Protein 3R2U (pdb70)

Solvent-accessible surface area: 52175 Å² total; per-residue (Å²): 114,7,7,15,8,87,38,29,85,28,108,13,10,0,2,3,2,3,0,0,0,1,74,138,75,13,58,0,0,0,2,3,0,25,1,22,0,13,39,3,1,101,21,2,28,104,44,59,10,84,15,40,13,0,0,1,1,1,4,1,8,26,0,1,11,0,0,22,6,0,15,98,31,17,112,12,65,3,25,0,1,19,41,38,83,138,94,85,5,15,71,107,32,27,136,159,18,70,104,8,92,94,88,60,59,6,110,0,14,61,2,45,0,52,0,24,46,2,16,2,20,4,67,4,3,2,0,0,18,0,18,13,78,19,58,51,10,164,29,20,9,0,0,1,1,2,5,2,0,18,15,27,13,3,2,56,17,38,120,79,78,180,97,102,155,90,192,37,36,34,75,100,8,0,73,54,0,33,133,5,3,103,66,5,55,131,35,40,60,26,0,4,0,1,4,2,12,9,17,23,25,57,60,13,137,62,8,7,28,7,44,9,2,0,0,2,12,0,56,100,55,1,46,1,11,77,46,107,81,64,72,65,0,11,86,104,0,54,44,151,77,75,70,48,11,120,4,36,55,53,0,50,89,21,1,26,101,23,65,122,68,12,65,40,46,28,10,9,49,17,112,62,90,138,66,44,8,0,1,4,33,47,142,40,5,37,135,22,27,74,66,146,73,18,48,28,2,29,44,72,64,29,0,5,20,88,0,0,100,105,14,53,32,134,87,100,0,0,0,3,0,74,44,113,34,1,48,88,0,6,63,4,0,3,5,0,5,3,39,68,9,34,0,2,28,65,50,164,155,43,80,27,7,23,6,87,38,28,94,29,111,12,9,3,2,3,1,4,0,0,0,0,31,129,76,17,56,0,0,0,2,2,0,26,1,22,0,10,49,4,1,97,24,2,28,98,66,61,19,82,15,40,13,0,0,0,1,1,3,2,7,26,0,0,11,0,0,24,6,0,5,98,34,16,85,1,51,0,26,0,1,26,42,41,88,135,101,96,6,16,69,113,36,30,130,82,26,77,106,8,98,87,83,55,60,6,111,0,17,60,0,45,0,56,0,20,49,3,22,1,23,2,59,3,3,1,0,0,18,0,18,12,72,18,71,58,10,175,32,21,10,0,0,1,1,2,5,1,0,16,16,32,21,3,2,56,21,47,144,92,101,139,11,0,77,54,0,39,137,6,4,95,67,4,40,127,28,44,59,26,0,3,0,1,4,2,2,9,40,50,75,112,15,9,30,12,42,12,1,0,0,2,13,1,59,100,55,1,46,1,10,78,45,101,85,59,73,65,0,20,89,106,0,61,45,148,68,117,71,51,25,125,5,43,62,43,0,42,111,12,1,18,89,24,64,121,66,11,66,40,45,28,10,8,41,22,58,63,83,136,57,54,11,0,1,4,39,50,142,43,10,38,134,27,34,78,69,148,71,15,43,32,3,32,42,70,88,74,0,6,52,88,0,0,104,103,10,63,35,126,94,85,0,2,0,1,1,73,45,117,35,1,48,87,0,6,61,5,0,3,3,0,6,3,43,65,9,34,0,2,54,65,45,209,138,19,12,16,7,83,37,28,91,28,112,16,9,8,2,3,2,3,0,0,0,1,60,112,73,16,59,0,0,0,2,2,0,26,1,23,0,13,41,3,2,99,20,3,31,100,49,59,10,80,14,41,14,0,0,0,1,1,4,1,6,27,0,1,16,0,2,29,7,0,6,95,39,22,109,2,50,0,26,0,1,38,41,42,90,133,99,64,8,14,71,113,38,28,142,86,23,79,106,9,106,101,89,50,58,8,109,0,19,62,2,43,0,48,0,20,48,1,17,2,21,3,54,4,3,1,0,0,16,0,18,14,73,17,63,53,7,164,32,20,10,0,0,1,1,2,4,2,0,16,18,27,3,2,3,30,8,28,111,116,84,97,30,71,114,9,0,87,64,0,28,115,5,4,102,62,5,59,127,35,40,59,27,0,4,0,1,5,2,3,9,42,49,62,130,61,14,7,30,9,42,12,2,0,0,2,12,1,54,102,54,2,45,1,10,80,48,106,83,58,73,62,0,16,88,107,0,64,39,140,54,94,72,51,21,122,4,61,77,38,0,25,105,12,5,18,93,24,66,118,74,12,72,37,45,27,10,9,35,17,68,97,125,37,191,28,13,0,0,4,33,47,139,50,7,40,136,28,28,83,59,156,64,19,46,32,1,29,42,72,96,72,0,4,53,80,0,0,96,95,14,55,32,138,56,102,0,4,0,2,0,72,44,116,32,1,50,86,0,6,63,3,0,3,4,0,6,2,38,69,10,48,0,1,78,45,39,152,165,36,5,23,10,85,44,31,94,27,107,15,9,5,2,3,2,3,0,0,0,2,44,124,75,17,56,0,0,0,1,2,0,25,1,21,0,12,40,4,1,106,25,2,27,101,73,59,18,84,17,43,15,0,0,1,2,1,5,2,22,28,0,0,13,0,1,24,6,0,1,89,30,18,79,2,49,0,27,0,1,22,41,42,84,125,97,98,5,14,68,112,38,27,118,60,26,75,102,6,90,83,87,53,62,6,110,0,18,65,2,45,0,54,0,24,47,2,17,2,35,9,63,4,5,1,0,0,17,0,18,12,75,14,66,49,9,164,31,21,8,0,0,1,1,2,5,3,0,10,16,35,7,0,1,39,17,85,157,84,69,33,75,110,6,0,86,56,0,48,150,6,4,98,64,5,54,125,35,39,59,30,0,2,0,1,4,3,3,9,44,40,50,101,65,8,19,37,9,44,14,2,1,0,2,13,1,55,102,56,2,63,2,14,75,35,120,79,68,72,57,0,16,90,103,0,52,46,147,66,102,72,71,27,123,4,58,78,44,0,57,102,13,3,18,93,24,66,119,67,12,67,37,46,27,11,9,42,27,71,60,104,131,62,57,7,0,1,4,31,49,142,33,5,44,134,23,21,69,50,150,75,19,45,30,0,31,46,68,87,68,0,5,49,81,0,0,101,101,13,52,31,141,93,84,0,0,0,0,0,72,37,116,34,0,47,86,0,6,61,4,0,4,4,0,5,2,37,66,10,38,0,2,48,50,42,150

Sequence (1359 aa):
NAMFFKQFYDKHLSQASYLIGCQKTGEAMIIDPIRDLSSSYIRRVADEEEGLTITHAAETHIIHADFASGIRRDVAIKLNANIYVSGESDDTLGYKNMPNHTHFVQHNDDIYVGNIKLKVLHTPGHTPESISFLLTDEGAGAQVPMGLFSGDFIFVGDIGRPDLLEKAVKVVEGSSEIGAKQMFKSIEESIKDDLPDYIQIWPGHGAGSPCGKKSLGAIPTSTLGYEKQTNWAFSENNEATFIDDKLISDQPAPPHHFAQMKKINQFGMNLYQPYTVYPATNTNNRRLTFDLRSKEEAYHGGHIEGTINIPYDKKNFINQIGWYLNYDQEINLIGDYHLVSKATHTLQLIGYDDIAGYQLPQQSNAMFFKQFYDKHLSQASYLIGCQQKKTGEAMIIDPIRDLSSYIRRVADEEEGLTITHAAETHIHADFASGIRRDVAIKLNNANIYVSGESDDTTLGYKNMPNNHHTTHFVQHNNDDIYVGNIKLKVLHTPGHTPESISFLLTDEGAGAQVPMGLFSGDFIFVGDIGRPDLSEIGAKQQMFKSIEESIKDLPDYIQIWPGHGAGSSLGAIPTSTLGYEKQTNWAFSENNEATFIDKLISDQPAPPHHFAQMKKIINQFGMNLYQPYTVYPATNTNNRLTFDLRSKEAYHGGHIEGTINIPYDKNFINQIGWYLNNYDDQEINLIGDYHLVSKATHTLQLIGYDDIIAGYQLPQNAMFFKQFYDKHLSQASYLIGCQKTGEAMIIDPIRDLSSSYIRVADEEGLTITHAAETHIHADDFASGIIRRDVAIKLNANIYVSGESDDTLGYKNMPNHTHFVQHNDDIYVGNIKLKVLHTPGHTPESISFLLTDEGAGAQQVPMGLFSGDFIFVGDIGRPDLLGSSEIGAKQMFKSIEESIKDLPDYIQIWPGHGAGSKSLGAIPTSTLGYEKQTNWAFSENNEATFIDKLISDQPAPPHHFAQMKKINQFGMNLYQPYTVYPATNTNNRRLTFDLRSKEAYHGGHIIEEGTINIPYDKNFINQIGWYLNYDQEINLIIGDYHLVSKATHTLQLIGYDDIAGYQLPQNAMFFKQFYDKHLSQASYLIGCQQKTGEAMIIDPIRDLSSYIRRVADEEGLTITHAAETHIHADFASGIRRDVAIKLNANIYVSGESSDDTLGYKNMPNHTHFVQHNDDIYVGNIKLKVLHTPGHTPESISFLLTDEGAGAQVPMGLFSGDFIFVGDIGRPDLGSSEIGAKQMFKSIESIKDDLPDYIQIWPGHGAGSKSLGAIPTSTLGYEKQTNWAFSENNEATFIDDKKLISDQPAPPHHFAQMKKINQFGMNLYQPYTVYPATTNNTTNNRRLLTFDLRSKEAYHGGHIEGTINIPYDKNFINQIGWYLNYDQQEINLIGDYHLVSKATHTLQLIGYDDIAGYQLPQ

Organism: Staphylococcus aureus (strain COL) (NCBI:txid93062)

Foldseek 3Di:
DQKDKDWDADLQLLWIKMKMAGLVPQFIEIEQDFQDCVVVVVVSVVSSHQHQEYEYFALALRWAGNQQVCCPVRVHAYEYAPQDPPPLAAPPHDPNHHHDDAQDWDDRPPKIWGWHQQFQLHRRGIKIWIDSCSVPGPATAAIAREQQDAVQEHHFHDADDPVPDDVCRSPVSLLSSLVSLVVVLVHDQNHKYQYGGAPQAPQCPRGHPPRIGTNVVCCVRHPSNVDNDSVVSSCVRPPPGDDAFQLSVVSSVCSRHPDDRDDQDDAAADPDPPFAEEEQDDPVVVVVDFDPNHHYQHPDSCNSNPCSNPDDLVTAYEYEDDRVSVSVSCVVVVRRPRNRHHHYDYGD/DDQDWDKDWDADLQLLFIKMKIAGSVVLFIEIEQAFQDCVVVVVVSVVSSHQHAEYEYQAQALRWATNQQVCCVVRVHAYEYAPQDDPPQAAPPHDDRYHHDDAQDWDDRPPKIWGWHQQFQLERRGIKTWIAPVVVVGPATAAIAREQQDAAQEHHAHPVHLVSLLSSLVSLVVVLPHDQNHKYQYGGAPPNVGHPPRIGTNVVCCVRRVSNPDDDSVVSSCVRPPPDDDAQQLRVVSSVCRRYNDDRDDQDDAAAAPDPPFAEEEQDDPVVVVVDFDPNYHYQHPDSCNSVPCSNPDDLVGEYEYEDDRVSVSVVCVVVVRRVRNHHRHYYYTD/DAKDKDWDADLQLLWIKMKMAGLVVLFIEIEQAFQDCVVVVVVSVVSSHQHQEYEYQAQALRWATNQQVCCPVRVHAYEYAPQDDPPLAAPPHDPSYDHDYAQDWDDRPPKIWGWHQQFQLERRGIKTFIDRCRVPGPATAAIAREQLDAAQEHHFNNPVVVSLVSQLSSLVSLVVVLPHDQNHKYAYGGAPPNPDHHPPRIGTNVVCCVRHPSNPDNDSVVSSCVRPPPDDDAAQLSVVSSVCSRHNDDRDDQDDAAAAPDADQEEEEQDDVVVVVVAFDPNYHYQHPDSNNSSVCSNPDDLVDEYEYEDDRVSVSVVCVVVVRRVRNHHRHYDYGD/DAWDKDWDADLQLLFIKMKIADPPPLFIEIEQAFQDCVVVVVVSVVVSHQHQEYEYQALALRWATNQQVCCPVRVHAYEYAPQDDDPLAAPPRDPNYDHDDQQDWDDRPQKIWGWHQQFQQHRRGIKTWIDRCVVPGPATAAIAREQLDAAQEHHAHDPVSRLVSLLSSLVSLVVVLPHDQNHKYQYGGAAPNVGGHPPRIDTNVVCCVRHVSNVDPDSVVSSCVRPPPDDDDQQLSVVSSVCSRHNDDRDDQDDAAAAPDADLEEEEQDDPVVVVVAFDPNYHYQHPDSNNSVPCSNPDDLVDEYEYEDDRVSVSVSCVVVVRRVRNHHRHYYYTD

Structure (mmCIF, N/CA/C/O backbone):
data_3R2U
#
_entry.id   3R2U
#
_cell.length_a   92.484
_cell.length_b   92.484
_cell.length_c   385.395
_cell.angle_alpha   90.00
_cell.angle_beta   90.00
_cell.angle_gamma   90.00
#
_symmetry.space_group_name_H-M   'P 43 21 2'
#
loop_
_entity.id
_entity.type
_entity.pdbx_description
1 polymer 'Metallo-beta-lactamase family protein'
2 non-polymer 'FE (III) ION'
3 non-polymer 'MAGNESIUM ION'
4 non-polymer 'CHLORIDE ION'
5 water water
#
loop_
_atom_site.group_PDB
_atom_site.id
_atom_site.type_symbol
_atom_site.label_atom_id
_atom_site.label_alt_id
_atom_site.label_comp_id
_atom_site.label_asym_id
_atom_site.label_entity_id
_atom_site.label_seq_id
_atom_site.pdbx_PDB_ins_code
_atom_site.Cartn_x
_atom_site.Cartn_y
_atom_site.Cartn_z
_atom_site.occupancy
_atom_site.B_iso_or_equiv
_atom_site.auth_seq_id
_atom_site.auth_comp_id
_atom_site.auth_asym_id
_atom_site.auth_atom_id
_atom_site.pdbx_PDB_model_num
ATOM 1 N N . ASN A 1 23 ? -23.894 17.997 33.984 1.00 50.47 -1 ASN A N 1
ATOM 2 C CA . ASN A 1 23 ? -24.338 16.594 34.266 1.00 52.60 -1 ASN A CA 1
ATOM 3 C C . ASN A 1 23 ? -25.850 16.475 34.127 1.00 51.19 -1 ASN A C 1
ATOM 4 O O . ASN A 1 23 ? -26.346 15.730 33.274 1.00 52.46 -1 ASN A O 1
ATOM 9 N N . ALA A 1 24 ? -26.578 17.178 35.000 1.00 48.94 0 ALA A N 1
ATOM 10 C CA . ALA A 1 24 ? -28.041 17.267 34.902 1.00 47.01 0 ALA A CA 1
ATOM 11 C C . ALA A 1 24 ? -28.401 18.571 34.200 1.00 43.23 0 ALA A C 1
ATOM 12 O O . ALA A 1 24 ? -29.573 18.761 33.839 1.00 43.41 0 ALA A O 1
ATOM 14 N N . MET A 1 25 ? -27.402 19.457 33.991 1.00 38.50 1 MET A N 1
ATOM 15 C CA . MET A 1 25 ? -27.681 20.769 33.430 1.00 33.77 1 MET A CA 1
ATOM 16 C C . MET A 1 25 ? -26.660 21.362 32.441 1.00 30.07 1 MET A C 1
ATOM 17 O O . MET A 1 25 ? -25.457 21.407 32.693 1.00 28.05 1 MET A O 1
ATOM 22 N N . PHE A 1 26 ? -27.170 21.872 31.332 1.00 25.70 2 PHE A N 1
ATOM 23 C CA . PHE A 1 26 ? -26.324 22.545 30.383 1.00 23.85 2 PHE A CA 1
ATOM 24 C C . PHE A 1 26 ? -26.480 24.048 30.606 1.00 22.54 2 PHE A C 1
ATOM 25 O O . PHE A 1 26 ? -27.576 24.544 30.908 1.00 22.59 2 PHE A O 1
ATOM 33 N N . PHE A 1 27 ? -25.386 24.771 30.465 1.00 21.45 3 PHE A N 1
ATOM 34 C CA . PHE A 1 27 ? -25.392 26.218 30.622 1.00 19.88 3 PHE A CA 1
ATOM 35 C C . PHE A 1 27 ? -24.381 26.808 29.660 1.00 19.74 3 PHE A C 1
ATOM 36 O O . PHE A 1 27 ? -23.240 26.384 29.641 1.00 17.98 3 PHE A O 1
ATOM 44 N N . LYS A 1 28 ? -24.798 27.792 28.868 1.00 19.49 4 LYS A N 1
ATOM 45 C CA . LYS A 1 28 ? -23.861 28.472 27.978 1.00 20.23 4 LYS A CA 1
ATOM 46 C C . LYS A 1 28 ? -24.247 29.927 27.796 1.00 18.95 4 LYS A C 1
ATOM 47 O O . LYS A 1 28 ? -25.400 30.244 27.567 1.00 17.79 4 LYS A O 1
ATOM 53 N N . GLN A 1 29 ? -23.250 30.788 27.893 1.00 18.23 5 GLN A N 1
ATOM 54 C CA . GLN A 1 29 ? -23.409 32.204 27.678 1.00 19.16 5 GLN A CA 1
ATOM 55 C C . GLN A 1 29 ? -23.076 32.553 26.222 1.00 19.03 5 GLN A C 1
ATOM 56 O O . GLN A 1 29 ? -22.170 31.962 25.626 1.00 19.31 5 GLN A O 1
ATOM 62 N N . PHE A 1 30 ? -23.822 33.498 25.662 1.00 18.65 6 PHE A N 1
ATOM 63 C CA . PHE A 1 30 ? -23.602 33.995 24.287 1.00 19.24 6 PHE A CA 1
ATOM 64 C C . PHE A 1 30 ? -23.399 35.485 24.420 1.00 19.41 6 PHE A C 1
ATOM 65 O O . PHE A 1 30 ? -24.252 36.175 24.976 1.00 20.00 6 PHE A O 1
ATOM 73 N N . TYR A 1 31 ? -22.287 35.995 23.908 1.00 20.77 7 TYR A N 1
ATOM 74 C CA . TYR A 1 31 ? -21.991 37.405 24.038 1.00 21.57 7 TYR A CA 1
ATOM 75 C C . TYR A 1 31 ? -21.870 38.039 22.685 1.00 21.17 7 TYR A C 1
ATOM 76 O O . TYR A 1 31 ? -21.122 37.552 21.847 1.00 21.63 7 TYR A O 1
ATOM 85 N N . ASP A 1 32 ? -22.614 39.106 22.450 1.00 21.40 8 ASP A N 1
ATOM 86 C CA . ASP A 1 32 ? -22.447 39.838 21.194 1.00 22.83 8 ASP A CA 1
ATOM 87 C C . ASP A 1 32 ? -21.523 41.009 21.483 1.00 23.09 8 ASP A C 1
ATOM 88 O O . ASP A 1 32 ? -21.841 41.884 22.283 1.00 24.30 8 ASP A O 1
ATOM 93 N N . LYS A 1 33 ? -20.373 41.028 20.843 1.00 26.34 9 LYS A N 1
ATOM 94 C CA . LYS A 1 33 ? -19.400 42.096 21.091 1.00 28.07 9 LYS A CA 1
ATOM 95 C C . LYS A 1 33 ? -19.899 43.503 20.692 1.00 26.97 9 LYS A C 1
ATOM 96 O O . LYS A 1 33 ? -19.555 44.503 21.342 1.00 27.61 9 LYS A O 1
ATOM 102 N N . HIS A 1 34 ? -20.712 43.603 19.642 1.00 25.75 10 HIS A N 1
ATOM 103 C CA . HIS A 1 34 ? -21.197 44.928 19.197 1.00 23.48 10 HIS A CA 1
ATOM 104 C C . HIS A 1 34 ? -22.248 45.489 20.131 1.00 22.26 10 HIS A C 1
ATOM 105 O O . HIS A 1 34 ? -22.277 46.699 20.423 1.00 22.18 10 HIS A O 1
ATOM 112 N N . LEU A 1 35 ? -23.095 44.596 20.621 1.00 21.78 11 LEU A N 1
ATOM 113 C CA . LEU A 1 35 ? -24.154 44.962 21.542 1.00 21.15 11 LEU A CA 1
ATOM 114 C C . LEU A 1 35 ? -23.681 45.026 22.996 1.00 20.53 11 LEU A C 1
ATOM 115 O O . LEU A 1 35 ? -24.357 45.625 23.816 1.00 21.30 11 LEU A O 1
ATOM 120 N N . SER A 1 36 ? -22.539 44.396 23.306 1.00 21.67 12 SER A N 1
ATOM 121 C CA . SER A 1 36 ? -22.039 44.253 24.693 1.00 21.32 12 SER A CA 1
ATOM 122 C C . SER A 1 36 ? -23.117 43.557 25.517 1.00 21.15 12 SER A C 1
ATOM 123 O O . SER A 1 36 ? -23.330 43.863 26.704 1.00 21.30 12 SER A O 1
ATOM 126 N N . GLN A 1 37 ? -23.764 42.582 24.887 1.00 20.70 13 GLN A N 1
ATOM 127 C CA . GLN A 1 37 ? -24.931 41.920 25.449 1.00 18.82 13 GLN A CA 1
ATOM 128 C C . GLN A 1 37 ? -24.733 40.441 25.661 1.00 18.00 13 GLN A C 1
ATOM 129 O O . GLN A 1 37 ? -24.201 39.746 24.794 1.00 16.40 13 GLN A O 1
ATOM 135 N N . ALA A 1 38 ? -25.201 39.967 26.820 1.00 17.03 14 ALA A N 1
ATOM 136 C CA . ALA A 1 38 ? -25.117 38.573 27.188 1.00 17.14 14 ALA A CA 1
ATOM 137 C C . ALA A 1 38 ? -26.489 37.919 27.253 1.00 15.49 14 ALA A C 1
ATOM 138 O O . ALA A 1 38 ? -27.383 38.421 27.920 1.00 17.55 14 ALA A O 1
ATOM 140 N N . SER A 1 39 ? -26.622 36.806 26.538 1.00 16.53 15 SER A N 1
ATOM 141 C CA . SER A 1 39 ? -27.799 35.961 26.552 1.00 15.40 15 SER A CA 1
ATOM 142 C C . SER A 1 39 ? -27.300 34.573 26.961 1.00 16.21 15 SER A C 1
ATOM 143 O O . SER A 1 39 ? -26.094 34.311 26.911 1.00 17.76 15 SER A O 1
ATOM 146 N N . TYR A 1 40 ? -28.219 33.684 27.330 1.00 16.10 16 TYR A N 1
ATOM 147 C CA . TYR A 1 40 ? -27.862 32.383 27.873 1.00 17.53 16 TYR A CA 1
ATOM 148 C C . TYR A 1 40 ? -28.788 31.290 27.389 1.00 19.00 16 TYR A C 1
ATOM 149 O O . TYR A 1 40 ? -29.974 31.527 27.114 1.00 19.70 16 TYR A O 1
ATOM 158 N N . LEU A 1 41 ? -28.227 30.095 27.270 1.00 18.23 17 LEU A N 1
ATOM 159 C CA . LEU A 1 41 ? -29.002 28.896 26.988 1.00 18.21 17 LEU A CA 1
ATOM 160 C C . LEU A 1 41 ? -28.751 27.966 28.162 1.00 18.85 17 LEU A C 1
ATOM 161 O O . LEU A 1 41 ? -27.600 27.738 28.538 1.00 19.24 17 LEU A O 1
ATOM 166 N N . ILE A 1 42 ? -29.833 27.509 28.791 1.00 19.06 18 ILE A N 1
ATOM 167 C CA . ILE A 1 42 ? -29.780 26.501 29.843 1.00 19.89 18 ILE A CA 1
ATOM 168 C C . ILE A 1 42 ? -30.605 25.319 29.352 1.00 19.70 18 ILE A C 1
ATOM 169 O O . ILE A 1 42 ? -31.590 25.482 28.622 1.00 18.57 18 ILE A O 1
ATOM 174 N N . GLY A 1 43 ? -30.180 24.126 29.718 1.00 19.87 19 GLY A N 1
ATOM 175 C CA . GLY A 1 43 ? -30.850 22.945 29.270 1.00 21.17 19 GLY A CA 1
ATOM 176 C C . GLY A 1 43 ? -30.867 21.841 30.285 1.00 21.59 19 GLY A C 1
ATOM 177 O O . GLY A 1 43 ? -29.892 21.635 31.019 1.00 20.90 19 GLY A O 1
ATOM 178 N N . CYS A 1 44 ? -31.980 21.114 30.302 1.00 23.58 20 CYS A N 1
ATOM 179 C CA . CYS A 1 44 ? -32.174 19.992 31.213 1.00 24.75 20 CYS A CA 1
ATOM 180 C C . CYS A 1 44 ? -31.743 18.734 30.494 1.00 28.18 20 CYS A C 1
ATOM 181 O O . CYS A 1 44 ? -32.375 18.317 29.509 1.00 25.90 20 CYS A O 1
ATOM 184 N N . GLN A 1 45 ? -30.677 18.115 30.969 1.00 32.34 21 GLN A N 1
ATOM 185 C CA . GLN A 1 45 ? -30.201 16.894 30.312 1.00 38.08 21 GLN A CA 1
ATOM 186 C C . GLN A 1 45 ? -31.175 15.722 30.484 1.00 39.16 21 GLN A C 1
ATOM 187 O O . GLN A 1 45 ? -31.284 14.872 29.592 1.00 41.80 21 GLN A O 1
ATOM 193 N N . LYS A 1 46 ? -31.929 15.707 31.579 1.00 39.15 22 LYS A N 1
ATOM 194 C CA . LYS A 1 46 ? -32.905 14.637 31.792 1.00 39.92 22 LYS A CA 1
ATOM 195 C C . LYS A 1 46 ? -34.069 14.652 30.786 1.00 38.22 22 LYS A C 1
ATOM 196 O O . LYS A 1 46 ? -34.414 13.607 30.244 1.00 40.51 22 LYS A O 1
ATOM 202 N N . THR A 1 47 ? -34.658 15.816 30.515 1.00 34.11 23 THR A N 1
ATOM 203 C CA . THR A 1 47 ? -35.790 15.892 29.589 1.00 31.72 23 THR A CA 1
ATOM 204 C C . THR A 1 47 ? -35.438 16.441 28.207 1.00 30.48 23 THR A C 1
ATOM 205 O O . THR A 1 47 ? -36.169 16.225 27.262 1.00 29.92 23 THR A O 1
ATOM 209 N N . GLY A 1 48 ? -34.343 17.187 28.094 1.00 28.69 24 GLY A N 1
ATOM 210 C CA . GLY A 1 48 ? -33.974 17.800 26.819 1.00 27.53 24 GLY A CA 1
ATOM 211 C C . GLY A 1 48 ? -34.533 19.214 26.641 1.00 26.36 24 GLY A C 1
ATOM 212 O O . GLY A 1 48 ? -34.192 19.905 25.672 1.00 25.69 24 GLY A O 1
ATOM 213 N N . GLU A 1 49 ? -35.373 19.662 27.572 1.00 24.31 25 GLU A N 1
ATOM 214 C CA . GLU A 1 49 ? -35.946 20.997 27.480 1.00 25.03 25 GLU A CA 1
ATOM 215 C C . GLU A 1 49 ? -34.849 22.033 27.628 1.00 22.99 25 GLU A C 1
ATOM 216 O O . GLU A 1 49 ? -33.875 21.810 28.323 1.00 23.82 25 GLU A O 1
ATOM 222 N N . ALA A 1 50 ? -34.998 23.155 26.948 1.00 21.00 26 ALA A N 1
ATOM 223 C CA . ALA A 1 50 ? -33.985 24.208 27.006 1.00 20.59 26 ALA A CA 1
ATOM 224 C C . ALA A 1 50 ? -34.630 25.576 26.880 1.00 19.24 26 ALA A C 1
ATOM 225 O O . ALA A 1 50 ? -35.662 25.729 26.214 1.00 19.77 26 ALA A O 1
ATOM 227 N N . MET A 1 51 ? -34.012 26.559 27.529 1.00 18.68 27 MET A N 1
ATOM 228 C CA . MET A 1 51 ? -34.497 27.923 27.539 1.00 17.21 27 MET A CA 1
ATOM 229 C C . MET A 1 51 ? -33.442 28.935 27.131 1.00 16.92 27 MET A C 1
ATOM 230 O O . MET A 1 51 ? -32.284 28.825 27.544 1.00 15.38 27 MET A O 1
ATOM 235 N N . ILE A 1 52 ? -33.848 29.926 26.327 1.00 16.96 28 ILE A N 1
ATOM 236 C CA . ILE A 1 52 ? -32.967 31.050 25.991 1.00 16.56 28 ILE A CA 1
ATOM 237 C C . ILE A 1 52 ? -33.364 32.231 26.874 1.00 17.20 28 ILE A C 1
ATOM 238 O O . ILE A 1 52 ? -34.541 32.596 26.928 1.00 16.49 28 ILE A O 1
ATOM 243 N N . ILE A 1 53 ? -32.387 32.841 27.541 1.00 18.35 29 ILE A N 1
ATOM 244 C CA . ILE A 1 53 ? -32.623 34.047 28.340 1.00 17.96 29 ILE A CA 1
ATOM 245 C C . ILE A 1 53 ? -32.054 35.263 27.588 1.00 17.91 29 ILE A C 1
ATOM 246 O O . ILE A 1 53 ? -30.890 35.254 27.156 1.00 17.29 29 ILE A O 1
ATOM 251 N N . ASP A 1 54 ? -32.889 36.293 27.444 1.00 16.99 30 ASP A N 1
ATOM 252 C CA . ASP A 1 54 ? -32.586 37.509 26.704 1.00 17.72 30 ASP A CA 1
ATOM 253 C C . ASP A 1 54 ? -32.126 37.252 25.255 1.00 17.20 30 ASP A C 1
ATOM 254 O O . ASP A 1 54 ? -31.090 37.725 24.828 1.00 17.54 30 ASP A O 1
ATOM 259 N N . PRO A 1 55 ? -32.936 36.533 24.478 1.00 17.35 31 PRO A N 1
ATOM 260 C CA . PRO A 1 55 ? -32.527 36.249 23.119 1.00 16.97 31 PRO A CA 1
ATOM 261 C C . PRO A 1 55 ? -32.452 37.447 22.201 1.00 17.28 31 PRO A C 1
ATOM 262 O O . PRO A 1 55 ? -33.247 38.367 22.317 1.00 14.76 31 PRO A O 1
ATOM 266 N N . ILE A 1 56 ? -31.477 37.404 21.291 1.00 16.77 32 ILE A N 1
ATOM 267 C CA . ILE A 1 56 ? -31.343 38.383 20.239 1.00 16.14 32 ILE A CA 1
ATOM 268 C C . ILE A 1 56 ? -32.289 37.901 19.122 1.00 16.69 32 ILE A C 1
ATOM 269 O O . ILE A 1 56 ? -32.907 36.840 19.259 1.00 16.06 32 ILE A O 1
ATOM 274 N N . ARG A 1 57 ? -32.398 38.665 18.034 1.00 16.73 33 ARG A N 1
ATOM 275 C CA . ARG A 1 57 ? -33.328 38.329 16.941 1.00 17.37 33 ARG A CA 1
ATOM 276 C C . ARG A 1 57 ? -32.914 37.139 16.082 1.00 17.98 33 ARG A C 1
ATOM 277 O O . ARG A 1 57 ? -33.769 36.413 15.560 1.00 16.97 33 ARG A O 1
ATOM 285 N N . ASP A 1 58 ? -31.607 36.996 15.876 1.00 17.15 34 ASP A N 1
ATOM 286 C CA . ASP A 1 58 ? -31.069 35.881 15.110 1.00 17.99 34 ASP A CA 1
ATOM 287 C C . ASP A 1 58 ? -30.918 34.730 16.089 1.00 17.46 34 ASP A C 1
ATOM 288 O O . ASP A 1 58 ? -30.108 34.797 17.019 1.00 17.79 34 ASP A O 1
ATOM 293 N N . LEU A 1 59 ? -31.704 33.677 15.898 1.00 17.37 35 LEU A N 1
ATOM 294 C CA . LEU A 1 59 ? -31.726 32.565 16.854 1.00 17.08 35 LEU A CA 1
ATOM 295 C C . LEU A 1 59 ? -30.767 31.425 16.510 1.00 16.50 35 LEU A C 1
ATOM 296 O O . LEU A 1 59 ? -30.673 30.465 17.260 1.00 17.27 35 LEU A O 1
ATOM 301 N N . SER A 1 60 ? -30.060 31.543 15.396 1.00 16.59 36 SER A N 1
ATOM 302 C CA . SER A 1 60 ? -29.216 30.457 14.887 1.00 17.83 36 SER A CA 1
ATOM 303 C C . SER A 1 60 ? -28.164 29.895 15.843 1.00 19.34 36 SER A C 1
ATOM 304 O O . SER A 1 60 ? -27.972 28.681 15.888 1.00 18.86 36 SER A O 1
ATOM 307 N N A SER A 1 61 ? -27.493 30.766 16.597 0.50 18.22 37 SER A N 1
ATOM 308 N N B SER A 1 61 ? -27.507 30.762 16.609 0.50 18.75 37 SER A N 1
ATOM 309 C CA A SER A 1 61 ? -26.462 30.319 17.523 0.50 17.98 37 SER A CA 1
ATOM 310 C CA B SER A 1 61 ? -26.458 30.309 17.499 0.50 19.11 37 SER A CA 1
ATOM 311 C C A SER A 1 61 ? -27.039 29.452 18.620 0.50 18.09 37 SER A C 1
ATOM 312 C C B SER A 1 61 ? -27.032 29.456 18.622 0.50 18.65 37 SER A C 1
ATOM 313 O O A SER A 1 61 ? -26.484 28.400 18.933 0.50 16.77 37 SER A O 1
ATOM 314 O O B SER A 1 61 ? -26.467 28.416 18.954 0.50 17.40 37 SER A O 1
ATOM 319 N N . TYR A 1 62 ? -28.163 29.873 19.189 1.00 17.53 38 TYR A N 1
ATOM 320 C CA . TYR A 1 62 ? -28.792 29.100 20.243 1.00 17.96 38 TYR A CA 1
ATOM 321 C C . TYR A 1 62 ? -29.221 27.736 19.683 1.00 18.66 38 TYR A C 1
ATOM 322 O O . TYR A 1 62 ? -28.993 26.691 20.303 1.00 20.06 38 TYR A O 1
ATOM 331 N N . ILE A 1 63 ? -29.834 27.766 18.501 1.00 18.80 39 ILE A N 1
ATOM 332 C CA . ILE A 1 63 ? -30.306 26.561 17.823 1.00 19.40 39 ILE A CA 1
ATOM 333 C C . ILE A 1 63 ? -29.169 25.560 17.550 1.00 20.50 39 ILE A C 1
ATOM 334 O O . ILE A 1 63 ? -29.318 24.374 17.845 1.00 19.86 39 ILE A O 1
ATOM 339 N N A ARG A 1 64 ? -28.050 26.053 17.016 0.60 20.63 40 ARG A N 1
ATOM 340 N N B ARG A 1 64 ? -28.048 26.034 17.001 0.40 20.36 40 ARG A N 1
ATOM 341 C CA A ARG A 1 64 ? -26.892 25.210 16.708 0.60 22.45 40 ARG A CA 1
ATOM 342 C CA B ARG A 1 64 ? -26.920 25.146 16.696 0.40 21.70 40 ARG A CA 1
ATOM 343 C C A ARG A 1 64 ? -26.350 24.529 17.965 0.60 21.67 40 ARG A C 1
ATOM 344 C C B ARG A 1 64 ? -26.346 24.512 17.971 0.40 21.18 40 ARG A C 1
ATOM 345 O O A ARG A 1 64 ? -26.121 23.324 17.967 0.60 22.25 40 ARG A O 1
ATOM 346 O O B ARG A 1 64 ? -26.083 23.314 17.988 0.40 21.77 40 ARG A O 1
ATOM 361 N N . VAL A 1 65 ? -26.170 25.303 19.027 1.00 19.33 41 VAL A N 1
ATOM 362 C CA . VAL A 1 65 ? -25.686 24.771 20.300 1.00 19.82 41 VAL A CA 1
ATOM 363 C C . VAL A 1 65 ? -26.695 23.758 20.874 1.00 19.49 41 VAL A C 1
ATOM 364 O O . VAL A 1 65 ? -26.310 22.685 21.300 1.00 19.93 41 VAL A O 1
ATOM 368 N N . ALA A 1 66 ? -27.979 24.085 20.870 1.00 19.99 42 ALA A N 1
ATOM 369 C CA . ALA A 1 66 ? -29.003 23.122 21.342 1.00 20.04 42 ALA A CA 1
ATOM 370 C C . ALA A 1 66 ? -28.905 21.804 20.553 1.00 20.74 42 ALA A C 1
ATOM 371 O O . ALA A 1 66 ? -28.920 20.715 21.127 1.00 21.45 42 ALA A O 1
ATOM 373 N N . ASP A 1 67 ? -28.814 21.902 19.237 1.00 20.86 43 ASP A N 1
ATOM 374 C CA . ASP A 1 67 ? -28.679 20.706 18.406 1.00 23.29 43 ASP A CA 1
ATOM 375 C C . ASP A 1 67 ? -27.479 19.858 18.811 1.00 23.12 43 ASP A C 1
ATOM 376 O O . ASP A 1 67 ? -27.612 18.674 18.932 1.00 22.94 43 ASP A O 1
ATOM 381 N N A GLU A 1 68 ? -26.330 20.493 19.012 0.70 22.83 44 GLU A N 1
ATOM 382 N N B GLU A 1 68 ? -26.309 20.464 19.004 0.30 23.04 44 GLU A N 1
ATOM 383 C CA A GLU A 1 68 ? -25.100 19.787 19.397 0.70 25.10 44 GLU A CA 1
ATOM 384 C CA B GLU A 1 68 ? -25.121 19.673 19.365 0.30 24.46 44 GLU A CA 1
ATOM 385 C C A GLU A 1 68 ? -25.249 19.055 20.725 0.70 25.03 44 GLU A C 1
ATOM 386 C C B GLU A 1 68 ? -25.229 19.036 20.748 0.30 24.76 44 GLU A C 1
ATOM 387 O O A GLU A 1 68 ? -24.690 17.996 20.910 0.70 26.88 44 GLU A O 1
ATOM 388 O O B GLU A 1 68 ? -24.597 18.020 21.006 0.30 26.00 44 GLU A O 1
ATOM 399 N N . GLU A 1 69 ? -26.019 19.632 21.635 1.00 24.50 45 GLU A N 1
ATOM 400 C CA . GLU A 1 69 ? -26.209 19.078 22.971 1.00 25.31 45 GLU A CA 1
ATOM 401 C C . GLU A 1 69 ? -27.410 18.160 23.118 1.00 25.63 45 GLU A C 1
ATOM 402 O O . GLU A 1 69 ? -27.622 17.658 24.191 1.00 26.65 45 GLU A O 1
ATOM 408 N N . GLY A 1 70 ? -28.189 17.950 22.057 1.00 25.28 46 GLY A N 1
ATOM 409 C CA . GLY A 1 70 ? -29.376 17.103 22.130 1.00 26.29 46 GLY A CA 1
ATOM 410 C C . GLY A 1 70 ? -30.557 17.765 22.844 1.00 26.14 46 GLY A C 1
ATOM 411 O O . GLY A 1 70 ? -31.461 17.094 23.345 1.00 26.97 46 GLY A O 1
ATOM 412 N N . LEU A 1 71 ? -30.561 19.084 22.883 1.00 24.40 47 LEU A N 1
ATOM 413 C CA . LEU A 1 71 ? -31.613 19.823 23.559 1.00 22.88 47 LEU A CA 1
ATOM 414 C C . LEU A 1 71 ? -32.598 20.385 22.550 1.00 23.34 47 LEU A C 1
ATOM 415 O O . LEU A 1 71 ? -32.270 20.566 21.375 1.00 23.29 47 LEU A O 1
ATOM 420 N N . THR A 1 72 ? -33.792 20.695 23.026 1.00 23.41 48 THR A N 1
ATOM 421 C CA . THR A 1 72 ? -34.822 21.295 22.212 1.00 23.41 48 THR A CA 1
ATOM 422 C C . THR A 1 72 ? -35.220 22.608 22.873 1.00 22.70 48 THR A C 1
ATOM 423 O O . THR A 1 72 ? -35.580 22.632 24.043 1.00 22.35 48 THR A O 1
ATOM 427 N N . ILE A 1 73 ? -35.156 23.702 22.120 1.00 22.35 49 ILE A N 1
ATOM 428 C CA . ILE A 1 73 ? -35.521 25.006 22.659 1.00 20.51 49 ILE A CA 1
ATOM 429 C C . ILE A 1 73 ? -37.037 25.049 22.753 1.00 21.52 49 ILE A C 1
ATOM 430 O O . ILE A 1 73 ? -37.725 25.114 21.737 1.00 21.85 49 ILE A O 1
ATOM 435 N N . THR A 1 74 ? -37.525 24.957 23.985 1.00 21.39 50 THR A N 1
ATOM 436 C CA . THR A 1 74 ? -38.938 24.917 24.313 1.00 22.16 50 THR A CA 1
ATOM 437 C C . THR A 1 74 ? -39.368 26.152 25.098 1.00 20.86 50 THR A C 1
ATOM 438 O O . THR A 1 74 ? -40.542 26.374 25.302 1.00 19.32 50 THR A O 1
ATOM 442 N N . HIS A 1 75 ? -38.405 26.965 25.531 1.00 20.73 51 HIS A N 1
ATOM 443 C CA . HIS A 1 75 ? -38.688 28.118 26.373 1.00 20.61 51 HIS A CA 1
ATOM 444 C C . HIS A 1 75 ? -37.766 29.293 26.068 1.00 20.28 51 HIS A C 1
ATOM 445 O O . HIS A 1 75 ? -36.651 29.108 25.566 1.00 19.50 51 HIS A O 1
ATOM 452 N N . ALA A 1 76 ? -38.246 30.491 26.398 1.00 18.39 52 ALA A N 1
ATOM 453 C CA . ALA A 1 76 ? -37.426 31.706 26.382 1.00 19.66 52 ALA A CA 1
ATOM 454 C C . ALA A 1 76 ? -38.000 32.686 27.401 1.00 18.34 52 ALA A C 1
ATOM 455 O O . ALA A 1 76 ? -39.203 32.746 27.620 1.00 21.10 52 ALA A O 1
ATOM 457 N N . ALA A 1 77 ? -37.128 33.467 28.006 1.00 18.06 53 ALA A N 1
ATOM 458 C CA . ALA A 1 77 ? -37.526 34.433 28.985 1.00 18.55 53 ALA A CA 1
ATOM 459 C C . ALA A 1 77 ? -36.685 35.668 28.757 1.00 19.14 53 ALA A C 1
ATOM 460 O O . ALA A 1 77 ? -35.576 35.607 28.217 1.00 19.29 53 ALA A O 1
ATOM 462 N N . GLU A 1 78 ? -37.227 36.784 29.192 1.00 18.31 54 GLU A N 1
ATOM 463 C CA . GLU A 1 78 ? -36.622 38.041 29.025 1.00 19.50 54 GLU A CA 1
ATOM 464 C C . GLU A 1 78 ? -36.646 38.793 30.359 1.00 18.77 54 GLU A C 1
ATOM 465 O O . GLU A 1 78 ? -37.666 38.837 31.024 1.00 19.83 54 GLU A O 1
ATOM 471 N N . THR A 1 79 ? -35.538 39.425 30.717 1.00 18.06 55 THR A N 1
ATOM 472 C CA . THR A 1 79 ? -35.443 40.122 31.994 1.00 18.96 55 THR A CA 1
ATOM 473 C C . THR A 1 79 ? -36.206 41.450 32.096 1.00 20.49 55 THR A C 1
ATOM 474 O O . THR A 1 79 ? -36.644 41.833 33.187 1.00 21.05 55 THR A O 1
ATOM 478 N N . HIS A 1 80 ? -36.343 42.158 30.981 1.00 20.78 56 HIS A N 1
ATOM 479 C CA . HIS A 1 80 ? -37.015 43.456 30.954 1.00 20.39 56 HIS A CA 1
ATOM 480 C C . HIS A 1 80 ? -37.130 43.971 29.535 1.00 20.03 56 HIS A C 1
ATOM 481 O O . HIS A 1 80 ? -36.625 43.335 28.597 1.00 19.95 56 HIS A O 1
ATOM 488 N N A ILE A 1 81 ? -37.792 45.115 29.373 0.70 19.51 57 ILE A N 1
ATOM 489 N N B ILE A 1 81 ? -37.798 45.115 29.377 0.30 20.24 57 ILE A N 1
ATOM 490 C CA A ILE A 1 81 ? -37.955 45.743 28.067 0.70 19.79 57 ILE A CA 1
ATOM 491 C CA B ILE A 1 81 ? -37.928 45.778 28.083 0.30 20.39 57 ILE A CA 1
ATOM 492 C C A ILE A 1 81 ? -36.623 46.431 27.734 0.70 19.18 57 ILE A C 1
ATOM 493 C C B ILE A 1 81 ? -36.589 46.419 27.764 0.30 19.81 57 ILE A C 1
ATOM 494 O O A ILE A 1 81 ? -36.264 47.437 28.330 0.70 19.04 57 ILE A O 1
ATOM 495 O O B ILE A 1 81 ? -36.195 47.398 28.394 0.30 19.94 57 ILE A O 1
ATOM 504 N N . HIS A 1 82 ? -35.879 45.855 26.795 1.00 19.51 58 HIS A N 1
ATOM 505 C CA . HIS A 1 82 ? -34.544 46.342 26.467 1.00 18.70 58 HIS A CA 1
ATOM 506 C C . HIS A 1 82 ? -34.499 47.631 25.701 1.00 20.36 58 HIS A C 1
ATOM 507 O O . HIS A 1 82 ? -35.366 47.911 24.881 1.00 20.23 58 HIS A O 1
ATOM 514 N N . ALA A 1 83 ? -33.471 48.422 26.001 1.00 20.28 59 ALA A N 1
ATOM 515 C CA . ALA A 1 83 ? -33.253 49.711 25.361 1.00 22.37 59 ALA A CA 1
ATOM 516 C C . ALA A 1 83 ? -32.049 49.689 24.440 1.00 21.09 59 ALA A C 1
ATOM 517 O O . ALA A 1 83 ? -31.814 50.651 23.719 1.00 22.72 59 ALA A O 1
ATOM 519 N N . ASP A 1 84 ? -31.313 48.592 24.420 1.00 19.68 60 ASP A N 1
ATOM 520 C CA . ASP A 1 84 ? -30.043 48.574 23.701 1.00 21.38 60 ASP A CA 1
ATOM 521 C C . ASP A 1 84 ? -29.826 47.451 22.689 1.00 21.36 60 ASP A C 1
ATOM 522 O O . ASP A 1 84 ? -28.733 47.315 22.146 1.00 20.01 60 ASP A O 1
ATOM 527 N N . PHE A 1 85 ? -30.875 46.678 22.416 1.00 20.64 61 PHE A N 1
ATOM 528 C CA . PHE A 1 85 ? -30.846 45.706 21.314 1.00 20.61 61 PHE A CA 1
ATOM 529 C C . PHE A 1 85 ? -32.280 45.278 21.095 1.00 19.21 61 PHE A C 1
ATOM 530 O O . PHE A 1 85 ? -33.129 45.532 21.937 1.00 19.13 61 PHE A O 1
ATOM 538 N N . ALA A 1 86 ? -32.531 44.639 19.959 1.00 18.64 62 ALA A N 1
ATOM 539 C CA . ALA A 1 86 ? -33.860 44.218 19.591 1.00 19.01 62 ALA A CA 1
ATOM 540 C C . ALA A 1 86 ? -34.096 42.815 20.097 1.00 19.33 62 ALA A C 1
ATOM 541 O O . ALA A 1 86 ? -33.339 41.905 19.790 1.00 18.61 62 ALA A O 1
ATOM 543 N N . SER A 1 87 ? -35.143 42.648 20.903 1.00 19.29 63 SER A N 1
ATOM 544 C CA . SER A 1 87 ? -35.472 41.345 21.465 1.00 18.40 63 SER A CA 1
ATOM 545 C C . SER A 1 87 ? -35.917 40.321 20.434 1.00 19.19 63 SER A C 1
ATOM 546 O O . SER A 1 87 ? -36.730 40.618 19.559 1.00 17.12 63 SER A O 1
ATOM 549 N N . GLY A 1 88 ? -35.419 39.098 20.576 1.00 17.31 64 GLY A N 1
ATOM 550 C CA . GLY A 1 88 ? -35.879 37.998 19.732 1.00 18.15 64 GLY A CA 1
ATOM 551 C C . GLY A 1 88 ? -36.993 37.177 20.399 1.00 18.62 64 GLY A C 1
ATOM 552 O O . GLY A 1 88 ? -37.403 36.153 19.873 1.00 19.86 64 GLY A O 1
ATOM 553 N N . ILE A 1 89 ? -37.551 37.655 21.516 1.00 19.27 65 ILE A N 1
ATOM 554 C CA . ILE A 1 89 ? -38.516 36.839 22.272 1.00 18.67 65 ILE A CA 1
ATOM 555 C C . ILE A 1 89 ? -39.791 36.506 21.491 1.00 18.62 65 ILE A C 1
ATOM 556 O O . ILE A 1 89 ? -40.290 35.382 21.587 1.00 18.38 65 ILE A O 1
ATOM 561 N N A ARG A 1 90 ? -40.325 37.466 20.742 0.70 17.02 66 ARG A N 1
ATOM 562 N N B ARG A 1 90 ? -40.313 37.465 20.731 0.30 18.34 66 ARG A N 1
ATOM 563 C CA A ARG A 1 90 ? -41.503 37.208 19.937 0.70 17.91 66 ARG A CA 1
ATOM 564 C CA B ARG A 1 90 ? -41.501 37.225 19.922 0.30 19.23 66 ARG A CA 1
ATOM 565 C C A ARG A 1 90 ? -41.157 36.229 18.804 0.70 19.25 66 ARG A C 1
ATOM 566 C C B ARG A 1 90 ? -41.166 36.245 18.794 0.30 19.79 66 ARG A C 1
ATOM 567 O O A ARG A 1 90 ? -41.967 35.380 18.443 0.70 19.81 66 ARG A O 1
ATOM 568 O O B ARG A 1 90 ? -41.991 35.412 18.424 0.30 20.27 66 ARG A O 1
ATOM 583 N N . ASP A 1 91 ? -39.952 36.348 18.252 1.00 19.63 67 ASP A N 1
ATOM 584 C CA . ASP A 1 91 ? -39.494 35.435 17.190 1.00 20.35 67 ASP A CA 1
ATOM 585 C C . ASP A 1 91 ? -39.437 34.008 17.739 1.00 20.24 67 ASP A C 1
ATOM 586 O O . ASP A 1 91 ? -39.775 33.045 17.031 1.00 20.66 67 ASP A O 1
ATOM 591 N N . VAL A 1 92 ? -39.005 33.869 18.995 1.00 18.91 68 VAL A N 1
ATOM 592 C CA . VAL A 1 92 ? -38.936 32.543 19.618 1.00 19.21 68 VAL A CA 1
ATOM 593 C C . VAL A 1 92 ? -40.331 31.898 19.705 1.00 19.81 68 VAL A C 1
ATOM 594 O O . VAL A 1 92 ? -40.514 30.750 19.325 1.00 20.35 68 VAL A O 1
ATOM 598 N N . ALA A 1 93 ? -41.303 32.658 20.193 1.00 18.92 69 ALA A N 1
ATOM 599 C CA . ALA A 1 93 ? -42.668 32.192 20.343 1.00 19.92 69 ALA A CA 1
ATOM 600 C C . ALA A 1 93 ? -43.275 31.823 18.986 1.00 20.80 69 ALA A C 1
ATOM 601 O O . ALA A 1 93 ? -43.921 30.784 18.839 1.00 20.99 69 ALA A O 1
ATOM 603 N N . ILE A 1 94 ? -43.056 32.678 17.992 1.00 20.09 70 ILE A N 1
ATOM 604 C CA . ILE A 1 94 ? -43.630 32.463 16.663 1.00 22.58 70 ILE A CA 1
ATOM 605 C C . ILE A 1 94 ? -42.894 31.405 15.807 1.00 23.11 70 ILE A C 1
ATOM 606 O O . ILE A 1 94 ? -43.528 30.526 15.232 1.00 23.01 70 ILE A O 1
ATOM 611 N N . LYS A 1 95 ? -41.569 31.457 15.753 1.00 21.99 71 LYS A N 1
ATOM 612 C CA . LYS A 1 95 ? -40.840 30.529 14.873 1.00 21.04 71 LYS A CA 1
ATOM 613 C C . LYS A 1 95 ? -40.649 29.172 15.486 1.00 21.49 71 LYS A C 1
ATOM 614 O O . LYS A 1 95 ? -40.669 28.175 14.770 1.00 20.72 71 LYS A O 1
ATOM 620 N N . LEU A 1 96 ? -40.444 29.128 16.808 1.00 21.03 72 LEU A N 1
ATOM 621 C CA . LEU A 1 96 ? -40.163 27.874 17.485 1.00 20.79 72 LEU A CA 1
ATOM 622 C C . LEU A 1 96 ? -41.355 27.313 18.285 1.00 23.10 72 LEU A C 1
ATOM 623 O O . LEU A 1 96 ? -41.243 26.236 18.875 1.00 23.03 72 LEU A O 1
ATOM 628 N N . ASN A 1 97 ? -42.478 28.037 18.312 1.00 21.98 73 ASN A N 1
ATOM 629 C CA . ASN A 1 97 ? -43.651 27.620 19.074 1.00 24.52 73 ASN A CA 1
ATOM 630 C C . ASN A 1 97 ? -43.255 27.322 20.531 1.00 24.29 73 ASN A C 1
ATOM 631 O O . ASN A 1 97 ? -43.757 26.399 21.148 1.00 24.66 73 ASN A O 1
ATOM 636 N N . ALA A 1 98 ? -42.339 28.113 21.066 1.00 22.02 74 ALA A N 1
ATOM 637 C CA . ALA A 1 98 ? -41.880 27.929 22.434 1.00 22.49 74 ALA A CA 1
ATOM 638 C C . ALA A 1 98 ? -42.733 28.738 23.407 1.00 23.40 74 ALA A C 1
ATOM 639 O O . ALA A 1 98 ? -43.425 29.698 23.017 1.00 23.20 74 ALA A O 1
ATOM 641 N N . ASN A 1 99 ? -42.720 28.322 24.668 1.00 22.32 75 ASN A N 1
ATOM 642 C CA . ASN A 1 99 ? -43.363 29.096 25.718 1.00 22.21 75 ASN A CA 1
ATOM 643 C C . ASN A 1 99 ? -42.444 30.266 26.026 1.00 21.07 75 ASN A C 1
ATOM 644 O O . ASN A 1 99 ? -41.240 30.071 26.155 1.00 20.96 75 ASN A O 1
ATOM 649 N N . ILE A 1 100 ? -42.987 31.478 26.095 1.00 20.27 76 ILE A N 1
ATOM 650 C CA . ILE A 1 100 ? -42.178 32.635 26.440 1.00 19.87 76 ILE A CA 1
ATOM 651 C C . ILE A 1 100 ? -42.676 33.282 27.717 1.00 20.59 76 ILE A C 1
ATOM 652 O O . ILE A 1 100 ? -43.864 33.268 28.014 1.00 21.03 76 ILE A O 1
ATOM 657 N N . TYR A 1 101 ? -41.726 33.816 28.478 1.00 21.19 77 TYR A N 1
ATOM 658 C CA . TYR A 1 101 ? -41.970 34.390 29.790 1.00 21.21 77 TYR A CA 1
ATOM 659 C C . TYR A 1 101 ? -41.392 35.783 29.824 1.00 21.06 77 TYR A C 1
ATOM 660 O O . TYR A 1 101 ? -40.197 35.975 29.575 1.00 19.75 77 TYR A O 1
ATOM 669 N N . VAL A 1 102 ? -42.257 36.762 30.070 1.00 20.04 78 VAL A N 1
ATOM 670 C CA . VAL A 1 102 ? -41.836 38.136 30.169 1.00 19.49 78 VAL A CA 1
ATOM 671 C C . VAL A 1 102 ? -42.502 38.726 31.414 1.00 20.40 78 VAL A C 1
ATOM 672 O O . VAL A 1 102 ? -43.476 38.185 31.934 1.00 18.77 78 VAL A O 1
ATOM 676 N N . SER A 1 103 ? -41.967 39.832 31.895 1.00 19.89 79 SER A N 1
ATOM 677 C CA . SER A 1 103 ? -42.501 40.450 33.078 1.00 20.88 79 SER A CA 1
ATOM 678 C C . SER A 1 103 ? -43.926 41.006 32.964 1.00 21.98 79 SER A C 1
ATOM 679 O O . SER A 1 103 ? -44.261 41.752 32.031 1.00 20.57 79 SER A O 1
ATOM 682 N N . GLY A 1 104 ? -44.749 40.633 33.947 1.00 22.39 80 GLY A N 1
ATOM 683 C CA . GLY A 1 104 ? -46.083 41.190 34.119 1.00 24.52 80 GLY A CA 1
ATOM 684 C C . GLY A 1 104 ? -46.057 42.147 35.303 1.00 25.58 80 GLY A C 1
ATOM 685 O O . GLY A 1 104 ? -47.094 42.506 35.825 1.00 25.81 80 GLY A O 1
ATOM 686 N N . GLU A 1 105 ? -44.862 42.549 35.743 1.00 26.17 81 GLU A N 1
ATOM 687 C CA . GLU A 1 105 ? -44.712 43.457 36.878 1.00 29.00 81 GLU A CA 1
ATOM 688 C C . GLU A 1 105 ? -44.652 44.899 36.396 1.00 31.85 81 GLU A C 1
ATOM 689 O O . GLU A 1 105 ? -43.807 45.677 36.817 1.00 34.33 81 GLU A O 1
ATOM 695 N N . SER A 1 106 ? -45.559 45.250 35.511 1.00 35.47 82 SER A N 1
ATOM 696 C CA . SER A 1 106 ? -45.582 46.573 34.919 1.00 38.45 82 SER A CA 1
ATOM 697 C C . SER A 1 106 ? -46.926 47.205 35.202 1.00 40.39 82 SER A C 1
ATOM 698 O O . SER A 1 106 ? -47.870 46.512 35.581 1.00 40.33 82 SER A O 1
ATOM 701 N N . ASP A 1 107 ? -47.027 48.519 35.038 1.00 42.75 83 ASP A N 1
ATOM 702 C CA . ASP A 1 107 ? -48.318 49.165 35.226 1.00 45.65 83 ASP A CA 1
ATOM 703 C C . ASP A 1 107 ? -49.119 48.962 33.936 1.00 46.26 83 ASP A C 1
ATOM 704 O O . ASP A 1 107 ? -48.620 48.399 32.956 1.00 45.08 83 ASP A O 1
ATOM 709 N N . ASP A 1 108 ? -50.349 49.440 33.929 1.00 48.60 84 ASP A N 1
ATOM 710 C CA . ASP A 1 108 ? -51.257 49.225 32.799 1.00 49.62 84 ASP A CA 1
ATOM 711 C C . ASP A 1 108 ? -50.832 49.885 31.473 1.00 48.45 84 ASP A C 1
ATOM 712 O O . ASP A 1 108 ? -51.431 49.615 30.433 1.00 49.90 84 ASP A O 1
ATOM 717 N N . THR A 1 109 ? -49.778 50.702 31.499 1.00 46.02 85 THR A N 1
ATOM 718 C CA . THR A 1 109 ? -49.364 51.462 30.320 1.00 43.38 85 THR A CA 1
ATOM 719 C C . THR A 1 109 ? -47.947 51.238 29.781 1.00 40.80 85 THR A C 1
ATOM 720 O O . THR A 1 109 ? -47.728 51.363 28.574 1.00 39.48 85 THR A O 1
ATOM 724 N N . LEU A 1 110 ? -46.989 50.923 30.654 1.00 38.02 86 LEU A N 1
ATOM 725 C CA . LEU A 1 110 ? -45.591 50.747 30.227 1.00 36.83 86 LEU A CA 1
ATOM 726 C C . LEU A 1 110 ? -45.165 49.289 30.013 1.00 33.66 86 LEU A C 1
ATOM 727 O O . LEU A 1 110 ? -43.996 49.011 29.843 1.00 32.93 86 LEU A O 1
ATOM 732 N N . GLY A 1 111 ? -46.120 48.370 29.996 1.00 32.78 87 GLY A N 1
ATOM 733 C CA . GLY A 1 111 ? -45.820 46.951 29.829 1.00 31.27 87 GLY A CA 1
ATOM 734 C C . GLY A 1 111 ? -45.745 46.511 28.381 1.00 29.44 87 GLY A C 1
ATOM 735 O O . GLY A 1 111 ? -45.922 47.312 27.449 1.00 28.06 87 GLY A O 1
ATOM 736 N N . TYR A 1 112 ? -45.465 45.230 28.202 1.00 27.67 88 TYR A N 1
ATOM 737 C CA . TYR A 1 112 ? -45.370 44.641 26.871 1.00 26.56 88 TYR A CA 1
ATOM 738 C C . TYR A 1 112 ? -46.717 44.684 26.142 1.00 26.67 88 TYR A C 1
ATOM 739 O O . TYR A 1 112 ? -47.759 44.440 26.744 1.00 28.74 88 TYR A O 1
ATOM 748 N N . LYS A 1 113 ? -46.681 44.978 24.849 1.00 25.44 89 LYS A N 1
ATOM 749 C CA . LYS A 1 113 ? -47.887 45.012 24.024 1.00 25.72 89 LYS A CA 1
ATOM 750 C C . LYS A 1 113 ? -47.702 44.088 22.823 1.00 25.15 89 LYS A C 1
ATOM 751 O O . LYS A 1 113 ? -46.588 43.635 22.547 1.00 24.17 89 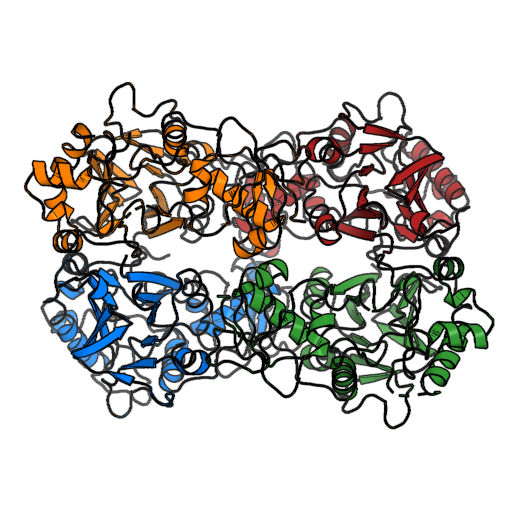LYS A O 1
ATOM 757 N N . ASN A 1 114 ? -48.804 43.791 22.137 1.00 25.92 90 ASN A N 1
ATOM 758 C CA . ASN A 1 114 ? -48.778 43.001 20.912 1.00 26.92 90 ASN A CA 1
ATOM 759 C C . ASN A 1 114 ? -48.028 41.692 21.087 1.00 26.58 90 ASN A C 1
ATOM 760 O O . ASN A 1 114 ? -47.204 41.340 20.248 1.00 28.08 90 ASN A O 1
ATOM 765 N N . MET A 1 115 ? -48.266 40.996 22.192 1.00 27.29 91 MET A N 1
ATOM 766 C CA . MET A 1 115 ? -47.543 39.764 22.472 1.00 27.34 91 MET A CA 1
ATOM 767 C C . MET A 1 115 ? -48.235 38.574 21.853 1.00 29.10 91 MET A C 1
ATOM 768 O O . MET A 1 115 ? -49.434 38.567 21.716 1.00 27.88 91 MET A O 1
ATOM 773 N N . PRO A 1 116 ? -47.463 37.547 21.481 1.00 30.10 92 PRO A N 1
ATOM 774 C CA . PRO A 1 116 ? -48.086 36.376 20.888 1.00 33.16 92 PRO A CA 1
ATOM 775 C C . PRO A 1 116 ? -48.998 35.671 21.875 1.00 35.12 92 PRO A C 1
ATOM 776 O O . PRO A 1 116 ? -48.858 35.827 23.096 1.00 33.48 92 PRO A O 1
ATOM 780 N N . ASN A 1 117 ? -49.960 34.937 21.340 1.00 38.06 93 ASN A N 1
ATOM 781 C CA . ASN A 1 117 ? -50.897 34.212 22.174 1.00 40.45 93 ASN A CA 1
ATOM 782 C C . ASN A 1 117 ? -50.158 33.262 23.081 1.00 40.02 93 ASN A C 1
ATOM 783 O O . ASN A 1 117 ? -49.117 32.684 22.704 1.00 40.24 93 ASN A O 1
ATOM 788 N N . HIS A 1 118 ? -50.667 33.154 24.300 1.00 39.28 94 HIS A N 1
ATOM 789 C CA . HIS A 1 118 ? -50.112 32.248 25.295 1.00 39.32 94 HIS A CA 1
ATOM 790 C C . HIS A 1 118 ? -48.823 32.732 25.983 1.00 36.20 94 HIS A C 1
ATOM 791 O O . HIS A 1 118 ? -48.258 32.008 26.800 1.00 36.32 94 HIS A O 1
ATOM 798 N N . THR A 1 119 ? -48.368 33.947 25.671 1.00 32.84 95 THR A N 1
ATOM 799 C CA . THR A 1 119 ? -47.229 34.546 26.374 1.00 29.10 95 THR A CA 1
ATOM 800 C C . THR A 1 119 ? -47.504 34.441 27.875 1.00 28.54 95 THR A C 1
ATOM 801 O O . THR A 1 119 ? -48.643 34.581 28.300 1.00 28.39 95 THR A O 1
ATOM 805 N N . HIS A 1 120 ? -46.485 34.158 28.675 1.00 26.91 96 HIS A N 1
ATOM 806 C CA . HIS A 1 120 ? -46.672 34.08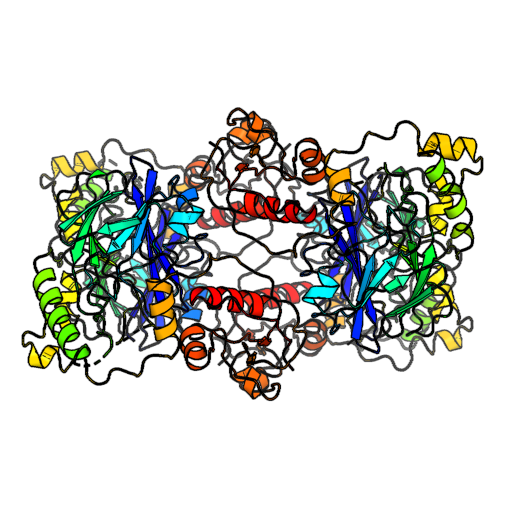1 30.123 1.00 27.36 96 HIS A CA 1
ATOM 807 C C . HIS A 1 120 ? -46.147 35.355 30.747 1.00 26.16 96 HIS A C 1
ATOM 808 O O . HIS A 1 120 ? -44.975 35.667 30.613 1.00 25.04 96 HIS A O 1
ATOM 815 N N . PHE A 1 121 ? -47.023 36.101 31.396 1.00 25.60 97 PHE A N 1
ATOM 816 C CA . PHE A 1 121 ? -46.633 37.316 32.094 1.00 25.85 97 PHE A CA 1
ATOM 817 C C . PHE A 1 121 ? -46.363 36.891 33.517 1.00 26.68 97 PHE A C 1
ATOM 818 O O . PHE A 1 121 ? -47.285 36.585 34.261 1.00 28.49 97 PHE A O 1
ATOM 826 N N . VAL A 1 122 ? -45.095 36.844 33.887 1.00 24.65 98 VAL A N 1
ATOM 827 C CA . VAL A 1 122 ? -44.720 36.347 35.197 1.00 25.34 98 VAL A CA 1
ATOM 828 C C . VAL A 1 122 ? -44.576 37.430 36.243 1.00 27.36 98 VAL A C 1
ATOM 829 O O . VAL A 1 122 ? -44.303 38.591 35.934 1.00 28.62 98 VAL A O 1
ATOM 833 N N . GLN A 1 123 ? -44.761 37.042 37.499 1.00 28.71 99 GLN A N 1
ATOM 834 C CA . GLN A 1 123 ? -44.635 37.972 38.603 1.00 28.70 99 GLN A CA 1
ATOM 835 C C . GLN A 1 123 ? -43.707 37.448 39.669 1.00 27.71 99 GLN A C 1
ATOM 836 O O . GLN A 1 123 ? -43.325 36.288 39.657 1.00 27.14 99 GLN A O 1
ATOM 842 N N . HIS A 1 124 ? -43.357 38.321 40.601 1.00 27.06 100 HIS A N 1
ATOM 843 C CA . HIS A 1 124 ? -42.506 37.969 41.710 1.00 25.51 100 HIS A CA 1
ATOM 844 C C . HIS A 1 124 ? -42.928 36.628 42.340 1.00 26.16 100 HIS A C 1
ATOM 845 O O . HIS A 1 124 ? -44.109 36.390 42.603 1.00 25.22 100 HIS A O 1
ATOM 852 N N . ASN A 1 125 ? -41.954 35.757 42.570 1.00 25.37 101 ASN A N 1
ATOM 853 C CA . ASN A 1 125 ? -42.186 34.435 43.179 1.00 27.72 101 ASN A CA 1
ATOM 854 C C . ASN A 1 125 ? -42.730 33.333 42.283 1.00 27.39 101 ASN A C 1
ATOM 855 O O . ASN A 1 125 ? -42.819 32.195 42.732 1.00 29.39 101 ASN A O 1
ATOM 860 N N . ASP A 1 126 ? -43.111 33.641 41.050 1.00 27.35 102 ASP A N 1
ATOM 861 C CA . ASP A 1 126 ? -43.546 32.589 40.131 1.00 27.58 102 ASP A CA 1
ATOM 862 C C . ASP A 1 126 ? -42.339 31.684 39.887 1.00 27.46 102 ASP A C 1
ATOM 863 O O . ASP A 1 126 ? -41.186 32.137 39.941 1.00 24.94 102 ASP A O 1
ATOM 868 N N . ASP A 1 127 ? -42.606 30.403 39.655 1.00 28.21 103 ASP A N 1
ATOM 869 C CA . ASP A 1 127 ? -41.555 29.453 39.332 1.00 27.78 103 ASP A CA 1
ATOM 870 C C . ASP A 1 127 ? -41.760 29.010 37.907 1.00 26.79 103 ASP A C 1
ATOM 871 O O . ASP A 1 127 ? -42.871 28.775 37.496 1.00 28.90 103 ASP A O 1
ATOM 876 N N . ILE A 1 128 ? -40.677 28.905 37.158 1.00 26.50 104 ILE A N 1
ATOM 877 C CA . ILE A 1 128 ? -40.705 28.424 35.789 1.00 25.35 104 ILE A CA 1
ATOM 878 C C . ILE A 1 128 ? -39.807 27.190 35.795 1.00 24.85 104 ILE A C 1
ATOM 879 O O . ILE A 1 128 ? -38.703 27.255 36.283 1.00 23.60 104 ILE A O 1
ATOM 884 N N . TYR A 1 129 ? -40.297 26.074 35.277 1.00 24.63 105 TYR A N 1
ATOM 885 C CA . TYR A 1 129 ? -39.508 24.872 35.167 1.00 25.48 105 TYR A CA 1
ATOM 886 C C . TYR A 1 129 ? -39.131 24.638 33.699 1.00 25.79 105 TYR A C 1
ATOM 887 O O . TYR A 1 129 ? -39.968 24.750 32.791 1.00 25.27 105 TYR A O 1
ATOM 896 N N . VAL A 1 130 ? -37.840 24.391 33.491 1.00 25.62 106 VAL A N 1
ATOM 897 C CA . VAL A 1 130 ? -37.271 24.037 32.205 1.00 24.22 106 VAL A CA 1
ATOM 898 C C . VAL A 1 130 ? -36.826 22.591 32.468 1.00 24.76 106 VAL A C 1
ATOM 899 O O . VAL A 1 130 ? -35.731 22.331 32.993 1.00 22.43 106 VAL A O 1
ATOM 903 N N . GLY A 1 131 ? -37.690 21.640 32.132 1.00 25.22 107 GLY A N 1
ATOM 904 C CA . GLY A 1 131 ? -37.417 20.253 32.476 1.00 25.98 107 GLY A CA 1
ATOM 905 C C . GLY A 1 131 ? -37.375 20.256 34.001 1.00 25.24 107 GLY A C 1
ATOM 906 O O . GLY A 1 131 ? -38.282 20.790 34.643 1.00 24.88 107 GLY A O 1
ATOM 907 N N . ASN A 1 132 ? -36.295 19.757 34.584 1.00 26.06 108 ASN A N 1
ATOM 908 C CA . ASN A 1 132 ? -36.176 19.728 36.057 1.00 27.69 108 ASN A CA 1
ATOM 909 C C . ASN A 1 132 ? -35.474 20.964 36.646 1.00 26.26 108 ASN A C 1
ATOM 910 O O . ASN A 1 132 ? -35.346 21.074 37.867 1.00 27.16 108 ASN A O 1
ATOM 915 N N . ILE A 1 133 ? -35.026 21.878 35.788 1.00 24.14 109 ILE A N 1
ATOM 916 C CA . ILE A 1 133 ? -34.370 23.118 36.250 1.00 22.61 109 ILE A CA 1
ATOM 917 C C . ILE A 1 133 ? -35.458 24.029 36.733 1.00 23.19 109 ILE A C 1
ATOM 918 O O . ILE A 1 133 ? -36.492 24.169 36.077 1.00 23.60 109 ILE A O 1
ATOM 923 N N . LYS A 1 134 ? -35.242 24.639 37.887 1.00 23.82 110 LYS A N 1
ATOM 924 C CA . LYS A 1 134 ? -36.213 25.538 38.470 1.00 24.40 110 LYS A CA 1
ATOM 925 C C . LYS A 1 134 ? -35.682 26.960 38.417 1.00 22.92 110 LYS A C 1
ATOM 926 O O . LYS A 1 134 ? -34.544 27.207 38.791 1.00 22.07 110 LYS A O 1
ATOM 932 N N . LEU A 1 135 ? -36.502 27.878 37.926 1.00 21.79 111 LEU A N 1
ATOM 933 C CA . LEU A 1 135 ? -36.181 29.274 37.936 1.00 23.29 111 LEU A CA 1
ATOM 934 C C . LEU A 1 135 ? -37.221 30.002 38.768 1.00 25.37 111 LEU A C 1
ATOM 935 O O . LEU A 1 135 ? -38.433 29.860 38.515 1.00 27.13 111 LEU A O 1
ATOM 940 N N . LYS A 1 136 ? -36.770 30.789 39.742 1.00 25.09 112 LYS A N 1
ATOM 941 C CA . LYS A 1 136 ? -37.686 31.599 40.525 1.00 25.37 112 LYS A CA 1
ATOM 942 C C . LYS A 1 136 ? -37.572 33.017 40.019 1.00 24.97 112 LYS A C 1
ATOM 943 O O . LYS A 1 136 ? -36.461 33.551 39.861 1.00 23.28 112 LYS A O 1
ATOM 949 N N . VAL A 1 137 ? -38.727 33.601 39.707 1.00 24.21 113 VAL A N 1
ATOM 950 C CA . VAL A 1 137 ? -38.799 34.970 39.225 1.00 22.42 113 VAL A CA 1
ATOM 951 C C . VAL A 1 137 ? -38.722 35.896 40.426 1.00 21.83 113 VAL A C 1
ATOM 952 O O . VAL A 1 137 ? -39.463 35.727 41.408 1.00 21.78 113 VAL A O 1
ATOM 956 N N . LEU A 1 138 ? -37.784 36.827 40.383 1.00 19.99 114 LEU A N 1
ATOM 957 C CA . LEU A 1 138 ? -37.669 37.836 41.415 1.00 21.74 114 LEU A CA 1
ATOM 958 C C . LEU A 1 138 ? -37.906 39.194 40.753 1.00 21.23 114 LEU A C 1
ATOM 959 O O . LEU A 1 138 ? -37.270 39.502 39.750 1.00 22.99 114 LEU A O 1
ATOM 964 N N . HIS A 1 139 ? -38.864 39.978 41.253 1.00 22.50 115 HIS A N 1
ATOM 965 C CA . HIS A 1 139 ? -39.102 41.328 40.722 1.00 21.71 115 HIS A CA 1
ATOM 966 C C . HIS A 1 139 ? -37.977 42.176 41.284 1.00 21.74 115 HIS A C 1
ATOM 967 O O . HIS A 1 139 ? -37.834 42.272 42.472 1.00 21.52 115 HIS A O 1
ATOM 974 N N . THR A 1 140 ? -37.153 42.753 40.415 1.00 20.99 116 THR A N 1
ATOM 975 C CA . THR A 1 140 ? -35.997 43.556 40.841 1.00 20.45 116 THR A CA 1
ATOM 976 C C . THR A 1 140 ? -36.021 44.880 40.102 1.00 21.27 116 THR A C 1
ATOM 977 O O . THR A 1 140 ? -35.201 45.124 39.230 1.00 20.92 116 THR A O 1
ATOM 981 N N . PRO A 1 141 ? -37.006 45.735 40.421 1.00 24.13 117 PRO A N 1
ATOM 982 C CA . PRO A 1 141 ? -37.160 47.007 39.724 1.00 23.57 117 PRO A CA 1
ATOM 983 C C . PRO A 1 141 ? -36.020 47.964 40.021 1.00 24.48 117 PRO A C 1
ATOM 984 O O . PRO A 1 141 ? -35.326 47.816 41.039 1.00 23.94 117 PRO A O 1
ATOM 988 N N . GLY A 1 142 ? -35.812 48.927 39.135 1.00 23.75 118 GLY A N 1
ATOM 989 C CA . GLY A 1 142 ? -34.756 49.936 39.330 1.00 24.96 118 GLY A CA 1
ATOM 990 C C . GLY A 1 142 ? -34.261 50.442 37.988 1.00 24.53 118 GLY A C 1
ATOM 991 O O . GLY A 1 142 ? -34.413 51.616 37.655 1.00 24.55 118 GLY A O 1
ATOM 992 N N . HIS A 1 143 ? -33.653 49.545 37.227 1.00 23.60 119 HIS A N 1
ATOM 993 C CA . HIS A 1 143 ? -33.218 49.857 35.885 1.00 23.35 119 HIS A CA 1
ATOM 994 C C . HIS A 1 143 ? -34.485 50.193 35.094 1.00 23.42 119 HIS A C 1
ATOM 995 O O . HIS A 1 143 ? -34.525 51.182 34.363 1.00 24.06 119 HIS A O 1
ATOM 1002 N N . THR A 1 144 ? -35.515 49.365 35.275 1.00 21.78 120 THR A N 1
ATOM 1003 C CA . THR A 1 144 ? -36.841 49.600 34.725 1.00 22.40 120 THR A CA 1
ATOM 1004 C C . THR A 1 144 ? -37.837 49.148 35.780 1.00 22.69 120 THR A C 1
ATOM 1005 O O . THR A 1 144 ? -37.494 48.309 36.635 1.00 20.43 120 THR A O 1
ATOM 1009 N N . PRO A 1 145 ? -39.065 49.697 35.739 1.00 21.88 121 PRO A N 1
ATOM 1010 C CA . PRO A 1 145 ? -40.046 49.294 36.745 1.00 23.49 121 PRO A CA 1
ATOM 1011 C C . PRO A 1 145 ? -40.461 47.814 36.661 1.00 23.81 121 PRO A C 1
ATOM 1012 O O . PRO A 1 145 ? -40.885 47.232 37.679 1.00 23.25 121 PRO A O 1
ATOM 1016 N N . GLU A 1 146 ? -40.330 47.214 35.474 1.00 22.88 122 GLU A N 1
ATOM 1017 C CA . GLU A 1 146 ? -40.752 45.823 35.275 1.00 23.50 122 GLU A CA 1
ATOM 1018 C C . GLU A 1 146 ? -39.632 44.787 35.381 1.00 21.83 122 GLU A C 1
ATOM 1019 O O . GLU A 1 146 ? -39.918 43.603 35.325 1.00 22.69 122 GLU A O 1
ATOM 1025 N N . SER A 1 147 ? -38.385 45.229 35.526 1.00 20.26 123 SER A N 1
ATOM 1026 C CA . SER A 1 147 ? -37.232 44.325 35.565 1.00 19.32 123 SER A CA 1
ATOM 1027 C C . SER A 1 147 ? -37.387 43.172 36.508 1.00 20.05 123 SER A C 1
ATOM 1028 O O . SER A 1 147 ? -37.727 43.353 37.664 1.00 21.49 123 SER A O 1
ATOM 1031 N N . ILE A 1 148 ? -37.114 41.983 35.989 1.00 19.57 124 ILE A N 1
ATOM 1032 C CA . ILE A 1 148 ? -37.142 40.772 36.760 1.00 19.80 124 ILE A CA 1
ATOM 1033 C C . ILE A 1 148 ? -35.822 40.037 36.592 1.00 19.15 124 ILE A C 1
ATOM 1034 O O . ILE A 1 148 ? -35.131 40.209 35.597 1.00 18.94 124 ILE A O 1
ATOM 1039 N N . SER A 1 149 ? -35.460 39.276 37.612 1.00 19.89 125 SER A N 1
ATOM 1040 C CA . SER A 1 149 ? -34.276 38.447 37.604 1.00 19.74 125 SER A CA 1
ATOM 1041 C C . SER A 1 149 ? -34.689 36.996 37.830 1.00 20.09 125 SER A C 1
ATOM 1042 O O . SER A 1 149 ? -35.720 36.744 38.471 1.00 21.16 125 SER A O 1
ATOM 1045 N N . PHE A 1 150 ? -33.899 36.043 37.317 1.00 17.77 126 PHE A N 1
ATOM 1046 C CA . PHE A 1 150 ? -34.242 34.633 37.455 1.00 18.65 126 PHE A CA 1
ATOM 1047 C C . PHE A 1 150 ? -33.236 33.848 38.325 1.00 19.00 126 PHE A C 1
ATOM 1048 O O . PHE A 1 150 ? -32.039 33.773 38.006 1.00 19.61 126 PHE A O 1
ATOM 1056 N N . LEU A 1 151 ? -33.725 33.283 39.423 1.00 19.22 127 LEU A N 1
ATOM 1057 C CA . LEU A 1 151 ? -32.886 32.523 40.359 1.00 19.02 127 LEU A CA 1
ATOM 1058 C C . LEU A 1 151 ? -32.974 31.049 40.016 1.00 19.63 127 LEU A C 1
ATOM 1059 O O . LEU A 1 151 ? -34.036 30.414 40.152 1.00 20.08 127 LEU A O 1
ATOM 1064 N N . LEU A 1 152 ? -31.846 30.500 39.583 1.00 19.63 128 LEU A N 1
ATOM 1065 C CA . LEU A 1 152 ? -31.773 29.116 39.144 1.00 19.34 128 LEU A CA 1
ATOM 1066 C C . LEU A 1 152 ? -31.316 28.146 40.232 1.00 20.85 128 LEU A C 1
ATOM 1067 O O . LEU A 1 152 ? -30.339 28.403 40.947 1.00 19.04 128 LEU A O 1
ATOM 1072 N N . THR A 1 153 ? -32.054 27.038 40.343 1.00 20.75 129 THR A N 1
ATOM 1073 C CA . THR A 1 153 ? -31.703 25.929 41.215 1.00 21.89 129 THR A CA 1
ATOM 1074 C C . THR A 1 153 ? -31.705 24.664 40.336 1.00 23.30 129 THR A C 1
ATOM 1075 O O . THR A 1 153 ? -32.700 24.379 39.635 1.00 22.41 129 THR A O 1
ATOM 1079 N N . ASP A 1 154 ? -30.594 23.925 40.374 1.00 23.04 130 ASP A N 1
ATOM 1080 C CA . ASP A 1 154 ? -30.385 22.701 39.573 1.00 23.88 130 ASP A CA 1
ATOM 1081 C C . ASP A 1 154 ? -31.015 21.488 40.265 1.00 25.43 130 ASP A C 1
ATOM 1082 O O . ASP A 1 154 ? -30.324 20.561 40.728 1.00 25.00 130 ASP A O 1
ATOM 1087 N N . GLU A 1 155 ? -32.337 21.500 40.350 1.00 26.32 131 GLU A N 1
ATOM 1088 C CA . GLU A 1 155 ? -33.047 20.436 41.036 1.00 29.00 131 GLU A CA 1
ATOM 1089 C C . GLU A 1 155 ? -32.879 19.052 40.407 1.00 29.78 131 GLU A C 1
ATOM 1090 O O . GLU A 1 155 ? -32.941 18.061 41.111 1.00 30.09 131 GLU A O 1
ATOM 1096 N N . GLY A 1 156 ? -32.664 18.980 39.094 1.00 28.93 132 GLY A N 1
ATOM 1097 C CA . GLY A 1 156 ? -32.464 17.680 38.437 1.00 29.10 132 GLY A CA 1
ATOM 1098 C C . GLY A 1 156 ? -31.221 16.972 38.971 1.00 29.26 132 GLY A C 1
ATOM 1099 O O . GLY A 1 156 ? -31.110 15.763 38.886 1.00 29.33 132 GLY A O 1
ATOM 1100 N N . ALA A 1 157 ? -30.276 17.742 39.507 1.00 27.78 133 ALA A N 1
ATOM 1101 C CA . ALA A 1 157 ? -29.061 17.179 40.087 1.00 28.35 133 ALA A CA 1
ATOM 1102 C C . ALA A 1 157 ? -29.248 16.991 41.588 1.00 28.85 133 ALA A C 1
ATOM 1103 O O . ALA A 1 157 ? -28.309 16.643 42.285 1.00 29.39 133 ALA A O 1
ATOM 1105 N N . GLY A 1 158 ? -30.454 17.255 42.087 1.00 29.66 134 GLY A N 1
ATOM 1106 C CA . GLY A 1 158 ? -30.747 17.143 43.517 1.00 31.35 134 GLY A CA 1
ATOM 1107 C C . GLY A 1 158 ? -30.259 18.324 44.358 1.00 30.52 134 GLY A C 1
ATOM 1108 O O . GLY A 1 158 ? -30.215 18.234 45.572 1.00 29.65 134 GLY A O 1
ATOM 1109 N N . ALA A 1 159 ? -29.896 19.433 43.728 1.00 29.15 135 ALA A N 1
ATOM 1110 C CA . ALA A 1 159 ? -29.406 20.608 44.481 1.00 29.07 135 ALA A CA 1
ATOM 1111 C C . ALA A 1 159 ? -30.523 21.213 45.346 1.00 29.69 135 ALA A C 1
ATOM 1112 O O . ALA A 1 159 ? -31.650 21.317 44.908 1.00 29.68 135 ALA A O 1
ATOM 1114 N N . GLN A 1 160 ? -30.185 21.611 46.566 1.00 31.99 136 GLN A N 1
ATOM 1115 C CA . GLN A 1 160 ? -31.139 22.201 47.520 1.00 33.75 136 GLN A CA 1
ATOM 1116 C C . GLN A 1 160 ? -30.906 23.693 47.711 1.00 31.50 136 GLN A C 1
ATOM 1117 O O . GLN A 1 160 ? -31.559 24.323 48.543 1.00 33.46 136 GLN A O 1
ATOM 1123 N N . VAL A 1 161 ? -29.937 24.234 46.994 1.00 27.98 137 VAL A N 1
ATOM 1124 C CA . VAL A 1 161 ? -29.549 25.628 47.121 1.00 25.49 137 VAL A CA 1
ATOM 1125 C C . VAL A 1 161 ? -29.433 26.200 45.723 1.00 23.86 137 VAL A C 1
ATOM 1126 O O . VAL A 1 161 ? -29.159 25.456 44.782 1.00 23.84 137 VAL A O 1
ATOM 1130 N N . PRO A 1 162 ? -29.653 27.517 45.575 1.00 23.60 138 PRO A N 1
ATOM 1131 C CA . PRO A 1 162 ? -29.562 28.139 44.266 1.00 22.47 138 PRO A CA 1
ATOM 1132 C C . PRO A 1 162 ? -28.130 28.207 43.773 1.00 21.62 138 PRO A C 1
ATOM 1133 O O . PRO A 1 162 ? -27.183 28.214 44.570 1.00 23.28 138 PRO A O 1
ATOM 1137 N N . MET A 1 163 ? -27.976 28.247 42.459 1.00 21.37 139 MET A N 1
ATOM 1138 C CA . MET A 1 163 ? -26.680 28.290 41.828 1.00 19.81 139 MET A CA 1
ATOM 1139 C C . MET A 1 163 ? -26.328 29.683 41.339 1.00 20.21 139 MET A C 1
ATOM 1140 O O . MET A 1 163 ? -25.191 30.100 41.434 1.00 19.67 139 MET A O 1
ATOM 1145 N N . GLY A 1 164 ? -27.298 30.402 40.781 1.00 19.53 140 GLY A N 1
ATOM 1146 C CA . GLY A 1 164 ? -27.005 31.700 40.218 1.00 19.24 140 GLY A CA 1
ATOM 1147 C C . GLY A 1 164 ? -28.242 32.505 39.890 1.00 19.11 140 GLY A C 1
ATOM 1148 O O . GLY A 1 164 ? -29.356 31.990 39.921 1.00 19.12 140 GLY A O 1
ATOM 1149 N N . LEU A 1 165 ? -28.024 33.775 39.575 1.00 18.74 141 LEU A N 1
ATOM 1150 C CA . LEU A 1 165 ? -29.085 34.689 39.262 1.00 19.82 141 LEU A CA 1
ATOM 1151 C C . LEU A 1 165 ? -28.857 35.325 37.901 1.00 19.73 141 LEU A C 1
ATOM 1152 O O . LEU A 1 165 ? -27.801 35.925 37.667 1.00 20.10 141 LEU A O 1
ATOM 1157 N N . PHE A 1 166 ? -29.833 35.187 37.008 1.00 18.51 142 PHE A N 1
ATOM 1158 C CA . PHE A 1 166 ? -29.793 35.901 35.722 1.00 19.02 142 PHE A CA 1
ATOM 1159 C C . PHE A 1 166 ? -30.321 37.273 36.080 1.00 19.52 142 PHE A C 1
ATOM 1160 O O . PHE A 1 166 ? -31.519 37.438 36.341 1.00 19.47 142 PHE A O 1
ATOM 1168 N N . SER A 1 167 ? -29.417 38.245 36.121 1.00 19.99 143 SER A N 1
ATOM 1169 C CA . SER A 1 167 ? -29.722 39.562 36.633 1.00 20.15 143 SER A CA 1
ATOM 1170 C C . SER A 1 167 ? -30.027 40.675 35.625 1.00 20.68 143 SER A C 1
ATOM 1171 O O . SER A 1 167 ? -30.268 41.807 36.023 1.00 20.65 143 SER A O 1
ATOM 1174 N N . GLY A 1 168 ? -30.027 40.385 34.336 1.00 19.05 144 GLY A N 1
ATOM 1175 C CA . GLY A 1 168 ? -30.350 41.424 33.366 1.00 18.27 144 GLY A CA 1
ATOM 1176 C C . GLY A 1 168 ? -29.488 42.663 33.558 1.00 18.47 144 GLY A C 1
ATOM 1177 O O . GLY A 1 168 ? -28.269 42.568 33.653 1.00 15.66 144 GLY A O 1
ATOM 1178 N N . ASP A 1 169 ? -30.130 43.834 33.597 1.00 18.74 145 ASP A N 1
ATOM 1179 C CA . ASP A 1 169 ? -29.436 45.082 33.813 1.00 19.19 145 ASP A CA 1
ATOM 1180 C C . ASP A 1 169 ? -29.614 45.588 35.247 1.00 21.12 145 ASP A C 1
ATOM 1181 O O . ASP A 1 169 ? -29.401 46.777 35.532 1.00 23.26 145 ASP A O 1
ATOM 1186 N N . PHE A 1 170 ? -29.990 44.681 36.152 1.00 21.07 146 PHE A N 1
ATOM 1187 C CA . PHE A 1 170 ? -30.148 44.994 37.571 1.00 21.15 146 PHE A CA 1
ATOM 1188 C C . PHE A 1 170 ? -28.757 45.033 38.221 1.00 22.35 146 PHE A C 1
ATOM 1189 O O . PHE A 1 170 ? -28.322 46.081 38.699 1.00 22.72 146 PHE A O 1
ATOM 1197 N N . ILE A 1 171 ? -28.049 43.901 38.198 1.00 21.51 147 ILE A N 1
ATOM 1198 C CA . ILE A 1 171 ? -26.678 43.820 38.718 1.00 20.99 147 ILE A CA 1
ATOM 1199 C C . ILE A 1 171 ? -25.689 43.437 37.622 1.00 21.12 147 ILE A C 1
ATOM 1200 O O . ILE A 1 171 ? -25.875 42.411 36.938 1.00 20.36 147 ILE A O 1
ATOM 1205 N N . PHE A 1 172 ? -24.638 44.248 37.460 1.00 21.40 148 PHE A N 1
ATOM 1206 C CA . PHE A 1 172 ? -23.565 43.942 36.508 1.00 21.70 148 PHE A CA 1
ATOM 1207 C C . PHE A 1 172 ? -22.359 43.506 37.291 1.00 22.79 148 PHE A C 1
ATOM 1208 O O . PHE A 1 172 ? -22.369 43.540 38.532 1.00 23.71 148 PHE A O 1
ATOM 1216 N N . VAL A 1 173 ? -21.323 43.068 36.584 1.00 21.49 149 VAL A N 1
ATOM 1217 C CA . VAL A 1 173 ? -20.078 42.769 37.245 1.00 22.51 149 VAL A CA 1
ATOM 1218 C C . VAL A 1 173 ? -19.457 44.118 37.524 1.00 23.07 149 VAL A C 1
ATOM 1219 O O . VAL A 1 173 ? -19.126 44.849 36.604 1.00 26.30 149 VAL A O 1
ATOM 1223 N N . GLY A 1 174 ? -19.361 44.477 38.788 1.00 23.98 150 GLY A N 1
ATOM 1224 C CA . GLY A 1 174 ? -18.742 45.738 39.178 1.00 25.46 150 GLY A CA 1
ATOM 1225 C C . GLY A 1 174 ? -19.653 46.964 39.239 1.00 25.21 150 GLY A C 1
ATOM 1226 O O . GLY A 1 174 ? -19.205 48.025 39.632 1.00 26.09 150 GLY A O 1
ATOM 1227 N N . ASP A 1 175 ? -20.914 46.842 38.828 1.00 24.29 151 ASP A N 1
ATOM 1228 C CA . ASP A 1 175 ? -21.811 47.992 38.884 1.00 25.51 151 ASP A CA 1
ATOM 1229 C C . ASP A 1 175 ? -23.251 47.508 38.820 1.00 24.85 151 ASP A C 1
ATOM 1230 O O . ASP A 1 175 ? -23.517 46.293 38.888 1.00 22.38 151 ASP A O 1
ATOM 1235 N N . ILE A 1 176 ? -24.182 48.459 38.719 1.00 25.19 152 ILE A N 1
ATOM 1236 C CA . ILE A 1 176 ? -25.601 48.156 38.637 1.00 24.74 152 ILE A CA 1
ATOM 1237 C C . ILE A 1 176 ? -26.229 49.070 37.587 1.00 25.22 152 ILE A C 1
ATOM 1238 O O . ILE A 1 176 ? -25.648 50.086 37.200 1.00 25.11 152 ILE A O 1
ATOM 1243 N N . GLY A 1 177 ? -27.412 48.695 37.124 1.00 26.86 153 GLY A N 1
ATOM 1244 C CA . GLY A 1 177 ? -28.112 49.463 36.125 1.00 28.23 153 GLY A CA 1
ATOM 1245 C C . GLY A 1 177 ? -28.546 50.813 36.653 1.00 28.87 153 GLY A C 1
ATOM 1246 O O . GLY A 1 177 ? -28.596 51.015 37.854 1.00 30.11 153 GLY A O 1
ATOM 1247 N N . ARG A 1 178 ? -28.790 51.745 35.739 1.00 30.03 154 ARG A N 1
ATOM 1248 C CA . ARG A 1 178 ? -29.283 53.062 36.067 1.00 31.66 154 ARG A CA 1
ATOM 1249 C C . ARG A 1 178 ? -30.687 53.101 35.512 1.00 32.25 154 ARG A C 1
ATOM 1250 O O . ARG A 1 178 ? -30.974 52.425 34.518 1.00 29.41 154 ARG A O 1
ATOM 1258 N N . PRO A 1 179 ? -31.577 53.908 36.121 1.00 34.61 155 PRO A N 1
ATOM 1259 C CA . PRO A 1 179 ? -32.934 53.966 35.585 1.00 36.20 155 PRO A CA 1
ATOM 1260 C C . PRO A 1 179 ? -32.975 54.488 34.153 1.00 38.66 155 PRO A C 1
ATOM 1261 O O . PRO A 1 179 ? -32.389 55.529 33.873 1.00 38.32 155 PRO A O 1
ATOM 1265 N N . ASP A 1 180 ? -33.614 53.738 33.250 1.00 41.88 156 ASP A N 1
ATOM 1266 C CA . ASP A 1 180 ? -33.800 54.187 31.856 1.00 45.38 156 ASP A CA 1
ATOM 1267 C C . ASP A 1 180 ? -34.555 55.504 31.869 1.00 48.36 156 ASP A C 1
ATOM 1268 O O . ASP A 1 180 ? -35.526 55.651 32.604 1.00 48.91 156 ASP A O 1
ATOM 1273 N N . LEU A 1 181 ? -34.112 56.456 31.053 1.00 51.69 157 LEU A N 1
ATOM 1274 C CA . LEU A 1 181 ? -34.770 57.747 30.983 1.00 54.31 157 LEU A CA 1
ATOM 1275 C C . LEU A 1 181 ? -36.095 57.645 30.235 1.00 55.71 157 LEU A C 1
ATOM 1276 O O . LEU A 1 181 ? -36.352 56.676 29.531 1.00 54.42 157 LEU A O 1
ATOM 1281 N N . LEU A 1 182 ? -36.935 58.659 30.408 1.00 58.87 158 LEU A N 1
ATOM 1282 C CA . LEU A 1 182 ? -38.247 58.697 29.770 1.00 60.10 158 LEU A CA 1
ATOM 1283 C C . LEU A 1 182 ? -38.257 59.745 28.679 1.00 61.55 158 LEU A C 1
ATOM 1284 O O . LEU A 1 182 ? -37.424 60.660 28.673 1.00 62.52 158 LEU A O 1
ATOM 1289 N N . GLU A 1 183 ? -39.196 59.607 27.751 1.00 61.58 159 GLU A N 1
ATOM 1290 C CA . GLU A 1 183 ? -39.328 60.587 26.698 1.00 63.15 159 GLU A CA 1
ATOM 1291 C C . GLU A 1 183 ? -39.868 61.895 27.271 1.00 64.32 159 GLU A C 1
ATOM 1292 O O . GLU A 1 183 ? -40.759 61.897 28.134 1.00 62.78 159 GLU A O 1
ATOM 1298 N N . LYS A 1 184 ? -39.306 62.993 26.761 1.00 65.53 160 LYS A N 1
ATOM 1299 C CA . LYS A 1 184 ? -39.648 64.364 27.142 1.00 67.19 160 LYS A CA 1
ATOM 1300 C C . LYS A 1 184 ? -41.165 64.619 27.218 1.00 67.34 160 LYS A C 1
ATOM 1301 O O . LYS A 1 184 ? -41.642 65.288 28.143 1.00 67.64 160 LYS A O 1
ATOM 1307 N N . ALA A 1 185 ? -41.912 64.084 26.249 1.00 66.33 161 ALA A N 1
ATOM 1308 C CA . ALA A 1 185 ? -43.374 64.276 26.184 1.00 66.95 161 ALA A CA 1
ATOM 1309 C C . ALA A 1 185 ? -44.139 63.685 27.388 1.00 65.37 161 ALA A C 1
ATOM 1310 O O . ALA A 1 185 ? -45.064 64.320 27.892 1.00 65.86 161 ALA A O 1
ATOM 1312 N N . VAL A 1 186 ? -43.749 62.485 27.831 1.00 62.70 162 VAL A N 1
ATOM 1313 C CA . VAL A 1 186 ? -44.368 61.808 28.991 1.00 61.66 162 VAL A CA 1
ATOM 1314 C C . VAL A 1 186 ? -43.451 61.823 30.228 1.00 61.63 162 VAL A C 1
ATOM 1315 O O . VAL A 1 186 ? -43.364 60.835 30.963 1.00 59.57 162 VAL A O 1
ATOM 1319 N N . LYS A 1 187 ? -42.779 62.946 30.469 1.00 63.35 163 LYS A N 1
ATOM 1320 C CA . LYS A 1 187 ? -41.848 63.038 31.596 1.00 63.53 163 LYS A CA 1
ATOM 1321 C C . LYS A 1 187 ? -42.572 63.222 32.932 1.00 64.47 163 LYS A C 1
ATOM 1322 O O . LYS A 1 187 ? -43.639 63.839 32.993 1.00 64.63 163 LYS A O 1
ATOM 1328 N N A VAL A 1 188 ? -41.991 62.668 33.992 0.50 63.92 164 VAL A N 1
ATOM 1329 N N B VAL A 1 188 ? -41.969 62.667 33.985 0.50 63.95 164 VAL A N 1
ATOM 1330 C CA A VAL A 1 188 ? -42.525 62.808 35.349 0.50 64.82 164 VAL A CA 1
ATOM 1331 C CA B VAL A 1 188 ? -42.484 62.753 35.352 0.50 64.87 164 VAL A CA 1
ATOM 1332 C C A VAL A 1 188 ? -41.381 63.279 36.248 0.50 65.23 164 VAL A C 1
ATOM 1333 C C B VAL A 1 188 ? -41.349 63.295 36.225 0.50 65.29 164 VAL A C 1
ATOM 1334 O O A VAL A 1 188 ? -40.356 62.604 36.371 0.50 63.31 164 VAL A O 1
ATOM 1335 O O B VAL A 1 188 ? -40.285 62.677 36.310 0.50 63.41 164 VAL A O 1
ATOM 1342 N N . GLU A 1 189 ? -41.576 64.445 36.864 1.00 67.01 165 GLU A N 1
ATOM 1343 C CA . GLU A 1 189 ? -40.541 65.120 37.689 1.00 68.42 165 GLU A CA 1
ATOM 1344 C C . GLU A 1 189 ? -39.584 64.270 38.548 1.00 67.26 165 GLU A C 1
ATOM 1345 O O . GLU A 1 189 ? -38.368 64.440 38.436 1.00 68.41 165 GLU A O 1
ATOM 1351 N N . GLY A 1 190 ? -40.094 63.361 39.378 1.00 65.84 166 GLY A N 1
ATOM 1352 C CA . GLY A 1 190 ? -39.211 62.537 40.221 1.00 64.10 166 GLY A CA 1
ATOM 1353 C C . GLY A 1 190 ? -38.910 61.152 39.664 1.00 61.64 166 GLY A C 1
ATOM 1354 O O . GLY A 1 190 ? -38.667 60.227 40.434 1.00 59.99 166 GLY A O 1
ATOM 1355 N N . SER A 1 191 ? -38.884 61.014 38.333 1.00 60.16 167 SER A N 1
ATOM 1356 C CA . SER A 1 191 ? -38.696 59.696 37.685 1.00 57.38 167 SER A CA 1
ATOM 1357 C C . SER A 1 191 ? -37.355 59.024 37.967 1.00 55.31 167 SER A C 1
ATOM 1358 O O . SER A 1 191 ? -37.330 57.888 38.443 1.00 53.83 167 SER A O 1
ATOM 1361 N N . SER A 1 192 ? -36.248 59.702 37.670 1.00 53.93 168 SER A N 1
ATOM 1362 C CA . SER A 1 192 ? -34.935 59.108 37.926 1.00 53.21 168 SER A CA 1
ATOM 1363 C C . SER A 1 192 ? -34.790 58.711 39.403 1.00 51.96 168 SER A C 1
ATOM 1364 O O . SER A 1 192 ? -34.217 57.657 39.702 1.00 48.53 168 SER A O 1
ATOM 1367 N N . GLU A 1 193 ? -35.348 59.539 40.304 1.00 51.82 169 GLU A N 1
ATOM 1368 C CA . GLU A 1 193 ? -35.277 59.287 41.749 1.00 50.68 169 GLU A CA 1
ATOM 1369 C C . GLU A 1 193 ? -36.186 58.148 42.252 1.00 47.93 169 GLU A C 1
ATOM 1370 O O . GLU A 1 193 ? -35.749 57.339 43.084 1.00 45.91 169 GLU A O 1
ATOM 1376 N N . ILE A 1 194 ? -37.421 58.041 41.768 1.00 45.67 170 ILE A N 1
ATOM 1377 C CA . ILE A 1 194 ? -38.262 56.937 42.259 1.00 44.40 170 ILE A CA 1
ATOM 1378 C C . ILE A 1 194 ? -37.705 55.587 41.714 1.00 41.11 170 ILE A C 1
ATOM 1379 O O . ILE A 1 194 ? -37.822 54.550 42.366 1.00 38.73 170 ILE A O 1
ATOM 1384 N N . GLY A 1 195 ? -37.072 55.622 40.539 1.00 38.50 171 GLY A N 1
ATOM 1385 C CA . GLY A 1 195 ? -36.431 54.433 39.968 1.00 35.47 171 GLY A CA 1
ATOM 1386 C C . GLY A 1 195 ? -35.230 54.063 40.825 1.00 33.70 171 GLY A C 1
ATOM 1387 O O . GLY A 1 195 ? -34.985 52.889 41.110 1.00 29.98 171 GLY A O 1
ATOM 1388 N N . ALA A 1 196 ? -34.495 55.086 41.254 1.00 33.21 172 ALA A N 1
ATOM 1389 C CA . ALA A 1 196 ? -33.342 54.903 42.125 1.00 32.05 172 ALA A CA 1
ATOM 1390 C C . ALA A 1 196 ? -33.772 54.264 43.463 1.00 31.27 172 ALA A C 1
ATOM 1391 O O . ALA A 1 196 ? -33.115 53.346 43.963 1.00 29.83 172 ALA A O 1
ATOM 1393 N N . LYS A 1 197 ? -34.874 54.733 44.032 1.00 32.16 173 LYS A N 1
ATOM 1394 C CA . LYS A 1 197 ? -35.379 54.157 45.284 1.00 33.48 173 LYS A CA 1
ATOM 1395 C C . LYS A 1 197 ? -35.738 52.694 45.126 1.00 31.88 173 LYS A C 1
ATOM 1396 O O . LYS A 1 197 ? -35.433 51.896 46.001 1.00 31.50 173 LYS A O 1
ATOM 1402 N N . GLN A 1 198 ? -36.385 52.344 44.012 1.00 30.68 174 GLN A N 1
ATOM 1403 C CA . GLN A 1 198 ? -36.708 50.948 43.718 1.00 30.32 174 GLN A CA 1
ATOM 1404 C C . GLN A 1 198 ? -35.419 50.107 43.649 1.00 27.94 174 GLN A C 1
ATOM 1405 O O . GLN A 1 198 ? -35.351 49.000 44.198 1.00 25.58 174 GLN A O 1
ATOM 1411 N N . MET A 1 199 ? -34.399 50.658 42.995 1.00 27.01 175 MET A N 1
ATOM 1412 C CA . MET A 1 199 ? -33.112 49.993 42.863 1.00 26.38 175 MET A CA 1
ATOM 1413 C C . MET A 1 199 ? -32.472 49.739 44.219 1.00 26.05 175 MET A C 1
ATOM 1414 O O . MET A 1 199 ? -31.952 48.655 44.463 1.00 25.30 175 MET A O 1
ATOM 1419 N N . PHE A 1 200 ? -32.495 50.738 45.092 1.00 27.31 176 PHE A N 1
ATOM 1420 C CA . PHE A 1 200 ? -31.935 50.595 46.435 1.00 28.29 176 PHE A CA 1
ATOM 1421 C C . PHE A 1 200 ? -32.644 49.462 47.183 1.00 28.40 176 PHE A C 1
ATOM 1422 O O . PHE A 1 200 ? -32.003 48.643 47.811 1.00 28.44 176 PHE A O 1
ATOM 1430 N N . LYS A 1 201 ? -33.969 49.411 47.090 1.00 30.17 177 LYS A N 1
ATOM 1431 C CA . LYS A 1 201 ? -34.734 48.344 47.730 1.00 30.40 177 LYS A CA 1
ATOM 1432 C C . LYS A 1 201 ? -34.467 47.001 47.069 1.00 28.28 177 LYS A C 1
ATOM 1433 O O . LYS A 1 201 ? -34.445 45.986 47.746 1.00 27.11 177 LYS A O 1
ATOM 1439 N N . SER A 1 202 ? -34.290 46.975 45.747 1.00 27.41 178 SER A N 1
ATOM 1440 C CA . SER A 1 202 ? -34.008 45.703 45.071 1.00 25.75 178 SER A CA 1
ATOM 1441 C C . SER A 1 202 ? -32.658 45.167 45.507 1.00 25.22 178 SER A C 1
ATOM 1442 O O . SER A 1 202 ? -32.502 43.965 45.724 1.00 25.61 178 SER A O 1
ATOM 1445 N N . ILE A 1 203 ? -31.675 46.056 45.649 1.00 25.36 179 ILE A N 1
ATOM 1446 C CA . ILE A 1 203 ? -30.356 45.643 46.097 1.00 24.57 179 ILE A CA 1
ATOM 1447 C C . ILE A 1 203 ? -30.453 45.077 47.523 1.00 26.22 179 ILE A C 1
ATOM 1448 O O . ILE A 1 203 ? -29.879 44.021 47.822 1.00 26.61 179 ILE A O 1
ATOM 1453 N N A GLU A 1 204 ? -31.200 45.782 48.369 0.50 27.81 180 GLU A N 1
ATOM 1454 N N B GLU A 1 204 ? -31.173 45.762 48.403 0.50 28.16 180 GLU A N 1
ATOM 1455 C CA A GLU A 1 204 ? -31.435 45.395 49.758 0.50 29.96 180 GLU A CA 1
ATOM 1456 C CA B GLU A 1 204 ? -31.307 45.284 49.778 0.50 30.45 180 GLU A CA 1
ATOM 1457 C C A GLU A 1 204 ? -31.971 43.966 49.839 0.50 30.20 180 GLU A C 1
ATOM 1458 C C B GLU A 1 204 ? -31.929 43.896 49.812 0.50 30.48 180 GLU A C 1
ATOM 1459 O O A GLU A 1 204 ? -31.455 43.149 50.587 0.50 31.16 180 GLU A O 1
ATOM 1460 O O B GLU A 1 204 ? -31.431 43.023 50.508 0.50 31.35 180 GLU A O 1
ATOM 1471 N N . SER A 1 205 ? -32.999 43.675 49.050 1.00 30.92 181 SER A N 1
ATOM 1472 C CA . SER A 1 205 ? -33.626 42.348 49.035 1.00 32.39 181 SER A CA 1
ATOM 1473 C C . SER A 1 205 ? -32.664 41.248 48.518 1.00 30.24 181 SER A C 1
ATOM 1474 O O . SER A 1 205 ? -32.588 40.169 49.085 1.00 33.01 181 SER A O 1
ATOM 1477 N N . ILE A 1 206 ? -31.852 41.549 47.520 1.00 28.91 182 ILE A N 1
ATOM 1478 C CA . ILE A 1 206 ? -30.972 40.525 46.951 1.00 27.24 182 ILE A CA 1
ATOM 1479 C C . ILE A 1 206 ? -29.835 40.079 47.903 1.00 27.65 182 ILE A C 1
ATOM 1480 O O . ILE A 1 206 ? -29.297 38.979 47.769 1.00 24.80 182 ILE A O 1
ATOM 1485 N N . LYS A 1 207 ? -29.523 40.912 48.893 1.00 28.36 183 LYS A N 1
ATOM 1486 C CA . LYS A 1 207 ? -28.448 40.631 49.829 1.00 28.40 183 LYS A CA 1
ATOM 1487 C C . LYS A 1 207 ? -28.631 39.366 50.677 1.00 28.96 183 LYS A C 1
ATOM 1488 O O . LYS A 1 207 ? -27.640 38.777 51.127 1.00 28.64 183 LYS A O 1
ATOM 1494 N N A ASP A 1 208 ? -29.882 38.956 50.849 0.60 28.77 184 ASP A N 1
ATOM 1495 N N B ASP A 1 208 ? -29.873 38.945 50.908 0.40 29.42 184 ASP A N 1
ATOM 1496 C CA A ASP A 1 208 ? -30.224 37.788 51.645 0.60 30.42 184 ASP A CA 1
ATOM 1497 C CA B ASP A 1 208 ? -30.101 37.759 51.734 0.40 30.98 184 ASP A CA 1
ATOM 1498 C C A ASP A 1 208 ? -29.952 36.466 50.944 0.60 28.64 184 ASP A C 1
ATOM 1499 C C B ASP A 1 208 ? -29.846 36.454 50.974 0.40 29.15 184 ASP A C 1
ATOM 1500 O O A ASP A 1 208 ? -30.025 35.418 51.561 0.60 29.90 184 ASP A O 1
ATOM 1501 O O B ASP A 1 208 ? -29.812 35.395 51.588 0.40 30.15 184 ASP A O 1
ATOM 1510 N N . LEU A 1 209 ? -29.663 36.514 49.655 1.00 27.59 185 LEU A N 1
ATOM 1511 C CA . LEU A 1 209 ? -29.343 35.300 48.901 1.00 26.73 185 LEU A CA 1
ATOM 1512 C C . LEU A 1 209 ? -27.948 34.787 49.329 1.00 25.75 185 LEU A C 1
ATOM 1513 O O . LEU A 1 209 ? -27.147 35.557 49.846 1.00 25.62 185 LEU A O 1
ATOM 1518 N N . PRO A 1 210 ? -27.656 33.499 49.101 1.00 25.62 186 PRO A N 1
ATOM 1519 C CA . PRO A 1 210 ? -26.340 32.958 49.494 1.00 25.50 186 PRO A CA 1
ATOM 1520 C C . PRO A 1 210 ? -25.200 33.635 48.728 1.00 24.37 186 PRO A C 1
ATOM 1521 O O . PRO A 1 210 ? -25.290 33.847 47.521 1.00 23.14 186 PRO A O 1
ATOM 1525 N N . ASP A 1 211 ? -24.138 33.973 49.435 1.00 23.70 187 ASP A N 1
ATOM 1526 C CA . ASP A 1 211 ? -23.026 34.700 48.826 1.00 23.71 187 ASP A CA 1
ATOM 1527 C C . ASP A 1 211 ? -22.251 33.920 47.748 1.00 22.83 187 ASP A C 1
ATOM 1528 O O . ASP A 1 211 ? -21.509 34.511 46.975 1.00 22.76 187 ASP A O 1
ATOM 1533 N N . TYR A 1 212 ? -22.455 32.615 47.681 1.00 22.63 188 TYR A N 1
ATOM 1534 C CA . TYR A 1 212 ? -21.771 31.775 46.695 1.00 21.69 188 TYR A CA 1
ATOM 1535 C C . TYR A 1 212 ? -22.540 31.625 45.355 1.00 20.54 188 TYR A C 1
ATOM 1536 O O . TYR A 1 212 ? -22.089 30.892 44.430 1.00 18.63 188 TYR A O 1
ATOM 1545 N N . ILE A 1 213 ? -23.697 32.274 45.234 1.00 19.97 189 ILE A N 1
ATOM 1546 C CA . ILE A 1 213 ? -24.419 32.193 43.967 1.00 19.66 189 ILE A CA 1
ATOM 1547 C C . ILE A 1 213 ? -23.662 33.000 42.907 1.00 20.18 189 ILE A C 1
ATOM 1548 O O . ILE A 1 213 ? -23.011 34.007 43.216 1.00 18.32 189 ILE A O 1
ATOM 1553 N N . GLN A 1 214 ? -23.716 32.535 41.669 1.00 19.33 190 GLN A N 1
ATOM 1554 C CA . GLN A 1 214 ? -23.135 33.299 40.569 1.00 18.92 190 GLN A CA 1
ATOM 1555 C C . GLN A 1 214 ? -24.102 34.408 40.143 1.00 20.01 190 GLN A C 1
ATOM 1556 O O . GLN A 1 214 ? -25.297 34.326 40.409 1.00 20.01 190 GLN A O 1
ATOM 1562 N N . ILE A 1 215 ? -23.560 35.448 39.504 1.00 20.53 191 ILE A N 1
ATOM 1563 C CA . ILE A 1 215 ? -24.340 36.547 38.959 1.00 21.22 191 ILE A CA 1
ATOM 1564 C C . ILE A 1 215 ? -24.123 36.485 37.448 1.00 20.19 191 ILE A C 1
ATOM 1565 O O . ILE A 1 215 ? -22.996 36.577 36.969 1.00 21.51 191 ILE A O 1
ATOM 1570 N N . TRP A 1 216 ? -25.202 36.300 36.708 1.00 18.99 192 TRP A N 1
ATOM 1571 C CA . TRP A 1 216 ? -25.151 36.202 35.269 1.00 18.43 192 TRP A CA 1
ATOM 1572 C C . TRP A 1 216 ? -25.855 37.413 34.659 1.00 18.55 192 TRP A C 1
ATOM 1573 O O . TRP A 1 216 ? -27.049 37.384 34.439 1.00 18.59 192 TRP A O 1
ATOM 1584 N N . PRO A 1 217 ? -25.097 38.481 34.374 1.00 19.43 193 PRO A N 1
ATOM 1585 C CA . PRO A 1 217 ? -25.676 39.733 33.912 1.00 20.53 193 PRO A CA 1
ATOM 1586 C C . PRO A 1 217 ? -26.060 39.743 32.429 1.00 19.86 193 PRO A C 1
ATOM 1587 O O . PRO A 1 217 ? -25.627 38.885 31.657 1.00 20.06 193 PRO A O 1
ATOM 1591 N N . GLY A 1 218 ? -26.853 40.737 32.057 1.00 19.35 194 GLY A N 1
ATOM 1592 C CA . GLY A 1 218 ? -27.327 40.886 30.695 1.00 19.20 194 GLY A CA 1
ATOM 1593 C C . GLY A 1 218 ? -26.431 41.735 29.832 1.00 20.28 194 GLY A C 1
ATOM 1594 O O . GLY A 1 218 ? -26.556 41.726 28.619 1.00 19.28 194 GLY A O 1
ATOM 1595 N N . HIS A 1 219 ? -25.539 42.499 30.453 1.00 20.48 195 HIS A N 1
ATOM 1596 C CA . HIS A 1 219 ? -24.609 43.335 29.702 1.00 22.47 195 HIS A CA 1
ATOM 1597 C C . HIS A 1 219 ? -23.282 43.336 30.401 1.00 24.62 195 HIS A C 1
ATOM 1598 O O . HIS A 1 219 ? -23.213 43.197 31.624 1.00 24.52 195 HIS A O 1
ATOM 1605 N N . GLY A 1 220 ? -22.224 43.460 29.601 1.00 27.78 196 GLY A N 1
ATOM 1606 C CA . GLY A 1 220 ? -20.862 43.490 30.101 1.00 30.21 196 GLY A CA 1
ATOM 1607 C C . GLY A 1 220 ? -20.075 44.602 29.419 1.00 34.00 196 GLY A C 1
ATOM 1608 O O . GLY A 1 220 ? -20.669 45.514 28.836 1.00 33.88 196 GLY A O 1
ATOM 1609 N N . ALA A 1 221 ? -18.740 44.511 29.472 1.00 35.97 197 ALA A N 1
ATOM 1610 C CA . ALA A 1 221 ? -17.860 45.544 28.900 1.00 38.70 197 ALA A CA 1
ATOM 1611 C C . ALA A 1 221 ? -18.089 45.797 27.398 1.00 41.08 197 ALA A C 1
ATOM 1612 O O . ALA A 1 221 ? -18.535 44.907 26.656 1.00 40.53 197 ALA A O 1
ATOM 1614 N N . GLY A 1 222 ? -17.783 47.018 26.967 1.00 44.48 198 GLY A N 1
ATOM 1615 C CA . GLY A 1 222 ? -17.886 47.402 25.563 1.00 48.05 198 GLY A CA 1
ATOM 1616 C C . GLY A 1 222 ? -18.726 48.634 25.275 1.00 51.16 198 GLY A C 1
ATOM 1617 O O . GLY A 1 222 ? -18.569 49.253 24.221 1.00 53.57 198 GLY A O 1
ATOM 1618 N N . SER A 1 223 ? -19.619 48.994 26.191 1.00 53.17 199 SER A N 1
ATOM 1619 C CA . SER A 1 223 ? -20.481 50.155 25.990 1.00 56.24 199 SER A CA 1
ATOM 1620 C C . SER A 1 223 ? -20.110 51.332 26.900 1.00 58.67 199 SER A C 1
ATOM 1621 O O . SER A 1 223 ? -20.005 51.157 28.123 1.00 56.67 199 SER A O 1
ATOM 1624 N N . PRO A 1 224 ? -19.898 52.531 26.301 1.00 62.32 200 PRO A N 1
ATOM 1625 C CA . PRO A 1 224 ? -19.647 53.772 27.050 1.00 64.50 200 PRO A CA 1
ATOM 1626 C C . PRO A 1 224 ? -20.724 54.025 28.123 1.00 65.12 200 PRO A C 1
ATOM 1627 O O . PRO A 1 224 ? -20.460 54.717 29.122 1.00 65.94 200 PRO A O 1
ATOM 1631 N N . CYS A 1 225 ? -21.924 53.466 27.905 1.00 64.98 201 CYS A N 1
ATOM 1632 C CA . CYS A 1 225 ? -23.034 53.575 28.864 1.00 65.28 201 CYS A CA 1
ATOM 1633 C C . CYS A 1 225 ? -22.894 52.601 30.049 1.00 64.02 201 CYS A C 1
ATOM 1634 O O . CYS A 1 225 ? -23.816 52.451 30.855 1.00 63.77 201 CYS A O 1
ATOM 1637 N N . GLY A 1 226 ? -21.740 51.942 30.141 1.00 63.37 202 GLY A N 1
ATOM 1638 C CA . GLY A 1 226 ? -21.434 51.022 31.232 1.00 61.15 202 GLY A CA 1
ATOM 1639 C C . GLY A 1 226 ? -19.926 50.845 31.253 1.00 60.84 202 GLY A C 1
ATOM 1640 O O . GLY A 1 226 ? -19.416 49.741 30.993 1.00 59.64 202 GLY A O 1
ATOM 1641 N N A LYS A 1 227 ? -19.202 51.929 31.535 0.60 61.25 203 LYS A N 1
ATOM 1642 N N B LYS A 1 227 ? -19.216 51.932 31.574 0.40 61.11 203 LYS A N 1
ATOM 1643 C CA A LYS A 1 227 ? -17.734 51.882 31.559 0.60 61.32 203 LYS A CA 1
ATOM 1644 C CA B LYS A 1 227 ? -17.754 51.924 31.602 0.40 61.19 203 LYS A CA 1
ATOM 1645 C C A LYS A 1 227 ? -17.215 50.941 32.651 0.60 59.58 203 LYS A C 1
ATOM 1646 C C B LYS A 1 227 ? -17.238 50.931 32.637 0.40 59.54 203 LYS A C 1
ATOM 1647 O O A LYS A 1 227 ? -16.158 50.330 32.498 0.60 59.49 203 LYS A O 1
ATOM 1648 O O B LYS A 1 227 ? -16.211 50.283 32.437 0.40 59.52 203 LYS A O 1
ATOM 1659 N N . SER A 1 228 ? -17.963 50.824 33.744 1.00 57.97 204 SER A N 1
ATOM 1660 C CA . SER A 1 228 ? -17.569 49.967 34.860 1.00 56.81 204 SER A CA 1
ATOM 1661 C C . SER A 1 228 ? -17.897 48.481 34.708 1.00 54.28 204 SER A C 1
ATOM 1662 O O . SER A 1 228 ? -17.512 47.694 35.579 1.00 54.10 204 SER A O 1
ATOM 1665 N N . LEU A 1 229 ? -18.594 48.087 33.634 1.00 52.11 205 LEU A N 1
ATOM 1666 C CA . LEU A 1 229 ? -19.019 46.676 33.483 1.00 48.95 205 LEU A CA 1
ATOM 1667 C C . LEU A 1 229 ? -17.855 45.724 33.205 1.00 47.10 205 LEU A C 1
ATOM 1668 O O . LEU A 1 229 ? -16.962 45.999 32.373 1.00 45.72 205 LEU A O 1
ATOM 1673 N N . GLY A 1 230 ? -17.885 44.595 33.904 1.00 44.48 206 GLY A N 1
ATOM 1674 C CA . GLY A 1 230 ? -16.817 43.608 33.793 1.00 43.70 206 GLY A CA 1
ATOM 1675 C C . GLY A 1 230 ? -16.758 42.935 32.439 1.00 43.46 206 GLY A C 1
ATOM 1676 O O . GLY A 1 230 ? -17.784 42.789 31.757 1.00 41.67 206 GLY A O 1
ATOM 1677 N N . ALA A 1 231 ? -15.537 42.579 32.027 1.00 43.15 207 ALA A N 1
ATOM 1678 C CA . ALA A 1 231 ? -15.323 41.810 30.815 1.00 42.45 207 ALA A CA 1
ATOM 1679 C C . ALA A 1 231 ? -15.608 40.349 31.203 1.00 41.22 207 ALA A C 1
ATOM 1680 O O . ALA A 1 231 ? -16.183 39.576 30.411 1.00 41.17 207 ALA A O 1
ATOM 1682 N N . ILE A 1 232 ? -15.220 39.976 32.427 1.00 39.34 208 ILE A N 1
ATOM 1683 C CA . ILE A 1 232 ? -15.470 38.622 32.911 1.00 38.15 208 ILE A CA 1
ATOM 1684 C C . ILE A 1 232 ? -16.958 38.440 32.775 1.00 35.71 208 ILE A C 1
ATOM 1685 O O . ILE A 1 232 ? -17.720 39.309 33.183 1.00 35.52 208 ILE A O 1
ATOM 1690 N N . PRO A 1 233 ? -17.382 37.320 32.196 1.00 34.68 209 PRO A N 1
ATOM 1691 C CA . PRO A 1 233 ? -18.811 37.190 31.920 1.00 34.11 209 PRO A CA 1
ATOM 1692 C C . PRO A 1 233 ? -19.685 36.954 33.146 1.00 32.84 209 PRO A C 1
ATOM 1693 O O . PRO A 1 233 ? -20.916 37.062 33.032 1.00 31.70 209 PRO A O 1
ATOM 1697 N N . THR A 1 234 ? -19.081 36.643 34.298 1.00 28.41 210 THR A N 1
ATOM 1698 C CA . THR A 1 234 ? -19.874 36.355 35.471 1.00 27.01 210 THR A CA 1
ATOM 1699 C C . THR A 1 234 ? -19.175 36.717 36.772 1.00 24.47 210 THR A C 1
ATOM 1700 O O . THR A 1 234 ? -17.955 36.779 36.853 1.00 23.83 210 THR A O 1
ATOM 1704 N N . SER A 1 235 ? -19.958 36.937 37.805 1.00 21.86 211 SER A N 1
ATOM 1705 C CA . SER A 1 235 ? -19.381 37.193 39.104 1.00 21.79 211 SER A CA 1
ATOM 1706 C C . SER A 1 235 ? -20.123 36.371 40.127 1.00 20.30 211 SER A C 1
ATOM 1707 O O . SER A 1 235 ? -20.768 35.388 39.770 1.00 19.96 211 SER A O 1
ATOM 1710 N N . THR A 1 236 ? -19.985 36.729 41.403 1.00 20.89 212 THR A N 1
ATOM 1711 C CA . THR A 1 236 ? -20.694 36.064 42.484 1.00 19.68 212 THR A CA 1
ATOM 1712 C C . THR A 1 236 ? -21.208 37.148 43.391 1.00 19.52 212 THR A C 1
ATOM 1713 O O . THR A 1 236 ? -20.647 38.235 43.446 1.00 21.16 212 THR A O 1
ATOM 1717 N N . LEU A 1 237 ? -22.246 36.837 44.146 1.00 19.83 213 LEU A N 1
ATOM 1718 C CA . LEU A 1 237 ? -22.842 37.809 45.040 1.00 20.19 213 LEU A CA 1
ATOM 1719 C C . LEU A 1 237 ? -21.864 38.279 46.105 1.00 20.81 213 LEU A C 1
ATOM 1720 O O . LEU A 1 237 ? -21.757 39.476 46.376 1.00 21.28 213 LEU A O 1
ATOM 1725 N N . GLY A 1 238 ? -21.130 37.335 46.693 1.00 21.96 214 GLY A N 1
ATOM 1726 C CA . GLY A 1 238 ? -20.169 37.665 47.727 1.00 21.82 214 GLY A CA 1
ATOM 1727 C C . GLY A 1 238 ? -19.058 38.544 47.191 1.00 20.64 214 GLY A C 1
ATOM 1728 O O . GLY A 1 238 ? -18.556 39.400 47.905 1.00 20.79 214 GLY A O 1
ATOM 1729 N N . TYR A 1 239 ? -18.667 38.330 45.930 1.00 20.03 215 TYR A N 1
ATOM 1730 C CA . TYR A 1 239 ? -17.596 39.134 45.343 1.00 20.20 215 TYR A CA 1
ATOM 1731 C C . TYR A 1 239 ? -18.119 40.540 45.073 1.00 20.82 215 TYR A C 1
ATOM 1732 O O . TYR A 1 239 ? -17.413 41.515 45.306 1.00 21.19 215 TYR A O 1
ATOM 1741 N N . GLU A 1 240 ? -19.355 40.640 44.592 1.00 20.52 216 GLU A N 1
ATOM 1742 C CA . GLU A 1 240 ? -19.943 41.940 44.352 1.00 21.28 216 GLU A CA 1
ATOM 1743 C C . GLU A 1 240 ? -20.136 42.700 45.668 1.00 22.55 216 GLU A C 1
ATOM 1744 O O . GLU A 1 240 ? -19.947 43.903 45.716 1.00 22.36 216 GLU A O 1
ATOM 1750 N N . LYS A 1 241 ? -20.473 41.998 46.751 1.00 23.39 217 LYS A N 1
ATOM 1751 C CA . LYS A 1 241 ? -20.609 42.669 48.039 1.00 23.55 217 LYS A CA 1
ATOM 1752 C C . LYS A 1 241 ? -19.285 43.306 48.470 1.00 23.66 217 LYS A C 1
ATOM 1753 O O . LYS A 1 241 ? -19.280 44.359 49.098 1.00 23.77 217 LYS A O 1
ATOM 1759 N N . GLN A 1 242 ? -18.163 42.687 48.112 1.00 23.66 218 GLN A N 1
ATOM 1760 C CA . GLN A 1 242 ? -16.852 43.227 48.450 1.00 23.90 218 GLN A CA 1
ATOM 1761 C C . GLN A 1 242 ? -16.384 44.358 47.542 1.00 24.99 218 GLN A C 1
ATOM 1762 O O . GLN A 1 242 ? -15.675 45.245 47.989 1.00 25.82 218 GLN A O 1
ATOM 1768 N N . THR A 1 243 ? -16.747 44.317 46.265 1.00 24.76 219 THR A N 1
ATOM 1769 C CA . THR A 1 243 ? -16.163 45.244 45.290 1.00 25.14 219 THR A CA 1
ATOM 1770 C C . THR A 1 243 ? -17.116 46.188 44.535 1.00 25.57 219 THR A C 1
ATOM 1771 O O . THR A 1 243 ? -16.668 47.172 43.966 1.00 28.03 219 THR A O 1
ATOM 1775 N N . ASN A 1 244 ? -18.400 45.867 44.503 1.00 24.41 220 ASN A N 1
ATOM 1776 C CA . ASN A 1 244 ? -19.421 46.672 43.808 1.00 24.61 220 ASN A CA 1
ATOM 1777 C C . ASN A 1 244 ? -19.972 47.733 44.761 1.00 25.91 220 ASN A C 1
ATOM 1778 O O . ASN A 1 244 ? -20.598 47.388 45.769 1.00 26.98 220 ASN A O 1
ATOM 1783 N N . TRP A 1 245 ? -19.754 49.015 44.437 1.00 26.64 221 TRP A N 1
ATOM 1784 C CA . TRP A 1 245 ? -20.166 50.148 45.313 1.00 27.96 221 TRP A CA 1
ATOM 1785 C C . TRP A 1 245 ? -21.618 50.084 45.787 1.00 26.49 221 TRP A C 1
ATOM 1786 O O . TRP A 1 245 ? -21.928 50.469 46.900 1.00 25.73 221 TRP A O 1
ATOM 1797 N N . ALA A 1 246 ? -22.495 49.623 44.912 1.00 26.03 222 ALA A N 1
ATOM 1798 C CA . ALA A 1 246 ? -23.924 49.568 45.184 1.00 25.54 222 ALA A CA 1
ATOM 1799 C C . ALA A 1 246 ? -24.255 48.742 46.415 1.00 26.53 222 ALA A C 1
ATOM 1800 O O . ALA A 1 246 ? -25.234 48.998 47.075 1.00 26.00 222 ALA A O 1
ATOM 1802 N N . PHE A 1 247 ? -23.440 47.734 46.706 1.00 28.10 223 PHE A N 1
ATOM 1803 C CA . PHE A 1 247 ? -23.663 46.867 47.862 1.00 28.47 223 PHE A CA 1
ATOM 1804 C C . PHE A 1 247 ? -23.138 47.388 49.194 1.00 30.55 223 PHE A C 1
ATOM 1805 O O . PHE A 1 247 ? -23.498 46.845 50.236 1.00 30.87 223 PHE A O 1
ATOM 1813 N N . SER A 1 248 ? -22.311 48.435 49.166 1.00 31.48 224 SER A N 1
ATOM 1814 C CA . SER A 1 248 ? -21.737 49.008 50.386 1.00 34.10 224 SER A CA 1
ATOM 1815 C C . SER A 1 248 ? -22.350 50.338 50.776 1.00 35.01 224 SER A C 1
ATOM 1816 O O . SER A 1 248 ? -22.142 50.793 51.894 1.00 35.17 224 SER A O 1
ATOM 1819 N N . GLU A 1 249 ? -23.065 50.980 49.854 1.00 34.94 225 GLU A N 1
ATOM 1820 C CA . GLU A 1 249 ? -23.684 52.261 50.158 1.00 36.40 225 GLU A CA 1
ATOM 1821 C C . GLU A 1 249 ? -25.031 51.995 50.804 1.00 37.25 225 GLU A C 1
ATOM 1822 O O . GLU A 1 249 ? -25.985 51.601 50.127 1.00 37.23 225 GLU A O 1
ATOM 1828 N N . ASN A 1 250 ? -25.114 52.202 52.111 1.00 38.08 226 ASN A N 1
ATOM 1829 C CA . ASN A 1 250 ? -26.363 51.943 52.820 1.00 39.61 226 ASN A CA 1
ATOM 1830 C C . ASN A 1 250 ? -27.178 53.201 53.156 1.00 40.60 226 ASN A C 1
ATOM 1831 O O . ASN A 1 250 ? -28.237 53.113 53.776 1.00 42.39 226 ASN A O 1
ATOM 1836 N N . ASN A 1 251 ? -26.691 54.366 52.730 1.00 40.25 227 ASN A N 1
ATOM 1837 C CA . ASN A 1 251 ? -27.424 55.616 52.904 1.00 40.93 227 ASN A CA 1
ATOM 1838 C C . ASN A 1 251 ? -28.224 55.826 51.607 1.00 40.55 227 ASN A C 1
ATOM 1839 O O . ASN A 1 251 ? -27.648 56.038 50.547 1.00 38.94 227 ASN A O 1
ATOM 1844 N N . GLU A 1 252 ? -29.547 55.764 51.707 1.00 41.05 228 GLU A N 1
ATOM 1845 C CA . GLU A 1 252 ? -30.417 55.871 50.539 1.00 41.19 228 GLU A CA 1
ATOM 1846 C C . GLU A 1 252 ? -30.196 57.125 49.701 1.00 40.45 228 GLU A C 1
ATOM 1847 O O . GLU A 1 252 ? -30.142 57.049 48.476 1.00 37.99 228 GLU A O 1
ATOM 1853 N N . ALA A 1 253 ? -30.066 58.269 50.361 1.00 40.86 229 ALA A N 1
ATOM 1854 C CA . ALA A 1 253 ? -29.882 59.547 49.671 1.00 41.96 229 ALA A CA 1
ATOM 1855 C C . ALA A 1 253 ? -28.587 59.580 48.863 1.00 41.56 229 ALA A C 1
ATOM 1856 O O . ALA A 1 253 ? -28.571 60.057 47.723 1.00 41.24 229 ALA A O 1
ATOM 1858 N N . THR A 1 254 ? -27.504 59.088 49.470 1.00 40.33 230 THR A N 1
ATOM 1859 C CA . THR A 1 254 ? -26.189 59.059 48.829 1.00 39.24 230 THR A CA 1
ATOM 1860 C C . THR A 1 254 ? -26.213 58.088 47.646 1.00 37.23 230 THR A C 1
ATOM 1861 O O . THR A 1 254 ? -25.606 58.344 46.610 1.00 37.46 230 THR A O 1
ATOM 1865 N N . PHE A 1 255 ? -26.915 56.974 47.833 1.00 35.61 231 PHE A N 1
ATOM 1866 C CA . PHE A 1 255 ? -27.068 55.948 46.815 1.00 33.91 231 PHE A CA 1
ATOM 1867 C C . PHE A 1 255 ? -27.769 56.531 45.601 1.00 34.99 231 PHE A C 1
ATOM 1868 O O . PHE A 1 255 ? -27.275 56.417 44.477 1.00 33.30 231 PHE A O 1
ATOM 1876 N N . ILE A 1 256 ? -28.920 57.160 45.845 1.00 35.23 232 ILE A N 1
ATOM 1877 C CA . ILE A 1 256 ? -29.703 57.772 44.791 1.00 37.22 232 ILE A CA 1
ATOM 1878 C C . ILE A 1 256 ? -28.864 58.777 44.022 1.00 39.08 232 ILE A C 1
ATOM 1879 O O . ILE A 1 256 ? -28.805 58.724 42.791 1.00 37.17 232 ILE A O 1
ATOM 1884 N N A ASP A 1 257 ? -28.217 59.690 44.748 0.70 40.99 233 ASP A N 1
ATOM 1885 N N B ASP A 1 257 ? -28.224 59.687 44.757 0.30 40.72 233 ASP A N 1
ATOM 1886 C CA A ASP A 1 257 ? -27.384 60.715 44.125 0.70 43.32 233 ASP A CA 1
ATOM 1887 C CA B ASP A 1 257 ? -27.381 60.722 44.166 0.30 42.53 233 ASP A CA 1
ATOM 1888 C C A ASP A 1 257 ? -26.298 60.118 43.242 0.70 42.66 233 ASP A C 1
ATOM 1889 C C B ASP A 1 257 ? -26.285 60.145 43.271 0.30 42.28 233 ASP A C 1
ATOM 1890 O O A ASP A 1 257 ? -26.125 60.551 42.106 0.70 42.86 233 ASP A O 1
ATOM 1891 O O B ASP A 1 257 ? -26.107 60.605 42.146 0.30 42.47 233 ASP A O 1
ATOM 1900 N N . LYS A 1 258 ? -25.555 59.147 43.763 1.00 41.95 234 LYS A N 1
ATOM 1901 C CA . LYS A 1 258 ? -24.487 58.540 42.975 1.00 43.17 234 LYS A CA 1
ATOM 1902 C C . LYS A 1 258 ? -25.067 57.811 41.767 1.00 42.97 234 LYS A C 1
ATOM 1903 O O . LYS A 1 258 ? -24.537 57.910 40.661 1.00 44.00 234 LYS A O 1
ATOM 1909 N N . LEU A 1 259 ? -26.184 57.121 41.972 1.00 42.52 235 LEU A N 1
ATOM 1910 C CA . LEU A 1 259 ? -26.808 56.380 40.898 1.00 41.77 235 LEU A CA 1
ATOM 1911 C C . LEU A 1 259 ? -27.201 57.291 39.736 1.00 43.94 235 LEU A C 1
ATOM 1912 O O . LEU A 1 259 ? -26.819 57.044 38.591 1.00 44.11 235 LEU A O 1
ATOM 1917 N N . ILE A 1 260 ? -27.915 58.370 40.036 1.00 45.49 236 ILE A N 1
ATOM 1918 C CA . ILE A 1 260 ? -28.463 59.207 38.981 1.00 47.25 236 ILE A CA 1
ATOM 1919 C C . ILE A 1 260 ? -27.751 60.517 38.661 1.00 49.70 236 ILE A C 1
ATOM 1920 O O . ILE A 1 260 ? -28.267 61.305 37.873 1.00 50.96 236 ILE A O 1
ATOM 1925 N N . SER A 1 261 ? -26.581 60.767 39.237 1.00 50.96 237 SER A N 1
ATOM 1926 C CA . SER A 1 261 ? -25.882 62.013 38.943 1.00 53.92 237 SER A CA 1
ATOM 1927 C C . SER A 1 261 ? -24.784 61.852 37.905 1.00 54.54 237 SER A C 1
ATOM 1928 O O . SER A 1 261 ? -24.096 60.827 37.843 1.00 53.25 237 SER A O 1
ATOM 1931 N N . ASP A 1 262 ? -24.649 62.891 37.087 1.00 57.33 238 ASP A N 1
ATOM 1932 C CA . ASP A 1 262 ? -23.633 62.968 36.044 1.00 59.14 238 ASP A CA 1
ATOM 1933 C C . ASP A 1 262 ? -23.493 61.678 35.236 1.00 57.28 238 ASP A C 1
ATOM 1934 O O . ASP A 1 262 ? -22.405 61.095 35.136 1.00 57.14 238 ASP A O 1
ATOM 1939 N N . GLN A 1 263 ? -24.613 61.225 34.683 1.00 58.53 239 GLN A N 1
ATOM 1940 C CA . GLN A 1 263 ? -24.620 60.045 33.833 1.00 56.91 239 GLN A CA 1
ATOM 1941 C C . GLN A 1 263 ? -24.701 60.573 32.411 1.00 54.97 239 GLN A C 1
ATOM 1942 O O . GLN A 1 263 ? -25.421 61.534 32.149 1.00 53.74 239 GLN A O 1
ATOM 1948 N N . PRO A 1 264 ? -23.959 59.955 31.485 1.00 54.12 240 PRO A N 1
ATOM 1949 C CA . PRO A 1 264 ? -23.979 60.432 30.098 1.00 52.52 240 PRO A CA 1
ATOM 1950 C C . PRO A 1 264 ? -25.331 60.242 29.415 1.00 49.21 240 PRO A C 1
ATOM 1951 O O . PRO A 1 264 ? -26.104 59.374 29.801 1.00 47.58 240 PRO A O 1
ATOM 1955 N N . ALA A 1 265 ? -25.608 61.070 28.414 1.00 48.00 241 ALA A N 1
ATOM 1956 C CA . ALA A 1 265 ? -26.832 60.943 27.648 1.00 46.12 241 ALA A CA 1
ATOM 1957 C C . ALA A 1 265 ? -26.713 59.668 26.838 1.00 43.37 241 ALA A C 1
ATOM 1958 O O . ALA A 1 265 ? -25.648 59.385 26.281 1.00 43.65 241 ALA A O 1
ATOM 1960 N N . PRO A 1 266 ? -27.786 58.879 26.788 1.00 40.85 242 PRO A N 1
ATOM 1961 C CA . PRO A 1 266 ? -27.740 57.668 26.006 1.00 39.06 242 PRO A CA 1
ATOM 1962 C C . PRO A 1 266 ? -27.796 57.983 24.523 1.00 37.27 242 PRO A C 1
ATOM 1963 O O . PRO A 1 266 ? -28.331 59.010 24.137 1.00 37.32 242 PRO A O 1
ATOM 1967 N N . PRO A 1 267 ? -27.229 57.108 23.687 1.00 37.03 243 PRO A N 1
ATOM 1968 C CA . PRO A 1 267 ? -27.329 57.338 22.246 1.00 35.25 243 PRO A CA 1
ATOM 1969 C C . PRO A 1 267 ? -28.791 57.320 21.802 1.00 34.18 243 PRO A C 1
ATOM 1970 O O . PRO A 1 267 ? -29.666 56.712 22.472 1.00 31.90 243 PRO A O 1
ATOM 1974 N N . HIS A 1 268 ? -29.052 57.961 20.673 1.00 32.52 244 HIS A N 1
ATOM 1975 C CA . HIS A 1 268 ? -30.418 58.107 20.189 1.00 32.13 244 HIS A CA 1
ATOM 1976 C C . HIS A 1 268 ? -31.173 56.819 19.919 1.00 28.97 244 HIS A C 1
ATOM 1977 O O . HIS A 1 268 ? -32.370 56.789 20.104 1.00 31.02 244 HIS A O 1
ATOM 1984 N N . HIS A 1 269 ? -30.514 55.747 19.514 1.00 25.93 245 HIS A N 1
ATOM 1985 C CA . HIS A 1 269 ? -31.282 54.532 19.218 1.00 25.45 245 HIS A CA 1
ATOM 1986 C C . HIS A 1 269 ? -31.943 53.894 20.454 1.00 26.06 245 HIS A C 1
ATOM 1987 O O . HIS A 1 269 ? -32.897 53.126 20.305 1.00 26.30 245 HIS A O 1
ATOM 1994 N N . PHE A 1 270 ? -31.455 54.198 21.655 1.00 25.30 246 PHE A N 1
ATOM 1995 C CA . PHE A 1 270 ? -32.056 53.609 22.870 1.00 26.77 246 PHE A CA 1
ATOM 1996 C C . PHE A 1 270 ? -33.572 53.838 22.939 1.00 26.72 246 PHE A C 1
ATOM 1997 O O . PHE A 1 270 ? -34.329 52.891 23.169 1.00 25.30 246 PHE A O 1
ATOM 2005 N N . ALA A 1 271 ? -34.013 55.073 22.700 1.00 27.48 247 ALA A N 1
ATOM 2006 C CA . ALA A 1 271 ? -35.434 55.388 22.767 1.00 28.21 247 ALA A CA 1
ATOM 2007 C C . ALA A 1 271 ? -36.229 54.552 21.774 1.00 27.78 247 ALA A C 1
ATOM 2008 O O . ALA A 1 271 ? -37.334 54.093 22.068 1.00 28.34 247 ALA A O 1
ATOM 2010 N N . GLN A 1 272 ? -35.658 54.321 20.607 1.00 27.74 248 GLN A N 1
ATOM 2011 C CA . GLN A 1 272 ? -36.354 53.563 19.565 1.00 26.88 248 GLN A CA 1
ATOM 2012 C C . GLN A 1 272 ? -36.417 52.099 19.916 1.00 24.54 248 GLN A C 1
ATOM 2013 O O . GLN A 1 272 ? -37.399 51.442 19.614 1.00 23.05 248 GLN A O 1
ATOM 2019 N N . MET A 1 273 ? -35.354 51.577 20.541 1.00 24.25 249 MET A N 1
ATOM 2020 C CA . MET A 1 273 ? -35.294 50.151 20.894 1.00 24.08 249 MET A CA 1
ATOM 2021 C C . MET A 1 273 ? -36.353 49.788 21.896 1.00 22.72 249 MET A C 1
ATOM 2022 O O . MET A 1 273 ? -36.933 48.709 21.836 1.00 23.09 249 MET A O 1
ATOM 2027 N N . LYS A 1 274 ? -36.577 50.684 22.837 1.00 21.78 250 LYS A N 1
ATOM 2028 C CA . LYS A 1 274 ? -37.554 50.474 23.886 1.00 23.71 250 LYS A CA 1
ATOM 2029 C C . LYS A 1 274 ? -38.962 50.302 23.285 1.00 23.22 250 LYS A C 1
ATOM 2030 O O . LYS A 1 274 ? -39.766 49.491 23.751 1.00 21.12 250 LYS A O 1
ATOM 2036 N N . LYS A 1 275 ? -39.257 51.108 22.271 1.00 22.70 251 LYS A N 1
ATOM 2037 C CA . LYS A 1 275 ? -40.558 51.050 21.579 1.00 23.91 251 LYS A CA 1
ATOM 2038 C C . LYS A 1 275 ? -40.667 49.777 20.758 1.00 22.92 251 LYS A C 1
ATOM 2039 O O . LYS A 1 275 ? -41.682 49.112 20.782 1.00 23.05 251 LYS A O 1
ATOM 2045 N N . ILE A 1 276 ? -39.617 49.443 20.007 1.00 21.56 252 ILE A N 1
ATOM 2046 C CA . ILE A 1 276 ? -39.598 48.189 19.234 1.00 21.62 252 ILE A CA 1
ATOM 2047 C C . ILE A 1 276 ? -39.808 46.979 20.137 1.00 21.27 252 ILE A C 1
ATOM 2048 O O . ILE A 1 276 ? -40.512 46.028 19.785 1.00 20.61 252 ILE A O 1
ATOM 2053 N N . ASN A 1 277 ? -39.175 47.005 21.306 1.00 19.53 253 ASN A N 1
ATOM 2054 C CA . ASN A 1 277 ? -39.315 45.926 22.259 1.00 18.38 253 ASN A CA 1
ATOM 2055 C C . ASN A 1 277 ? -40.646 45.889 22.977 1.00 19.91 253 ASN A C 1
ATOM 2056 O O . ASN A 1 277 ? -41.157 44.813 23.295 1.00 18.94 253 ASN A O 1
ATOM 2061 N N . GLN A 1 278 ? -41.218 47.059 23.235 1.00 19.84 254 GLN A N 1
ATOM 2062 C CA . GLN A 1 278 ? -42.493 47.105 23.884 1.00 21.17 254 GLN A CA 1
ATOM 2063 C C . GLN A 1 278 ? -43.619 46.696 22.914 1.00 20.10 254 GLN A C 1
ATOM 2064 O O . GLN A 1 278 ? -44.540 46.023 23.329 1.00 18.89 254 GLN A O 1
ATOM 2070 N N . PHE A 1 279 ? -43.526 47.121 21.644 1.00 19.16 255 PHE A N 1
ATOM 2071 C CA . PHE A 1 279 ? -44.582 46.875 20.633 1.00 20.09 255 PHE A CA 1
ATOM 2072 C C . PHE A 1 279 ? -44.337 45.768 19.597 1.00 21.07 255 PHE A C 1
ATOM 2073 O O . PHE A 1 279 ? -45.286 45.324 18.922 1.00 22.21 255 PHE A O 1
ATOM 2081 N N . GLY A 1 280 ? -43.090 45.320 19.510 1.00 19.68 256 GLY A N 1
ATOM 2082 C CA . GLY A 1 280 ? -42.672 44.294 18.567 1.00 19.97 256 GLY A CA 1
ATOM 2083 C C . GLY A 1 280 ? -42.358 44.858 17.205 1.00 19.36 256 GLY A C 1
ATOM 2084 O O . GLY A 1 280 ? -42.734 45.979 16.885 1.00 19.62 256 GLY A O 1
ATOM 2085 N N . MET A 1 281 ? -41.622 44.089 16.415 1.00 19.06 257 MET A N 1
ATOM 2086 C CA . MET A 1 281 ? -41.349 44.456 15.036 1.00 19.14 257 MET A CA 1
ATOM 2087 C C . MET A 1 281 ? -41.454 43.191 14.190 1.00 19.85 257 MET A C 1
ATOM 2088 O O . MET A 1 281 ? -41.697 42.114 14.719 1.00 18.00 257 MET A O 1
ATOM 2093 N N . ASN A 1 282 ? -41.232 43.322 12.888 1.00 20.12 258 ASN A N 1
ATOM 2094 C CA . ASN A 1 282 ? -41.306 42.188 11.976 1.00 21.28 258 ASN A CA 1
ATOM 2095 C C . ASN A 1 282 ? -40.341 41.066 12.376 1.00 20.63 258 ASN A C 1
ATOM 2096 O O . ASN A 1 282 ? -39.300 41.317 12.997 1.00 17.67 258 ASN A O 1
ATOM 2101 N N . LEU A 1 283 ? -40.693 39.838 12.013 1.00 18.82 259 LEU A N 1
ATOM 2102 C CA . LEU A 1 283 ? -39.823 38.723 12.275 1.00 18.96 259 LEU A CA 1
ATOM 2103 C C . LEU A 1 283 ? -38.473 38.982 11.634 1.00 18.23 259 LEU A C 1
ATOM 2104 O O . LEU A 1 283 ? -38.367 39.593 10.581 1.00 17.67 259 LEU A O 1
ATOM 2109 N N . TYR A 1 284 ? -37.429 38.513 12.285 1.00 17.85 260 TYR A N 1
ATOM 2110 C CA . TYR A 1 284 ? -36.113 38.594 11.706 1.00 16.93 260 TYR A CA 1
ATOM 2111 C C . TYR A 1 284 ? -35.979 37.686 10.471 1.00 16.91 260 TYR A C 1
ATOM 2112 O O . TYR A 1 284 ? -36.362 36.506 10.504 1.00 17.26 260 TYR A O 1
ATOM 2121 N N . GLN A 1 285 ? -35.401 38.254 9.417 1.00 15.93 261 GLN A N 1
ATOM 2122 C CA . GLN A 1 285 ? -35.003 37.525 8.220 1.00 17.32 261 GLN A CA 1
ATOM 2123 C C . GLN A 1 285 ? -33.793 38.224 7.604 1.00 17.43 261 GLN A C 1
ATOM 2124 O O . GLN A 1 285 ? -33.766 39.463 7.508 1.00 17.74 261 GLN A O 1
ATOM 2130 N N . PRO A 1 286 ? -32.792 37.437 7.171 1.00 17.23 262 PRO A N 1
ATOM 2131 C CA . PRO A 1 286 ? -31.711 38.039 6.446 1.00 17.70 262 PRO A CA 1
ATOM 2132 C C . PRO A 1 286 ? -32.284 38.579 5.135 1.00 17.99 262 PRO A C 1
ATOM 2133 O O . PRO A 1 286 ? -33.378 38.157 4.705 1.00 16.62 262 PRO A O 1
ATOM 2137 N N . TYR A 1 287 ? -31.559 39.497 4.507 1.00 16.95 263 TYR A N 1
ATOM 2138 C CA . TYR A 1 287 ? -31.984 40.062 3.249 1.00 17.43 263 TYR A CA 1
ATOM 2139 C C . TYR A 1 287 ? -30.817 40.481 2.391 1.00 17.73 263 TYR A C 1
ATOM 2140 O O . TYR A 1 287 ? -29.713 40.672 2.881 1.00 18.33 263 TYR A O 1
ATOM 2149 N N . THR A 1 288 ? -31.068 40.635 1.102 1.00 18.62 264 THR A N 1
ATOM 2150 C CA . THR A 1 288 ? -29.993 41.001 0.194 1.00 19.10 264 THR A CA 1
ATOM 2151 C C . THR A 1 288 ? -29.715 42.497 0.196 1.00 17.81 264 THR A C 1
ATOM 2152 O O . THR A 1 288 ? -30.632 43.324 0.289 1.00 17.01 264 THR A O 1
ATOM 2156 N N . VAL A 1 289 ? -28.428 42.823 0.135 1.00 18.75 265 VAL A N 1
ATOM 2157 C CA . VAL A 1 289 ? -27.960 44.189 -0.003 1.00 18.03 265 VAL A CA 1
ATOM 2158 C C . VAL A 1 289 ? -27.047 44.201 -1.224 1.00 18.34 265 VAL A C 1
ATOM 2159 O O . VAL A 1 289 ? -25.921 43.669 -1.207 1.00 18.34 265 VAL A O 1
ATOM 2163 N N . TYR A 1 290 ? -27.574 44.767 -2.296 1.00 16.55 266 TYR A N 1
ATOM 2164 C CA . TYR A 1 290 ? -26.905 44.796 -3.559 1.00 17.22 266 TYR A CA 1
ATOM 2165 C C . TYR A 1 290 ? -26.495 46.240 -3.930 1.00 16.98 266 TYR A C 1
ATOM 2166 O O . TYR A 1 290 ? -26.888 47.211 -3.264 1.00 17.56 266 TYR A O 1
ATOM 2175 N N . PRO A 1 291 ? -25.697 46.392 -4.982 1.00 17.46 267 PRO A N 1
ATOM 2176 C CA . PRO A 1 291 ? -25.258 47.759 -5.323 1.00 18.12 267 PRO A CA 1
ATOM 2177 C C . PRO A 1 291 ? -26.427 48.685 -5.524 1.00 18.81 267 PRO A C 1
ATOM 2178 O O . PRO A 1 291 ? -27.440 48.274 -6.081 1.00 19.23 267 PRO A O 1
ATOM 2182 N N . ALA A 1 292 ? -26.288 49.918 -5.069 1.00 20.03 268 ALA A N 1
ATOM 2183 C CA . ALA A 1 292 ? -27.345 50.902 -5.234 1.00 23.78 268 ALA A CA 1
ATOM 2184 C C . ALA A 1 292 ? -26.821 52.075 -6.033 1.00 24.45 268 ALA A C 1
ATOM 2185 O O . ALA A 1 292 ? -25.691 52.469 -5.870 1.00 25.45 268 ALA A O 1
ATOM 2187 N N . THR A 1 293 ? -27.637 52.596 -6.932 1.00 27.30 269 THR A N 1
ATOM 2188 C CA . THR A 1 293 ? -27.278 53.783 -7.688 1.00 29.51 269 THR A CA 1
ATOM 2189 C C . THR A 1 293 ? -27.841 55.039 -7.012 1.00 29.47 269 THR A C 1
ATOM 2190 O O . THR A 1 293 ? -27.354 56.137 -7.276 1.00 30.69 269 THR A O 1
ATOM 2194 N N . ASN A 1 294 ? -28.876 54.892 -6.173 1.00 27.65 270 ASN A N 1
ATOM 2195 C CA . ASN A 1 294 ? -29.413 56.032 -5.434 1.00 26.75 270 ASN A CA 1
ATOM 2196 C C . ASN A 1 294 ? -28.415 56.487 -4.373 1.00 26.25 270 ASN A C 1
ATOM 2197 O O . ASN A 1 294 ? -28.217 55.802 -3.382 1.00 29.08 270 ASN A O 1
ATOM 2202 N N . THR A 1 295 ? -27.782 57.633 -4.581 1.00 26.06 271 THR A N 1
ATOM 2203 C CA . THR A 1 295 ? -26.850 58.180 -3.603 1.00 25.34 271 THR A CA 1
ATOM 2204 C C . THR A 1 295 ? -27.467 59.310 -2.739 1.00 25.63 271 THR A C 1
ATOM 2205 O O . THR A 1 295 ? -26.746 59.990 -2.019 1.00 26.51 271 THR A O 1
ATOM 2209 N N A ASN A 1 296 ? -28.791 59.473 -2.869 0.50 24.48 272 ASN A N 1
ATOM 2210 N N B ASN A 1 296 ? -28.776 59.536 -2.794 0.50 23.80 272 ASN A N 1
ATOM 2211 C CA A ASN A 1 296 ? -29.587 60.448 -2.127 0.50 23.97 272 ASN A CA 1
ATOM 2212 C CA B ASN A 1 296 ? -29.380 60.600 -1.969 0.50 22.93 272 ASN A CA 1
ATOM 2213 C C A ASN A 1 296 ? -30.217 59.793 -0.900 0.50 23.08 272 ASN A C 1
ATOM 2214 C C B ASN A 1 296 ? -29.561 60.218 -0.488 0.50 21.71 272 ASN A C 1
ATOM 2215 O O A ASN A 1 296 ? -31.442 59.796 -0.700 0.50 21.81 272 ASN A O 1
ATOM 2216 O O B ASN A 1 296 ? -29.581 61.075 0.394 0.50 21.17 272 ASN A O 1
ATOM 2225 N N A ARG A 1 297 ? -29.353 59.213 -0.086 0.50 21.63 273 ARG A N 1
ATOM 2226 N N B ARG A 1 297 ? -29.669 58.926 -0.221 0.50 20.95 273 ARG A N 1
ATOM 2227 C CA A ARG A 1 297 ? -29.779 58.573 1.130 0.50 21.08 273 ARG A CA 1
ATOM 2228 C CA B ARG A 1 297 ? -29.904 58.432 1.134 0.50 20.33 273 ARG A CA 1
ATOM 2229 C C A ARG A 1 297 ? -28.735 58.799 2.181 0.50 20.54 273 ARG A C 1
ATOM 2230 C C B ARG A 1 297 ? -28.785 58.731 2.146 0.50 20.20 273 ARG A C 1
ATOM 2231 O O A ARG A 1 297 ? -27.564 59.034 1.884 0.50 19.30 273 ARG A O 1
ATOM 2232 O O B ARG A 1 297 ? -27.628 58.954 1.783 0.50 18.97 273 ARG A O 1
ATOM 2247 N N . LEU A 1 298 ? -29.160 58.689 3.422 1.00 20.24 274 LEU A N 1
ATOM 2248 C CA . LEU A 1 298 ? -28.241 58.787 4.522 1.00 20.62 274 LEU A CA 1
ATOM 2249 C C . LEU A 1 298 ? -27.285 57.629 4.244 1.00 19.85 274 LEU A C 1
ATOM 2250 O O . LEU A 1 298 ? -27.738 56.509 3.977 1.00 18.73 274 LEU A O 1
ATOM 2255 N N . THR A 1 299 ? -25.978 57.899 4.257 1.00 20.16 275 THR A N 1
ATOM 2256 C CA . THR A 1 299 ? -24.976 56.893 3.917 1.00 20.12 275 THR A CA 1
ATOM 2257 C C . THR A 1 299 ? -23.842 56.771 4.943 1.00 20.19 275 THR A C 1
ATOM 2258 O O . THR A 1 299 ? -23.243 57.769 5.316 1.00 21.52 275 THR A O 1
ATOM 2262 N N . PHE A 1 300 ? -23.522 55.544 5.354 1.00 19.69 276 PHE A N 1
ATOM 2263 C CA . PHE A 1 300 ? -22.452 55.301 6.332 1.00 18.61 276 PHE A CA 1
ATOM 2264 C C . PHE A 1 300 ? -21.285 54.537 5.702 1.00 19.63 276 PHE A C 1
ATOM 2265 O O . PHE A 1 300 ? -21.474 53.520 5.030 1.00 19.35 276 PHE A O 1
ATOM 2273 N N . ASP A 1 301 ? -20.081 55.049 5.923 1.00 19.41 277 ASP A N 1
ATOM 2274 C CA . ASP A 1 301 ? -18.864 54.474 5.362 1.00 20.87 277 ASP A CA 1
ATOM 2275 C C . ASP A 1 301 ? -18.287 53.604 6.460 1.00 19.52 277 ASP A C 1
ATOM 2276 O O . ASP A 1 301 ? -17.945 54.086 7.538 1.00 18.77 277 ASP A O 1
ATOM 2281 N N . LEU A 1 302 ? -18.214 52.316 6.163 1.00 19.70 278 LEU A N 1
ATOM 2282 C CA . LEU A 1 302 ? -17.795 51.286 7.119 1.00 19.53 278 LEU A CA 1
ATOM 2283 C C . LEU A 1 302 ? -16.315 51.082 7.264 1.00 20.59 278 LEU A C 1
ATOM 2284 O O . LEU A 1 302 ? -15.896 50.252 8.077 1.00 21.44 278 LEU A O 1
ATOM 2289 N N . ARG A 1 303 ? -15.507 51.816 6.491 1.00 21.03 279 ARG A N 1
ATOM 2290 C CA . ARG A 1 303 ? -14.061 51.628 6.546 1.00 21.46 279 ARG A CA 1
ATOM 2291 C C . ARG A 1 303 ? -13.448 52.230 7.813 1.00 21.75 279 ARG A C 1
ATOM 2292 O O . ARG A 1 303 ? -14.117 52.914 8.581 1.00 19.91 279 ARG A O 1
ATOM 2300 N N . SER A 1 304 ? -12.171 51.932 8.031 1.00 23.18 280 SER A N 1
ATOM 2301 C CA . SER A 1 304 ? -11.433 52.468 9.171 1.00 24.79 280 SER A CA 1
ATOM 2302 C C . SER A 1 304 ? -11.377 53.992 9.089 1.00 24.92 280 SER A C 1
ATOM 2303 O O . SER A 1 304 ? -11.486 54.586 7.991 1.00 24.62 280 SER A O 1
ATOM 2306 N N . LYS A 1 305 ? -11.200 54.633 10.237 1.00 25.56 281 LYS A N 1
ATOM 2307 C CA . LYS A 1 305 ? -11.068 56.086 10.246 1.00 26.34 281 LYS A CA 1
ATOM 2308 C C . LYS A 1 305 ? -9.867 56.524 9.401 1.00 25.78 281 LYS A C 1
ATOM 2309 O O . LYS A 1 305 ? -9.922 57.575 8.775 1.00 26.41 281 LYS A O 1
ATOM 2315 N N A GLU A 1 306 ? -8.800 55.718 9.375 0.30 25.51 282 GLU A N 1
ATOM 2316 N N B GLU A 1 306 ? -8.783 55.747 9.368 0.70 27.08 282 GLU A N 1
ATOM 2317 C CA A GLU A 1 306 ? -7.624 56.041 8.566 0.30 25.29 282 GLU A CA 1
ATOM 2318 C CA B GLU A 1 306 ? -7.652 56.158 8.534 0.70 28.22 282 GLU A CA 1
ATOM 2319 C C A GLU A 1 306 ? -7.961 56.016 7.072 0.30 24.97 282 GLU A C 1
ATOM 2320 C C B GLU A 1 306 ? -7.953 56.021 7.037 0.70 26.42 282 GLU A C 1
ATOM 2321 O O A GLU A 1 306 ? -7.556 56.904 6.326 0.30 25.61 282 GLU A O 1
ATOM 2322 O O B GLU A 1 306 ? -7.509 56.847 6.248 0.70 27.33 282 GLU A O 1
ATOM 2333 N N . ALA A 1 307 ? -8.702 55.000 6.641 1.00 24.29 283 ALA A N 1
ATOM 2334 C CA . ALA A 1 307 ? -9.095 54.867 5.231 1.00 24.60 283 ALA A CA 1
ATOM 2335 C C . ALA A 1 307 ? -9.996 56.039 4.848 1.00 24.28 283 ALA A C 1
ATOM 2336 O O . ALA A 1 307 ? -9.841 56.644 3.794 1.00 24.09 283 ALA A O 1
ATOM 2338 N N . TYR A 1 308 ? -10.941 56.345 5.723 1.00 24.31 284 TYR A N 1
ATOM 2339 C CA . TYR A 1 308 ? -11.878 57.426 5.488 1.00 25.67 284 TYR A CA 1
ATOM 2340 C C . TYR A 1 308 ? -11.111 58.711 5.293 1.00 27.10 284 TYR A C 1
ATOM 2341 O O . TYR A 1 308 ? -11.361 59.435 4.346 1.00 27.32 284 TYR A O 1
ATOM 2350 N N . HIS A 1 309 ? -10.151 58.974 6.172 1.00 30.73 285 HIS A N 1
ATOM 2351 C CA . HIS A 1 309 ? -9.323 60.191 6.082 1.00 32.49 285 HIS A CA 1
ATOM 2352 C C . HIS A 1 309 ? -8.498 60.196 4.787 1.00 33.76 285 HIS A C 1
ATOM 2353 O O . HIS A 1 309 ? -8.304 61.236 4.164 1.00 32.69 285 HIS A O 1
ATOM 2360 N N . GLY A 1 310 ? -8.008 59.024 4.390 1.00 33.79 286 GLY A N 1
ATOM 2361 C CA . GLY A 1 310 ? -7.250 58.903 3.152 1.00 35.00 286 GLY A CA 1
ATOM 2362 C C . GLY A 1 310 ? -8.066 59.245 1.909 1.00 34.07 286 GLY A C 1
ATOM 2363 O O . GLY A 1 310 ? -7.506 59.637 0.902 1.00 34.30 286 GLY A O 1
ATOM 2364 N N . GLY A 1 311 ? -9.385 59.095 1.976 1.00 33.16 287 GLY A N 1
ATOM 2365 C CA . GLY A 1 311 ? -10.252 59.405 0.832 1.00 33.28 287 GLY A CA 1
ATOM 2366 C C . GLY A 1 311 ? -11.695 58.969 1.062 1.00 32.31 287 GLY A C 1
ATOM 2367 O O . GLY A 1 311 ? -11.941 57.822 1.387 1.00 30.98 287 GLY A O 1
ATOM 2368 N N . HIS A 1 312 ? -12.647 59.888 0.909 1.00 32.94 288 HIS A N 1
ATOM 2369 C CA . HIS A 1 312 ? -14.055 59.563 1.102 1.00 33.62 288 HIS A CA 1
ATOM 2370 C C . HIS A 1 312 ? -14.935 60.549 0.359 1.00 35.01 288 HIS A C 1
ATOM 2371 O O . HIS A 1 312 ? -14.458 61.575 -0.108 1.00 36.36 288 HIS A O 1
ATOM 2378 N N . ILE A 1 313 ? -16.227 60.245 0.289 1.00 36.20 289 ILE A N 1
ATOM 2379 C CA . ILE A 1 313 ? -17.203 61.116 -0.371 1.00 37.58 289 ILE A CA 1
ATOM 2380 C C . ILE A 1 313 ? -17.854 62.037 0.636 1.00 37.34 289 ILE A C 1
ATOM 2381 O O . ILE A 1 313 ? -18.272 61.595 1.709 1.00 34.44 289 ILE A O 1
ATOM 2386 N N . GLU A 1 314 ? -17.961 63.319 0.287 1.00 39.60 290 GLU A N 1
ATOM 2387 C CA . GLU A 1 314 ? -18.588 64.287 1.189 1.00 40.44 290 GLU A CA 1
ATOM 2388 C C . GLU A 1 314 ? -20.037 63.912 1.413 1.00 37.63 290 GLU A C 1
ATOM 2389 O O . GLU A 1 314 ? -20.682 63.316 0.551 1.00 37.07 290 GLU A O 1
ATOM 2395 N N . GLY A 1 315 ? -20.543 64.231 2.592 1.00 36.74 291 GLY A N 1
ATOM 2396 C CA . GLY A 1 315 ? -21.920 63.883 2.942 1.00 35.30 291 GLY A CA 1
ATOM 2397 C C . GLY A 1 315 ? -22.043 62.519 3.616 1.00 32.84 291 GLY A C 1
ATOM 2398 O O . GLY A 1 315 ? -23.034 62.247 4.299 1.00 34.77 291 GLY A O 1
ATOM 2399 N N . THR A 1 316 ? -21.055 61.650 3.448 1.00 29.58 292 THR A N 1
ATOM 2400 C CA . THR A 1 316 ? -21.110 60.347 4.093 1.00 27.89 292 THR A CA 1
ATOM 2401 C C . THR A 1 316 ? -20.623 60.483 5.527 1.00 27.28 292 THR A C 1
ATOM 2402 O O . THR A 1 316 ? -19.894 61.406 5.848 1.00 28.58 292 THR A O 1
ATOM 2406 N N . ILE A 1 317 ? -21.079 59.594 6.403 1.00 25.04 293 ILE A N 1
ATOM 2407 C CA . ILE A 1 317 ? -20.649 59.600 7.785 1.00 24.38 293 ILE A CA 1
ATOM 2408 C C . ILE A 1 317 ? -19.814 58.332 8.012 1.00 22.68 293 ILE A C 1
ATOM 2409 O O . ILE A 1 317 ? -20.240 57.218 7.691 1.00 19.61 293 ILE A O 1
ATOM 2414 N N . ASN A 1 318 ? -18.621 58.503 8.547 1.00 21.45 294 ASN A N 1
ATOM 2415 C CA . ASN A 1 318 ? -17.756 57.356 8.806 1.00 22.43 294 ASN A CA 1
ATOM 2416 C C . ASN A 1 318 ? -18.171 56.643 10.070 1.00 22.37 294 ASN A C 1
ATOM 2417 O O . ASN A 1 318 ? -18.160 57.232 11.138 1.00 22.79 294 ASN A O 1
ATOM 2422 N N . ILE A 1 319 ? -18.597 55.396 9.964 1.00 22.03 295 ILE A N 1
ATOM 2423 C CA . ILE A 1 319 ? -18.845 54.620 11.174 1.00 20.88 295 ILE A CA 1
ATOM 2424 C C . ILE A 1 319 ? -18.074 53.329 10.969 1.00 20.65 295 ILE A C 1
ATOM 2425 O O . ILE A 1 319 ? -18.601 52.374 10.406 1.00 21.24 295 ILE A O 1
ATOM 2430 N N . PRO A 1 320 ? -16.811 53.295 11.414 1.00 22.05 296 PRO A N 1
ATOM 2431 C CA . PRO A 1 320 ? -16.013 52.078 11.234 1.00 22.73 296 PRO A CA 1
ATOM 2432 C C . PRO A 1 320 ? -16.704 50.827 11.796 1.00 22.88 296 PRO A C 1
ATOM 2433 O O . PRO A 1 320 ? -17.267 50.882 12.878 1.00 21.77 296 PRO A O 1
ATOM 2437 N N . TYR A 1 321 ? -16.689 49.732 11.033 1.00 23.03 297 TYR A N 1
ATOM 2438 C CA . TYR A 1 321 ? -17.283 48.483 11.486 1.00 24.33 297 TYR A CA 1
ATOM 2439 C C . TYR A 1 321 ? -16.297 47.726 12.392 1.00 25.86 297 TYR A C 1
ATOM 2440 O O . TYR A 1 321 ? -15.694 46.750 11.985 1.00 27.56 297 TYR A O 1
ATOM 2449 N N . ASP A 1 322 ? -16.136 48.221 13.608 1.00 27.39 298 ASP A N 1
ATOM 2450 C CA . ASP A 1 322 ? -15.274 47.617 14.619 1.00 29.32 298 ASP A CA 1
ATOM 2451 C C . ASP A 1 322 ? -16.162 47.357 15.839 1.00 29.37 298 ASP A C 1
ATOM 2452 O O . ASP A 1 322 ? -17.391 47.504 15.736 1.00 27.67 298 ASP A O 1
ATOM 2457 N N A LYS A 1 323 ? -15.550 47.014 16.976 0.50 29.89 299 LYS A N 1
ATOM 2458 N N B LYS A 1 323 ? -15.574 46.979 16.975 0.50 29.54 299 LYS A N 1
ATOM 2459 C CA A LYS A 1 323 ? -16.304 46.700 18.192 0.50 30.44 299 LYS A CA 1
ATOM 2460 C CA B LYS A 1 323 ? -16.378 46.654 18.162 0.50 29.74 299 LYS A CA 1
ATOM 2461 C C A LYS A 1 323 ? -17.264 47.817 18.585 0.50 28.79 299 LYS A C 1
ATOM 2462 C C B LYS A 1 323 ? -17.224 47.834 18.669 0.50 28.54 299 LYS A C 1
ATOM 2463 O O A LYS A 1 323 ? -18.303 47.549 19.192 0.50 27.83 299 LYS A O 1
ATOM 2464 O O B LYS A 1 323 ? -18.146 47.630 19.456 0.50 28.08 299 LYS A O 1
ATOM 2475 N N . ASN A 1 324 ? -16.922 49.051 18.203 1.00 27.71 300 ASN A N 1
ATOM 2476 C CA . ASN A 1 324 ? -17.705 50.263 18.552 1.00 26.95 300 ASN A CA 1
ATOM 2477 C C . ASN A 1 324 ? -18.736 50.696 17.519 1.00 24.78 300 ASN A C 1
ATOM 2478 O O . ASN A 1 324 ? -19.354 51.766 17.645 1.00 24.57 300 ASN A O 1
ATOM 2483 N N . PHE A 1 325 ? -18.960 49.850 16.518 1.00 23.37 301 PHE A N 1
ATOM 2484 C CA . PHE A 1 325 ? -19.916 50.140 15.454 1.00 20.99 301 PHE A CA 1
ATOM 2485 C C . PHE A 1 325 ? -21.302 50.573 15.942 1.00 20.97 301 PHE A C 1
ATOM 2486 O O . PHE A 1 325 ? -21.834 51.621 15.518 1.00 19.61 301 PHE A O 1
ATOM 2494 N N . ILE A 1 326 ? -21.897 49.780 16.827 1.00 20.93 302 ILE A N 1
ATOM 2495 C CA . ILE A 1 326 ? -23.237 50.105 17.320 1.00 20.71 302 ILE A CA 1
ATOM 2496 C C . ILE A 1 326 ? -23.198 51.302 18.238 1.00 22.78 302 ILE A C 1
ATOM 2497 O O . ILE A 1 326 ? -24.043 52.171 18.127 1.00 23.85 302 ILE A O 1
ATOM 2502 N N . ASN A 1 327 ? -22.224 51.339 19.144 1.00 24.66 303 ASN A N 1
ATOM 2503 C CA . ASN A 1 327 ? -22.048 52.471 20.058 1.00 26.44 303 ASN A CA 1
ATOM 2504 C C . ASN A 1 327 ? -22.013 53.812 19.301 1.00 27.24 303 ASN A C 1
ATOM 2505 O O . ASN A 1 327 ? -22.541 54.818 19.768 1.00 28.66 303 ASN A O 1
ATOM 2510 N N . GLN A 1 328 ? -21.376 53.819 18.131 1.00 26.82 304 GLN A N 1
ATOM 2511 C CA . GLN A 1 328 ? -21.265 55.038 17.338 1.00 27.36 304 GLN A CA 1
ATOM 2512 C C . GLN A 1 328 ? -22.445 55.288 16.421 1.00 24.33 304 GLN A C 1
ATOM 2513 O O . GLN A 1 328 ? -22.904 56.417 16.315 1.00 23.76 304 GLN A O 1
ATOM 2519 N N . ILE A 1 329 ? -22.954 54.242 15.776 1.00 23.49 305 ILE A N 1
ATOM 2520 C CA . ILE A 1 329 ? -24.014 54.428 14.793 1.00 21.97 305 ILE A CA 1
ATOM 2521 C C . ILE A 1 329 ? -25.341 54.815 15.439 1.00 23.64 305 ILE A C 1
ATOM 2522 O O . ILE A 1 329 ? -26.179 55.437 14.793 1.00 22.42 305 ILE A O 1
ATOM 2527 N N . GLY A 1 330 ? -25.504 54.469 16.715 1.00 24.60 306 GLY A N 1
ATOM 2528 C CA . GLY A 1 330 ? -26.715 54.786 17.449 1.00 25.44 306 GLY A CA 1
ATOM 2529 C C . GLY A 1 330 ? -27.021 56.264 17.476 1.00 25.47 306 GLY A C 1
ATOM 2530 O O . GLY A 1 330 ? -28.187 56.666 17.538 1.00 25.88 306 GLY A O 1
ATOM 2531 N N . TRP A 1 331 ? -25.973 57.074 17.391 1.00 25.33 307 TRP A N 1
ATOM 2532 C CA . TRP A 1 331 ? -26.125 58.509 17.368 1.00 25.33 307 TRP A CA 1
ATOM 2533 C C . TRP A 1 331 ? -26.600 59.054 16.032 1.00 25.50 307 TRP A C 1
ATOM 2534 O O . TRP A 1 331 ? -27.079 60.182 15.988 1.00 24.65 307 TRP A O 1
ATOM 2545 N N . TYR A 1 332 ? -26.477 58.270 14.950 1.00 24.17 308 TYR A N 1
ATOM 2546 C CA . TYR A 1 332 ? -26.845 58.733 13.606 1.00 23.56 308 TYR A CA 1
ATOM 2547 C C . TYR A 1 332 ? -27.919 57.930 12.893 1.00 23.56 308 TYR A C 1
ATOM 2548 O O . TYR A 1 332 ? -28.511 58.438 11.954 1.00 23.48 308 TYR A O 1
ATOM 2557 N N . LEU A 1 333 ? -28.176 56.697 13.329 1.00 21.91 309 LEU A N 1
ATOM 2558 C CA . LEU A 1 333 ? -29.130 55.841 12.633 1.00 23.82 309 LEU A CA 1
ATOM 2559 C C . LEU A 1 333 ? -30.511 56.443 12.697 1.00 22.93 309 LEU A C 1
ATOM 2560 O O . LEU A 1 333 ? -30.976 56.792 13.765 1.00 25.03 309 LEU A O 1
ATOM 2565 N N . ASN A 1 334 ? -31.141 56.613 11.546 1.00 21.79 310 ASN A N 1
ATOM 2566 C CA . ASN A 1 334 ? -32.514 57.096 11.501 1.00 21.45 310 ASN A CA 1
ATOM 2567 C C . ASN A 1 334 ? -33.408 55.898 11.081 1.00 21.58 310 ASN A C 1
ATOM 2568 O O . ASN A 1 334 ? -33.377 55.456 9.915 1.00 18.54 310 ASN A O 1
ATOM 2573 N N . TYR A 1 335 ? -34.182 55.362 12.039 1.00 20.16 311 TYR A N 1
ATOM 2574 C CA . TYR A 1 335 ? -35.029 54.196 11.779 1.00 19.87 311 TYR A CA 1
ATOM 2575 C C . TYR A 1 335 ? -36.136 54.425 10.766 1.00 20.51 311 TYR A C 1
ATOM 2576 O O . TYR A 1 335 ? -36.694 53.471 10.241 1.00 22.11 311 TYR A O 1
ATOM 2585 N N . ASP A 1 336 ? -36.444 55.678 10.490 1.00 21.50 312 ASP A N 1
ATOM 2586 C CA . ASP A 1 336 ? -37.509 56.034 9.564 1.00 21.82 312 ASP A CA 1
ATOM 2587 C C . ASP A 1 336 ? -37.021 56.175 8.127 1.00 22.94 312 ASP A C 1
ATOM 2588 O O . ASP A 1 336 ? -37.812 56.528 7.237 1.00 24.12 312 ASP A O 1
ATOM 2593 N N . GLN A 1 337 ? -35.727 55.958 7.886 1.00 20.78 313 GLN A N 1
ATOM 2594 C CA . GLN A 1 337 ? -35.206 56.090 6.525 1.00 20.89 313 GLN A CA 1
ATOM 2595 C C . GLN A 1 337 ? -34.434 54.864 6.082 1.00 19.78 313 GLN A C 1
ATOM 2596 O O . GLN A 1 337 ? -33.863 54.143 6.894 1.00 19.74 313 GLN A O 1
ATOM 2602 N N . GLU A 1 338 ? -34.423 54.653 4.784 1.00 18.94 314 GLU A N 1
ATOM 2603 C CA . GLU A 1 338 ? -33.594 53.631 4.172 1.00 20.71 314 GLU A CA 1
ATOM 2604 C C . GLU A 1 338 ? -32.191 54.234 4.077 1.00 19.74 314 GLU A C 1
ATOM 2605 O O . GLU A 1 338 ? -32.027 55.419 3.787 1.00 19.88 314 GLU A O 1
ATOM 2611 N N . ILE A 1 339 ? -31.184 53.403 4.291 1.00 18.84 315 ILE A N 1
ATOM 2612 C CA . ILE A 1 339 ? -29.803 53.852 4.360 1.00 18.53 315 ILE A CA 1
ATOM 2613 C C . ILE A 1 339 ? -28.884 53.078 3.431 1.00 17.99 315 ILE A C 1
ATOM 2614 O O . ILE A 1 339 ? -29.125 51.906 3.170 1.00 17.51 315 ILE A O 1
ATOM 2619 N N . ASN A 1 340 ? -27.869 53.750 2.882 1.00 16.54 316 ASN A N 1
ATOM 2620 C CA . ASN A 1 340 ? -26.827 53.082 2.097 1.00 16.43 316 ASN A CA 1
ATOM 2621 C C . ASN A 1 340 ? -25.567 52.903 2.943 1.00 16.46 316 ASN A C 1
ATOM 2622 O O . ASN A 1 340 ? -25.294 53.693 3.852 1.00 16.53 316 ASN A O 1
ATOM 2627 N N . LEU A 1 341 ? -24.802 51.870 2.621 1.00 16.24 317 LEU A N 1
ATOM 2628 C CA . LEU A 1 341 ? -23.544 51.613 3.253 1.00 17.23 317 LEU A CA 1
ATOM 2629 C C . LEU A 1 341 ? -22.445 51.635 2.202 1.00 17.94 317 LEU A C 1
ATOM 2630 O O . LEU A 1 341 ? -22.681 51.293 1.042 1.00 18.84 317 LEU A O 1
ATOM 2635 N N . ILE A 1 342 ? -21.256 52.077 2.608 1.00 18.67 318 ILE A N 1
ATOM 2636 C CA . ILE A 1 342 ? -20.095 52.098 1.737 1.00 18.34 318 ILE A CA 1
ATOM 2637 C C . ILE A 1 342 ? -19.097 51.060 2.235 1.00 18.36 318 ILE A C 1
ATOM 2638 O O . ILE A 1 342 ? -18.686 51.049 3.408 1.00 19.41 318 ILE A O 1
ATOM 2643 N N . GLY A 1 343 ? -18.727 50.156 1.347 1.00 19.21 319 GLY A N 1
ATOM 2644 C CA . GLY A 1 343 ? -17.754 49.111 1.668 1.00 20.41 319 GLY A CA 1
ATOM 2645 C C . GLY A 1 343 ? -17.838 48.001 0.649 1.00 21.38 319 GLY A C 1
ATOM 2646 O O . GLY A 1 343 ? -18.637 48.072 -0.287 1.00 19.46 319 GLY A O 1
ATOM 2647 N N . ASP A 1 344 ? -17.010 46.974 0.816 1.00 23.55 320 ASP A N 1
ATOM 2648 C CA . ASP A 1 344 ? -17.075 45.822 -0.080 1.00 24.43 320 ASP A CA 1
ATOM 2649 C C . ASP A 1 344 ? -18.271 44.944 0.321 1.00 24.37 320 ASP A C 1
ATOM 2650 O O . ASP A 1 344 ? -18.745 44.994 1.459 1.00 23.37 320 ASP A O 1
ATOM 2655 N N . TYR A 1 345 ? -18.735 44.129 -0.628 1.00 25.05 321 TYR A N 1
ATOM 2656 C CA . TYR A 1 345 ? -19.914 43.279 -0.461 1.00 24.17 321 TYR A CA 1
ATOM 2657 C C . TYR A 1 345 ? -19.999 42.552 0.877 1.00 25.01 321 TYR A C 1
ATOM 2658 O O . TYR A 1 345 ? -21.043 42.563 1.525 1.00 22.60 321 TYR A O 1
ATOM 2667 N N . HIS A 1 346 ? -18.898 41.929 1.275 1.00 25.47 322 HIS A N 1
ATOM 2668 C CA . HIS A 1 346 ? -18.855 41.137 2.496 1.00 26.35 322 HIS A CA 1
ATOM 2669 C C . HIS A 1 346 ? -18.937 41.987 3.755 1.00 23.97 322 HIS A C 1
ATOM 2670 O O . HIS A 1 346 ? -19.668 41.666 4.685 1.00 23.51 322 HIS A O 1
ATOM 2677 N N . LEU A 1 347 ? -18.169 43.061 3.802 1.00 21.87 323 LEU A N 1
ATOM 2678 C CA . LEU A 1 347 ? -18.210 43.946 4.954 1.00 21.49 323 LEU A CA 1
ATOM 2679 C C . LEU A 1 347 ? -19.622 44.566 5.107 1.00 19.95 323 L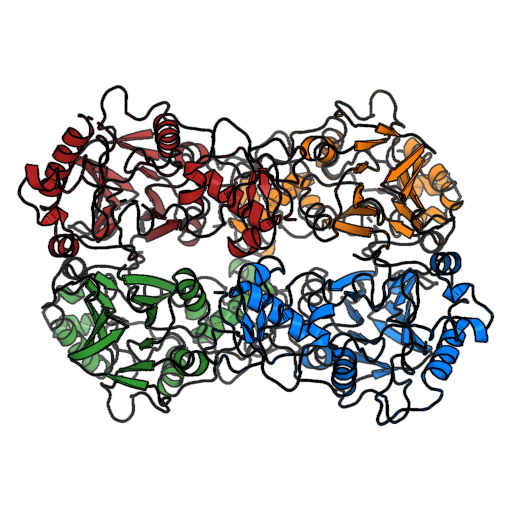EU A C 1
ATOM 2680 O O . LEU A 1 347 ? -20.120 44.724 6.206 1.00 19.03 323 LEU A O 1
ATOM 2685 N N . VAL A 1 348 ? -20.241 44.924 3.985 1.00 19.64 324 VAL A N 1
ATOM 2686 C CA . VAL A 1 348 ? -21.590 45.467 3.996 1.00 19.56 324 VAL A CA 1
ATOM 2687 C C . VAL A 1 348 ? -22.582 44.410 4.577 1.00 20.09 324 VAL A C 1
ATOM 2688 O O . VAL A 1 348 ? -23.467 44.744 5.355 1.00 17.35 324 VAL A O 1
ATOM 2692 N N . SER A 1 349 ? -22.392 43.141 4.240 1.00 19.62 325 SER A N 1
ATOM 2693 C CA . SER A 1 349 ? -23.307 42.118 4.723 1.00 21.22 325 SER A CA 1
ATOM 2694 C C . SER A 1 349 ? -23.164 41.919 6.243 1.00 20.27 325 SER A C 1
ATOM 2695 O O . SER A 1 349 ? -24.153 41.698 6.922 1.00 19.54 325 SER A O 1
ATOM 2698 N N . LYS A 1 350 ? -21.940 41.995 6.770 1.00 20.73 326 LYS A N 1
ATOM 2699 C CA . LYS A 1 350 ? -21.734 41.876 8.209 1.00 20.75 326 LYS A CA 1
ATOM 2700 C C . LYS A 1 350 ? -22.372 43.042 8.944 1.00 20.48 326 LYS A C 1
ATOM 2701 O O . LYS A 1 350 ? -23.041 42.854 9.968 1.00 18.47 326 LYS A O 1
ATOM 2707 N N . ALA A 1 351 ? -22.147 44.254 8.442 1.00 20.08 327 ALA A N 1
ATOM 2708 C CA . ALA A 1 351 ? -22.728 45.441 9.083 1.00 20.13 327 ALA A CA 1
ATOM 2709 C C . ALA A 1 351 ? -24.241 45.386 9.044 1.00 18.16 327 ALA A C 1
ATOM 2710 O O . ALA A 1 351 ? -24.893 45.790 9.996 1.00 18.56 327 ALA A O 1
ATOM 2712 N N . THR A 1 352 ? -24.788 44.922 7.920 1.00 17.68 328 THR A N 1
ATOM 2713 C CA . THR A 1 352 ? -26.238 44.807 7.739 1.00 16.58 328 THR A CA 1
ATOM 2714 C C . THR A 1 352 ? -26.837 43.898 8.807 1.00 16.59 328 THR A C 1
ATOM 2715 O O . THR A 1 352 ? -27.835 44.231 9.439 1.00 16.71 328 THR A O 1
ATOM 2719 N N . HIS A 1 353 ? -26.207 42.754 9.018 1.00 17.76 329 HIS A N 1
ATOM 2720 C CA . HIS A 1 353 ? -26.651 41.806 10.048 1.00 17.47 329 HIS A CA 1
ATOM 2721 C C . HIS A 1 353 ? -26.587 42.441 11.455 1.00 16.43 329 HIS A C 1
ATOM 2722 O O . HIS A 1 353 ? -27.532 42.336 12.232 1.00 15.08 329 HIS A O 1
ATOM 2729 N N . THR A 1 354 ? -25.482 43.116 11.775 1.00 16.53 330 THR A N 1
ATOM 2730 C CA . THR A 1 354 ? -25.351 43.779 13.074 1.00 16.80 330 THR A CA 1
ATOM 2731 C C . THR A 1 354 ? -26.472 44.805 13.279 1.00 16.02 330 THR A C 1
ATOM 2732 O O . THR A 1 354 ? -27.057 44.874 14.349 1.00 18.00 330 THR A O 1
ATOM 2736 N N . LEU A 1 355 ? -26.814 45.563 12.240 1.00 15.47 331 LEU A N 1
ATOM 2737 C CA . LEU A 1 355 ? -27.905 46.532 12.346 1.00 15.28 331 LEU A CA 1
ATOM 2738 C C . LEU A 1 355 ? -29.250 45.865 12.619 1.00 14.50 331 LEU A C 1
ATOM 2739 O O . LEU A 1 355 ? -30.097 46.433 13.325 1.00 12.58 331 LEU A O 1
ATOM 2744 N N . GLN A 1 356 ? -29.457 44.669 12.068 1.00 14.66 332 GLN A N 1
ATOM 2745 C CA . GLN A 1 356 ? -30.689 43.949 12.351 1.00 15.83 332 GLN A CA 1
ATOM 2746 C C . GLN A 1 356 ? -30.737 43.578 13.845 1.00 16.19 332 GLN A C 1
ATOM 2747 O O . GLN A 1 356 ? -31.815 43.409 14.417 1.00 17.69 332 GLN A O 1
ATOM 2753 N N . LEU A 1 357 ? -29.578 43.456 14.476 1.00 15.39 333 LEU A N 1
ATOM 2754 C CA . LEU A 1 357 ? -29.554 43.146 15.889 1.00 15.80 333 LEU A CA 1
ATOM 2755 C C . LEU A 1 357 ? -30.036 44.334 16.743 1.00 15.75 333 LEU A C 1
ATOM 2756 O O . LEU A 1 357 ? -30.374 44.159 17.910 1.00 16.40 333 LEU A O 1
ATOM 2761 N N . ILE A 1 358 ? -30.069 45.531 16.168 1.00 16.47 334 ILE A N 1
ATOM 2762 C CA . ILE A 1 358 ? -30.689 46.677 16.855 1.00 17.14 334 ILE A CA 1
ATOM 2763 C C . ILE A 1 358 ? -32.001 47.052 16.162 1.00 17.61 334 ILE A C 1
ATOM 2764 O O . ILE A 1 358 ? -32.478 48.182 16.240 1.00 17.55 334 ILE A O 1
ATOM 2769 N N . GLY A 1 359 ? -32.606 46.076 15.494 1.00 18.84 335 GLY A N 1
ATOM 2770 C CA . GLY A 1 359 ? -33.925 46.257 14.896 1.00 17.16 335 GLY A CA 1
ATOM 2771 C C . GLY A 1 359 ? -34.063 47.123 13.669 1.00 17.13 335 GLY A C 1
ATOM 2772 O O . GLY A 1 359 ? -35.148 47.710 13.430 1.00 17.95 335 GLY A O 1
ATOM 2773 N N . TYR A 1 360 ? -32.998 47.218 12.880 1.00 16.71 336 TYR A N 1
ATOM 2774 C CA . TYR A 1 360 ? -33.012 48.016 11.646 1.00 15.61 336 TYR A CA 1
ATOM 2775 C C . TYR A 1 360 ? -32.843 47.067 10.462 1.00 15.70 336 TYR A C 1
ATOM 2776 O O . TYR A 1 360 ? -31.793 46.430 10.321 1.00 15.30 336 TYR A O 1
ATOM 2785 N N . ASP A 1 361 ? -33.872 46.978 9.612 1.00 15.53 337 ASP A N 1
ATOM 2786 C CA . ASP A 1 361 ? -33.882 46.034 8.480 1.00 15.79 337 ASP A CA 1
ATOM 2787 C C . ASP A 1 361 ? -33.939 46.749 7.132 1.00 16.88 337 ASP A C 1
ATOM 2788 O O . ASP A 1 361 ? -34.236 46.124 6.121 1.00 16.81 337 ASP A O 1
ATOM 2793 N N . ASP A 1 362 ? -33.645 48.041 7.106 1.00 16.65 338 ASP A N 1
ATOM 2794 C CA . ASP A 1 362 ? -33.885 48.844 5.903 1.00 18.04 338 ASP A CA 1
ATOM 2795 C C . ASP A 1 362 ? -32.664 49.350 5.110 1.00 17.10 338 ASP A C 1
ATOM 2796 O O . ASP A 1 362 ? -32.760 50.368 4.422 1.00 16.98 338 ASP A O 1
ATOM 2801 N N . ILE A 1 363 ? -31.551 48.630 5.166 1.00 15.99 339 ILE A N 1
ATOM 2802 C CA . ILE A 1 363 ? -30.390 48.984 4.338 1.00 16.82 339 ILE A CA 1
ATOM 2803 C C . ILE A 1 363 ? -30.869 48.790 2.908 1.00 17.46 339 ILE A C 1
ATOM 2804 O O . ILE A 1 363 ? -31.396 47.730 2.553 1.00 17.62 339 ILE A O 1
ATOM 2809 N N . ALA A 1 364 ? -30.725 49.829 2.108 1.00 16.62 340 ALA A N 1
ATOM 2810 C CA . ALA A 1 364 ? -31.211 49.816 0.733 1.00 17.82 340 ALA A CA 1
ATOM 2811 C C . ALA A 1 364 ? -30.194 49.341 -0.293 1.00 18.60 340 ALA A C 1
ATOM 2812 O O . ALA A 1 364 ? -30.564 48.893 -1.367 1.00 20.42 340 ALA A O 1
ATOM 2814 N N . GLY A 1 365 ? -28.921 49.416 0.034 1.00 18.63 341 GLY A N 1
ATOM 2815 C CA . GLY A 1 365 ? -27.897 48.993 -0.911 1.00 18.33 341 GLY A CA 1
ATOM 2816 C C . GLY A 1 365 ? -26.552 49.523 -0.506 1.00 17.92 341 GLY A C 1
ATOM 2817 O O . GLY A 1 365 ? -26.420 50.090 0.559 1.00 17.96 341 GLY A O 1
ATOM 2818 N N . TYR A 1 366 ? -25.539 49.294 -1.335 1.00 18.31 342 TYR A N 1
ATOM 2819 C CA . TYR A 1 366 ? -24.205 49.732 -1.007 1.00 18.06 342 TYR A CA 1
ATOM 2820 C C . TYR A 1 366 ? -23.484 50.299 -2.224 1.00 19.74 342 TYR A C 1
ATOM 2821 O O . TYR A 1 366 ? -23.919 50.121 -3.360 1.00 18.55 342 TYR A O 1
ATOM 2830 N N . GLN A 1 367 ? -22.425 51.053 -1.950 1.00 21.30 343 GLN A N 1
ATOM 2831 C CA . GLN A 1 367 ? -21.526 51.547 -2.978 1.00 23.34 343 GLN A CA 1
ATOM 2832 C C . GLN A 1 367 ? -20.115 51.182 -2.535 1.00 23.00 343 GLN A C 1
ATOM 2833 O O . GLN A 1 367 ? -19.804 51.177 -1.342 1.00 22.08 343 GLN A O 1
ATOM 2839 N N . LEU A 1 368 ? -19.267 50.833 -3.480 1.00 23.06 344 LEU A N 1
ATOM 2840 C CA . LEU A 1 368 ? -17.878 50.534 -3.146 1.00 24.61 344 LEU A CA 1
ATOM 2841 C C . LEU A 1 368 ? -17.186 51.857 -2.809 1.00 24.86 344 LEU A C 1
ATOM 2842 O O . LEU A 1 368 ? -17.607 52.908 -3.282 1.00 24.44 344 LEU A O 1
ATOM 2847 N N . PRO A 1 369 ? -16.162 51.807 -1.958 1.00 26.71 345 PRO A N 1
ATOM 2848 C CA . PRO A 1 369 ? -15.404 53.001 -1.639 1.00 30.69 345 PRO A CA 1
ATOM 2849 C C . PRO A 1 369 ? -14.658 53.493 -2.879 1.00 34.89 345 PRO A C 1
ATOM 2850 O O . PRO A 1 369 ? -14.254 52.683 -3.695 1.00 34.88 345 PRO A O 1
ATOM 2854 N N . GLN A 1 370 ? -14.501 54.801 -3.013 1.00 39.69 346 GLN A N 1
ATOM 2855 C CA . GLN A 1 370 ? -13.817 55.391 -4.166 1.00 45.34 346 GLN A CA 1
ATOM 2856 C C . GLN A 1 370 ? -12.426 55.889 -3.805 1.00 47.14 346 GLN A C 1
ATOM 2857 O O . GLN A 1 370 ? -11.437 55.191 -4.059 1.00 50.65 346 GLN A O 1
ATOM 2863 N N . GLN B 1 21 ? -10.521 49.292 25.196 1.00 68.18 -3 GLN B N 1
ATOM 2864 C CA . GLN B 1 21 ? -11.108 50.625 25.528 1.00 69.16 -3 GLN B CA 1
ATOM 2865 C C . GLN B 1 21 ? -11.685 50.677 26.947 1.00 68.68 -3 GLN B C 1
ATOM 2866 O O . GLN B 1 21 ? -11.593 51.719 27.607 1.00 70.33 -3 GLN B O 1
ATOM 2872 N N . SER B 1 22 ? -12.299 49.580 27.406 1.00 66.47 -2 SER B N 1
ATOM 2873 C CA . SER B 1 22 ? -12.830 49.525 28.774 1.00 65.00 -2 SER B CA 1
ATOM 2874 C C . SER B 1 22 ? -11.663 49.127 29.681 1.00 62.46 -2 SER B C 1
ATOM 2875 O O . SER B 1 22 ? -10.830 48.302 29.283 1.00 62.33 -2 SER B O 1
ATOM 2878 N N . ASN B 1 23 ? -11.617 49.685 30.894 1.00 60.11 -1 ASN B N 1
ATOM 2879 C CA . ASN B 1 23 ? -10.502 49.445 31.828 1.00 57.52 -1 ASN B CA 1
ATOM 2880 C C . ASN B 1 23 ? -10.727 48.274 32.844 1.00 53.64 -1 ASN B C 1
ATOM 2881 O O . ASN B 1 23 ? -9.961 48.111 33.804 1.00 53.77 -1 ASN B O 1
ATOM 2886 N N . ALA B 1 24 ? -11.765 47.463 32.629 1.00 48.31 0 ALA B N 1
ATOM 2887 C CA . ALA B 1 24 ? -12.013 46.307 33.489 1.00 44.25 0 ALA B CA 1
ATOM 2888 C C . ALA B 1 24 ? -11.059 45.162 33.062 1.00 40.25 0 ALA B C 1
ATOM 2889 O O . ALA B 1 24 ? -10.702 45.042 31.879 1.00 37.18 0 ALA B O 1
ATOM 2891 N N . MET B 1 25 ? -10.623 44.360 34.032 1.00 34.42 1 MET B N 1
ATOM 2892 C CA . MET B 1 25 ? -9.733 43.230 33.773 1.00 29.88 1 MET B CA 1
ATOM 2893 C C . MET B 1 25 ? -10.348 42.345 32.728 1.00 27.03 1 MET B C 1
ATOM 2894 O O . MET B 1 25 ? -11.547 42.077 32.783 1.00 26.24 1 MET B O 1
ATOM 2899 N N . PHE B 1 26 ? -9.547 41.887 31.771 1.00 24.95 2 PHE B N 1
ATOM 2900 C CA . PHE B 1 26 ? -10.062 40.983 30.757 1.00 22.80 2 PHE B CA 1
ATOM 2901 C C . PHE B 1 26 ? -9.960 39.519 31.200 1.00 21.56 2 PHE B C 1
ATOM 2902 O O . PHE B 1 26 ? -8.948 39.091 31.754 1.00 20.34 2 PHE B O 1
ATOM 2910 N N . PHE B 1 27 ? -11.008 38.762 30.924 1.00 20.72 3 PHE B N 1
ATOM 2911 C CA . PHE B 1 27 ? -11.062 37.339 31.243 1.00 20.89 3 PHE B CA 1
ATOM 2912 C C . PHE B 1 27 ? -11.926 36.665 30.189 1.00 21.00 3 PHE B C 1
ATOM 2913 O O . PHE B 1 27 ? -13.017 37.128 29.904 1.00 20.70 3 PHE B O 1
ATOM 2921 N N . LYS B 1 28 ? -11.440 35.569 29.639 1.00 20.09 4 LYS B N 1
ATOM 2922 C CA . LYS B 1 28 ? -12.188 34.781 28.695 1.00 19.57 4 LYS B CA 1
ATOM 2923 C C . LYS B 1 28 ? -11.762 33.320 28.751 1.00 20.23 4 LYS B C 1
ATOM 2924 O O . LYS B 1 28 ? -10.575 33.010 28.767 1.00 18.97 4 LYS B O 1
ATOM 2930 N N . GLN B 1 29 ? -12.752 32.436 28.766 1.00 19.40 5 GLN B N 1
ATOM 2931 C CA . GLN B 1 29 ? -12.524 31.013 28.768 1.00 19.66 5 GLN B CA 1
ATOM 2932 C C . GLN B 1 29 ? -12.616 30.508 27.334 1.00 19.28 5 GLN B C 1
ATOM 2933 O O . GLN B 1 29 ? -13.452 30.982 26.567 1.00 18.20 5 GLN B O 1
ATOM 2939 N N . PHE B 1 30 ? -11.741 29.569 26.991 1.00 16.97 6 PHE B N 1
ATOM 2940 C CA . PHE B 1 30 ? -11.718 28.915 25.684 1.00 18.52 6 PHE B CA 1
ATOM 2941 C C . PHE B 1 30 ? -11.966 27.438 25.945 1.00 20.79 6 PHE B C 1
ATOM 2942 O O . PHE B 1 30 ? -11.259 26.826 26.742 1.00 21.50 6 PHE B O 1
ATOM 2950 N N . TYR B 1 31 ? -12.976 26.862 25.303 1.00 21.85 7 TYR B N 1
ATOM 2951 C CA . TYR B 1 31 ? -13.303 25.465 25.548 1.00 22.76 7 TYR B CA 1
ATOM 2952 C C . TYR B 1 31 ? -13.169 24.663 24.277 1.00 23.94 7 TYR B C 1
ATOM 2953 O O . TYR B 1 31 ? -13.667 25.083 23.237 1.00 25.05 7 TYR B O 1
ATOM 2962 N N . ASP B 1 32 ? -12.447 23.547 24.338 1.00 22.79 8 ASP B N 1
ATOM 2963 C CA . ASP B 1 32 ? -12.367 22.654 23.184 1.00 23.77 8 ASP B CA 1
ATOM 2964 C C . ASP B 1 32 ? -13.288 21.464 23.452 1.00 24.56 8 ASP B C 1
ATOM 2965 O O . ASP B 1 32 ? -13.062 20.687 24.400 1.00 23.76 8 ASP B O 1
ATOM 2970 N N . LYS B 1 33 ? -14.315 21.320 22.627 1.00 24.72 9 LYS B N 1
ATOM 2971 C CA . LYS B 1 33 ? -15.311 20.262 22.829 1.00 27.34 9 LYS B CA 1
ATOM 2972 C C . LYS B 1 33 ? -14.768 18.822 22.709 1.00 26.78 9 LYS B C 1
ATOM 2973 O O . LYS B 1 33 ? -15.270 17.913 23.370 1.00 26.13 9 LYS B O 1
ATOM 2979 N N . HIS B 1 34 ? -13.772 18.596 21.860 1.00 24.88 10 HIS B N 1
ATOM 2980 C CA . HIS B 1 34 ? -13.228 17.248 21.720 1.00 24.12 10 HIS B CA 1
ATOM 2981 C C . HIS B 1 34 ? -12.383 16.855 22.894 1.00 24.04 10 HIS B C 1
ATOM 2982 O O . HIS B 1 34 ? -12.452 15.714 23.362 1.00 25.31 10 HIS B O 1
ATOM 2989 N N . LEU B 1 35 ? -11.595 17.799 23.382 1.00 23.35 11 LEU B N 1
ATOM 2990 C CA . LEU B 1 35 ? -10.736 17.561 24.522 1.00 23.09 11 LEU B CA 1
ATOM 2991 C C . LEU B 1 35 ? -11.451 17.767 25.850 1.00 22.83 11 LEU B C 1
ATOM 2992 O O . LEU B 1 35 ? -10.901 17.410 26.895 1.00 22.99 11 LEU B O 1
ATOM 2997 N N . SER B 1 36 ? -12.640 18.387 25.818 1.00 22.05 12 SER B N 1
ATOM 2998 C CA . SER B 1 36 ? -13.366 18.802 27.040 1.00 20.47 12 SER B CA 1
ATOM 2999 C C . SER B 1 36 ? -12.435 19.585 27.939 1.00 19.18 12 SER B C 1
ATOM 3000 O O . SER B 1 36 ? -12.416 19.386 29.157 1.00 18.38 12 SER B O 1
ATOM 3003 N N . GLN B 1 37 ? -11.677 20.495 27.343 1.00 18.01 13 GLN B N 1
ATOM 3004 C CA . GLN B 1 37 ? -10.627 21.208 28.044 1.00 17.97 13 GLN B CA 1
ATOM 3005 C C . GLN B 1 37 ? -10.870 22.696 28.013 1.00 18.34 13 GLN B C 1
ATOM 3006 O O . GLN B 1 37 ? -11.274 23.229 26.979 1.00 17.92 13 GLN B O 1
ATOM 3012 N N . ALA B 1 38 ? -10.624 23.340 29.159 1.00 16.45 14 ALA B N 1
ATOM 3013 C CA . ALA B 1 38 ? -10.769 24.768 29.315 1.00 16.51 14 ALA B CA 1
ATOM 3014 C C . ALA B 1 38 ? -9.430 25.456 29.557 1.00 16.63 14 ALA B C 1
ATOM 3015 O O . ALA B 1 38 ? -8.658 25.077 30.453 1.00 18.80 14 ALA B O 1
ATOM 3017 N N . SER B 1 39 ? -9.139 26.429 28.707 1.00 16.30 15 SER B N 1
ATOM 3018 C CA . SER B 1 39 ? -7.985 27.301 28.859 1.00 16.36 15 SER B CA 1
ATOM 3019 C C . SER B 1 39 ? -8.562 28.713 29.035 1.00 17.36 15 SER B C 1
ATOM 3020 O O . SER B 1 39 ? -9.753 28.950 28.780 1.00 16.78 15 SER B O 1
ATOM 3023 N N . TYR B 1 40 ? -7.725 29.653 29.458 1.00 16.96 16 TYR B N 1
ATOM 3024 C CA . TYR B 1 40 ? -8.192 30.988 29.749 1.00 17.49 16 TYR B CA 1
ATOM 3025 C C . TYR B 1 40 ? -7.182 32.025 29.309 1.00 17.35 16 TYR B C 1
ATOM 3026 O O . TYR B 1 40 ? -5.976 31.772 29.277 1.00 17.15 16 TYR B O 1
ATOM 3035 N N . LEU B 1 41 ? -7.698 33.187 28.974 1.00 16.36 17 LEU B N 1
ATOM 3036 C CA . LEU B 1 41 ? -6.894 34.354 28.679 1.00 17.97 17 LEU B CA 1
ATOM 3037 C C . LEU B 1 41 ? -7.292 35.433 29.688 1.00 18.19 17 LEU B C 1
ATOM 3038 O O . LEU B 1 41 ? -8.477 35.760 29.842 1.00 17.44 17 LEU B O 1
ATOM 3043 N N . ILE B 1 42 ? -6.316 35.956 30.402 1.00 18.75 18 ILE B N 1
ATOM 3044 C CA . ILE B 1 42 ? -6.570 37.096 31.295 1.00 19.11 18 ILE B CA 1
ATOM 3045 C C . ILE B 1 42 ? -5.683 38.229 30.807 1.00 19.77 18 ILE B C 1
ATOM 3046 O O . ILE B 1 42 ? -4.570 38.005 30.297 1.00 18.50 18 ILE B O 1
ATOM 3051 N N . GLY B 1 43 ? -6.174 39.444 30.955 1.00 19.97 19 GLY B N 1
ATOM 3052 C CA . GLY B 1 43 ? -5.460 40.577 30.449 1.00 21.09 19 GLY B CA 1
ATOM 3053 C C . GLY B 1 43 ? -5.581 41.782 31.317 1.00 21.81 19 GLY B C 1
ATOM 3054 O O . GLY B 1 43 ? -6.655 42.066 31.837 1.00 22.49 19 GLY B O 1
ATOM 3055 N N . CYS B 1 44 ? -4.465 42.486 31.465 1.00 23.84 20 CYS B N 1
ATOM 3056 C CA . CYS B 1 44 ? -4.420 43.694 32.249 1.00 26.03 20 CYS B CA 1
ATOM 3057 C C . CYS B 1 44 ? -4.727 44.918 31.411 1.00 29.24 20 CYS B C 1
ATOM 3058 O O . CYS B 1 44 ? -3.996 45.282 30.483 1.00 29.36 20 CYS B O 1
ATOM 3061 N N A GLN B 1 45 ? -5.712 45.563 32.016 0.70 32.09 21 GLN B N 1
ATOM 3062 N N B GLN B 1 45 ? -5.852 45.582 31.616 0.30 29.80 21 GLN B N 1
ATOM 3063 C CA A GLN B 1 45 ? -6.368 46.808 31.733 0.70 35.38 21 GLN B CA 1
ATOM 3064 C CA B GLN B 1 45 ? -6.140 46.740 30.744 0.30 31.31 21 GLN B CA 1
ATOM 3065 C C A GLN B 1 45 ? -5.390 47.971 31.531 0.70 36.96 21 GLN B C 1
ATOM 3066 C C B GLN B 1 45 ? -5.117 47.877 30.904 0.30 32.96 21 GLN B C 1
ATOM 3067 O O A GLN B 1 45 ? -5.423 48.682 30.518 0.70 38.89 21 GLN B O 1
ATOM 3068 O O B GLN B 1 45 ? -4.715 48.500 29.914 0.30 33.24 21 GLN B O 1
ATOM 3079 N N A LYS B 1 46 ? -4.517 48.132 32.526 0.70 37.13 22 LYS B N 1
ATOM 3080 N N B LYS B 1 46 ? -4.691 48.125 32.142 0.30 33.56 22 LYS B N 1
ATOM 3081 C CA A LYS B 1 46 ? -3.554 49.227 32.595 0.70 37.64 22 LYS B CA 1
ATOM 3082 C CA B LYS B 1 46 ? -3.694 49.161 32.429 0.30 34.82 22 LYS B CA 1
ATOM 3083 C C A LYS B 1 46 ? -2.384 49.085 31.639 0.70 35.63 22 LYS B C 1
ATOM 3084 C C B LYS B 1 46 ? -2.454 49.044 31.545 0.30 34.19 22 LYS B C 1
ATOM 3085 O O A LYS B 1 46 ? -2.044 50.020 30.934 0.70 37.79 22 LYS B O 1
ATOM 3086 O O B LYS B 1 46 ? -2.135 49.965 30.799 0.30 35.67 22 LYS B O 1
ATOM 3097 N N . THR B 1 47 ? -1.761 47.909 31.629 1.00 33.64 23 THR B N 1
ATOM 3098 C CA . THR B 1 47 ? -0.541 47.675 30.844 1.00 31.86 23 THR B CA 1
ATOM 3099 C C . THR B 1 47 ? -0.682 46.954 29.504 1.00 29.62 23 THR B C 1
ATOM 3100 O O . THR B 1 47 ? 0.255 46.922 28.730 1.00 29.64 23 THR B O 1
ATOM 3104 N N . GLY B 1 48 ? -1.822 46.336 29.244 1.00 28.67 24 GLY B N 1
ATOM 3105 C CA . GLY B 1 48 ? -2.005 45.566 28.009 1.00 26.47 24 GLY B CA 1
ATOM 3106 C C . GLY B 1 48 ? -1.440 44.144 28.067 1.00 26.05 24 GLY B C 1
ATOM 3107 O O . GLY B 1 48 ? -1.606 43.358 27.107 1.00 26.29 24 GLY B O 1
ATOM 3108 N N . GLU B 1 49 ? -0.798 43.786 29.179 1.00 23.42 25 GLU B N 1
ATOM 3109 C CA . GLU B 1 49 ? -0.202 42.445 29.304 1.00 23.90 25 GLU B CA 1
ATOM 3110 C C . GLU B 1 49 ? -1.285 41.393 29.473 1.00 22.02 25 GLU B C 1
ATOM 3111 O O . GLU B 1 49 ? -2.320 41.649 30.097 1.00 23.62 25 GLU B O 1
ATOM 3117 N N . ALA B 1 50 ? -1.037 40.215 28.936 1.00 19.98 26 ALA B N 1
ATOM 3118 C CA . ALA B 1 50 ? -1.991 39.132 29.012 1.00 19.88 26 ALA B CA 1
ATOM 3119 C C . ALA B 1 50 ? -1.332 37.768 29.128 1.00 19.37 26 ALA B C 1
ATOM 3120 O O . ALA B 1 50 ? -0.219 37.536 28.611 1.00 20.87 26 ALA B O 1
ATOM 3122 N N . MET B 1 51 ? -2.069 36.848 29.744 1.00 20.07 27 MET B N 1
ATOM 3123 C CA . MET B 1 51 ? -1.604 35.498 29.998 1.00 18.90 27 MET B CA 1
ATOM 3124 C C . MET B 1 51 ? -2.598 34.438 29.590 1.00 19.03 27 MET B C 1
ATOM 3125 O O . MET B 1 51 ? -3.792 34.544 29.872 1.00 17.81 27 MET B O 1
ATOM 3130 N N . ILE B 1 52 ? -2.084 33.390 28.947 1.00 19.36 28 ILE B N 1
ATOM 3131 C CA . ILE B 1 52 ? -2.883 32.254 28.629 1.00 18.47 28 ILE B CA 1
ATOM 3132 C C . ILE B 1 52 ? -2.623 31.233 29.732 1.00 18.58 28 ILE B C 1
ATOM 3133 O O . ILE B 1 52 ? -1.449 30.939 30.053 1.00 19.33 28 ILE B O 1
ATOM 3138 N N . ILE B 1 53 ? -3.696 30.685 30.298 1.00 17.74 29 ILE B N 1
ATOM 3139 C CA . ILE B 1 53 ? -3.596 29.591 31.278 1.00 17.34 29 ILE B CA 1
ATOM 3140 C C . ILE B 1 53 ? -4.001 28.282 30.600 1.00 18.07 29 ILE B C 1
ATOM 3141 O O . ILE B 1 53 ? -5.061 28.204 29.968 1.00 16.07 29 ILE B O 1
ATOM 3146 N N . ASP B 1 54 ? -3.142 27.268 30.729 1.00 18.49 30 ASP B N 1
ATOM 3147 C CA . ASP B 1 54 ? -3.327 25.943 30.117 1.00 18.83 30 ASP B CA 1
ATOM 3148 C C . ASP B 1 54 ? -3.526 25.990 28.593 1.00 18.32 30 ASP B C 1
ATOM 3149 O O . ASP B 1 54 ? -4.478 25.418 28.057 1.00 17.37 30 ASP B O 1
ATOM 3154 N N . PRO B 1 55 ? -2.594 26.617 27.882 1.00 17.45 31 PRO B N 1
ATOM 3155 C CA . PRO B 1 55 ? -2.773 26.724 26.445 1.00 18.60 31 PRO B CA 1
ATOM 3156 C C . PRO B 1 55 ? -2.719 25.426 25.667 1.00 18.24 31 PRO B C 1
ATOM 3157 O O . PRO B 1 55 ? -1.974 24.503 26.022 1.00 18.31 31 PRO B O 1
ATOM 3161 N N . ILE B 1 56 ? -3.502 25.374 24.605 1.00 16.70 32 ILE B N 1
ATOM 3162 C CA . ILE B 1 56 ? -3.436 24.283 23.655 1.00 18.30 32 ILE B CA 1
ATOM 3163 C C . ILE B 1 56 ? -2.292 24.638 22.661 1.00 18.39 32 ILE B C 1
ATOM 3164 O O . ILE B 1 56 ? -1.715 25.706 22.742 1.00 19.25 32 ILE B O 1
ATOM 3169 N N . ARG B 1 57 ? -1.973 23.741 21.745 1.00 19.78 33 ARG B N 1
ATOM 3170 C CA . ARG B 1 57 ? -0.872 2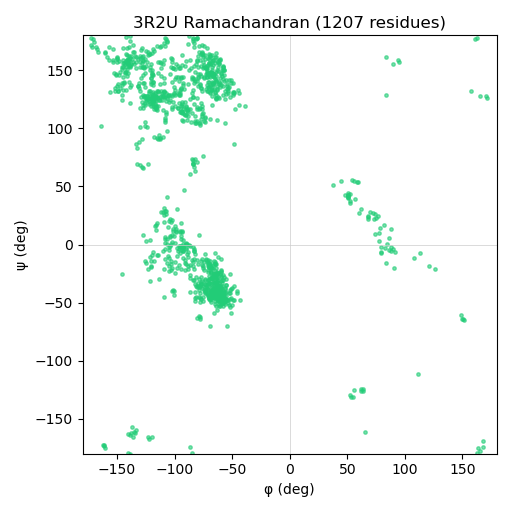3.940 20.797 1.00 20.18 33 ARG B CA 1
ATOM 3171 C C . ARG B 1 57 ? -1.121 25.022 19.731 1.00 21.03 33 ARG B C 1
ATOM 3172 O O . ARG B 1 57 ? -0.183 25.678 19.276 1.00 21.43 33 ARG B O 1
ATOM 3180 N N . ASP B 1 58 ? -2.377 25.168 19.322 1.00 20.69 34 ASP B N 1
ATOM 3181 C CA . ASP B 1 58 ? -2.800 26.165 18.329 1.00 21.02 34 ASP B CA 1
ATOM 3182 C C . ASP B 1 58 ? -3.126 27.424 19.110 1.00 19.97 34 ASP B C 1
ATOM 3183 O O . ASP B 1 58 ? -4.080 27.439 19.878 1.00 18.50 34 ASP B O 1
ATOM 3188 N N . LEU B 1 59 ? -2.342 28.476 18.912 1.00 18.56 35 LEU B N 1
ATOM 3189 C CA . LEU B 1 59 ? -2.506 29.694 19.706 1.00 18.79 35 LEU B CA 1
ATOM 3190 C C . LEU B 1 59 ? -3.427 30.727 19.077 1.00 19.24 35 LEU B C 1
ATOM 3191 O O . LEU B 1 59 ? -3.724 31.719 19.698 1.00 19.37 35 LEU B O 1
ATOM 3196 N N . SER B 1 60 ? -3.885 30.465 17.858 1.00 19.61 36 SER B N 1
ATOM 3197 C CA . SER B 1 60 ? -4.668 31.428 17.087 1.00 20.32 36 SER B CA 1
ATOM 3198 C C . SER B 1 60 ? -5.902 32.057 17.783 1.00 19.84 36 SER B C 1
ATOM 3199 O O . SER B 1 60 ? -6.123 33.250 17.632 1.00 19.76 36 SER B O 1
ATOM 3202 N N . SER B 1 61 ? -6.693 31.293 18.529 1.00 19.30 37 SER B N 1
ATOM 3203 C CA . SER B 1 61 ? -7.877 31.889 19.177 1.00 21.21 37 SER B CA 1
ATOM 3204 C C . SER B 1 61 ? -7.488 32.890 20.241 1.00 19.52 37 SER B C 1
ATOM 3205 O O . SER B 1 61 ? -8.066 33.956 20.328 1.00 16.75 37 SER B O 1
ATOM 3208 N N . TYR B 1 62 ? -6.504 32.535 21.054 1.00 19.26 38 TYR B N 1
ATOM 3209 C CA . TYR B 1 62 ? -6.041 33.445 22.092 1.00 18.44 38 TYR B CA 1
ATOM 3210 C C . TYR B 1 62 ? -5.512 34.725 21.443 1.00 18.78 38 TYR B C 1
ATOM 3211 O O . TYR B 1 62 ? -5.775 35.834 21.892 1.00 18.97 38 TYR B O 1
ATOM 3220 N N . ILE B 1 63 ? -4.762 34.548 20.371 1.00 17.65 39 ILE B N 1
ATOM 3221 C CA . ILE B 1 63 ? -4.168 35.663 19.680 1.00 18.09 39 ILE B CA 1
ATOM 3222 C C . ILE B 1 63 ? -5.216 36.621 19.106 1.00 19.26 39 ILE B C 1
ATOM 3223 O O . ILE B 1 63 ? -5.083 37.852 19.271 1.00 17.54 39 ILE B O 1
ATOM 3228 N N A ARG B 1 64 ? -6.242 36.078 18.445 0.50 19.21 40 ARG B N 1
ATOM 3229 N N B ARG B 1 64 ? -6.237 36.067 18.444 0.50 19.50 40 ARG B N 1
ATOM 3230 C CA A ARG B 1 64 ? -7.275 36.910 17.821 0.50 20.13 40 ARG B CA 1
ATOM 3231 C CA B ARG B 1 64 ? -7.296 36.871 17.830 0.50 20.64 40 ARG B CA 1
ATOM 3232 C C A ARG B 1 64 ? -8.058 37.681 18.880 0.50 19.98 40 ARG B C 1
ATOM 3233 C C B ARG B 1 64 ? -8.038 37.676 18.885 0.50 20.27 40 ARG B C 1
ATOM 3234 O O A ARG B 1 64 ? -8.378 38.856 18.691 0.50 20.11 40 ARG B O 1
ATOM 3235 O O B ARG B 1 64 ? -8.313 38.862 18.700 0.50 20.38 40 ARG B O 1
ATOM 3250 N N . VAL B 1 65 ? -8.372 37.018 19.989 1.00 20.35 41 VAL B N 1
ATOM 3251 C CA . VAL B 1 65 ? -9.080 37.673 21.096 1.00 20.68 41 VAL B CA 1
ATOM 3252 C C . VAL B 1 65 ? -8.181 38.777 21.675 1.00 21.08 41 VAL B C 1
ATOM 3253 O O . VAL B 1 65 ? -8.633 39.905 21.826 1.00 21.00 41 VAL B O 1
ATOM 3257 N N . ALA B 1 66 ? -6.899 38.487 21.914 1.00 20.74 42 ALA B N 1
ATOM 3258 C CA . ALA B 1 66 ? -5.994 39.511 22.474 1.00 21.21 42 ALA B CA 1
ATOM 3259 C C . ALA B 1 66 ? -5.932 40.724 21.531 1.00 22.21 42 ALA B C 1
ATOM 3260 O O . ALA B 1 66 ? -6.033 41.878 21.978 1.00 23.18 42 ALA B O 1
ATOM 3262 N N . ASP B 1 67 ? -5.805 40.462 20.229 1.00 22.12 43 ASP B N 1
ATOM 3263 C CA . ASP B 1 67 ? -5.817 41.529 19.216 1.00 23.44 43 ASP B CA 1
ATOM 3264 C C . ASP B 1 67 ? -7.071 42.402 19.339 1.00 23.59 43 ASP B C 1
ATOM 3265 O O . ASP B 1 67 ? -6.979 43.625 19.365 1.00 23.37 43 ASP B O 1
ATOM 3270 N N A GLU B 1 68 ? -8.233 41.766 19.409 0.50 23.78 44 GLU B N 1
ATOM 3271 N N B GLU B 1 68 ? -8.232 41.766 19.417 0.50 23.70 44 GLU B N 1
ATOM 3272 C CA A GLU B 1 68 ? -9.512 42.488 19.498 0.50 25.14 44 GLU B CA 1
ATOM 3273 C CA B GLU B 1 68 ? -9.501 42.498 19.505 0.50 25.00 44 GLU B CA 1
ATOM 3274 C C A GLU B 1 68 ? -9.645 43.337 20.775 0.50 24.64 44 GLU B C 1
ATOM 3275 C C B GLU B 1 68 ? -9.601 43.370 20.762 0.50 24.59 44 GLU B C 1
ATOM 3276 O O A GLU B 1 68 ? -10.353 44.340 20.779 0.50 25.61 44 GLU B O 1
ATOM 3277 O O B GLU B 1 68 ? -10.233 44.421 20.739 0.50 25.52 44 GLU B O 1
ATOM 3288 N N . GLU B 1 69 ? -8.954 42.945 21.843 1.00 24.00 45 GLU B N 1
ATOM 3289 C CA . GLU B 1 69 ? -8.973 43.694 23.111 1.00 25.08 45 GLU B CA 1
ATOM 3290 C C . GLU B 1 69 ? -7.823 44.672 23.285 1.00 26.25 45 GLU B C 1
ATOM 3291 O O . GLU B 1 69 ? -7.742 45.343 24.303 1.00 29.08 45 GLU B O 1
ATOM 3297 N N . GLY B 1 70 ? -6.922 44.743 22.317 1.00 26.68 46 GLY B N 1
ATOM 3298 C CA . GLY B 1 70 ? -5.750 45.612 22.425 1.00 27.07 46 GLY B CA 1
ATOM 3299 C C . GLY B 1 70 ? -4.715 45.063 23.402 1.00 27.01 46 GLY B C 1
ATOM 3300 O O . GLY B 1 70 ? -3.875 45.805 23.918 1.00 28.27 46 GLY B O 1
ATOM 3301 N N . LEU B 1 71 ? -4.759 43.758 23.650 1.00 25.82 47 LEU B N 1
ATOM 3302 C CA . LEU B 1 71 ? -3.838 43.111 24.587 1.00 24.78 47 LEU B CA 1
ATOM 3303 C C . LEU B 1 71 ? -2.676 42.432 23.859 1.00 25.49 47 LEU B C 1
ATOM 3304 O O . LEU B 1 71 ? -2.811 42.030 22.707 1.00 25.11 47 LEU B O 1
ATOM 3309 N N . THR B 1 72 ? -1.558 42.266 24.564 1.00 25.40 48 THR B N 1
ATOM 3310 C CA . THR B 1 72 ? -0.395 41.570 24.034 1.00 25.23 48 THR B CA 1
ATOM 3311 C C . THR B 1 72 ? -0.125 40.354 24.910 1.00 24.27 48 THR B C 1
ATOM 3312 O O . THR B 1 72 ? 0.057 40.474 26.133 1.00 22.57 48 THR B O 1
ATOM 3316 N N . ILE B 1 73 ? -0.088 39.182 24.296 1.00 23.05 49 ILE B N 1
ATOM 3317 C CA . ILE B 1 73 ? 0.200 37.955 25.046 1.00 22.39 49 ILE B CA 1
ATOM 3318 C C . ILE B 1 73 ? 1.674 37.926 25.408 1.00 23.00 49 ILE B C 1
ATOM 3319 O O . ILE B 1 73 ? 2.536 37.777 24.538 1.00 25.09 49 ILE B O 1
ATOM 3324 N N . THR B 1 74 ? 1.943 38.092 26.700 1.00 23.33 50 THR B N 1
ATOM 3325 C CA . THR B 1 74 ? 3.298 38.171 27.235 1.00 24.04 50 THR B CA 1
ATOM 3326 C C . THR B 1 74 ? 3.640 37.078 28.248 1.00 23.70 50 THR B C 1
ATOM 3327 O O . THR B 1 74 ? 4.802 36.932 28.649 1.00 23.71 50 THR B O 1
ATOM 3331 N N . HIS B 1 75 ? 2.626 36.321 28.643 1.00 22.59 51 HIS B N 1
ATOM 3332 C CA . HIS B 1 75 ? 2.746 35.306 29.655 1.00 22.46 51 HIS B CA 1
ATOM 3333 C C . HIS B 1 75 ? 1.918 34.072 29.336 1.00 21.45 51 HIS B C 1
ATOM 3334 O O . HIS B 1 75 ? 0.891 34.155 28.678 1.00 20.30 51 HIS B O 1
ATOM 3341 N N . ALA B 1 76 ? 2.358 32.936 29.846 1.00 20.46 52 ALA B N 1
ATOM 3342 C CA . ALA B 1 76 ? 1.553 31.728 29.821 1.00 19.88 52 ALA B CA 1
ATOM 3343 C C . ALA B 1 76 ? 1.883 30.907 31.052 1.00 19.76 52 ALA B C 1
ATOM 3344 O O . ALA B 1 76 ? 3.027 30.914 31.533 1.00 22.45 52 ALA B O 1
ATOM 3346 N N . ALA B 1 77 ? 0.874 30.215 31.573 1.00 20.12 53 ALA B N 1
ATOM 3347 C CA . ALA B 1 77 ? 1.044 29.351 32.724 1.00 20.71 53 ALA B CA 1
ATOM 3348 C C . ALA B 1 77 ? 0.238 28.077 32.528 1.00 21.48 53 ALA B C 1
ATOM 3349 O O . ALA B 1 77 ? -0.714 28.026 31.749 1.00 21.14 53 ALA B O 1
ATOM 3351 N N . GLU B 1 78 ? 0.646 27.059 33.265 1.00 21.18 54 GLU B N 1
ATOM 3352 C CA . GLU B 1 78 ? 0.104 25.750 33.165 1.00 22.59 54 GLU B CA 1
ATOM 3353 C C . GLU B 1 78 ? -0.086 25.154 34.551 1.00 21.50 54 GLU B C 1
ATOM 3354 O O . GLU B 1 78 ? 0.790 25.270 35.409 1.00 22.56 54 GLU B O 1
ATOM 3360 N N . THR B 1 79 ? -1.222 24.502 34.763 1.00 20.21 55 THR B N 1
ATOM 3361 C CA . THR B 1 79 ? -1.541 23.964 36.062 1.00 21.29 55 THR B CA 1
ATOM 3362 C C . THR B 1 79 ? -0.795 22.682 36.403 1.00 22.49 55 THR B C 1
ATOM 3363 O O . THR B 1 79 ? -0.529 22.432 37.565 1.00 24.11 55 THR B O 1
ATOM 3367 N N . HIS B 1 80 ? -0.486 21.865 35.401 1.00 22.26 56 HIS B N 1
ATOM 3368 C CA . HIS B 1 80 ? 0.195 20.611 35.645 1.00 22.15 56 HIS B CA 1
ATOM 3369 C C . HIS B 1 80 ? 0.574 19.965 34.337 1.00 22.17 56 HIS B C 1
ATOM 3370 O O . HIS B 1 80 ? 0.259 20.499 33.267 1.00 20.68 56 HIS B O 1
ATOM 3377 N N . ILE B 1 81 ? 1.257 18.826 34.432 1.00 22.06 57 ILE B N 1
ATOM 3378 C CA . ILE B 1 81 ? 1.660 18.045 33.268 1.00 22.34 57 ILE B CA 1
ATOM 3379 C C . ILE B 1 81 ? 0.451 17.235 32.827 1.00 21.54 57 ILE B C 1
ATOM 3380 O O . ILE B 1 81 ? 0.043 16.272 33.485 1.00 21.14 57 ILE B O 1
ATOM 3385 N N . HIS B 1 82 ? -0.139 17.669 31.722 1.00 21.86 58 HIS B N 1
ATOM 3386 C CA . HIS B 1 82 ? -1.385 17.095 31.223 1.00 21.95 58 HIS B CA 1
ATOM 3387 C C . HIS B 1 82 ? -1.229 15.712 30.645 1.00 22.91 58 HIS B C 1
ATOM 3388 O O . HIS B 1 82 ? -0.226 15.388 30.007 1.00 24.52 58 HIS B O 1
ATOM 3395 N N . ALA B 1 83 ? -2.250 14.907 30.879 1.00 22.93 59 ALA B N 1
ATOM 3396 C CA . ALA B 1 83 ? -2.310 13.547 30.384 1.00 23.67 59 ALA B CA 1
ATOM 3397 C C . ALA B 1 83 ? -3.258 13.405 29.218 1.00 23.83 59 ALA B C 1
ATOM 3398 O O . ALA B 1 83 ? -3.251 12.375 28.567 1.00 25.83 59 ALA B O 1
ATOM 3400 N N . ASP B 1 84 ? -4.078 14.429 28.951 1.00 23.67 60 ASP B N 1
ATOM 3401 C CA . ASP B 1 84 ? -5.155 14.313 27.963 1.00 24.02 60 ASP B CA 1
ATOM 3402 C C . ASP B 1 84 ? -5.142 15.293 26.789 1.00 24.03 60 ASP B C 1
ATOM 3403 O O . ASP B 1 84 ? -6.067 15.289 25.970 1.00 25.38 60 ASP B O 1
ATOM 3408 N N . PHE B 1 85 ? -4.126 16.138 26.696 1.00 22.76 61 PHE B N 1
ATOM 3409 C CA . PHE B 1 85 ? -3.968 16.992 25.518 1.00 21.58 61 PHE B CA 1
ATOM 3410 C C . PHE B 1 85 ? -2.528 17.441 25.514 1.00 21.96 61 PHE B C 1
ATOM 3411 O O . PHE B 1 85 ? -1.844 17.285 26.522 1.00 22.27 61 PHE B O 1
ATOM 3419 N N . ALA B 1 86 ? -2.067 17.969 24.380 1.00 21.66 62 ALA B N 1
ATOM 3420 C CA . ALA B 1 86 ? -0.685 18.423 24.244 1.00 21.93 62 ALA B CA 1
ATOM 3421 C C . ALA B 1 86 ? -0.616 19.906 24.559 1.00 21.21 62 ALA B C 1
ATOM 3422 O O . ALA B 1 86 ? -1.293 20.718 23.938 1.00 21.36 62 ALA B O 1
ATOM 3424 N N . SER B 1 87 ? 0.178 20.257 25.555 1.00 19.80 63 SER B N 1
ATOM 3425 C CA . SER B 1 87 ? 0.318 21.653 25.960 1.00 19.92 63 SER B CA 1
ATOM 3426 C C . SER B 1 87 ? 0.981 22.509 24.886 1.00 19.76 63 SER B C 1
ATOM 3427 O O . SER B 1 87 ? 1.881 22.053 24.184 1.00 20.48 63 SER B O 1
ATOM 3430 N N . GLY B 1 88 ? 0.536 23.754 24.780 1.00 18.76 64 GLY B N 1
ATOM 3431 C CA . GLY B 1 88 ? 1.155 24.706 23.874 1.00 19.04 64 GLY B CA 1
ATOM 3432 C C . GLY B 1 88 ? 2.088 25.663 24.606 1.00 18.21 64 GLY B C 1
ATOM 3433 O O . GLY B 1 88 ? 2.542 26.635 24.019 1.00 18.86 64 GLY B O 1
ATOM 3434 N N . ILE B 1 89 ? 2.443 25.367 25.860 1.00 19.23 65 ILE B N 1
ATOM 3435 C CA . ILE B 1 89 ? 3.222 26.345 26.645 1.00 19.62 65 ILE B CA 1
ATOM 3436 C C . ILE B 1 89 ? 4.623 26.629 26.105 1.00 21.02 65 ILE B C 1
ATOM 3437 O O . ILE B 1 89 ? 5.066 27.781 26.133 1.00 21.49 65 ILE B O 1
ATOM 3442 N N A ARG B 1 90 ? 5.304 25.598 25.606 0.50 21.18 66 ARG B N 1
ATOM 3443 N N B ARG B 1 90 ? 5.304 25.606 25.597 0.50 21.47 66 ARG B N 1
ATOM 3444 C CA A ARG B 1 90 ? 6.620 25.776 25.016 0.50 21.84 66 ARG B CA 1
ATOM 3445 C CA B ARG B 1 90 ? 6.618 25.799 25.013 0.50 22.37 66 ARG B CA 1
ATOM 3446 C C A ARG B 1 90 ? 6.481 26.580 23.713 0.50 21.99 66 ARG B C 1
ATOM 3447 C C B ARG B 1 90 ? 6.470 26.605 23.720 0.50 22.28 66 ARG B C 1
ATOM 3448 O O A ARG B 1 90 ? 7.339 27.387 23.386 0.50 22.86 66 ARG B O 1
ATOM 3449 O O B ARG B 1 90 ? 7.309 27.436 23.404 0.50 23.15 66 ARG B O 1
ATOM 3464 N N . ASP B 1 91 ? 5.387 26.361 22.988 1.00 22.59 67 ASP B N 1
ATOM 3465 C CA . ASP B 1 91 ? 5.096 27.104 21.765 1.00 22.41 67 ASP B CA 1
ATOM 3466 C C . ASP B 1 91 ? 4.889 28.583 22.097 1.00 22.03 67 ASP B C 1
ATOM 3467 O O . ASP B 1 91 ? 5.301 29.457 21.333 1.00 22.60 67 ASP B O 1
ATOM 3472 N N . VAL B 1 92 ? 4.234 28.864 23.225 1.00 21.01 68 VAL B N 1
ATOM 3473 C CA . VAL B 1 92 ? 4.024 30.251 23.643 1.00 19.74 68 VAL B CA 1
ATOM 3474 C C . VAL B 1 92 ? 5.371 30.922 23.902 1.00 21.20 68 VAL B C 1
ATOM 3475 O O . VAL B 1 92 ? 5.612 32.041 23.448 1.00 21.86 68 VAL B O 1
ATOM 3479 N N . ALA B 1 93 ? 6.262 30.240 24.613 1.00 20.84 69 ALA B N 1
ATOM 3480 C CA . ALA B 1 93 ? 7.562 30.822 24.926 1.00 23.30 69 ALA B CA 1
ATOM 3481 C C . ALA B 1 93 ? 8.397 31.052 23.656 1.00 23.22 69 ALA B C 1
ATOM 3482 O O . ALA B 1 93 ? 9.006 32.090 23.490 1.00 24.48 69 ALA B O 1
ATOM 3484 N N . ILE B 1 94 ? 8.395 30.083 22.757 1.00 23.70 70 ILE B N 1
ATOM 3485 C CA . ILE B 1 94 ? 9.227 30.154 21.558 1.00 24.28 70 ILE B CA 1
ATOM 3486 C C . ILE B 1 94 ? 8.649 31.072 20.486 1.00 24.45 70 ILE B C 1
ATOM 3487 O O . ILE B 1 94 ? 9.340 31.943 19.971 1.00 24.58 70 ILE B O 1
ATOM 3492 N N . LYS B 1 95 ? 7.382 30.900 20.155 1.00 22.46 71 LYS B N 1
ATOM 3493 C CA . LYS B 1 95 ? 6.819 31.699 19.082 1.00 21.25 71 LYS B CA 1
ATOM 3494 C C . LYS B 1 95 ? 6.490 33.124 19.496 1.00 21.91 71 LYS B C 1
ATOM 3495 O O . LYS B 1 95 ? 6.554 34.039 18.670 1.00 20.60 71 LYS B O 1
ATOM 3501 N N . LEU B 1 96 ? 6.104 33.324 20.754 1.00 21.41 72 LEU B N 1
ATOM 3502 C CA . LEU B 1 96 ? 5.721 34.667 21.195 1.00 22.65 72 LEU B CA 1
ATOM 3503 C C . LEU B 1 96 ? 6.732 35.355 22.128 1.00 22.97 72 LEU B C 1
ATOM 3504 O O . LEU B 1 96 ? 6.485 36.486 22.554 1.00 23.33 72 LEU B O 1
ATOM 3509 N N A ASN B 1 97 ? 7.838 34.680 22.449 0.60 23.42 73 ASN B N 1
ATOM 3510 N N B ASN B 1 97 ? 7.844 34.682 22.423 0.40 23.77 73 ASN B N 1
ATOM 3511 C CA A ASN B 1 97 ? 8.885 35.237 23.322 0.60 24.37 73 ASN B CA 1
ATOM 3512 C CA B ASN B 1 97 ? 8.864 35.212 23.331 0.40 24.77 73 ASN B CA 1
ATOM 3513 C C A ASN B 1 97 ? 8.271 35.663 24.657 0.60 24.17 73 ASN B C 1
ATOM 3514 C C B ASN B 1 97 ? 8.237 35.681 24.631 0.40 24.32 73 ASN B C 1
ATOM 3515 O O A ASN B 1 97 ? 8.616 36.700 25.218 0.60 26.15 73 ASN B O 1
ATOM 3516 O O B ASN B 1 97 ? 8.534 36.763 25.132 0.40 25.67 73 ASN B O 1
ATOM 3525 N N . ALA B 1 98 ? 7.351 34.846 25.155 1.00 22.94 74 ALA B N 1
ATOM 3526 C CA . ALA B 1 98 ? 6.641 35.126 26.381 1.00 22.93 74 ALA B CA 1
ATOM 3527 C C . ALA B 1 98 ? 7.336 34.486 27.562 1.00 23.84 74 ALA B C 1
ATOM 3528 O O . ALA B 1 98 ? 8.122 33.547 27.412 1.00 24.43 74 ALA B O 1
ATOM 3530 N N . ASN B 1 99 ? 7.051 35.009 28.739 1.00 23.69 75 ASN B N 1
ATOM 3531 C CA . ASN B 1 99 ? 7.539 34.397 29.966 1.00 24.23 75 ASN B CA 1
ATOM 3532 C C . ASN B 1 99 ? 6.541 33.312 30.293 1.00 23.00 75 ASN B C 1
ATOM 3533 O O . ASN B 1 99 ? 5.333 33.555 30.200 1.00 21.14 75 ASN B O 1
ATOM 3538 N N . ILE B 1 100 ? 7.014 32.113 30.621 1.00 21.02 76 ILE B N 1
ATOM 3539 C CA . ILE B 1 100 ? 6.104 31.025 30.964 1.00 20.79 76 ILE B CA 1
ATOM 3540 C C . ILE B 1 100 ? 6.363 30.546 32.383 1.00 21.47 76 ILE B C 1
ATOM 3541 O O . ILE B 1 100 ? 7.477 30.650 32.877 1.00 23.27 76 ILE B O 1
ATOM 3546 N N . TYR B 1 101 ? 5.305 30.048 33.027 1.00 22.61 77 TYR B N 1
ATOM 3547 C CA . TYR B 1 101 ? 5.333 29.622 34.420 1.00 22.78 77 TYR B CA 1
ATOM 3548 C C . TYR B 1 101 ? 4.783 28.219 34.555 1.00 22.72 77 TYR B C 1
ATOM 3549 O O . TYR B 1 101 ? 3.649 27.943 34.179 1.00 23.13 77 TYR B O 1
ATOM 3558 N N . VAL B 1 102 ? 5.595 27.332 35.106 1.00 23.09 78 VAL B N 1
ATOM 3559 C CA . VAL B 1 102 ? 5.192 25.960 35.310 1.00 22.77 78 VAL B CA 1
ATOM 3560 C C . VAL B 1 102 ? 5.607 25.559 36.707 1.00 22.96 78 VAL B C 1
ATOM 3561 O O . VAL B 1 102 ? 6.462 26.192 37.343 1.00 21.74 78 VAL B O 1
ATOM 3565 N N . SER B 1 103 ? 4.999 24.494 37.176 1.00 22.21 79 SER B N 1
ATOM 3566 C CA . SER B 1 103 ? 5.250 24.025 38.507 1.00 23.13 79 SER B CA 1
ATOM 3567 C C . SER B 1 103 ? 6.661 23.469 38.675 1.00 24.05 79 SER B C 1
ATOM 3568 O O . SER B 1 103 ? 7.144 22.707 37.848 1.00 24.29 79 SER B O 1
ATOM 3571 N N . GLY B 1 104 ? 7.305 23.898 39.753 1.00 25.39 80 GLY B N 1
ATOM 3572 C CA . GLY B 1 104 ? 8.605 23.407 40.154 1.00 28.07 80 GLY B CA 1
ATOM 3573 C C . GLY B 1 104 ? 8.426 22.465 41.334 1.00 28.70 80 GLY B C 1
ATOM 3574 O O . GLY B 1 104 ? 9.397 22.001 41.886 1.00 31.69 80 GLY B O 1
ATOM 3575 N N . GLU B 1 105 ? 7.177 22.154 41.681 1.00 28.46 81 GLU B N 1
ATOM 3576 C CA . GLU B 1 105 ? 6.842 21.275 42.822 1.00 30.13 81 GLU B CA 1
ATOM 3577 C C . GLU B 1 105 ? 6.846 19.798 42.425 1.00 31.39 81 GLU B C 1
ATOM 3578 O O . GLU B 1 105 ? 5.829 19.103 42.520 1.00 30.39 81 GLU B O 1
ATOM 3584 N N . SER B 1 106 ? 7.998 19.324 41.985 1.00 33.75 82 SER B N 1
ATOM 3585 C CA . SER B 1 106 ? 8.130 17.953 41.532 1.00 35.19 82 SER B CA 1
ATOM 3586 C C . SER B 1 106 ? 9.458 17.389 41.968 1.00 36.51 82 SER B C 1
ATOM 3587 O O . SER B 1 106 ? 10.322 18.121 42.434 1.00 35.89 82 SER B O 1
ATOM 3590 N N . ASP B 1 107 ? 9.616 16.079 41.825 1.00 38.26 83 ASP B N 1
ATOM 3591 C CA . ASP B 1 107 ? 10.881 15.433 42.129 1.00 40.57 83 ASP B CA 1
ATOM 3592 C C . ASP B 1 107 ? 11.754 15.552 40.871 1.00 42.44 83 ASP B C 1
ATOM 3593 O O . ASP B 1 107 ? 11.315 16.108 39.851 1.00 41.42 83 ASP B O 1
ATOM 3598 N N . ASP B 1 108 ? 12.969 15.009 40.939 1.00 44.81 84 ASP B N 1
ATOM 3599 C CA . ASP B 1 108 ? 13.942 15.102 39.834 1.00 46.78 84 ASP B CA 1
ATOM 3600 C C . ASP B 1 108 ? 13.672 14.226 38.613 1.00 45.85 84 ASP B C 1
ATOM 3601 O O . ASP B 1 108 ? 14.319 14.400 37.594 1.00 47.58 84 ASP B O 1
ATOM 3606 N N A THR B 1 109 ? 12.731 13.294 38.723 0.60 45.34 85 THR B N 1
ATOM 3607 N N B THR B 1 109 ? 12.732 13.294 38.712 0.40 45.16 85 THR B N 1
ATOM 3608 C CA A THR B 1 109 ? 12.419 12.377 37.626 0.60 44.81 85 THR B CA 1
ATOM 3609 C CA B THR B 1 109 ? 12.430 12.398 37.595 0.40 44.42 85 THR B CA 1
ATOM 3610 C C A THR B 1 109 ? 11.176 12.787 36.829 0.60 42.94 85 THR B C 1
ATOM 3611 C C B THR B 1 109 ? 11.169 12.786 36.819 0.40 42.66 85 THR B C 1
ATOM 3612 O O A THR B 1 109 ? 11.195 12.763 35.601 0.60 42.58 85 THR B O 1
ATOM 3613 O O B THR B 1 109 ? 11.165 12.740 35.591 0.40 42.30 85 THR B O 1
ATOM 3620 N N . LEU B 1 110 ? 10.108 13.168 37.532 1.00 40.91 86 LEU B N 1
ATOM 3621 C CA . LEU B 1 110 ? 8.835 13.503 36.892 1.00 38.82 86 LEU B CA 1
ATOM 3622 C C . LEU B 1 110 ? 8.559 14.988 36.623 1.00 36.00 86 LEU B C 1
ATOM 3623 O O . LEU B 1 110 ? 7.461 15.328 36.184 1.00 35.04 86 LEU B O 1
ATOM 3628 N N . GLY B 1 111 ? 9.530 15.862 36.872 1.00 33.94 87 GLY B N 1
ATOM 3629 C CA . GLY B 1 111 ? 9.348 17.289 36.623 1.00 32.54 87 GLY B CA 1
ATOM 3630 C C . GLY B 1 111 ? 9.607 17.660 35.165 1.00 31.37 87 GLY B C 1
ATOM 3631 O O . GLY B 1 111 ? 10.100 16.859 34.405 1.00 30.51 87 GLY B O 1
ATOM 3632 N N . TYR B 1 112 ? 9.267 18.887 34.790 1.00 30.95 88 TYR B N 1
ATOM 3633 C CA . TYR B 1 112 ? 9.458 19.386 33.422 1.00 29.86 88 TYR B CA 1
ATOM 3634 C C . TYR B 1 112 ? 10.913 19.290 32.969 1.00 31.33 88 TYR B C 1
ATOM 3635 O O . TYR B 1 112 ? 11.814 19.546 33.744 1.00 32.11 88 TYR B O 1
ATOM 3644 N N . LYS B 1 113 ? 11.122 18.920 31.712 1.00 32.01 89 LYS B N 1
ATOM 3645 C CA . LYS B 1 113 ? 12.457 18.824 31.135 1.00 34.30 89 LYS B CA 1
ATOM 3646 C C . LYS B 1 113 ? 12.533 19.627 29.833 1.00 34.17 89 LYS B C 1
ATOM 3647 O O . LYS B 1 113 ? 11.506 19.961 29.239 1.00 34.90 89 LYS B O 1
ATOM 3653 N N . ASN B 1 114 ? 13.756 19.927 29.402 1.00 35.71 90 ASN B N 1
ATOM 3654 C CA . ASN B 1 114 ? 14.018 20.634 28.147 1.00 36.41 90 ASN B CA 1
ATOM 3655 C C . ASN B 1 114 ? 13.201 21.917 28.021 1.00 34.84 90 ASN B C 1
ATOM 3656 O O . ASN B 1 114 ? 12.678 22.210 26.947 1.00 35.76 90 ASN B O 1
ATOM 3661 N N . MET B 1 115 ? 13.055 22.671 29.104 1.00 33.48 91 MET B N 1
ATOM 3662 C CA . MET B 1 115 ? 12.230 23.881 29.030 1.00 32.22 91 MET B CA 1
ATOM 3663 C C . MET B 1 115 ? 12.988 24.996 28.356 1.00 32.50 91 MET B C 1
ATOM 3664 O O . MET B 1 115 ? 14.196 25.091 28.506 1.00 32.94 91 MET B O 1
ATOM 3669 N N . PRO B 1 116 ? 12.278 25.855 27.609 1.00 33.65 92 PRO B N 1
ATOM 3670 C CA . PRO B 1 116 ? 12.941 26.958 26.913 1.00 35.59 92 PRO B CA 1
ATOM 3671 C C . PRO B 1 116 ? 13.395 28.041 27.863 1.00 37.09 92 PRO B C 1
ATOM 3672 O O . PRO B 1 116 ? 13.034 28.026 29.046 1.00 37.08 92 PRO B O 1
ATOM 3676 N N A ASN B 1 117 ? 13.998 29.085 27.296 0.50 39.02 93 ASN B N 1
ATOM 3677 N N B ASN B 1 117 ? 14.385 28.802 27.388 0.50 38.48 93 ASN B N 1
ATOM 3678 C CA A ASN B 1 117 ? 14.344 30.279 28.071 0.50 40.12 93 ASN B CA 1
ATOM 3679 C CA B ASN B 1 117 ? 15.112 29.840 28.156 0.50 38.83 93 ASN B CA 1
ATOM 3680 C C A ASN B 1 117 ? 13.061 31.060 28.354 0.50 38.26 93 ASN B C 1
ATOM 3681 C C B ASN B 1 117 ? 14.336 30.567 29.248 0.50 37.12 93 ASN B C 1
ATOM 3682 O O A ASN B 1 117 ? 12.078 30.968 27.608 0.50 37.45 93 ASN B O 1
ATOM 3683 O O B ASN B 1 117 ? 14.711 30.534 30.422 0.50 37.12 93 ASN B O 1
ATOM 3692 N N A HIS B 1 118 ? 13.074 31.822 29.439 0.50 37.58 94 HIS B N 1
ATOM 3693 N N B HIS B 1 118 ? 13.259 31.233 28.848 0.50 35.23 94 HIS B N 1
ATOM 3694 C CA A HIS B 1 118 ? 11.903 32.572 29.855 0.50 36.12 94 HIS B CA 1
ATOM 3695 C CA B HIS B 1 118 ? 12.469 32.027 29.780 0.50 33.93 94 HIS B CA 1
ATOM 3696 C C A HIS B 1 118 ? 10.976 31.680 30.695 0.50 34.05 94 HIS B C 1
ATOM 3697 C C B HIS B 1 118 ? 11.366 31.239 30.510 0.50 32.32 94 HIS B C 1
ATOM 3698 O O A HIS B 1 118 ? 9.834 32.069 30.975 0.50 30.39 94 HIS B O 1
ATOM 3699 O O B HIS B 1 118 ? 10.178 31.617 30.463 0.50 30.61 94 HIS B O 1
ATOM 3712 N N A THR B 1 119 ? 11.471 30.493 31.089 0.50 32.56 95 THR B N 1
ATOM 3713 N N B THR B 1 119 ? 11.765 30.167 31.206 0.50 30.62 95 THR B N 1
ATOM 3714 C CA A THR B 1 119 ? 10.687 29.556 31.913 0.50 30.16 95 THR B CA 1
ATOM 3715 C CA B THR B 1 119 ? 10.820 29.364 31.980 0.50 28.14 95 THR B CA 1
ATOM 3716 C C A THR B 1 119 ? 10.960 29.757 33.398 0.50 29.38 95 THR B C 1
ATOM 3717 C C B THR B 1 119 ? 10.986 29.660 33.463 0.50 28.21 95 THR B C 1
ATOM 3718 O O A THR B 1 119 ? 12.101 29.705 33.855 0.50 29.49 95 THR B O 1
ATOM 3719 O O B THR B 1 119 ? 12.097 29.601 33.991 0.50 28.12 95 THR B O 1
ATOM 3726 N N . HIS B 1 120 ? 9.882 29.961 34.141 1.00 27.19 96 HIS B N 1
ATOM 3727 C CA . HIS B 1 120 ? 9.933 30.203 35.560 1.00 28.27 96 HIS B CA 1
ATOM 3728 C C . HIS B 1 120 ? 9.288 29.006 36.237 1.00 27.37 96 HIS B C 1
ATOM 3729 O O . HIS B 1 120 ? 8.152 28.653 35.917 1.00 24.87 96 HIS B O 1
ATOM 3736 N N . PHE B 1 121 ? 10.034 28.361 37.130 1.00 26.65 97 PHE B N 1
ATOM 3737 C CA . PHE B 1 121 ? 9.510 27.242 37.904 1.00 27.61 97 PHE B CA 1
ATOM 3738 C C . PHE B 1 121 ? 8.940 27.826 39.202 1.00 27.37 97 PHE B C 1
ATOM 3739 O O . PHE B 1 121 ? 9.671 28.342 40.021 1.00 31.13 97 PHE B O 1
ATOM 3747 N N . VAL B 1 122 ? 7.627 27.758 39.363 1.00 26.75 98 VAL B N 1
ATOM 3748 C CA . VAL B 1 122 ? 6.964 28.343 40.518 1.00 26.26 98 VAL B CA 1
ATOM 3749 C C . VAL B 1 122 ? 6.687 27.325 41.600 1.00 27.33 98 VAL B C 1
ATOM 3750 O O . VAL B 1 122 ? 6.557 26.125 41.342 1.00 27.39 98 VAL B O 1
ATOM 3754 N N . GLN B 1 123 ? 6.616 27.831 42.822 1.00 27.81 99 GLN B N 1
ATOM 3755 C CA . GLN B 1 123 ? 6.375 27.026 43.984 1.00 28.62 99 GLN B CA 1
ATOM 3756 C C . GLN B 1 123 ? 5.258 27.629 44.782 1.00 26.67 99 GLN B C 1
ATOM 3757 O O . GLN B 1 123 ? 4.876 28.765 44.567 1.00 26.45 99 GLN B O 1
ATOM 3763 N N . HIS B 1 124 ? 4.767 26.848 45.730 1.00 25.77 100 HIS B N 1
ATOM 3764 C CA . HIS B 1 124 ? 3.714 27.254 46.609 1.00 25.55 100 HIS B CA 1
ATOM 3765 C C . HIS B 1 124 ? 3.943 28.649 47.191 1.00 25.66 100 HIS B C 1
ATOM 3766 O O . HIS B 1 124 ? 5.034 28.957 47.659 1.00 26.13 100 HIS B O 1
ATOM 3773 N N A ASN B 1 125 ? 2.885 29.459 47.161 0.60 25.05 101 ASN B N 1
ATOM 3774 N N B ASN B 1 125 ? 2.892 29.466 47.163 0.40 25.24 101 ASN B N 1
ATOM 3775 C CA A ASN B 1 125 ? 2.875 30.836 47.669 0.60 26.65 101 ASN B CA 1
ATOM 3776 C CA B ASN B 1 125 ? 2.890 30.837 47.689 0.40 26.55 101 ASN B CA 1
ATOM 3777 C C A ASN B 1 125 ? 3.659 31.877 46.866 0.60 26.90 101 ASN B C 1
ATOM 3778 C C B ASN B 1 125 ? 3.583 31.892 46.826 0.40 26.88 101 ASN B C 1
ATOM 3779 O O A ASN B 1 125 ? 3.763 33.015 47.297 0.60 27.72 101 ASN B O 1
ATOM 3780 O O B ASN B 1 125 ? 3.544 33.068 47.175 0.40 27.53 101 ASN B O 1
ATOM 3789 N N . ASP B 1 126 ? 4.203 31.498 45.712 1.00 27.31 102 ASP B N 1
ATOM 3790 C CA . ASP B 1 126 ? 4.855 32.480 44.829 1.00 27.98 102 ASP B CA 1
ATOM 3791 C C . ASP B 1 126 ? 3.744 33.323 44.197 1.00 28.23 102 ASP B C 1
ATOM 3792 O O . ASP B 1 126 ? 2.634 32.831 43.945 1.00 26.63 102 ASP B O 1
ATOM 3797 N N . ASP B 1 127 ? 4.066 34.573 43.907 1.00 28.97 103 ASP B N 1
ATOM 3798 C CA . ASP B 1 127 ? 3.144 35.482 43.256 1.00 29.47 103 ASP B CA 1
ATOM 3799 C C . ASP B 1 127 ? 3.596 35.747 41.829 1.00 29.08 103 ASP B C 1
ATOM 3800 O O . ASP B 1 127 ? 4.777 35.908 41.567 1.00 29.44 103 ASP B O 1
ATOM 3805 N N . ILE B 1 128 ? 2.647 35.780 40.899 1.00 28.18 104 ILE B N 1
ATOM 3806 C CA . ILE B 1 128 ? 2.940 36.087 39.513 1.00 26.90 104 ILE B CA 1
ATOM 3807 C C . ILE B 1 128 ? 2.089 37.292 39.149 1.00 26.42 104 ILE B C 1
ATOM 3808 O O . ILE B 1 128 ? 0.884 37.322 39.448 1.00 25.18 104 ILE B O 1
ATOM 3813 N N . TYR B 1 129 ? 2.708 38.297 38.528 1.00 25.65 105 TYR B N 1
ATOM 3814 C CA . TYR B 1 129 ? 1.982 39.480 38.098 1.00 25.11 105 TYR B CA 1
ATOM 3815 C C . TYR B 1 129 ? 1.854 39.540 36.571 1.00 24.66 105 TYR B C 1
ATOM 3816 O O . TYR B 1 129 ? 2.835 39.355 35.841 1.00 25.89 105 TYR B O 1
ATOM 3825 N N . VAL B 1 130 ? 0.640 39.796 36.110 1.00 22.72 106 VAL B N 1
ATOM 3826 C CA . VAL B 1 130 ? 0.328 39.959 34.697 1.00 21.83 106 VAL B CA 1
ATOM 3827 C C . VAL B 1 130 ? -0.168 41.387 34.688 1.00 23.09 106 VAL B C 1
ATOM 3828 O O . VAL B 1 130 ? -1.344 41.653 34.953 1.00 23.01 106 VAL B O 1
ATOM 3832 N N . GLY B 1 131 ? 0.750 42.321 34.433 1.00 23.88 107 GLY B N 1
ATOM 3833 C CA . GLY B 1 131 ? 0.436 43.737 34.578 1.00 24.68 107 GLY B CA 1
ATOM 3834 C C . GLY B 1 131 ? 0.140 43.916 36.066 1.00 24.87 107 GLY B C 1
ATOM 3835 O O . GLY B 1 131 ? 0.947 43.533 36.904 1.00 25.40 107 GLY B O 1
ATOM 3836 N N . ASN B 1 132 ? -1.034 44.438 36.398 1.00 25.07 108 ASN B N 1
ATOM 3837 C CA . ASN B 1 132 ? -1.425 44.635 37.798 1.00 25.99 108 ASN B CA 1
ATOM 3838 C C . ASN B 1 132 ? -2.218 43.453 38.372 1.00 25.17 108 ASN B C 1
ATOM 3839 O O . ASN B 1 132 ? -2.528 43.431 39.570 1.00 25.36 108 ASN B O 1
ATOM 3844 N N . ILE B 1 133 ? -2.552 42.483 37.524 1.00 23.96 109 ILE B N 1
ATOM 3845 C CA . ILE B 1 133 ? -3.246 41.288 37.980 1.00 23.17 109 ILE B CA 1
ATOM 3846 C C . ILE B 1 133 ? -2.265 40.440 38.794 1.00 23.37 109 ILE B C 1
ATOM 3847 O O . ILE B 1 133 ? -1.124 40.215 38.380 1.00 23.56 109 ILE B O 1
ATOM 3852 N N . LYS B 1 134 ? -2.701 39.997 39.962 1.00 22.10 110 LYS B N 1
ATOM 3853 C CA . LYS B 1 134 ? -1.877 39.148 40.804 1.00 23.25 110 LYS B CA 1
ATOM 3854 C C . LYS B 1 134 ? -2.425 37.739 40.826 1.00 21.80 110 LYS B C 1
ATOM 3855 O O . LYS B 1 134 ? -3.618 37.550 41.045 1.00 20.48 110 LYS B O 1
ATOM 3861 N N . LEU B 1 135 ? -1.547 36.761 40.613 1.00 22.47 111 LEU B N 1
ATOM 3862 C CA . LEU B 1 135 ? -1.880 35.358 40.734 1.00 23.14 111 LEU B CA 1
ATOM 3863 C C . LEU B 1 135 ? -1.027 34.764 41.861 1.00 25.06 111 LEU B C 1
ATOM 3864 O O . LEU B 1 135 ? 0.178 34.922 41.852 1.00 26.51 111 LEU B O 1
ATOM 3869 N N . LYS B 1 136 ? -1.643 34.115 42.846 1.00 25.38 112 LYS B N 1
ATOM 3870 C CA . LYS B 1 136 ? -0.876 33.444 43.890 1.00 24.93 112 LYS B CA 1
ATOM 3871 C C . LYS B 1 136 ? -0.872 31.987 43.494 1.00 23.43 112 LYS B C 1
ATOM 3872 O O . LYS B 1 136 ? -1.906 31.439 43.092 1.00 22.11 112 LYS B O 1
ATOM 3878 N N . VAL B 1 137 ? 0.307 31.374 43.548 1.00 23.22 113 VAL B N 1
ATOM 3879 C CA . VAL B 1 137 ? 0.456 29.967 43.195 1.00 22.60 113 VAL B CA 1
ATOM 3880 C C . VAL B 1 137 ? 0.171 29.134 44.424 1.00 22.08 113 VAL B C 1
ATOM 3881 O O . VAL B 1 137 ? 0.755 29.368 45.475 1.00 23.42 113 VAL B O 1
ATOM 3885 N N . LEU B 1 138 ? -0.768 28.198 44.306 1.00 21.06 114 LEU B N 1
ATOM 3886 C CA . LEU B 1 138 ? -1.077 27.283 45.394 1.00 21.47 114 LEU B CA 1
ATOM 3887 C C . LEU B 1 138 ? -0.741 25.883 44.949 1.00 21.38 114 LEU B C 1
ATOM 3888 O O . LEU B 1 138 ? -1.211 25.438 43.913 1.00 22.50 114 LEU B O 1
ATOM 3893 N N . HIS B 1 139 ? 0.115 25.194 45.705 1.00 22.70 115 HIS B N 1
ATOM 3894 C CA . HIS B 1 139 ? 0.474 23.828 45.360 1.00 22.65 115 HIS B CA 1
ATOM 3895 C C . HIS B 1 139 ? -0.719 23.002 45.811 1.00 22.84 115 HIS B C 1
ATOM 3896 O O . HIS B 1 139 ? -1.103 23.062 46.967 1.00 23.74 115 HIS B O 1
ATOM 3903 N N . THR B 1 140 ? -1.335 22.282 44.884 1.00 23.01 116 THR B N 1
ATOM 3904 C CA . THR B 1 140 ? -2.529 21.501 45.174 1.00 21.67 116 THR B CA 1
ATOM 3905 C C . THR B 1 140 ? -2.367 20.102 44.588 1.00 22.38 116 THR B C 1
ATOM 3906 O O . THR B 1 140 ? -3.064 19.736 43.637 1.00 21.22 116 THR B O 1
ATOM 3910 N N . PRO B 1 141 ? -1.455 19.298 45.165 1.00 21.31 117 PRO B N 1
ATOM 3911 C CA . PRO B 1 141 ? -1.240 17.967 44.620 1.00 22.86 117 PRO B CA 1
ATOM 3912 C C . PRO B 1 141 ? -2.414 17.012 44.846 1.00 23.34 117 PRO B C 1
ATOM 3913 O O . PRO B 1 141 ? -3.244 17.227 45.721 1.00 23.45 117 PRO B O 1
ATOM 3917 N N . GLY B 1 142 ? -2.428 15.930 44.084 1.00 24.95 118 GLY B N 1
ATOM 3918 C CA . GLY B 1 142 ? -3.459 14.902 44.206 1.00 25.52 118 GLY B CA 1
ATOM 3919 C C . GLY B 1 142 ? -3.657 14.293 42.849 1.00 24.52 118 GLY B C 1
ATOM 3920 O O . GLY B 1 142 ? -3.400 13.101 42.640 1.00 24.57 118 GLY B O 1
ATOM 3921 N N . HIS B 1 143 ? -4.116 15.122 41.922 1.00 23.51 119 HIS B N 1
ATOM 3922 C CA . HIS B 1 143 ? -4.282 14.689 40.543 1.00 23.71 119 HIS B CA 1
ATOM 3923 C C . HIS B 1 143 ? -2.909 14.293 39.991 1.00 24.44 119 HIS B C 1
ATOM 3924 O O . HIS B 1 143 ? -2.760 13.245 39.360 1.00 25.95 119 HIS B O 1
ATOM 3931 N N . THR B 1 144 ? -1.923 15.159 40.206 1.00 23.23 120 THR B N 1
ATOM 3932 C CA . THR B 1 144 ? -0.534 14.868 39.889 1.00 23.79 120 THR B CA 1
ATOM 3933 C C . THR B 1 144 ? 0.256 15.469 41.059 1.00 23.99 120 THR B C 1
ATOM 3934 O O . THR B 1 144 ? -0.261 16.347 41.763 1.00 23.96 120 THR B O 1
ATOM 3938 N N . PRO B 1 145 ? 1.500 15.013 41.271 1.00 23.88 121 PRO B N 1
ATOM 3939 C CA . PRO B 1 145 ? 2.249 15.547 42.395 1.00 24.52 121 PRO B CA 1
ATOM 3940 C C . PRO B 1 145 ? 2.653 17.007 42.247 1.00 24.62 121 PRO B C 1
ATOM 3941 O O . PRO B 1 145 ? 2.843 17.678 43.259 1.00 24.78 121 PRO B O 1
ATOM 3945 N N . GLU B 1 146 ? 2.748 17.511 41.011 1.00 23.64 122 GLU B N 1
ATOM 3946 C CA . GLU B 1 146 ? 3.185 18.878 40.798 1.00 24.83 122 GLU B CA 1
ATOM 3947 C C . GLU B 1 146 ? 2.063 19.876 40.598 1.00 24.15 122 GLU B C 1
ATOM 3948 O O . GLU B 1 146 ? 2.341 21.073 40.467 1.00 24.10 122 GLU B O 1
ATOM 3954 N N . SER B 1 147 ? 0.817 19.400 40.573 1.00 22.80 123 SER B N 1
ATOM 3955 C CA . SER B 1 147 ? -0.331 20.252 40.305 1.00 22.15 123 SER B CA 1
ATOM 3956 C C . SER B 1 147 ? -0.374 21.513 41.125 1.00 21.65 123 SER B C 1
ATOM 3957 O O . SER B 1 147 ? -0.267 21.486 42.359 1.00 22.91 123 SER B O 1
ATOM 3960 N N . ILE B 1 148 ? -0.543 22.622 40.424 1.00 20.51 124 ILE B N 1
ATOM 3961 C CA . ILE B 1 148 ? -0.699 23.910 41.054 1.00 20.46 124 ILE B CA 1
ATOM 3962 C C . ILE B 1 148 ? -1.975 24.533 40.580 1.00 20.62 124 ILE B C 1
ATOM 3963 O O . ILE B 1 148 ? -2.512 24.179 39.511 1.00 21.30 124 ILE B O 1
ATOM 3968 N N . SER B 1 149 ? -2.470 25.452 41.388 1.00 21.07 125 SER B N 1
ATOM 3969 C CA . SER B 1 149 ? -3.687 26.205 41.089 1.00 19.86 125 SER B CA 1
ATOM 3970 C C . SER B 1 149 ? -3.307 27.659 41.256 1.00 20.14 125 SER B C 1
ATOM 3971 O O . SER B 1 149 ? -2.402 27.964 42.040 1.00 21.19 125 SER B O 1
ATOM 3974 N N . PHE B 1 150 ? -3.992 28.553 40.534 1.00 19.13 126 PHE B N 1
ATOM 3975 C CA . PHE B 1 150 ? -3.671 29.957 40.541 1.00 18.44 126 PHE B CA 1
ATOM 3976 C C . PHE B 1 150 ? -4.824 30.824 41.076 1.00 18.86 126 PHE B C 1
ATOM 3977 O O . PHE B 1 150 ? -5.889 30.894 40.461 1.00 18.91 126 PHE B O 1
ATOM 3985 N N . LEU B 1 151 ? -4.579 31.502 42.192 1.00 20.39 127 LEU B N 1
ATOM 3986 C CA . LEU B 1 151 ? -5.571 32.351 42.865 1.00 20.31 127 LEU B CA 1
ATOM 3987 C C . LEU B 1 151 ? -5.410 33.775 42.387 1.00 20.29 127 LEU B C 1
ATOM 3988 O O . LEU B 1 151 ? -4.391 34.403 42.652 1.00 21.60 127 LEU B O 1
ATOM 3993 N N . LEU B 1 152 ? -6.436 34.278 41.697 1.00 20.64 128 LEU B N 1
ATOM 3994 C CA . LEU B 1 152 ? -6.423 35.597 41.087 1.00 19.87 128 LEU B CA 1
ATOM 3995 C C . LEU B 1 152 ? -7.040 36.703 41.927 1.00 20.79 128 LEU B C 1
ATOM 3996 O O . LEU B 1 152 ? -8.162 36.575 42.449 1.00 20.36 128 LEU B O 1
ATOM 4001 N N . THR B 1 153 ? -6.289 37.795 42.040 1.00 20.83 129 THR B N 1
ATOM 4002 C CA . THR B 1 153 ? -6.748 39.006 42.690 1.00 21.84 129 THR B CA 1
ATOM 4003 C C . THR B 1 153 ? -6.603 40.151 41.676 1.00 22.39 129 THR B C 1
ATOM 4004 O O . THR B 1 153 ? -5.513 40.387 41.142 1.00 24.96 129 THR B O 1
ATOM 4008 N N . ASP B 1 154 ? -7.696 40.856 41.430 1.00 22.00 130 ASP B N 1
ATOM 4009 C CA . ASP B 1 154 ? -7.738 41.968 40.474 1.00 21.89 130 ASP B CA 1
ATOM 4010 C C . ASP B 1 154 ? -7.241 43.258 41.168 1.00 23.35 130 ASP B C 1
ATOM 4011 O O . ASP B 1 154 ? -8.016 44.176 41.460 1.00 22.20 130 ASP B O 1
ATOM 4016 N N . GLU B 1 155 ? -5.942 43.308 41.459 1.00 24.45 131 GLU B N 1
ATOM 4017 C CA . GLU B 1 155 ? -5.369 44.452 42.170 1.00 26.14 131 GLU B CA 1
ATOM 4018 C C . GLU B 1 155 ? -5.401 45.705 41.348 1.00 26.49 131 GLU B C 1
ATOM 4019 O O . GLU B 1 155 ? -5.474 46.781 41.902 1.00 27.84 131 GLU B O 1
ATOM 4025 N N . GLY B 1 156 ? -5.350 45.567 40.026 1.00 26.20 132 GLY B N 1
ATOM 4026 C CA . GLY B 1 156 ? -5.441 46.726 39.144 1.00 26.62 132 GLY B CA 1
ATOM 4027 C C . GLY B 1 156 ? -6.735 47.499 39.382 1.00 27.65 132 GLY B C 1
ATOM 4028 O O . GLY B 1 156 ? -6.790 48.683 39.128 1.00 27.96 132 GLY B O 1
ATOM 4029 N N . ALA B 1 157 ? -7.785 46.828 39.871 1.00 28.69 133 ALA B N 1
ATOM 4030 C CA . ALA B 1 157 ? -9.065 47.514 40.161 1.00 29.38 133 ALA B CA 1
ATOM 4031 C C . ALA B 1 157 ? -9.207 47.849 41.650 1.00 30.02 133 ALA B C 1
ATOM 4032 O O . ALA B 1 157 ? -10.286 48.180 42.111 1.00 30.76 133 ALA B O 1
ATOM 4034 N N . GLY B 1 158 ? -8.115 47.751 42.401 1.00 30.47 134 GLY B N 1
ATOM 4035 C CA . GLY B 1 158 ? -8.135 48.024 43.837 1.00 31.40 134 GLY B CA 1
ATOM 4036 C C . GLY B 1 158 ? -8.714 46.898 44.700 1.00 31.53 134 GLY B C 1
ATOM 4037 O O . GLY B 1 158 ? -8.935 47.094 45.894 1.00 31.83 134 GLY B O 1
ATOM 4038 N N . ALA B 1 159 ? -8.957 45.720 44.122 1.00 29.55 135 ALA B N 1
ATOM 4039 C CA . ALA B 1 159 ? -9.520 44.604 44.895 1.00 28.84 135 ALA B CA 1
ATOM 4040 C C . ALA B 1 159 ? -8.518 44.094 45.931 1.00 29.20 135 ALA B C 1
ATOM 4041 O O . ALA B 1 159 ? -7.338 43.886 45.642 1.00 27.91 135 ALA B O 1
ATOM 4043 N N . GLN B 1 160 ? -8.998 43.911 47.151 1.00 29.93 136 GLN B N 1
ATOM 4044 C CA . GLN B 1 160 ? -8.158 43.428 48.217 1.00 30.78 136 GLN B CA 1
ATOM 4045 C C . GLN B 1 160 ? -8.509 41.991 48.596 1.00 29.73 136 GLN B C 1
ATOM 4046 O O . GLN B 1 160 ? -7.970 41.462 49.563 1.00 31.03 136 GLN B O 1
ATOM 4052 N N . VAL B 1 161 ? -9.405 41.376 47.824 1.00 27.07 137 VAL B N 1
ATOM 4053 C CA . VAL B 1 161 ? -9.826 39.994 48.033 1.00 26.23 137 VAL B CA 1
ATOM 4054 C C . VAL B 1 161 ? -9.728 39.246 46.703 1.00 24.85 137 VAL B C 1
ATOM 4055 O O . VAL B 1 161 ? -9.814 39.867 45.633 1.00 24.13 137 VAL B O 1
ATOM 4059 N N . PRO B 1 162 ? -9.522 37.923 46.757 1.00 23.65 138 PRO B N 1
ATOM 4060 C CA . PRO B 1 162 ? -9.397 37.134 45.549 1.00 23.62 138 PRO B CA 1
ATOM 4061 C C . PRO B 1 162 ? -10.736 36.978 44.825 1.00 23.28 138 PRO B C 1
ATOM 4062 O O . PRO B 1 162 ? -11.806 37.004 45.458 1.00 23.62 138 PRO B O 1
ATOM 4066 N N . MET B 1 163 ? -10.657 36.814 43.508 1.00 22.84 139 MET B N 1
ATOM 4067 C CA . MET B 1 163 ? -11.829 36.680 42.657 1.00 22.76 139 MET B CA 1
ATOM 4068 C C . MET B 1 163 ? -12.093 35.229 42.310 1.00 21.80 139 MET B C 1
ATOM 4069 O O . MET B 1 163 ? -13.234 34.781 42.336 1.00 22.13 139 MET B O 1
ATOM 4074 N N . GLY B 1 164 ? -11.041 34.494 41.982 1.00 20.75 140 GLY B N 1
ATOM 4075 C CA . GLY B 1 164 ? -11.218 33.117 41.562 1.00 21.27 140 GLY B CA 1
ATOM 4076 C C . GLY B 1 164 ? -9.955 32.301 41.504 1.00 20.97 140 GLY B C 1
ATOM 4077 O O . GLY B 1 164 ? -8.835 32.830 41.591 1.00 20.38 140 GLY B O 1
ATOM 4078 N N . LEU B 1 165 ? -10.168 30.994 41.369 1.00 20.51 141 LEU B N 1
ATOM 4079 C CA . LEU B 1 165 ? -9.116 30.012 41.344 1.00 20.43 141 LEU B CA 1
ATOM 4080 C C . LEU B 1 165 ? -9.103 29.204 40.059 1.00 19.41 141 LEU B C 1
ATOM 4081 O O . LEU B 1 165 ? -10.068 28.508 39.740 1.00 18.74 141 LEU B O 1
ATOM 4086 N N . PHE B 1 166 ? -8.006 29.297 39.327 1.00 19.89 142 PHE B N 1
ATOM 4087 C CA . PHE B 1 166 ? -7.797 28.440 38.174 1.00 19.81 142 PHE B CA 1
ATOM 4088 C C . PHE B 1 166 ? -7.364 27.114 38.787 1.00 19.56 142 PHE B C 1
ATOM 4089 O O . PHE B 1 166 ? -6.242 26.986 39.232 1.00 20.70 142 PHE B O 1
ATOM 4097 N N . SER B 1 167 ? -8.269 26.137 38.801 1.00 20.34 143 SER B N 1
ATOM 4098 C CA . SER B 1 167 ? -8.047 24.893 39.507 1.00 20.34 143 SER B CA 1
ATOM 4099 C C . SER B 1 167 ? -7.473 23.702 38.720 1.00 21.50 143 SER B C 1
ATOM 4100 O O . SER B 1 167 ? -7.256 22.636 39.302 1.00 23.28 143 SER B O 1
ATOM 4103 N N . GLY B 1 168 ? -7.228 23.857 37.422 1.00 20.31 144 GLY B N 1
ATOM 4104 C CA . GLY B 1 168 ? -6.686 22.756 36.643 1.00 19.89 144 GLY B CA 1
ATOM 4105 C C . GLY B 1 168 ? -7.575 21.534 36.800 1.00 19.46 144 GLY B C 1
ATOM 4106 O O . GLY B 1 168 ? -8.780 21.635 36.652 1.00 18.40 144 GLY B O 1
ATOM 4107 N N . ASP B 1 169 ? -6.973 20.384 37.099 1.00 20.63 145 ASP B N 1
ATOM 4108 C CA . ASP B 1 169 ? -7.725 19.140 37.307 1.00 21.75 145 ASP B CA 1
ATOM 4109 C C . ASP B 1 169 ? -7.810 18.773 38.784 1.00 22.45 145 ASP B C 1
ATOM 4110 O O . ASP B 1 169 ? -8.065 17.634 39.139 1.00 22.92 145 ASP B O 1
ATOM 4115 N N . PHE B 1 170 ? -7.606 19.766 39.643 1.00 22.55 146 PHE B N 1
ATOM 4116 C CA . PHE B 1 170 ? -7.730 19.585 41.088 1.00 23.35 146 PHE B CA 1
ATOM 4117 C C . PHE B 1 170 ? -9.223 19.586 41.435 1.00 23.52 146 PHE B C 1
ATOM 4118 O O . PHE B 1 170 ? -9.759 18.565 41.904 1.00 24.16 146 PHE B O 1
ATOM 4126 N N . ILE B 1 171 ? -9.895 20.708 41.173 1.00 22.67 147 ILE B N 1
ATOM 4127 C CA . ILE B 1 171 ? -11.331 20.831 41.425 1.00 22.10 147 ILE B CA 1
ATOM 4128 C C . ILE B 1 171 ? -12.089 21.077 40.126 1.00 21.63 147 ILE B C 1
ATOM 4129 O O . ILE B 1 171 ? -11.769 22.005 39.361 1.00 20.71 147 ILE B O 1
ATOM 4134 N N . PHE B 1 172 ? -13.092 20.246 39.880 1.00 21.59 148 PHE B N 1
ATOM 4135 C CA . PHE B 1 172 ? -13.978 20.417 38.734 1.00 21.23 148 PHE B CA 1
ATOM 4136 C C . PHE B 1 172 ? -15.347 20.857 39.242 1.00 22.23 148 PHE B C 1
ATOM 4137 O O . PHE B 1 172 ? -15.594 20.867 40.447 1.00 21.56 148 PHE B O 1
ATOM 4145 N N . VAL B 1 173 ? -16.253 21.185 38.318 1.00 22.21 149 VAL B N 1
ATOM 4146 C CA . VAL B 1 173 ? -17.619 21.505 38.706 1.00 22.31 149 VAL B CA 1
ATOM 4147 C C . VAL B 1 173 ? -18.339 20.182 39.037 1.00 24.16 149 VAL B C 1
ATOM 4148 O O . VAL B 1 173 ? -18.586 19.354 38.143 1.00 26.22 149 VAL B O 1
ATOM 4152 N N . GLY B 1 174 ? -18.648 19.976 40.315 1.00 24.19 150 GLY B N 1
ATOM 4153 C CA . GLY B 1 174 ? -19.326 18.768 40.784 1.00 25.13 150 GLY B CA 1
ATOM 4154 C C . GLY B 1 174 ? -18.434 17.550 41.072 1.00 25.39 150 GLY B C 1
ATOM 4155 O O . GLY B 1 174 ? -18.935 16.497 41.443 1.00 28.48 150 GLY B O 1
ATOM 4156 N N . ASP B 1 175 ? -17.124 17.676 40.896 1.00 25.26 151 ASP B N 1
ATOM 4157 C CA . ASP B 1 175 ? -16.209 16.564 41.175 1.00 25.92 151 ASP B CA 1
ATOM 4158 C C . ASP B 1 175 ? -14.771 17.081 41.344 1.00 24.73 151 ASP B C 1
ATOM 4159 O O . ASP B 1 175 ? -14.540 18.304 41.376 1.00 22.87 151 ASP B O 1
ATOM 4164 N N . ILE B 1 176 ? -13.815 16.146 41.448 1.00 24.36 152 ILE B N 1
ATOM 4165 C CA . ILE B 1 176 ? -12.396 16.463 41.599 1.00 23.82 152 ILE B CA 1
ATOM 4166 C C . ILE B 1 176 ? -11.599 15.474 40.775 1.00 26.10 152 ILE B C 1
ATOM 4167 O O . ILE B 1 176 ? -12.122 14.428 40.357 1.00 24.33 152 ILE B O 1
ATOM 4172 N N . GLY B 1 177 ? -10.342 15.813 40.518 1.00 25.89 153 GLY B N 1
ATOM 4173 C CA . GLY B 1 177 ? -9.515 14.977 39.685 1.00 29.08 153 GLY B CA 1
ATOM 4174 C C . GLY B 1 177 ? -9.151 13.668 40.363 1.00 30.47 153 GLY B C 1
ATOM 4175 O O . GLY B 1 177 ? -9.211 13.555 41.580 1.00 30.49 153 GLY B O 1
ATOM 4176 N N . ARG B 1 178 ? -8.837 12.671 39.559 1.00 33.25 154 ARG B N 1
ATOM 4177 C CA . ARG B 1 178 ? -8.362 11.392 40.077 1.00 37.24 154 ARG B CA 1
ATOM 4178 C C . ARG B 1 178 ? -6.847 11.388 39.955 1.00 37.15 154 ARG B C 1
ATOM 4179 O O . ARG B 1 178 ? -6.298 12.056 39.079 1.00 33.63 154 ARG B O 1
ATOM 4187 N N . PRO B 1 179 ? -6.158 10.662 40.850 1.00 40.26 155 PRO B N 1
ATOM 4188 C CA . PRO B 1 179 ? -4.695 10.586 40.715 1.00 43.31 155 PRO B CA 1
ATOM 4189 C C . PRO B 1 179 ? -4.349 9.808 39.454 1.00 47.68 155 PRO B C 1
ATOM 4190 O O . PRO B 1 179 ? -4.768 8.666 39.351 1.00 49.20 155 PRO B O 1
ATOM 4194 N N . ASP B 1 180 ? -3.636 10.403 38.487 1.00 51.43 156 ASP B N 1
ATOM 4195 C CA . ASP B 1 180 ? -3.286 9.644 37.258 1.00 55.97 156 ASP B CA 1
ATOM 4196 C C . ASP B 1 180 ? -2.072 8.686 37.442 1.00 59.07 156 ASP B C 1
ATOM 4197 O O . ASP B 1 180 ? -1.320 8.796 38.423 1.00 59.24 156 ASP B O 1
ATOM 4202 N N . LEU B 1 181 ? -1.936 7.719 36.528 1.00 62.70 157 LEU B N 1
ATOM 4203 C CA . LEU B 1 181 ? -0.870 6.692 36.604 1.00 65.24 157 LEU B CA 1
ATOM 4204 C C . LEU B 1 181 ? 0.551 7.248 36.496 1.00 65.52 157 LEU B C 1
ATOM 4205 O O . LEU B 1 181 ? 0.791 8.230 35.797 1.00 65.94 157 LEU B O 1
ATOM 4210 N N . SER B 1 192 ? -2.016 4.628 43.797 1.00 45.16 168 SER B N 1
ATOM 4211 C CA . SER B 1 192 ? -3.005 5.696 43.680 1.00 43.81 168 SER B CA 1
ATOM 4212 C C . SER B 1 192 ? -3.311 6.314 45.034 1.00 41.95 168 SER B C 1
ATOM 4213 O O . SER B 1 192 ? -3.728 7.473 45.107 1.00 38.16 168 SER B O 1
ATOM 4216 N N . GLU B 1 193 ? -3.110 5.528 46.098 1.00 42.24 169 GLU B N 1
ATOM 4217 C CA . GLU B 1 193 ? -3.382 5.981 47.457 1.00 41.61 169 GLU B CA 1
ATOM 4218 C C . GLU B 1 193 ? -2.534 7.202 47.824 1.00 38.23 169 GLU B C 1
ATOM 4219 O O . GLU B 1 193 ? -3.010 8.116 48.481 1.00 34.32 169 GLU B O 1
ATOM 4225 N N . ILE B 1 194 ? -1.278 7.215 47.394 1.00 36.88 170 ILE B N 1
ATOM 4226 C CA . ILE B 1 194 ? -0.403 8.360 47.663 1.00 35.34 170 ILE B CA 1
ATOM 4227 C C . ILE B 1 194 ? -1.018 9.658 47.112 1.00 32.35 170 ILE B C 1
ATOM 4228 O O . ILE B 1 194 ? -1.107 10.654 47.827 1.00 30.09 170 ILE B O 1
ATOM 4233 N N . GLY B 1 195 ? -1.455 9.631 45.853 1.00 29.82 171 GLY B N 1
ATOM 4234 C CA . GLY B 1 195 ? -2.109 10.778 45.248 1.00 27.69 171 GLY B CA 1
ATOM 4235 C C . GLY B 1 195 ? -3.426 11.104 45.947 1.00 26.32 171 GLY B C 1
ATOM 4236 O O . GLY B 1 195 ? -3.734 12.269 46.210 1.00 24.94 171 GLY B O 1
ATOM 4237 N N . ALA B 1 196 ? -4.212 10.073 46.242 1.00 26.49 172 ALA B N 1
ATOM 4238 C CA . ALA B 1 196 ? -5.496 10.266 46.909 1.00 26.97 172 ALA B CA 1
ATOM 4239 C C . ALA B 1 196 ? -5.293 10.983 48.243 1.00 27.14 172 ALA B C 1
ATOM 4240 O O . ALA B 1 196 ? -6.042 11.894 48.577 1.00 26.01 172 ALA B O 1
ATOM 4242 N N . LYS B 1 197 ? -4.275 10.571 49.002 1.00 27.82 173 LYS B N 1
ATOM 4243 C CA . LYS B 1 197 ? -3.999 11.211 50.289 1.00 29.00 173 LYS B CA 1
ATOM 4244 C C . LYS B 1 197 ? -3.594 12.669 50.098 1.00 27.72 173 LYS B C 1
ATOM 4245 O O . LYS B 1 197 ? -3.988 13.516 50.896 1.00 28.98 173 LYS B O 1
ATOM 4251 N N A GLN B 1 198 ? -2.828 12.952 49.040 0.60 26.74 174 GLN B N 1
ATOM 4252 N N B GLN B 1 198 ? -2.813 12.971 49.063 0.40 27.03 174 GLN B N 1
ATOM 4253 C CA A GLN B 1 198 ? -2.414 14.328 48.714 0.60 25.62 174 GLN B CA 1
ATOM 4254 C CA B GLN B 1 198 ? -2.429 14.364 48.796 0.40 26.05 174 GLN B CA 1
ATOM 4255 C C A GLN B 1 198 ? -3.650 15.147 48.383 0.60 24.62 174 GLN B C 1
ATOM 4256 C C B GLN B 1 198 ? -3.662 15.164 48.387 0.40 24.83 174 GLN B C 1
ATOM 4257 O O A GLN B 1 198 ? -3.787 16.303 48.813 0.60 23.82 174 GLN B O 1
ATOM 4258 O O B GLN B 1 198 ? -3.806 16.334 48.767 0.40 24.10 174 GLN B O 1
ATOM 4269 N N . MET B 1 199 ? -4.556 14.534 47.618 1.00 24.07 175 MET B N 1
ATOM 4270 C CA . MET B 1 199 ? -5.800 15.196 47.189 1.00 23.28 175 MET B CA 1
ATOM 4271 C C . MET B 1 199 ? -6.652 15.586 48.399 1.00 23.91 175 MET B C 1
ATOM 4272 O O . MET B 1 199 ? -7.156 16.708 48.469 1.00 23.07 175 MET B O 1
ATOM 4277 N N . PHE B 1 200 ? -6.798 14.658 49.348 1.00 25.37 176 PHE B N 1
ATOM 4278 C CA . PHE B 1 200 ? -7.570 14.900 50.584 1.00 25.67 176 PHE B CA 1
ATOM 4279 C C . PHE B 1 200 ? -7.060 16.139 51.327 1.00 26.32 176 PHE B C 1
ATOM 4280 O O . PHE B 1 200 ? -7.852 17.015 51.732 1.00 27.01 176 PHE B O 1
ATOM 4288 N N . LYS B 1 201 ? -5.740 16.222 51.477 1.00 26.49 177 LYS B N 1
ATOM 4289 C CA . LYS B 1 201 ? -5.099 17.359 52.133 1.00 26.99 177 LYS B CA 1
ATOM 4290 C C . LYS B 1 201 ? -5.266 18.654 51.346 1.00 25.92 177 LYS B C 1
ATOM 4291 O O . LYS B 1 201 ? -5.459 19.715 51.932 1.00 26.03 177 LYS B O 1
ATOM 4297 N N . SER B 1 202 ? -5.165 18.578 50.018 1.00 25.25 178 SER B N 1
ATOM 4298 C CA . SER B 1 202 ? -5.330 19.767 49.193 1.00 24.32 178 SER B CA 1
ATOM 4299 C C . SER B 1 202 ? -6.754 20.280 49.331 1.00 24.26 178 SER B C 1
ATOM 4300 O O . SER B 1 202 ? -6.974 21.474 49.414 1.00 23.30 178 SER B O 1
ATOM 4303 N N . ILE B 1 203 ? -7.726 19.368 49.325 1.00 26.15 179 ILE B N 1
ATOM 4304 C CA . ILE B 1 203 ? -9.123 19.746 49.489 1.00 25.31 179 ILE B CA 1
ATOM 4305 C C . ILE B 1 203 ? -9.302 20.428 50.850 1.00 27.52 179 ILE B C 1
ATOM 4306 O O . ILE B 1 203 ? -9.949 21.469 50.935 1.00 27.17 179 ILE B O 1
ATOM 4311 N N A GLU B 1 204 ? -8.743 19.859 51.915 0.70 29.64 180 GLU B N 1
ATOM 4312 N N B GLU B 1 204 ? -8.697 19.842 51.886 0.30 28.46 180 GLU B N 1
ATOM 4313 C CA A GLU B 1 204 ? -8.886 20.484 53.239 0.70 31.75 180 GLU B CA 1
ATOM 4314 C CA B GLU B 1 204 ? -8.747 20.384 53.248 0.30 29.73 180 GLU B CA 1
ATOM 4315 C C A GLU B 1 204 ? -8.308 21.909 53.277 0.70 30.35 180 GLU B C 1
ATOM 4316 C C B GLU B 1 204 ? -8.275 21.841 53.315 0.30 29.60 180 GLU B C 1
ATOM 4317 O O A GLU B 1 204 ? -8.919 22.807 53.841 0.70 29.72 180 GLU B O 1
ATOM 4318 O O B GLU B 1 204 ? -8.926 22.683 53.928 0.30 29.69 180 GLU B O 1
ATOM 4329 N N . SER B 1 205 ? -7.148 22.135 52.675 1.00 29.05 181 SER B N 1
ATOM 4330 C CA . SER B 1 205 ? -6.583 23.482 52.728 1.00 31.31 181 SER B CA 1
ATOM 4331 C C . SER B 1 205 ? -7.296 24.503 51.819 1.00 29.67 181 SER B C 1
ATOM 4332 O O . SER B 1 205 ? -7.347 25.692 52.147 1.00 31.00 181 SER B O 1
ATOM 4335 N N . ILE B 1 206 ? -7.897 24.047 50.722 1.00 26.84 182 ILE B N 1
ATOM 4336 C CA . ILE B 1 206 ? -8.540 24.972 49.786 1.00 25.40 182 ILE B CA 1
ATOM 4337 C C . ILE B 1 206 ? -9.845 25.468 50.386 1.00 25.13 182 ILE B C 1
ATOM 4338 O O . ILE B 1 206 ? -10.327 26.520 50.004 1.00 25.62 182 ILE B O 1
ATOM 4343 N N . LYS B 1 207 ? -10.402 24.717 51.344 1.00 25.41 183 LYS B N 1
ATOM 4344 C CA . LYS B 1 207 ? -11.623 25.123 52.048 1.00 25.79 183 LYS B CA 1
ATOM 4345 C C . LYS B 1 207 ? -11.456 26.458 52.785 1.00 25.74 183 LYS B C 1
ATOM 4346 O O . LYS B 1 207 ? -12.444 27.123 53.062 1.00 26.64 183 LYS B O 1
ATOM 4352 N N . ASP B 1 208 ? -10.222 26.838 53.105 1.00 25.32 184 ASP B N 1
ATOM 4353 C CA . ASP B 1 208 ? -9.939 28.131 53.777 1.00 26.66 184 ASP B CA 1
ATOM 4354 C C . ASP B 1 208 ? -10.159 29.378 52.906 1.00 25.03 184 ASP B C 1
ATOM 4355 O O . ASP B 1 208 ? -10.258 30.475 53.438 1.00 26.32 184 ASP B O 1
ATOM 4360 N N . LEU B 1 209 ? -10.188 29.219 51.584 1.00 23.44 185 LEU B N 1
ATOM 4361 C CA . LEU B 1 209 ? -10.383 30.346 50.680 1.00 23.45 185 LEU B CA 1
ATOM 4362 C C . LEU B 1 209 ? -11.828 30.866 50.814 1.00 23.51 185 LEU B C 1
ATOM 4363 O O . LEU B 1 209 ? -12.723 30.113 51.213 1.00 21.83 185 LEU B O 1
ATOM 4368 N N . PRO B 1 210 ? -12.059 32.148 50.490 1.00 24.01 186 PRO B N 1
ATOM 4369 C CA . PRO B 1 210 ? -13.422 32.680 50.640 1.00 23.63 186 PRO B CA 1
ATOM 4370 C C . PRO B 1 210 ? -14.427 31.924 49.756 1.00 22.17 186 PRO B C 1
ATOM 4371 O O . PRO B 1 210 ? -14.132 31.581 48.609 1.00 18.78 186 PRO B O 1
ATOM 4375 N N . ASP B 1 211 ? -15.602 31.662 50.310 1.00 21.70 187 ASP B N 1
ATOM 4376 C CA . ASP B 1 211 ? -16.617 30.885 49.614 1.00 22.10 187 ASP B CA 1
ATOM 4377 C C . ASP B 1 211 ? -17.165 31.562 48.363 1.00 20.38 187 ASP B C 1
ATOM 4378 O O . ASP B 1 211 ? -17.740 30.894 47.533 1.00 21.27 187 ASP B O 1
ATOM 4383 N N . TYR B 1 212 ? -16.960 32.865 48.217 1.00 20.36 188 TYR B N 1
ATOM 4384 C CA . TYR B 1 212 ? -17.494 33.589 47.057 1.00 20.86 188 TYR B CA 1
ATOM 4385 C C . TYR B 1 212 ? -16.554 33.567 45.842 1.00 19.75 188 TYR B C 1
ATOM 4386 O O . TYR B 1 212 ? -16.877 34.155 44.788 1.00 19.35 188 TYR B O 1
ATOM 4395 N N . ILE B 1 213 ? -15.395 32.925 45.970 1.00 20.40 189 ILE B N 1
ATOM 4396 C CA . ILE B 1 213 ? -14.477 32.887 44.833 1.00 20.51 189 ILE B CA 1
ATOM 4397 C C . ILE B 1 213 ? -15.033 31.975 43.762 1.00 19.45 189 ILE B C 1
ATOM 4398 O O . ILE B 1 213 ? -15.746 31.013 44.055 1.00 17.52 189 ILE B O 1
ATOM 4403 N N . GLN B 1 214 ? -14.733 32.300 42.513 1.00 20.28 190 GLN B N 1
ATOM 4404 C CA . GLN B 1 214 ? -15.109 31.445 41.407 1.00 19.66 190 GLN B CA 1
ATOM 4405 C C . GLN B 1 214 ? -14.083 30.316 41.269 1.00 20.18 190 GLN B C 1
ATOM 4406 O O . GLN B 1 214 ? -12.948 30.434 41.706 1.00 21.01 190 GLN B O 1
ATOM 4412 N N . ILE B 1 215 ? -14.528 29.210 40.678 1.00 20.80 191 ILE B N 1
ATOM 4413 C CA . ILE B 1 215 ? -13.692 28.071 40.388 1.00 19.69 191 ILE B CA 1
ATOM 4414 C C . ILE B 1 215 ? -13.657 27.947 38.864 1.00 18.91 191 ILE B C 1
ATOM 4415 O O . ILE B 1 215 ? -14.685 27.753 38.224 1.00 18.35 191 ILE B O 1
ATOM 4420 N N . TRP B 1 216 ? -12.465 28.089 38.305 1.00 18.31 192 TRP B N 1
ATOM 4421 C CA . TRP B 1 216 ? -12.238 28.044 36.873 1.00 18.40 192 TRP B CA 1
ATOM 4422 C C . TRP B 1 216 ? -11.432 26.790 36.563 1.00 17.83 192 TRP B C 1
ATOM 4423 O O . TRP B 1 216 ? -10.211 26.810 36.593 1.00 18.95 192 TRP B O 1
ATOM 4434 N N . PRO B 1 217 ? -12.120 25.691 36.278 1.00 18.74 193 PRO B N 1
ATOM 4435 C CA . PRO B 1 217 ? -11.492 24.385 36.096 1.00 18.46 193 PRO B CA 1
ATOM 4436 C C . PRO B 1 217 ? -10.792 24.208 34.766 1.00 18.54 193 PRO B C 1
ATOM 4437 O O . PRO B 1 217 ? -11.007 24.997 33.848 1.00 17.35 193 PRO B O 1
ATOM 4441 N N . GLY B 1 218 ? -9.956 23.167 34.680 1.00 19.06 194 GLY B N 1
ATOM 4442 C CA . GLY B 1 218 ? -9.195 22.874 33.472 1.00 19.96 194 GLY B CA 1
ATOM 4443 C C . GLY B 1 218 ? -9.909 21.947 32.505 1.00 22.43 194 GLY B C 1
ATOM 4444 O O . GLY B 1 218 ? -9.527 21.845 31.323 1.00 22.33 194 GLY B O 1
ATOM 4445 N N . HIS B 1 219 ? -10.930 21.253 33.003 1.00 21.89 195 HIS B N 1
ATOM 4446 C CA . HIS B 1 219 ? -11.700 20.333 32.187 1.00 24.15 195 HIS B CA 1
ATOM 4447 C C . HIS B 1 219 ? -13.134 20.383 32.611 1.00 26.18 195 HIS B C 1
ATOM 4448 O O . HIS B 1 219 ? -13.436 20.755 33.744 1.00 26.12 195 HIS B O 1
ATOM 4455 N N . GLY B 1 220 ? -14.011 20.012 31.685 1.00 29.21 196 GLY B N 1
ATOM 4456 C CA . GLY B 1 220 ? -15.450 20.007 31.931 1.00 32.56 196 GLY B CA 1
ATOM 4457 C C . GLY B 1 220 ? -16.146 18.771 31.376 1.00 36.16 196 GLY B C 1
ATOM 4458 O O . GLY B 1 220 ? -15.509 17.726 31.156 1.00 36.23 196 GLY B O 1
ATOM 4459 N N . ALA B 1 221 ? -17.454 18.908 31.142 1.00 39.34 197 ALA B N 1
ATOM 4460 C CA . ALA B 1 221 ? -18.308 17.812 30.646 1.00 43.55 197 ALA B CA 1
ATOM 4461 C C . ALA B 1 221 ? -17.772 17.113 29.385 1.00 46.91 197 ALA B C 1
ATOM 4462 O O . ALA B 1 221 ? -17.485 17.767 28.377 1.00 48.38 197 ALA B O 1
ATOM 4464 N N . GLY B 1 222 ? -17.670 15.784 29.462 1.00 50.54 198 GLY B N 1
ATOM 4465 C CA . GLY B 1 222 ? -17.190 14.936 28.362 1.00 53.42 198 GLY B CA 1
ATOM 4466 C C . GLY B 1 222 ? -15.799 14.366 28.628 1.00 54.77 198 GLY B C 1
ATOM 4467 O O . GLY B 1 222 ? -15.337 13.473 27.908 1.00 57.15 198 GLY B O 1
ATOM 4468 N N . SER B 1 223 ? -15.140 14.886 29.667 1.00 53.95 199 SER B N 1
ATOM 4469 C CA . SER B 1 223 ? -13.767 14.509 30.030 1.00 54.11 199 SER B CA 1
ATOM 4470 C C . SER B 1 223 ? -13.701 13.136 30.703 1.00 55.42 199 SER B C 1
ATOM 4471 O O . SER B 1 223 ? -13.264 13.019 31.849 1.00 54.94 199 SER B O 1
ATOM 4474 N N . SER B 1 228 ? -20.328 13.094 36.655 1.00 61.97 204 SER B N 1
ATOM 4475 C CA . SER B 1 228 ? -18.938 13.317 36.264 1.00 60.53 204 SER B CA 1
ATOM 4476 C C . SER B 1 228 ? -18.600 14.825 36.286 1.00 58.21 204 SER B C 1
ATOM 4477 O O . SER B 1 228 ? -18.575 15.399 37.369 1.00 58.23 204 SER B O 1
ATOM 4480 N N . LEU B 1 229 ? -18.354 15.470 35.135 1.00 56.49 205 LEU B N 1
ATOM 4481 C CA . LEU B 1 229 ? -18.004 16.913 35.120 1.00 53.45 205 LEU B CA 1
ATOM 4482 C C . LEU B 1 229 ? -19.114 17.804 34.560 1.00 52.66 205 LEU B C 1
ATOM 4483 O O . LEU B 1 229 ? -19.797 17.451 33.591 1.00 53.52 205 LEU B O 1
ATOM 4488 N N . GLY B 1 230 ? -19.253 18.984 35.163 1.00 50.07 206 GLY B N 1
ATOM 4489 C CA . GLY B 1 230 ? -20.293 19.927 34.790 1.00 49.31 206 GLY B CA 1
ATOM 4490 C C . GLY B 1 230 ? -20.104 20.599 33.446 1.00 48.43 206 GLY B C 1
ATOM 4491 O O . GLY B 1 230 ? -18.970 20.846 33.017 1.00 47.90 206 GLY B O 1
ATOM 4492 N N . ALA B 1 231 ? -21.228 20.877 32.777 1.00 46.99 207 ALA B N 1
ATOM 4493 C CA . ALA B 1 231 ? -21.232 21.599 31.503 1.00 46.00 207 ALA B CA 1
ATOM 4494 C C . ALA B 1 231 ? -21.002 23.086 31.799 1.00 43.98 207 ALA B C 1
ATOM 4495 O O . ALA B 1 231 ? -20.314 23.795 31.022 1.00 42.80 207 ALA B O 1
ATOM 4497 N N . ILE B 1 232 ? -21.555 23.559 32.927 1.00 40.61 208 ILE B N 1
ATOM 4498 C CA . ILE B 1 232 ? -21.378 24.956 33.313 1.00 37.80 208 ILE B CA 1
ATOM 4499 C C . ILE B 1 232 ? -19.871 25.185 33.419 1.00 35.29 208 ILE B C 1
ATOM 4500 O O . ILE B 1 232 ? -19.162 24.422 34.074 1.00 33.96 208 ILE B O 1
ATOM 4505 N N . PRO B 1 233 ? -19.379 26.228 32.756 1.00 34.43 209 PRO B N 1
ATOM 4506 C CA . PRO B 1 233 ? -17.938 26.429 32.658 1.00 33.58 209 PRO B CA 1
ATOM 4507 C C . PRO B 1 233 ? -17.263 26.919 33.916 1.00 32.02 209 PRO B C 1
ATOM 4508 O O . PRO B 1 233 ? -16.036 27.002 33.946 1.00 32.04 209 PRO B O 1
ATOM 4512 N N . THR B 1 234 ? -18.041 27.277 34.930 1.00 28.37 210 THR B N 1
ATOM 4513 C CA . THR B 1 234 ? -17.468 27.799 36.146 1.00 27.07 210 THR B CA 1
ATOM 4514 C C . THR B 1 234 ? -18.393 27.530 37.331 1.00 24.79 210 THR B C 1
ATOM 4515 O O . THR B 1 234 ? -19.588 27.303 37.173 1.00 25.04 210 THR B O 1
ATOM 4519 N N . SER B 1 235 ? -17.820 27.522 38.517 1.00 22.35 211 SER B N 1
ATOM 4520 C CA . SER B 1 235 ? -18.603 27.386 39.709 1.00 21.17 211 SER B CA 1
ATOM 4521 C C . SER B 1 235 ? -18.031 28.314 40.764 1.00 19.99 211 SER B C 1
ATOM 4522 O O . SER B 1 235 ? -17.289 29.269 40.444 1.00 19.75 211 SER B O 1
ATOM 4525 N N . THR B 1 236 ? -18.393 28.065 42.014 1.00 19.05 212 THR B N 1
ATOM 4526 C CA . THR B 1 236 ? -17.899 28.857 43.115 1.00 19.46 212 THR B CA 1
ATOM 4527 C C . THR B 1 236 ? -17.558 27.902 44.241 1.00 20.43 212 THR B C 1
ATOM 4528 O O . THR B 1 236 ? -18.112 26.777 44.313 1.00 21.06 212 THR B O 1
ATOM 4532 N N . LEU B 1 237 ? -16.646 28.328 45.109 1.00 19.14 213 LEU B N 1
ATOM 4533 C CA . LEU B 1 237 ? -16.199 27.472 46.195 1.00 19.61 213 LEU B CA 1
ATOM 4534 C C . LEU B 1 237 ? -17.358 27.107 47.094 1.00 19.53 213 LEU B C 1
ATOM 4535 O O . LEU B 1 237 ? -17.534 25.943 47.416 1.00 17.48 213 LEU B O 1
ATOM 4540 N N . GLY B 1 238 ? -18.167 28.097 47.469 1.00 20.71 214 GLY B N 1
ATOM 4541 C CA . GLY B 1 238 ? -19.328 27.847 48.330 1.00 20.89 214 GLY B CA 1
ATOM 4542 C C . GLY B 1 238 ? -20.322 26.900 47.673 1.00 21.35 214 GLY B C 1
ATOM 4543 O O . GLY B 1 238 ? -20.880 26.024 48.330 1.00 22.46 214 GLY B O 1
ATOM 4544 N N . TYR B 1 239 ? -20.539 27.034 46.372 1.00 19.29 215 TYR B N 1
ATOM 4545 C CA . TYR B 1 239 ? -21.486 26.118 45.724 1.00 21.47 215 TYR B CA 1
ATOM 4546 C C . TYR B 1 239 ? -20.935 24.681 45.711 1.00 20.99 215 TYR B C 1
ATOM 4547 O O . TYR B 1 239 ? -21.677 23.718 45.914 1.00 22.28 215 TYR B O 1
ATOM 4556 N N . GLU B 1 240 ? -19.640 24.547 45.485 1.00 21.78 216 GLU B N 1
ATOM 4557 C CA . GLU B 1 240 ? -19.009 23.234 45.495 1.00 21.96 216 GLU B CA 1
ATOM 4558 C C . GLU B 1 240 ? -19.062 22.611 46.879 1.00 22.41 216 GLU B C 1
ATOM 4559 O O . GLU B 1 240 ? -19.235 21.403 46.998 1.00 22.09 216 GLU B O 1
ATOM 4565 N N . LYS B 1 241 ? -18.924 23.426 47.922 1.00 21.66 217 LYS B N 1
ATOM 4566 C CA . LYS B 1 241 ? -19.011 22.914 49.290 1.00 22.93 217 LYS B CA 1
ATOM 4567 C C . LYS B 1 241 ? -20.401 22.329 49.531 1.00 23.97 217 LYS B C 1
ATOM 4568 O O . LYS B 1 241 ? -20.550 21.391 50.286 1.00 24.14 217 LYS B O 1
ATOM 4574 N N . GLN B 1 242 ? -21.417 22.874 48.867 1.00 23.55 218 GLN B N 1
ATOM 4575 C CA . GLN B 1 242 ? -22.770 22.358 49.015 1.00 25.28 218 GLN B CA 1
ATOM 4576 C C . GLN B 1 242 ? -23.048 21.150 48.151 1.00 24.35 218 GLN B C 1
ATOM 4577 O O . GLN B 1 242 ? -23.793 20.296 48.558 1.00 26.23 218 GLN B O 1
ATOM 4583 N N . THR B 1 243 ? -22.465 21.075 46.959 1.00 24.65 219 THR B N 1
ATOM 4584 C CA . THR B 1 243 ? -22.848 20.006 46.015 1.00 26.21 219 THR B CA 1
ATOM 4585 C C . THR B 1 243 ? -21.753 19.046 45.527 1.00 26.22 219 THR B C 1
ATOM 4586 O O . THR B 1 243 ? -22.057 18.043 44.884 1.00 27.03 219 THR B O 1
ATOM 4590 N N . ASN B 1 244 ? -20.495 19.354 45.795 1.00 24.66 220 ASN B N 1
ATOM 4591 C CA . ASN B 1 244 ? -19.388 18.516 45.338 1.00 24.58 220 ASN B CA 1
ATOM 4592 C C . ASN B 1 244 ? -19.074 17.545 46.473 1.00 25.62 220 ASN B C 1
ATOM 4593 O O . ASN B 1 244 ? -18.723 17.976 47.579 1.00 25.40 220 ASN B O 1
ATOM 4598 N N . TRP B 1 245 ? -19.215 16.244 46.203 1.00 26.38 221 TRP B N 1
ATOM 4599 C CA . TRP B 1 245 ? -19.030 15.182 47.224 1.00 27.33 221 TRP B CA 1
ATOM 4600 C C . TRP B 1 245 ? -17.698 15.300 47.977 1.00 27.11 221 TRP B C 1
ATOM 4601 O O . TRP B 1 245 ? -17.643 15.110 49.185 1.00 27.52 221 TRP B O 1
ATOM 4612 N N . ALA B 1 246 ? -16.641 15.650 47.254 1.00 25.86 222 ALA B N 1
ATOM 4613 C CA . ALA B 1 246 ? -15.297 15.743 47.825 1.00 25.67 222 ALA B CA 1
ATOM 4614 C C . ALA B 1 246 ? -15.194 16.744 48.972 1.00 26.02 222 ALA B C 1
ATOM 4615 O O . ALA B 1 246 ? -14.339 16.603 49.827 1.00 25.07 222 ALA B O 1
ATOM 4617 N N . PHE B 1 247 ? -16.046 17.762 48.973 1.00 25.75 223 PHE B N 1
ATOM 4618 C CA . PHE B 1 247 ? -16.004 18.782 50.030 1.00 27.23 223 PHE B CA 1
ATOM 4619 C C . PHE B 1 247 ? -16.757 18.412 51.291 1.00 29.06 223 PHE B C 1
ATOM 4620 O O . PHE B 1 247 ? -16.557 19.039 52.325 1.00 30.49 223 PHE B O 1
ATOM 4628 N N . SER B 1 248 ? -17.605 17.393 51.214 1.00 30.91 224 SER B N 1
ATOM 4629 C CA . SER B 1 248 ? -18.376 16.954 52.375 1.00 33.90 224 SER B CA 1
ATOM 4630 C C . SER B 1 248 ? -17.886 15.656 52.991 1.00 35.26 224 SER B C 1
ATOM 4631 O O . SER B 1 248 ? -18.349 15.292 54.058 1.00 37.71 224 SER B O 1
ATOM 4634 N N . GLU B 1 249 ? -16.970 14.949 52.329 1.00 34.70 225 GLU B N 1
ATOM 4635 C CA . GLU B 1 249 ? -16.485 13.681 52.856 1.00 36.50 225 GLU B CA 1
ATOM 4636 C C . GLU B 1 249 ? -15.220 13.885 53.685 1.00 36.69 225 GLU B C 1
ATOM 4637 O O . GLU B 1 249 ? -14.143 14.116 53.142 1.00 35.28 225 GLU B O 1
ATOM 4643 N N . ASN B 1 250 ? -15.351 13.757 54.999 1.00 38.62 226 ASN B N 1
ATOM 4644 C CA . ASN B 1 250 ? -14.220 13.990 55.901 1.00 39.97 226 ASN B CA 1
ATOM 4645 C C . ASN B 1 250 ? -13.559 12.747 56.465 1.00 40.73 226 ASN B C 1
ATOM 4646 O O . ASN B 1 250 ? -12.603 12.847 57.232 1.00 41.80 226 ASN B O 1
ATOM 4651 N N . ASN B 1 251 ? -14.047 11.574 56.091 1.00 40.85 227 ASN B N 1
ATOM 4652 C CA . ASN B 1 251 ? -13.391 10.356 56.526 1.00 42.09 227 ASN B CA 1
ATOM 4653 C C . ASN B 1 251 ? -12.374 10.048 55.447 1.00 40.72 227 ASN B C 1
ATOM 4654 O O . ASN B 1 251 ? -12.736 9.707 54.317 1.00 39.28 227 ASN B O 1
ATOM 4659 N N . GLU B 1 252 ? -11.098 10.180 55.796 1.00 40.65 228 GLU B N 1
ATOM 4660 C CA . GLU B 1 252 ? -10.033 9.981 54.839 1.00 39.27 228 GLU B CA 1
ATOM 4661 C C . GLU B 1 252 ? -10.147 8.649 54.107 1.00 38.72 228 GLU B C 1
ATOM 4662 O O . GLU B 1 252 ? -10.048 8.605 52.881 1.00 37.62 228 GLU B O 1
ATOM 4668 N N . ALA B 1 253 ? -10.376 7.569 54.841 1.00 38.78 229 ALA B N 1
ATOM 4669 C CA . ALA B 1 253 ? -10.435 6.249 54.217 1.00 39.44 229 ALA B CA 1
ATOM 4670 C C . ALA B 1 253 ? -11.592 6.158 53.236 1.00 38.84 229 ALA B C 1
ATOM 4671 O O . ALA B 1 253 ? -11.446 5.579 52.163 1.00 38.86 229 ALA B O 1
ATOM 4673 N N . THR B 1 254 ? -12.734 6.738 53.601 1.00 39.00 230 THR B N 1
ATOM 4674 C CA . THR B 1 254 ? -13.915 6.737 52.738 1.00 38.21 230 THR B CA 1
ATOM 4675 C C . THR B 1 254 ? -13.622 7.594 51.510 1.00 35.75 230 THR B C 1
ATOM 4676 O O . THR B 1 254 ? -13.985 7.231 50.392 1.00 35.65 230 THR B O 1
ATOM 4680 N N . PHE B 1 255 ? -12.966 8.729 51.734 1.00 34.08 231 PHE B N 1
ATOM 4681 C CA . PHE B 1 255 ? -12.567 9.632 50.665 1.00 32.33 231 PHE B CA 1
ATOM 4682 C C . PHE B 1 255 ? -11.667 8.903 49.656 1.00 32.75 231 PHE B C 1
ATOM 4683 O O . PHE B 1 255 ? -11.945 8.892 48.453 1.00 29.70 231 PHE B O 1
ATOM 4691 N N . ILE B 1 256 ? -10.607 8.272 50.159 1.00 34.10 232 ILE B N 1
ATOM 4692 C CA . ILE B 1 256 ? -9.656 7.539 49.309 1.00 35.90 232 ILE B CA 1
ATOM 4693 C C . ILE B 1 256 ? -10.363 6.447 48.511 1.00 38.54 232 ILE B C 1
ATOM 4694 O O . ILE B 1 256 ? -10.216 6.366 47.292 1.00 38.51 232 ILE B O 1
ATOM 4699 N N . ASP B 1 257 ? -11.148 5.629 49.206 1.00 41.34 233 ASP B N 1
ATOM 4700 C CA . ASP B 1 257 ? -11.894 4.553 48.584 1.00 44.70 233 ASP B CA 1
ATOM 4701 C C . ASP B 1 257 ? -12.794 5.084 47.463 1.00 43.91 233 ASP B C 1
ATOM 4702 O O . ASP B 1 257 ? -12.760 4.567 46.349 1.00 44.24 233 ASP B O 1
ATOM 4707 N N . LYS B 1 258 ? -13.596 6.105 47.743 1.00 43.32 234 LYS B N 1
ATOM 4708 C CA . LY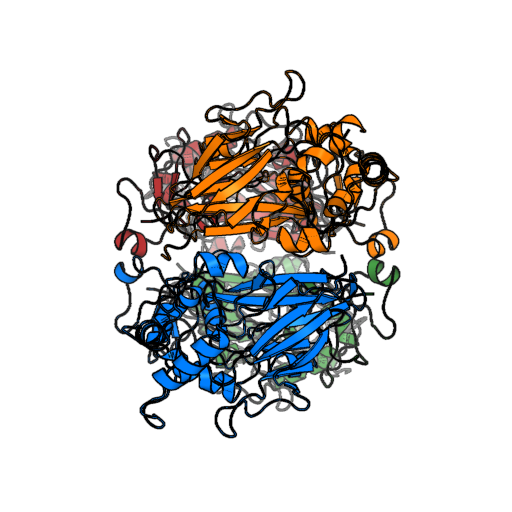S B 1 258 ? -14.469 6.644 46.695 1.00 44.24 234 LYS B CA 1
ATOM 4709 C C . LYS B 1 258 ? -13.666 7.277 45.538 1.00 43.44 234 LYS B C 1
ATOM 4710 O O . LYS B 1 258 ? -14.037 7.123 44.381 1.00 43.25 234 LYS B O 1
ATOM 4716 N N . LEU B 1 259 ? -12.561 7.957 45.845 1.00 42.72 235 LEU B N 1
ATOM 4717 C CA . LEU B 1 259 ? -11.755 8.586 44.803 1.00 42.50 235 LEU B CA 1
ATOM 4718 C C . LEU B 1 259 ? -11.176 7.570 43.831 1.00 45.32 235 LEU B C 1
ATOM 4719 O O . LEU B 1 259 ? -11.290 7.738 42.620 1.00 44.15 235 LEU B O 1
ATOM 4724 N N . ILE B 1 260 ? -10.571 6.514 44.370 1.00 48.90 236 ILE B N 1
ATOM 4725 C CA . ILE B 1 260 ? -9.919 5.473 43.563 1.00 52.61 236 ILE B CA 1
ATOM 4726 C C . ILE B 1 260 ? -10.822 4.363 43.027 1.00 56.49 236 ILE B C 1
ATOM 4727 O O . ILE B 1 260 ? -10.543 3.804 41.969 1.00 58.15 236 ILE B O 1
ATOM 4732 N N . SER B 1 261 ? -11.883 4.032 43.756 1.00 59.52 237 SER B N 1
ATOM 4733 C CA . SER B 1 261 ? -12.742 2.906 43.379 1.00 62.76 237 SER B CA 1
ATOM 4734 C C . SER B 1 261 ? -13.467 3.036 42.057 1.00 64.21 237 SER B C 1
ATOM 4735 O O . SER B 1 261 ? -14.057 4.067 41.748 1.00 63.37 237 SER B O 1
ATOM 4738 N N . ASP B 1 262 ? -13.414 1.953 41.291 1.00 67.86 238 ASP B N 1
ATOM 4739 C CA . ASP B 1 262 ? -14.113 1.837 40.018 1.00 69.97 238 ASP B CA 1
ATOM 4740 C C . ASP B 1 262 ? -13.872 2.998 39.065 1.00 67.87 238 ASP B C 1
ATOM 4741 O O . ASP B 1 262 ? -14.813 3.490 38.436 1.00 68.51 238 ASP B O 1
ATOM 4746 N N . GLN B 1 263 ? -12.624 3.449 38.966 1.00 79.58 239 GLN B N 1
ATOM 4747 C CA . GLN B 1 263 ? -12.293 4.514 38.024 1.00 76.67 239 GLN B CA 1
ATOM 4748 C C . GLN B 1 263 ? -11.793 3.801 36.784 1.00 75.24 239 GLN B C 1
ATOM 4749 O O . GLN B 1 263 ? -10.908 2.944 36.873 1.00 76.00 239 GLN B O 1
ATOM 4755 N N . PRO B 1 264 ? -12.356 4.146 35.619 1.00 73.36 240 PRO B N 1
ATOM 4756 C CA . PRO B 1 264 ? -11.986 3.417 34.415 1.00 72.45 240 PRO B CA 1
ATOM 4757 C C . PRO B 1 264 ? -10.497 3.468 34.127 1.00 70.35 240 PRO B C 1
ATOM 4758 O O . PRO B 1 264 ? -9.814 4.395 34.562 1.00 68.95 240 PRO B O 1
ATOM 4762 N N . ALA B 1 265 ? -10.001 2.450 33.429 1.00 70.18 241 ALA B N 1
ATOM 4763 C CA . ALA B 1 265 ? -8.608 2.410 33.028 1.00 68.13 241 ALA B CA 1
ATOM 4764 C C . ALA B 1 265 ? -8.438 3.527 32.000 1.00 65.13 241 ALA B C 1
ATOM 4765 O O . ALA B 1 265 ? -9.325 3.749 31.163 1.00 64.08 241 ALA B O 1
ATOM 4767 N N . PRO B 1 266 ? -7.310 4.249 32.064 1.00 62.76 242 PRO B N 1
ATOM 4768 C CA . PRO B 1 266 ? -7.104 5.366 31.145 1.00 59.98 242 PRO B CA 1
ATOM 4769 C C . PRO B 1 266 ? -6.915 4.920 29.701 1.00 58.43 242 PRO B C 1
ATOM 4770 O O . PRO B 1 266 ? -6.387 3.828 29.460 1.00 58.75 242 PRO B O 1
ATOM 4774 N N . PRO B 1 267 ? -7.353 5.752 28.738 1.00 56.13 243 PRO B N 1
ATOM 4775 C CA . PRO B 1 267 ? -7.103 5.393 27.342 1.00 54.77 243 PRO B CA 1
ATOM 4776 C C . PRO B 1 267 ? -5.592 5.307 27.118 1.00 52.41 243 PRO B C 1
ATOM 4777 O O . PRO B 1 267 ? -4.819 5.890 27.889 1.00 50.74 243 PRO B O 1
ATOM 4781 N N . HIS B 1 268 ? -5.177 4.595 26.078 1.00 50.99 244 HIS B N 1
ATOM 4782 C CA . HIS B 1 268 ? -3.747 4.398 25.812 1.00 49.18 244 HIS B CA 1
ATOM 4783 C C . HIS B 1 268 ? -2.942 5.662 25.480 1.00 45.42 244 HIS B C 1
ATOM 4784 O O . HIS B 1 268 ? -1.747 5.709 25.742 1.00 45.29 244 HIS B O 1
ATOM 4791 N N . HIS B 1 269 ? -3.571 6.692 24.921 1.00 41.77 245 HIS B N 1
ATOM 4792 C CA . HIS B 1 269 ? -2.803 7.897 24.558 1.00 38.52 245 HIS B CA 1
ATOM 4793 C C . HIS B 1 269 ? -2.318 8.733 25.762 1.00 37.36 245 HIS B C 1
ATOM 4794 O O . HIS B 1 269 ? -1.462 9.592 25.600 1.00 35.66 245 HIS B O 1
ATOM 4801 N N . PHE B 1 270 ? -2.838 8.466 26.961 1.00 37.12 246 PHE B N 1
ATOM 4802 C CA . PHE B 1 270 ? -2.454 9.240 28.160 1.00 36.76 246 PHE B CA 1
ATOM 4803 C C . PHE B 1 270 ? -0.953 9.184 28.503 1.00 35.88 246 PHE B C 1
ATOM 4804 O O . PHE B 1 270 ? -0.346 10.214 28.788 1.00 33.96 246 PHE B O 1
ATOM 4812 N N . ALA B 1 271 ? -0.349 8.002 28.472 1.00 35.96 247 ALA B N 1
ATOM 4813 C CA . ALA B 1 271 ? 1.080 7.899 28.771 1.00 36.39 247 ALA B CA 1
ATOM 4814 C C . ALA B 1 271 ? 1.915 8.732 27.782 1.00 35.48 247 ALA B C 1
ATOM 4815 O O . ALA B 1 271 ? 2.898 9.352 28.161 1.00 33.94 247 ALA B O 1
ATOM 4817 N N . GLN B 1 272 ? 1.505 8.766 26.520 1.00 35.39 248 GLN B N 1
ATOM 4818 C CA . GLN B 1 272 ? 2.235 9.527 25.518 1.00 36.19 248 GLN B CA 1
ATOM 4819 C C . GLN B 1 272 ? 2.120 11.036 25.760 1.00 34.05 248 GLN B C 1
ATOM 4820 O O . GLN B 1 272 ? 3.092 11.778 25.604 1.00 33.73 248 GLN B O 1
ATOM 4826 N N . MET B 1 273 ? 0.932 11.488 26.145 1.00 32.62 249 MET B N 1
ATOM 4827 C CA . MET B 1 273 ? 0.710 12.893 26.446 1.00 31.14 249 MET B CA 1
ATOM 4828 C C . MET B 1 273 ? 1.572 13.330 27.600 1.00 29.71 249 MET B C 1
ATOM 4829 O O . MET B 1 273 ? 2.127 14.414 27.565 1.00 28.58 249 MET B O 1
ATOM 4834 N N . LYS B 1 274 ? 1.654 12.507 28.639 1.00 29.24 250 LYS B N 1
ATOM 4835 C CA . LYS B 1 274 ? 2.474 12.857 29.788 1.00 30.20 250 LYS B CA 1
ATOM 4836 C C . LYS B 1 274 ? 3.906 13.059 29.335 1.00 29.64 250 LYS B C 1
ATOM 4837 O O . LYS B 1 274 ? 4.565 13.990 29.777 1.00 30.16 250 LYS B O 1
ATOM 4843 N N . LYS B 1 275 ? 4.379 12.194 28.447 1.00 29.86 251 LYS B N 1
ATOM 4844 C CA . LYS B 1 275 ? 5.740 12.305 27.939 1.00 30.24 251 LYS B CA 1
ATOM 4845 C C . LYS B 1 275 ? 5.919 13.588 27.137 1.00 28.97 251 LYS B C 1
ATOM 4846 O O . LYS B 1 275 ? 6.821 14.378 27.423 1.00 29.39 251 LYS B O 1
ATOM 4852 N N A ILE B 1 276 ? 5.081 13.816 26.130 0.60 27.78 252 ILE B N 1
ATOM 4853 N N B ILE B 1 276 ? 5.060 13.781 26.137 0.40 26.91 252 ILE B N 1
ATOM 4854 C CA A ILE B 1 276 ? 5.273 15.011 25.304 0.60 27.20 252 ILE B CA 1
ATOM 4855 C CA B ILE B 1 276 ? 5.099 14.975 25.297 0.40 25.39 252 ILE B CA 1
ATOM 4856 C C A ILE B 1 276 ? 5.122 16.298 26.131 0.60 25.84 252 ILE B C 1
ATOM 4857 C C B ILE B 1 276 ? 5.122 16.251 26.135 0.40 24.84 252 ILE B C 1
ATOM 4858 O O A ILE B 1 276 ? 5.764 17.293 25.826 0.60 26.30 252 ILE B O 1
ATOM 4859 O O B ILE B 1 276 ? 5.886 17.169 25.858 0.40 25.05 252 ILE B O 1
ATOM 4868 N N . ASN B 1 277 ? 4.307 16.279 27.181 1.00 24.54 253 ASN B N 1
ATOM 4869 C CA . ASN B 1 277 ? 4.183 17.457 28.048 1.00 24.19 253 ASN B CA 1
ATOM 4870 C C . ASN B 1 277 ? 5.339 17.628 29.037 1.00 25.52 253 ASN B C 1
ATOM 4871 O O . ASN B 1 277 ? 5.704 18.760 29.387 1.00 25.17 253 ASN B O 1
ATOM 4876 N N . GLN B 1 278 ? 5.943 16.516 29.463 1.00 26.17 254 GLN B N 1
ATOM 4877 C CA . GLN B 1 278 ? 7.083 16.605 30.352 1.00 27.83 254 GLN B CA 1
ATOM 4878 C C . GLN B 1 278 ? 8.371 16.960 29.575 1.00 28.70 254 GLN B C 1
ATOM 4879 O O . GLN B 1 278 ? 9.180 17.755 30.063 1.00 29.59 254 GLN B O 1
ATOM 4885 N N . PHE B 1 279 ? 8.539 16.389 28.374 1.00 27.17 255 PHE B N 1
ATOM 4886 C CA . PHE B 1 279 ? 9.765 16.579 27.578 1.00 28.74 255 PHE B CA 1
ATOM 4887 C C . PHE B 1 279 ? 9.693 17.543 26.405 1.00 27.90 255 PHE B C 1
ATOM 4888 O O . PHE B 1 279 ? 10.727 17.951 25.912 1.00 30.07 255 PHE B O 1
ATOM 4896 N N . GLY B 1 280 ? 8.488 17.892 25.963 1.00 26.92 256 GLY B N 1
ATOM 4897 C CA . GLY B 1 280 ? 8.305 18.775 24.821 1.00 26.00 256 GLY B CA 1
ATOM 4898 C C . GLY B 1 280 ? 8.228 18.012 23.508 1.00 26.68 256 GLY B C 1
ATOM 4899 O O . GLY B 1 280 ? 8.710 16.891 23.410 1.00 27.06 256 GLY B O 1
ATOM 4900 N N . MET B 1 281 ? 7.589 18.610 22.507 1.00 26.37 257 MET B N 1
ATOM 4901 C CA . MET B 1 281 ? 7.532 18.027 21.166 1.00 25.21 257 MET B CA 1
ATOM 4902 C C . MET B 1 281 ? 7.735 19.163 20.187 1.00 24.97 257 MET B C 1
ATOM 4903 O O . MET B 1 281 ? 7.892 20.307 20.610 1.00 25.54 257 MET B O 1
ATOM 4908 N N . ASN B 1 282 ? 7.728 18.855 18.889 1.00 24.23 258 ASN B N 1
ATOM 4909 C CA . ASN B 1 282 ? 7.912 19.869 17.861 1.00 25.20 258 ASN B CA 1
ATOM 4910 C C . ASN B 1 282 ? 6.856 20.957 17.942 1.00 23.34 258 ASN B C 1
ATOM 4911 O O . ASN B 1 282 ? 5.743 20.713 18.348 1.00 22.17 258 ASN B O 1
ATOM 4916 N N . LEU B 1 283 ? 7.226 22.156 17.538 1.00 23.01 259 LEU B N 1
ATOM 4917 C CA . LEU B 1 283 ? 6.287 23.250 17.513 1.00 24.04 259 LEU B CA 1
ATOM 4918 C C . LEU B 1 283 ? 5.096 22.860 16.640 1.00 23.19 259 LEU B C 1
ATOM 4919 O O . LEU B 1 283 ? 5.204 22.048 15.707 1.00 23.93 259 LEU B O 1
ATOM 4924 N N . TYR B 1 284 ? 3.952 23.411 16.979 1.00 21.96 260 TYR B N 1
ATOM 4925 C CA . TYR B 1 284 ? 2.772 23.177 16.217 1.00 20.11 260 TYR B CA 1
ATOM 4926 C C . TYR B 1 284 ? 2.829 23.909 14.877 1.00 19.70 260 TYR B C 1
ATOM 4927 O O . TYR B 1 284 ? 3.217 25.073 14.814 1.00 18.74 260 TYR B O 1
ATOM 4936 N N . GLN B 1 285 ? 2.467 23.189 13.818 1.00 19.24 261 GLN B N 1
ATOM 4937 C CA . GLN B 1 285 ? 2.293 23.756 12.490 1.00 19.88 261 GLN B CA 1
ATOM 4938 C C . GLN B 1 285 ? 1.216 22.941 11.783 1.00 19.24 261 GLN B C 1
ATOM 4939 O O . GLN B 1 285 ? 1.178 21.710 11.908 1.00 18.89 261 GLN B O 1
ATOM 4945 N N . PRO B 1 286 ? 0.313 23.615 11.053 1.00 19.05 262 PRO B N 1
ATOM 4946 C CA . PRO B 1 286 ? -0.617 22.824 10.267 1.00 19.01 262 PRO B CA 1
ATOM 4947 C C . PRO B 1 286 ? 0.168 22.155 9.137 1.00 19.02 262 PRO B C 1
ATOM 4948 O O . PRO B 1 286 ? 1.299 22.570 8.828 1.00 18.76 262 PRO B O 1
ATOM 4952 N N . TYR B 1 287 ? -0.414 21.125 8.542 1.00 17.50 263 TYR B N 1
ATOM 4953 C CA . TYR B 1 287 ? 0.226 20.419 7.468 1.00 18.99 263 TYR B CA 1
ATOM 4954 C C . TYR B 1 287 ? -0.809 19.846 6.532 1.00 19.96 263 TYR B C 1
ATOM 4955 O O . TYR B 1 287 ? -1.965 19.648 6.912 1.00 21.12 263 TYR B O 1
ATOM 4964 N N . THR B 1 288 ? -0.368 19.549 5.321 1.00 21.59 264 THR B N 1
ATOM 4965 C CA . THR B 1 288 ? -1.247 19.039 4.283 1.00 21.63 264 THR B CA 1
ATOM 4966 C C . THR B 1 288 ? -1.588 17.559 4.438 1.00 22.34 264 THR B C 1
ATOM 4967 O O . THR B 1 288 ? -0.735 16.726 4.769 1.00 22.13 264 THR B O 1
ATOM 4971 N N . VAL B 1 289 ? -2.857 17.244 4.203 1.00 21.58 265 VAL B N 1
ATOM 4972 C CA . VAL B 1 289 ? -3.309 15.874 4.223 1.00 21.92 265 VAL B CA 1
ATOM 4973 C C . VAL B 1 289 ? -3.987 15.662 2.894 1.00 21.82 265 VAL B C 1
ATOM 4974 O O . VAL B 1 289 ? -5.090 16.137 2.669 1.00 22.77 265 VAL B O 1
ATOM 4978 N N . TYR B 1 290 ? -3.271 14.999 2.000 1.00 22.03 266 TYR B N 1
ATOM 4979 C CA . TYR B 1 290 ? -3.742 14.766 0.659 1.00 23.84 266 TYR B CA 1
ATOM 4980 C C . TYR B 1 290 ? -4.156 13.307 0.464 1.00 25.15 266 TYR B C 1
ATOM 4981 O O . TYR B 1 290 ? -4.008 12.510 1.393 1.00 24.75 266 TYR B O 1
ATOM 4990 N N . PRO B 1 291 ? -4.710 12.950 -0.722 1.00 25.83 267 PRO B N 1
ATOM 4991 C CA . PRO B 1 291 ? -5.117 11.552 -0.917 1.00 28.00 267 PRO B CA 1
ATOM 4992 C C . PRO B 1 291 ? -3.980 10.553 -0.663 1.00 29.92 267 PRO B C 1
ATOM 4993 O O . PRO B 1 291 ? -2.850 10.753 -1.120 1.00 30.80 267 PRO B O 1
ATOM 4997 N N . ALA B 1 292 ? -4.298 9.499 0.081 1.00 31.41 268 ALA B N 1
ATOM 4998 C CA . ALA B 1 292 ? -3.319 8.494 0.506 1.00 32.72 268 ALA B CA 1
ATOM 4999 C C . ALA B 1 292 ? -2.649 7.761 -0.630 1.00 34.69 268 ALA B C 1
ATOM 5000 O O . ALA B 1 292 ? -3.290 7.330 -1.592 1.00 34.11 268 ALA B O 1
ATOM 5002 N N . THR B 1 293 ? -1.344 7.585 -0.459 1.00 35.62 269 THR B N 1
ATOM 5003 C CA . THR B 1 293 ? -0.478 6.923 -1.413 1.00 37.58 269 THR B CA 1
ATOM 5004 C C . THR B 1 293 ? -0.270 5.442 -1.072 1.00 39.08 269 THR B C 1
ATOM 5005 O O . THR B 1 293 ? 0.161 4.672 -1.901 1.00 39.58 269 THR B O 1
ATOM 5009 N N . ASN B 1 294 ? -0.564 5.073 0.169 1.00 39.77 270 ASN B N 1
ATOM 5010 C CA . ASN B 1 294 ? -0.397 3.710 0.658 1.00 41.12 270 ASN B CA 1
ATOM 5011 C C . ASN B 1 294 ? -1.600 3.384 1.508 1.00 41.10 270 ASN B C 1
ATOM 5012 O O . ASN B 1 294 ? -1.889 4.100 2.469 1.00 39.63 270 ASN B O 1
ATOM 5017 N N . THR B 1 295 ? -2.320 2.332 1.143 1.00 42.89 271 THR B N 1
ATOM 5018 C CA . THR B 1 295 ? -3.504 1.917 1.891 1.00 44.52 271 THR B CA 1
ATOM 5019 C C . THR B 1 295 ? -3.187 0.985 3.079 1.00 45.87 271 THR B C 1
ATOM 5020 O O . THR B 1 295 ? -4.035 0.776 3.932 1.00 46.72 271 THR B O 1
ATOM 5024 N N A ASN B 1 296 ? -1.972 0.451 3.128 0.60 47.25 272 ASN B N 1
ATOM 5025 N N B ASN B 1 296 ? -1.975 0.428 3.119 0.40 46.76 272 ASN B N 1
ATOM 5026 C CA A ASN B 1 296 ? -1.572 -0.454 4.203 0.60 48.69 272 ASN B CA 1
ATOM 5027 C CA B ASN B 1 296 ? -1.566 -0.461 4.212 0.40 47.69 272 ASN B CA 1
ATOM 5028 C C A ASN B 1 296 ? -1.167 0.324 5.459 0.60 47.16 272 ASN B C 1
ATOM 5029 C C B ASN B 1 296 ? -1.167 0.327 5.458 0.40 46.54 272 ASN B C 1
ATOM 5030 O O A ASN B 1 296 ? -0.013 0.289 5.884 0.60 47.96 272 ASN B O 1
ATOM 5031 O O B ASN B 1 296 ? -0.009 0.301 5.874 0.40 47.18 272 ASN B O 1
ATOM 5040 N N . ARG B 1 297 ? -2.129 1.033 6.042 1.00 45.37 273 ARG B N 1
ATOM 5041 C CA . ARG B 1 297 ? -1.894 1.818 7.248 1.00 43.43 273 ARG B CA 1
ATOM 5042 C C . ARG B 1 297 ? -3.119 1.734 8.128 1.00 42.07 273 ARG B C 1
ATOM 5043 O O . ARG B 1 297 ? -4.231 1.523 7.646 1.00 43.09 273 ARG B O 1
ATOM 5051 N N . LEU B 1 298 ? -2.921 1.907 9.422 1.00 40.61 274 LEU B N 1
ATOM 5052 C CA . LEU B 1 298 ? -4.029 1.944 10.340 1.00 39.73 274 LEU B CA 1
ATOM 5053 C C . LEU B 1 298 ? -4.928 3.060 9.806 1.00 38.14 274 LEU B C 1
ATOM 5054 O O . LEU B 1 298 ? -4.456 4.180 9.583 1.00 35.59 274 LEU B O 1
ATOM 5059 N N . THR B 1 299 ? -6.200 2.747 9.557 1.00 37.75 275 THR B N 1
ATOM 5060 C CA . THR B 1 299 ? -7.131 3.693 8.948 1.00 37.18 275 THR B CA 1
ATOM 5061 C C . THR B 1 299 ? -8.401 3.882 9.774 1.00 37.63 275 THR B C 1
ATOM 5062 O O . THR B 1 299 ? -8.988 2.908 10.271 1.00 39.61 275 THR B O 1
ATOM 5066 N N . PHE B 1 300 ? -8.815 5.138 9.927 1.00 35.30 276 PHE B N 1
ATOM 5067 C CA . PHE B 1 300 ? -10.004 5.468 10.682 1.00 35.16 276 PHE B CA 1
ATOM 5068 C C . PHE B 1 300 ? -11.027 6.161 9.798 1.00 35.58 276 PHE B C 1
ATOM 5069 O O . PHE B 1 300 ? -10.710 7.119 9.079 1.00 33.25 276 PHE B O 1
ATOM 5077 N N . ASP B 1 301 ? -12.262 5.675 9.864 1.00 36.79 277 ASP B N 1
ATOM 5078 C CA . ASP B 1 301 ? -13.365 6.242 9.104 1.00 37.15 277 ASP B CA 1
ATOM 5079 C C . ASP B 1 301 ? -14.115 7.209 10.028 1.00 35.83 277 ASP B C 1
ATOM 5080 O O . ASP B 1 301 ? -14.608 6.825 11.083 1.00 36.20 277 ASP B O 1
ATOM 5085 N N . LEU B 1 302 ? -14.195 8.459 9.589 1.00 33.97 278 LEU B N 1
ATOM 5086 C CA . LEU B 1 302 ? -14.757 9.566 10.358 1.00 33.29 278 LEU B CA 1
ATOM 5087 C C . LEU B 1 302 ? -16.259 9.794 10.197 1.00 34.93 278 LEU B C 1
ATOM 5088 O O . LEU B 1 302 ? -16.804 10.726 10.784 1.00 34.25 278 LEU B O 1
ATOM 5093 N N . ARG B 1 303 ? -16.926 8.980 9.390 1.00 36.98 279 ARG B N 1
ATOM 5094 C CA . ARG B 1 303 ? -18.346 9.194 9.133 1.00 39.17 279 ARG B CA 1
ATOM 5095 C C . ARG B 1 303 ? -19.218 8.695 10.277 1.00 40.81 279 ARG B C 1
ATOM 5096 O O . ARG B 1 303 ? -18.727 8.043 11.197 1.00 39.54 279 ARG B O 1
ATOM 5104 N N . SER B 1 304 ? -20.511 9.016 10.209 1.00 41.85 280 SER B N 1
ATOM 5105 C CA . SER B 1 304 ? -21.464 8.595 11.241 1.00 44.77 280 SER B CA 1
ATOM 5106 C C . SER B 1 304 ? -21.539 7.070 11.309 1.00 46.41 280 SER B C 1
ATOM 5107 O O . SER B 1 304 ? -21.231 6.378 10.338 1.00 45.18 280 SER B O 1
ATOM 5110 N N . LYS B 1 305 ? -21.934 6.547 12.462 1.00 49.37 281 LYS B N 1
ATOM 5111 C CA . LYS B 1 305 ? -22.081 5.100 12.605 1.00 52.44 281 LYS B CA 1
ATOM 5112 C C . LYS B 1 305 ? -23.102 4.583 11.594 1.00 54.46 281 LYS B C 1
ATOM 5113 O O . LYS B 1 305 ? -22.923 3.505 11.025 1.00 55.40 281 LYS B O 1
ATOM 5119 N N . GLU B 1 306 ? -24.153 5.363 11.343 1.00 55.37 282 GLU B N 1
ATOM 5120 C CA . GLU B 1 306 ? -25.172 4.959 10.367 1.00 57.33 282 GLU B CA 1
ATOM 5121 C C . GLU B 1 306 ? -24.570 4.820 8.967 1.00 55.84 282 GLU B C 1
ATOM 5122 O O . GLU B 1 306 ? -24.860 3.859 8.262 1.00 57.45 282 GLU B O 1
ATOM 5128 N N . ALA B 1 307 ? -23.739 5.782 8.576 1.00 53.07 283 ALA B N 1
ATOM 5129 C CA . ALA B 1 307 ? -23.086 5.762 7.263 1.00 52.58 283 ALA B CA 1
ATOM 5130 C C . ALA B 1 307 ? -22.126 4.580 7.147 1.00 52.22 283 ALA B C 1
ATOM 5131 O O . ALA B 1 307 ? -22.158 3.845 6.164 1.00 52.28 283 ALA B O 1
ATOM 5133 N N . TYR B 1 308 ? -21.284 4.404 8.163 1.00 51.53 284 TYR B N 1
ATOM 5134 C CA . TYR B 1 308 ? -20.305 3.317 8.199 1.00 51.89 284 TYR B CA 1
ATOM 5135 C C . TYR B 1 308 ? -21.013 1.981 8.106 1.00 55.24 284 TYR B C 1
ATOM 5136 O O . TYR B 1 308 ? -20.612 1.116 7.326 1.00 56.13 284 TYR B O 1
ATOM 5145 N N . HIS B 1 309 ? -22.077 1.828 8.896 1.00 57.66 285 HIS B N 1
ATOM 5146 C CA . HIS B 1 309 ? -22.888 0.611 8.898 1.00 61.26 285 HIS B CA 1
ATOM 5147 C C . HIS B 1 309 ? -23.522 0.365 7.528 1.00 62.75 285 HIS B C 1
ATOM 5148 O O . HIS B 1 309 ? -23.670 -0.778 7.106 1.00 64.20 285 HIS B O 1
ATOM 5155 N N . GLY B 1 310 ? -23.899 1.440 6.841 1.00 62.09 286 GLY B N 1
ATOM 5156 C CA . GLY B 1 310 ? -24.530 1.332 5.526 1.00 63.18 286 GLY B CA 1
ATOM 5157 C C . GLY B 1 310 ? -23.582 0.881 4.429 1.00 62.62 286 GLY B C 1
ATOM 5158 O O . GLY B 1 310 ? -24.024 0.465 3.356 1.00 64.17 286 GLY B O 1
ATOM 5159 N N . GLY B 1 311 ? -22.281 0.966 4.695 1.00 60.67 287 GLY B N 1
ATOM 5160 C CA . GLY B 1 311 ? -21.262 0.564 3.730 1.00 60.39 287 GLY B CA 1
ATOM 5161 C C . GLY B 1 311 ? -19.887 1.089 4.107 1.00 58.83 287 GLY B C 1
ATOM 5162 O O . GLY B 1 311 ? -19.712 2.299 4.355 1.00 55.95 287 GLY B O 1
ATOM 5163 N N . HIS B 1 312 ? -18.909 0.185 4.164 1.00 59.95 288 HIS B N 1
ATOM 5164 C CA . HIS B 1 312 ? -17.540 0.567 4.491 1.00 59.26 288 HIS B CA 1
ATOM 5165 C C . HIS B 1 312 ? -16.495 -0.430 3.982 1.00 60.58 288 HIS B C 1
ATOM 5166 O O . HIS B 1 312 ? -16.787 -1.591 3.728 1.00 61.91 288 HIS B O 1
ATOM 5173 N N . ILE B 1 313 ? -15.270 0.066 3.850 1.00 60.11 289 ILE B N 1
ATOM 5174 C CA . ILE B 1 313 ? -14.124 -0.725 3.416 1.00 61.35 289 ILE B CA 1
ATOM 5175 C C . ILE B 1 313 ? -13.616 -1.534 4.601 1.00 62.12 289 ILE B C 1
ATOM 5176 O O . ILE B 1 313 ? -13.648 -1.064 5.738 1.00 61.07 289 ILE B O 1
ATOM 5181 N N . GLU B 1 314 ? -13.150 -2.750 4.337 1.00 64.01 290 GLU B N 1
ATOM 5182 C CA . GLU B 1 314 ? -12.668 -3.645 5.405 1.00 65.48 290 GLU B CA 1
ATOM 5183 C C . GLU B 1 314 ? -11.333 -3.244 6.019 1.00 63.00 290 GLU B C 1
ATOM 5184 O O . GLU B 1 314 ? -10.502 -2.608 5.375 1.00 62.30 290 GLU B O 1
ATOM 5190 N N . GLY B 1 315 ? -11.149 -3.615 7.282 1.00 62.29 291 GLY B N 1
ATOM 5191 C CA . GLY B 1 315 ? -9.935 -3.280 8.026 1.00 60.22 291 GLY B CA 1
ATOM 5192 C C . GLY B 1 315 ? -9.962 -1.885 8.645 1.00 56.31 291 GLY B C 1
ATOM 5193 O O . GLY B 1 315 ? -9.169 -1.586 9.533 1.00 55.83 291 GLY B O 1
ATOM 5194 N N . THR B 1 316 ? -10.875 -1.031 8.188 1.00 53.31 292 THR B N 1
ATOM 5195 C CA . THR B 1 316 ? -10.973 0.323 8.708 1.00 49.79 292 THR B CA 1
ATOM 5196 C C . THR B 1 316 ? -11.781 0.353 10.013 1.00 48.99 292 THR B C 1
ATOM 5197 O O . THR B 1 316 ? -12.695 -0.453 10.225 1.00 49.65 292 THR B O 1
ATOM 5201 N N . ILE B 1 317 ? -11.426 1.287 10.887 1.00 45.40 293 ILE B N 1
ATOM 5202 C CA . ILE B 1 317 ? -12.079 1.435 12.175 1.00 44.31 293 ILE B CA 1
ATOM 5203 C C . ILE B 1 317 ? -12.939 2.700 12.161 1.00 42.37 293 ILE B C 1
ATOM 5204 O O . ILE B 1 317 ? -12.444 3.785 11.842 1.00 41.71 293 ILE B O 1
ATOM 5209 N N . ASN B 1 318 ? -14.212 2.566 12.504 1.00 41.69 294 ASN B N 1
ATOM 5210 C CA . ASN B 1 318 ? -15.112 3.711 12.552 1.00 40.79 294 ASN B CA 1
ATOM 5211 C C . ASN B 1 318 ? -14.941 4.514 13.848 1.00 40.00 294 ASN B C 1
ATOM 5212 O O . ASN B 1 318 ? -15.170 3.999 14.938 1.00 40.59 294 ASN B O 1
ATOM 5217 N N . ILE B 1 319 ? -14.514 5.765 13.711 1.00 38.24 295 ILE B N 1
ATOM 5218 C CA . ILE B 1 319 ? -14.397 6.694 14.826 1.00 37.54 295 ILE B CA 1
ATOM 5219 C C . ILE B 1 319 ? -15.060 7.965 14.318 1.00 37.39 295 ILE B C 1
ATOM 5220 O O . ILE B 1 319 ? -14.391 8.864 13.811 1.00 36.70 295 ILE B O 1
ATOM 5225 N N . PRO B 1 320 ? -16.388 8.031 14.415 1.00 39.15 296 PRO B N 1
ATOM 5226 C CA . PRO B 1 320 ? -17.077 9.222 13.945 1.00 38.95 296 PRO B CA 1
ATOM 5227 C C . PRO B 1 320 ? -16.471 10.503 14.524 1.00 37.26 296 PRO B C 1
ATOM 5228 O O . PRO B 1 320 ? -16.106 10.551 15.707 1.00 36.56 296 PRO B O 1
ATOM 5232 N N . TYR B 1 321 ? -16.359 11.529 13.693 1.00 36.85 297 TYR B N 1
ATOM 5233 C CA . TYR B 1 321 ? -15.819 12.783 14.147 1.00 35.80 297 TYR B CA 1
ATOM 5234 C C . TYR B 1 321 ? -16.929 13.601 14.801 1.00 36.79 297 TYR B C 1
ATOM 5235 O O . TYR B 1 321 ? -17.428 14.553 14.224 1.00 37.17 297 TYR B O 1
ATOM 5244 N N . ASP B 1 322 ? -17.332 13.176 15.998 1.00 37.85 298 ASP B N 1
ATOM 5245 C CA . ASP B 1 322 ? -18.321 13.886 16.801 1.00 38.81 298 ASP B CA 1
ATOM 5246 C C . ASP B 1 322 ? -17.605 14.261 18.098 1.00 38.54 298 ASP B C 1
ATOM 5247 O O . ASP B 1 322 ? -16.381 14.160 18.161 1.00 35.02 298 ASP B O 1
ATOM 5252 N N . LYS B 1 323 ? -18.341 14.654 19.137 1.00 39.40 299 LYS B N 1
ATOM 5253 C CA . LYS B 1 323 ? -17.688 15.085 20.374 1.00 39.35 299 LYS B CA 1
ATOM 5254 C C . LYS B 1 323 ? -16.897 13.980 21.089 1.00 37.84 299 LYS B C 1
ATOM 5255 O O . LYS B 1 323 ? -16.060 14.284 21.932 1.00 37.72 299 LYS B O 1
ATOM 5261 N N . ASN B 1 324 ? -17.150 12.717 20.751 1.00 36.67 300 ASN B N 1
ATOM 5262 C CA . ASN B 1 324 ? -16.423 11.578 21.353 1.00 37.45 300 ASN B CA 1
ATOM 5263 C C . ASN B 1 324 ? -15.201 11.068 20.565 1.00 35.16 300 ASN B C 1
ATOM 5264 O O . ASN B 1 324 ? -14.621 10.033 20.904 1.00 36.35 300 ASN B O 1
ATOM 5269 N N . PHE B 1 325 ? -14.831 11.788 19.520 1.00 32.85 301 PHE B N 1
ATOM 5270 C CA . PHE B 1 325 ? -13.717 11.405 18.648 1.00 30.81 301 PHE B CA 1
ATOM 5271 C C . PHE B 1 325 ? -12.426 11.078 19.404 1.00 31.01 301 PHE B C 1
ATOM 5272 O O . PHE B 1 325 ? -11.901 9.963 19.286 1.00 29.85 301 PHE B O 1
ATOM 5280 N N . ILE B 1 326 ? -11.915 12.046 20.177 1.00 31.17 302 ILE B N 1
ATOM 5281 C CA . ILE B 1 326 ? -10.659 11.863 20.924 1.00 30.97 302 ILE B CA 1
ATOM 5282 C C . ILE B 1 326 ? -10.779 10.798 21.976 1.00 34.09 302 ILE B C 1
ATOM 5283 O O . ILE B 1 326 ? -9.871 9.993 22.143 1.00 35.79 302 ILE B O 1
ATOM 5288 N N . ASN B 1 327 ? -11.898 10.805 22.691 1.00 36.51 303 ASN B N 1
ATOM 5289 C CA . ASN B 1 327 ? -12.172 9.806 23.707 1.00 38.95 303 ASN B CA 1
ATOM 5290 C C . ASN B 1 327 ? -12.087 8.399 23.126 1.00 39.72 303 ASN B C 1
ATOM 5291 O O . ASN B 1 327 ? -11.558 7.491 23.760 1.00 40.85 303 ASN B O 1
ATOM 5296 N N . GLN B 1 328 ? -12.611 8.230 21.916 1.00 39.76 304 GLN B N 1
ATOM 5297 C CA . GLN B 1 328 ? -12.591 6.933 21.231 1.00 40.65 304 GLN B CA 1
ATOM 5298 C C . GLN B 1 328 ? -11.273 6.623 20.548 1.00 37.85 304 GLN B C 1
ATOM 5299 O O . GLN B 1 328 ? -10.776 5.518 20.676 1.00 39.25 304 GLN B O 1
ATOM 5305 N N . ILE B 1 329 ? -10.703 7.588 19.830 1.00 35.50 305 ILE B N 1
ATOM 5306 C CA . ILE B 1 329 ? -9.480 7.314 19.040 1.00 34.41 305 ILE B CA 1
ATOM 5307 C C . ILE B 1 329 ? -8.223 7.024 19.867 1.00 34.18 305 ILE B C 1
ATOM 5308 O O . ILE B 1 329 ? -7.311 6.364 19.390 1.00 33.17 305 ILE B O 1
ATOM 5313 N N . GLY B 1 330 ? -8.188 7.486 21.111 1.00 35.48 306 GLY B N 1
ATOM 5314 C CA . GLY B 1 330 ? -7.037 7.242 21.981 1.00 35.61 306 GLY B CA 1
ATOM 5315 C C . GLY B 1 330 ? -6.789 5.785 22.304 1.00 38.38 306 GLY B C 1
ATOM 5316 O O . GLY B 1 330 ? -5.683 5.397 22.678 1.00 39.82 306 GLY B O 1
ATOM 5317 N N . TRP B 1 331 ? -7.830 4.972 22.202 1.00 40.47 307 TRP B N 1
ATOM 5318 C CA . TRP B 1 331 ? -7.699 3.553 22.450 1.00 43.20 307 TRP B CA 1
ATOM 5319 C C . TRP B 1 331 ? -7.008 2.819 21.308 1.00 43.27 307 TRP B C 1
ATOM 5320 O O . TRP B 1 331 ? -6.536 1.717 21.511 1.00 44.49 307 TRP B O 1
ATOM 5331 N N . TYR B 1 332 ? -6.956 3.421 20.119 1.00 42.10 308 TYR B N 1
ATOM 5332 C CA . TYR B 1 332 ? -6.356 2.769 18.936 1.00 42.93 308 TYR B CA 1
ATOM 5333 C C . TYR B 1 332 ? -5.142 3.495 18.373 1.00 41.24 308 TYR B C 1
ATOM 5334 O O . TYR B 1 332 ? -4.405 2.945 17.562 1.00 42.32 308 TYR B O 1
ATOM 5343 N N . LEU B 1 333 ? -4.935 4.732 18.787 1.00 39.74 309 LEU B N 1
ATOM 5344 C CA . LEU B 1 333 ? -3.867 5.537 18.216 1.00 38.33 309 LEU B CA 1
ATOM 5345 C C . LEU B 1 333 ? -2.470 5.176 18.724 1.00 38.17 309 LEU B C 1
ATOM 5346 O O . LEU B 1 333 ? -2.199 5.226 19.903 1.00 37.93 309 LEU B O 1
ATOM 5351 N N A ASN B 1 334 ? -1.596 4.813 17.792 0.70 38.51 310 ASN B N 1
ATOM 5352 N N B ASN B 1 334 ? -1.595 4.792 17.805 0.30 38.41 310 ASN B N 1
ATOM 5353 C CA A ASN B 1 334 ? -0.206 4.490 18.082 0.70 38.35 310 ASN B CA 1
ATOM 5354 C CA B ASN B 1 334 ? -0.212 4.503 18.139 0.30 38.48 310 ASN B CA 1
ATOM 5355 C C A ASN B 1 334 ? 0.614 5.695 17.618 0.70 36.36 310 ASN B C 1
ATOM 5356 C C B ASN B 1 334 ? 0.633 5.667 17.630 0.30 36.93 310 ASN B C 1
ATOM 5357 O O A ASN B 1 334 ? 0.651 6.003 16.420 0.70 33.89 310 ASN B O 1
ATOM 5358 O O B ASN B 1 334 ? 0.706 5.915 16.423 0.30 35.80 310 ASN B O 1
ATOM 5367 N N . TYR B 1 335 ? 1.244 6.394 18.562 1.00 36.05 311 TYR B N 1
ATOM 5368 C CA . TYR B 1 335 ? 2.045 7.582 18.229 1.00 36.52 311 TYR B CA 1
ATOM 5369 C C . TYR B 1 335 ? 3.320 7.306 17.445 1.00 38.09 311 TYR B C 1
ATOM 5370 O O . TYR B 1 335 ? 3.977 8.239 17.001 1.00 39.38 311 TYR B O 1
ATOM 5379 N N A ASP B 1 336 ? 3.672 6.038 17.286 0.70 40.11 312 ASP B N 1
ATOM 5380 N N B ASP B 1 336 ? 3.659 6.032 17.283 0.30 39.32 312 ASP B N 1
ATOM 5381 C CA A ASP B 1 336 ? 4.848 5.658 16.521 0.70 41.88 312 ASP B CA 1
ATOM 5382 C CA B ASP B 1 336 ? 4.837 5.648 16.520 0.30 40.13 312 ASP B CA 1
ATOM 5383 C C A ASP B 1 336 ? 4.447 5.102 15.145 0.70 41.62 312 ASP B C 1
ATOM 5384 C C B ASP B 1 336 ? 4.431 5.060 15.168 0.30 40.73 312 ASP B C 1
ATOM 5385 O O A ASP B 1 336 ? 5.198 4.366 14.532 0.70 43.71 312 ASP B O 1
ATOM 5386 O O B ASP B 1 336 ? 5.158 4.255 14.599 0.30 42.43 312 ASP B O 1
ATOM 5395 N N . GLN B 1 337 ? 3.257 5.443 14.671 1.00 39.71 313 GLN B N 1
ATOM 5396 C CA . GLN B 1 337 ? 2.793 4.986 13.368 1.00 40.32 313 GLN B CA 1
ATOM 5397 C C . GLN B 1 337 ? 1.953 6.037 12.669 1.00 37.60 313 GLN B C 1
ATOM 5398 O O . GLN B 1 337 ? 1.267 6.822 13.315 1.00 34.23 313 GLN B O 1
ATOM 5404 N N . GLU B 1 338 ? 2.041 6.028 11.339 1.00 36.24 314 GLU B N 1
ATOM 5405 C CA . GLU B 1 338 ? 1.264 6.895 10.472 1.00 35.54 314 GLU B CA 1
ATOM 5406 C C . GLU B 1 338 ? -0.094 6.277 10.213 1.00 34.80 314 GLU B C 1
ATOM 5407 O O . GLU B 1 338 ? -0.209 5.052 10.087 1.00 35.59 314 GLU B O 1
ATOM 5413 N N . ILE B 1 339 ? -1.121 7.118 10.121 1.00 31.97 315 ILE B N 1
ATOM 5414 C CA . ILE B 1 339 ? -2.460 6.636 9.848 1.00 31.86 315 ILE B CA 1
ATOM 5415 C C . ILE B 1 339 ? -3.104 7.357 8.668 1.00 31.12 315 ILE B C 1
ATOM 5416 O O . ILE B 1 339 ? -2.691 8.460 8.294 1.00 29.65 315 ILE B O 1
ATOM 5421 N N . ASN B 1 340 ? -4.105 6.706 8.078 1.00 30.45 316 ASN B N 1
ATOM 5422 C CA . ASN B 1 340 ? -4.919 7.295 7.032 1.00 29.92 316 ASN B CA 1
ATOM 5423 C C . ASN B 1 340 ? -6.304 7.534 7.625 1.00 30.01 316 ASN B C 1
ATOM 5424 O O . ASN B 1 340 ? -6.695 6.893 8.599 1.00 30.05 316 ASN B O 1
ATOM 5429 N N . LEU B 1 341 ? -7.028 8.483 7.055 1.00 29.09 317 LEU B N 1
ATOM 5430 C CA . LEU B 1 341 ? -8.374 8.772 7.491 1.00 29.33 317 LEU B CA 1
ATOM 5431 C C . LEU B 1 341 ? -9.279 8.577 6.293 1.00 30.75 317 LEU B C 1
ATOM 5432 O O . LEU B 1 341 ? -8.841 8.755 5.146 1.00 31.34 317 LEU B O 1
ATOM 5437 N N . ILE B 1 342 ? -10.527 8.195 6.555 1.00 31.13 318 ILE B N 1
ATOM 5438 C CA . ILE B 1 342 ? -11.525 8.063 5.519 1.00 30.87 318 ILE B CA 1
ATOM 5439 C C . ILE B 1 342 ? -12.578 9.135 5.757 1.00 31.13 318 ILE B C 1
ATOM 5440 O O . ILE B 1 342 ? -13.168 9.228 6.847 1.00 31.01 318 ILE B O 1
ATOM 5445 N N . GLY B 1 343 ? -12.798 9.948 4.735 1.00 30.79 319 GLY B N 1
ATOM 5446 C CA . GLY B 1 343 ? -13.772 11.025 4.779 1.00 31.35 319 GLY B CA 1
ATOM 5447 C C . GLY B 1 343 ? -13.479 11.994 3.660 1.00 31.59 319 GLY B C 1
ATOM 5448 O O . GLY B 1 343 ? -12.527 11.809 2.924 1.00 31.44 319 GLY B O 1
ATOM 5449 N N . ASP B 1 344 ? -14.307 13.023 3.522 1.00 33.65 320 ASP B N 1
ATOM 5450 C CA . ASP B 1 344 ? -14.092 14.037 2.495 1.00 33.41 320 ASP B CA 1
ATOM 5451 C C . ASP B 1 344 ? -12.957 14.949 2.960 1.00 31.61 320 ASP B C 1
ATOM 5452 O O . ASP B 1 344 ? -12.598 14.958 4.141 1.00 29.90 320 ASP B O 1
ATOM 5457 N N . TYR B 1 345 ? -12.406 15.715 2.022 1.00 30.47 321 TYR B N 1
ATOM 5458 C CA . TYR B 1 345 ? -11.268 16.569 2.292 1.00 29.14 321 TYR B CA 1
ATOM 5459 C C . TYR B 1 345 ? -11.457 17.467 3.517 1.00 29.29 321 TYR B C 1
ATOM 5460 O O . TYR B 1 345 ? -10.555 17.595 4.351 1.00 25.02 321 TYR B O 1
ATOM 5469 N N . HIS B 1 346 ? -12.623 18.095 3.614 1.00 30.76 322 HIS B N 1
ATOM 5470 C CA . HIS B 1 346 ? -12.875 19.025 4.713 1.00 31.93 322 HIS B CA 1
ATOM 5471 C C . HIS B 1 346 ? -12.957 18.306 6.056 1.00 30.86 322 HIS B C 1
ATOM 5472 O O . HIS B 1 346 ? -12.348 18.747 7.047 1.00 29.93 322 HIS B O 1
ATOM 5479 N N . LEU B 1 347 ? -13.713 17.214 6.083 1.00 28.72 323 LEU B N 1
ATOM 5480 C CA . LEU B 1 347 ? -13.873 16.414 7.296 1.00 29.40 323 LEU B CA 1
ATOM 5481 C C . LEU B 1 347 ? -12.498 15.938 7.783 1.00 27.01 323 LEU B C 1
ATOM 5482 O O . LEU B 1 347 ? -12.169 16.023 8.971 1.00 27.12 323 LEU B O 1
ATOM 5487 N N . VAL B 1 348 ? -11.698 15.451 6.849 1.00 26.70 324 VAL B N 1
ATOM 5488 C CA . VAL B 1 348 ? -10.340 15.022 7.133 1.00 25.83 324 VAL B CA 1
ATOM 5489 C C . VAL B 1 348 ? -9.478 16.165 7.738 1.00 26.37 324 VAL B C 1
ATOM 5490 O O . VAL B 1 348 ? -8.738 15.941 8.696 1.00 25.19 324 VAL B O 1
ATOM 5494 N N . SER B 1 349 ? -9.592 17.381 7.212 1.00 26.57 325 SER B N 1
ATOM 5495 C CA . SER B 1 349 ? -8.777 18.486 7.723 1.00 27.34 325 SER B CA 1
ATOM 5496 C C . SER B 1 349 ? -9.184 18.857 9.153 1.00 26.89 325 SER B C 1
ATOM 5497 O O . SER B 1 349 ? -8.337 19.245 9.950 1.00 25.89 325 SER B O 1
ATOM 5500 N N . LYS B 1 350 ? -10.471 18.720 9.486 1.00 26.45 326 LYS B N 1
ATOM 5501 C CA . LYS B 1 350 ? -10.916 19.032 10.845 1.00 25.76 326 LYS B CA 1
ATOM 5502 C C . LYS B 1 350 ? -10.379 17.996 11.828 1.00 24.98 326 LYS B C 1
ATOM 5503 O O . LYS B 1 350 ? -9.821 18.347 12.861 1.00 23.37 326 LYS B O 1
ATOM 5509 N N . ALA B 1 351 ? -10.534 16.721 11.484 1.00 25.57 327 ALA B N 1
ATOM 5510 C CA . ALA B 1 351 ? -10.008 15.626 12.306 1.00 25.88 327 ALA B CA 1
ATOM 5511 C C . ALA B 1 351 ? -8.492 15.734 12.456 1.00 24.17 327 ALA B C 1
ATOM 5512 O O . ALA B 1 351 ? -7.962 15.479 13.533 1.00 23.26 327 ALA B O 1
ATOM 5514 N N . THR B 1 352 ? -7.806 16.085 11.373 1.00 22.38 328 THR B N 1
ATOM 5515 C CA . THR B 1 352 ? -6.356 16.251 11.398 1.00 22.82 328 THR B CA 1
ATOM 5516 C C . THR B 1 352 ? -5.962 17.281 12.451 1.00 21.59 328 THR B C 1
ATOM 5517 O O . THR B 1 352 ? -5.070 17.032 13.261 1.00 21.31 328 THR B O 1
ATOM 5521 N N . HIS B 1 353 ? -6.653 18.423 12.447 1.00 21.28 329 HIS B N 1
ATOM 5522 C CA . HIS B 1 353 ? -6.400 19.497 13.413 1.00 20.98 329 HIS B CA 1
ATOM 5523 C C . HIS B 1 353 ? -6.648 19.012 14.832 1.00 20.60 329 HIS B C 1
ATOM 5524 O O . HIS B 1 353 ? -5.807 19.162 15.705 1.00 20.22 329 HIS B O 1
ATOM 5531 N N . THR B 1 354 ? -7.804 18.415 15.058 1.00 20.63 330 THR B N 1
ATOM 5532 C CA . THR B 1 354 ? -8.130 17.907 16.378 1.00 21.62 330 THR B CA 1
ATOM 5533 C C . THR B 1 354 ? -7.053 16.911 16.876 1.00 21.67 330 THR B C 1
ATOM 5534 O O . THR B 1 354 ? -6.669 16.931 18.046 1.00 21.00 330 THR B O 1
ATOM 5538 N N . LEU B 1 355 ? -6.522 16.085 15.976 1.00 21.31 331 LEU B N 1
ATOM 5539 C CA . LEU B 1 355 ? -5.470 15.140 16.374 1.00 20.65 331 LEU B CA 1
ATOM 5540 C C . LEU B 1 355 ? -4.168 15.854 16.770 1.00 20.40 331 LEU B C 1
ATOM 5541 O O . LEU B 1 355 ? -3.453 15.399 17.669 1.00 21.20 331 LEU B O 1
ATOM 5546 N N . GLN B 1 356 ? -3.877 16.985 16.142 1.00 19.07 332 GLN B N 1
ATOM 5547 C CA . GLN B 1 356 ? -2.703 17.748 16.531 1.00 19.40 332 GLN B CA 1
ATOM 5548 C C . GLN B 1 356 ? -2.855 18.291 17.962 1.00 19.34 332 GLN B C 1
ATOM 5549 O O . GLN B 1 356 ? -1.857 18.529 18.634 1.00 20.03 332 GLN B O 1
ATOM 5555 N N . LEU B 1 357 ? -4.095 18.503 18.420 1.00 19.74 333 LEU B N 1
ATOM 5556 C CA . LEU B 1 357 ? -4.322 19.000 19.773 1.00 19.44 333 LEU B CA 1
ATOM 5557 C C . LEU B 1 357 ? -3.963 17.944 20.835 1.00 20.06 333 LEU B C 1
ATOM 5558 O O . LEU B 1 357 ? -3.805 18.282 22.024 1.00 20.54 333 LEU B O 1
ATOM 5563 N N . ILE B 1 358 ? -3.856 16.677 20.422 1.00 20.17 334 ILE B N 1
ATOM 5564 C CA . ILE B 1 358 ? -3.366 15.627 21.323 1.00 20.93 334 ILE B CA 1
ATOM 5565 C C . ILE B 1 358 ? -1.959 15.215 20.896 1.00 21.94 334 ILE B C 1
ATOM 5566 O O . ILE B 1 358 ? -1.519 14.091 21.127 1.00 23.90 334 ILE B O 1
ATOM 5571 N N . GLY B 1 359 ? -1.264 16.158 20.257 1.00 22.10 335 GLY B N 1
ATOM 5572 C CA . GLY B 1 359 ? 0.127 15.984 19.863 1.00 22.07 335 GLY B CA 1
ATOM 5573 C C . GLY B 1 359 ? 0.435 14.976 18.777 1.00 22.47 335 GLY B C 1
ATOM 5574 O O . GLY B 1 359 ? 1.549 14.507 18.705 1.00 22.84 335 GLY B O 1
ATOM 5575 N N . TYR B 1 360 ? -0.550 14.635 17.945 1.00 22.64 336 TYR B N 1
ATOM 5576 C CA . TYR B 1 360 ? -0.346 13.685 16.850 1.00 22.32 336 TYR B CA 1
ATOM 5577 C C . TYR B 1 360 ? -0.337 14.457 15.531 1.00 22.58 336 TYR B C 1
ATOM 5578 O O . TYR B 1 360 ? -1.352 15.008 15.129 1.00 22.32 336 TYR B O 1
ATOM 5587 N N . ASP B 1 361 ? 0.832 14.493 14.883 1.00 23.93 337 ASP B N 1
ATOM 5588 C CA . ASP B 1 361 ? 1.087 15.257 13.659 1.00 23.95 337 ASP B CA 1
ATOM 5589 C C . ASP B 1 361 ? 1.397 14.346 12.476 1.00 24.83 337 ASP B C 1
ATOM 5590 O O . ASP B 1 361 ? 1.924 14.810 11.487 1.00 24.05 337 ASP B O 1
ATOM 5595 N N . ASP B 1 362 ? 1.037 13.066 12.575 1.00 27.80 338 ASP B N 1
ATOM 5596 C CA . ASP B 1 362 ? 1.437 12.034 11.596 1.00 28.43 338 ASP B CA 1
ATOM 5597 C C . ASP B 1 362 ? 0.423 11.389 10.629 1.00 27.49 338 ASP B C 1
ATOM 5598 O O . ASP B 1 362 ? 0.649 10.259 10.159 1.00 27.33 338 ASP B O 1
ATOM 5603 N N A ILE B 1 363 ? -0.672 12.080 10.328 0.50 25.66 339 ILE B N 1
ATOM 5604 N N B ILE B 1 363 ? -0.676 12.082 10.333 0.50 25.56 339 ILE B N 1
ATOM 5605 C CA A ILE B 1 363 ? -1.630 11.565 9.364 0.50 25.36 339 ILE B CA 1
ATOM 5606 C CA B ILE B 1 363 ? -1.637 11.576 9.362 0.50 25.19 339 ILE B CA 1
ATOM 5607 C C A ILE B 1 363 ? -0.928 11.579 8.017 0.50 25.97 339 ILE B C 1
ATOM 5608 C C B ILE B 1 363 ? -0.909 11.575 8.027 0.50 25.87 339 ILE B C 1
ATOM 5609 O O A ILE B 1 363 ? -0.439 12.626 7.587 0.50 26.51 339 ILE B O 1
ATOM 5610 O O B ILE B 1 363 ? -0.369 12.606 7.621 0.50 26.47 339 ILE B O 1
ATOM 5619 N N . ALA B 1 364 ? -0.873 10.422 7.359 1.00 27.12 340 ALA B N 1
ATOM 5620 C CA . ALA B 1 364 ? -0.183 10.286 6.064 1.00 27.91 340 ALA B CA 1
ATOM 5621 C C . ALA B 1 364 ? -1.045 10.634 4.854 1.00 28.28 340 ALA B C 1
ATOM 5622 O O . ALA B 1 364 ? -0.518 10.952 3.807 1.00 28.26 340 ALA B O 1
ATOM 5624 N N . GLY B 1 365 ? -2.365 10.564 4.988 1.00 29.58 341 GLY B N 1
ATOM 5625 C CA . GLY B 1 365 ? -3.264 10.904 3.877 1.00 29.16 341 GLY B CA 1
ATOM 5626 C C . GLY B 1 365 ? -4.692 10.483 4.148 1.00 29.52 341 GLY B C 1
ATOM 5627 O O . GLY B 1 365 ? -5.030 10.120 5.278 1.00 29.37 341 GLY B O 1
ATOM 5628 N N . TYR B 1 366 ? -5.538 10.533 3.122 1.00 28.98 342 TYR B N 1
ATOM 5629 C CA . TYR B 1 366 ? -6.915 10.141 3.292 1.00 29.82 342 TYR B CA 1
ATOM 5630 C C . TYR B 1 366 ? -7.476 9.460 2.048 1.00 32.47 342 TYR B C 1
ATOM 5631 O O . TYR B 1 366 ? -6.833 9.427 1.001 1.00 32.32 342 TYR B O 1
ATOM 5640 N N . GLN B 1 367 ? -8.663 8.876 2.203 1.00 34.24 343 GLN B N 1
ATOM 5641 C CA . GLN B 1 367 ? -9.386 8.234 1.110 1.00 37.83 343 GLN B CA 1
ATOM 5642 C C . GLN B 1 367 ? -10.856 8.531 1.271 1.00 37.65 343 GLN B C 1
ATOM 5643 O O . GLN B 1 367 ? -11.354 8.611 2.381 1.00 36.49 343 GLN B O 1
ATOM 5649 N N . LEU B 1 368 ? -11.550 8.692 0.158 1.00 39.00 344 LEU B N 1
ATOM 5650 C CA . LEU B 1 368 ? -12.975 8.917 0.199 1.00 40.07 344 LEU B CA 1
ATOM 5651 C C . LEU B 1 368 ? -13.669 7.601 0.542 1.00 42.28 344 LEU B C 1
ATOM 5652 O O . LEU B 1 368 ? -13.121 6.541 0.316 1.00 42.73 344 LEU B O 1
ATOM 5657 N N . PRO B 1 369 ? -14.860 7.676 1.133 1.00 45.23 345 PRO B N 1
ATOM 5658 C CA . PRO B 1 369 ? -15.613 6.453 1.363 1.00 49.32 345 PRO B CA 1
ATOM 5659 C C . PRO B 1 369 ? -16.199 5.971 0.043 1.00 52.96 345 PRO B C 1
ATOM 5660 O O . PRO B 1 369 ? -16.589 6.789 -0.791 1.00 53.76 345 PRO B O 1
ATOM 5664 N N . GLN B 1 370 ? -16.248 4.661 -0.156 1.00 57.38 346 GLN B N 1
ATOM 5665 C CA . GLN B 1 370 ? -16.804 4.095 -1.386 1.00 61.00 346 GLN B CA 1
ATOM 5666 C C . GLN B 1 370 ? -18.291 3.810 -1.227 1.00 63.04 346 GLN B C 1
ATOM 5667 O O . GLN B 1 370 ? -19.114 4.712 -1.381 1.00 64.05 346 GLN B O 1
ATOM 5673 N N . ASN C 1 23 ? -8.755 46.616 -20.326 1.00 56.21 -1 ASN C N 1
ATOM 5674 C CA . ASN C 1 23 ? -8.776 46.412 -21.811 1.00 56.17 -1 ASN C CA 1
ATOM 5675 C C . ASN C 1 23 ? -8.834 44.920 -22.219 1.00 53.90 -1 ASN C C 1
ATOM 5676 O O . ASN C 1 23 ? -8.039 44.138 -21.703 1.00 55.23 -1 ASN C O 1
ATOM 5681 N N . ALA C 1 24 ? -9.793 44.472 -23.050 1.00 51.29 0 ALA C N 1
ATOM 5682 C CA . ALA C 1 24 ? -10.940 45.252 -23.587 1.00 48.62 0 ALA C CA 1
ATOM 5683 C C . ALA C 1 24 ? -12.290 44.529 -23.292 1.00 44.82 0 ALA C C 1
ATOM 5684 O O . ALA C 1 24 ? -13.377 45.157 -23.420 1.00 43.40 0 ALA C O 1
ATOM 5686 N N . MET C 1 25 ? -12.216 43.232 -22.895 1.00 38.43 1 MET C N 1
ATOM 5687 C CA . MET C 1 25 ? -13.416 42.434 -22.598 1.00 33.66 1 MET C CA 1
ATOM 5688 C C . MET C 1 25 ? -13.289 41.379 -21.463 1.00 29.67 1 MET C C 1
ATOM 5689 O O . MET C 1 25 ? -12.446 40.482 -21.513 1.00 30.31 1 MET C O 1
ATOM 5694 N N . PHE C 1 26 ? -14.170 41.468 -20.472 1.00 25.16 2 PHE C N 1
ATOM 5695 C 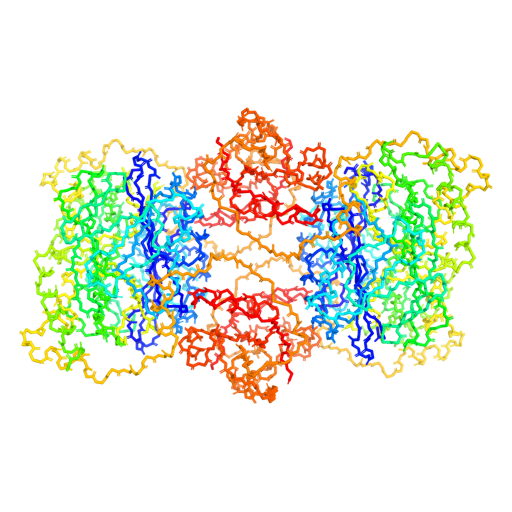CA . PHE C 1 26 ? -14.230 40.486 -19.405 1.00 22.94 2 PHE C CA 1
ATOM 5696 C C . PHE C 1 26 ? -15.246 39.392 -19.764 1.00 21.28 2 PHE C C 1
ATOM 5697 O O . PHE C 1 26 ? -16.278 39.674 -20.342 1.00 20.18 2 PHE C O 1
ATOM 5705 N N . PHE C 1 27 ? -14.936 38.160 -19.380 1.00 19.36 3 PHE C N 1
ATOM 5706 C CA . PHE C 1 27 ? -15.768 36.981 -19.628 1.00 19.84 3 PHE C CA 1
ATOM 5707 C C . PHE C 1 27 ? -15.558 36.016 -18.498 1.00 20.62 3 PHE C C 1
ATOM 5708 O O . PHE C 1 27 ? -14.425 35.690 -18.171 1.00 19.26 3 PHE C O 1
ATOM 5716 N N . LYS C 1 28 ? -16.650 35.501 -17.951 1.00 20.80 4 LYS C N 1
ATOM 5717 C CA . LYS C 1 28 ? -16.567 34.526 -16.883 1.00 21.42 4 LYS C CA 1
ATOM 5718 C C . LYS C 1 28 ? -17.839 33.691 -16.859 1.00 21.32 4 LYS C C 1
ATOM 5719 O O . LYS C 1 28 ? -18.950 34.222 -16.926 1.00 19.37 4 LYS C O 1
ATOM 5725 N N . GLN C 1 29 ? -17.651 32.376 -16.812 1.00 20.16 5 GLN C N 1
ATOM 5726 C CA . GLN C 1 29 ? -18.738 31.431 -16.695 1.00 21.54 5 GLN C CA 1
ATOM 5727 C C . GLN C 1 29 ? -18.957 31.085 -15.219 1.00 20.30 5 GLN C C 1
ATOM 5728 O O . GLN C 1 29 ? -18.008 31.017 -14.439 1.00 20.22 5 GLN C O 1
ATOM 5734 N N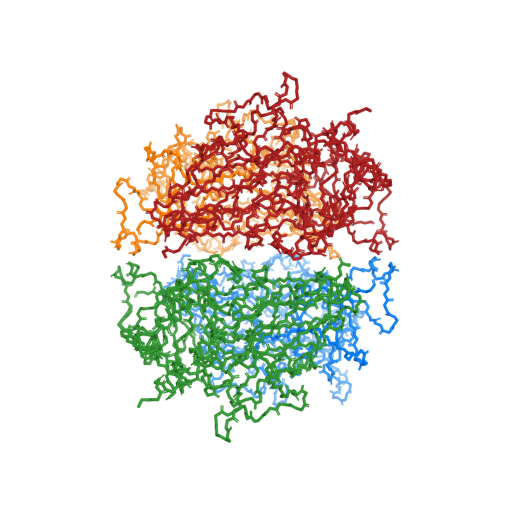 . PHE C 1 30 ? -20.219 30.895 -14.860 1.00 18.79 6 PHE C N 1
ATOM 5735 C CA . PHE C 1 30 ? -20.649 30.501 -13.527 1.00 19.27 6 PHE C CA 1
ATOM 5736 C C . PHE C 1 30 ? -21.425 29.194 -13.684 1.00 21.35 6 PHE C C 1
ATOM 5737 O O . PHE C 1 30 ? -22.367 29.111 -14.502 1.00 21.64 6 PHE C O 1
ATOM 5745 N N . TYR C 1 31 ? -21.057 28.174 -12.926 1.00 22.11 7 TYR C N 1
ATOM 5746 C CA . TYR C 1 31 ? -21.726 26.890 -13.069 1.00 23.22 7 TYR C CA 1
ATOM 5747 C C . TYR C 1 31 ? -22.321 26.463 -11.755 1.00 23.14 7 TYR C C 1
ATOM 5748 O O . TYR C 1 31 ? -21.647 26.512 -10.734 1.00 23.98 7 TYR C O 1
ATOM 5757 N N . ASP C 1 32 ? -23.592 26.084 -11.771 1.00 23.10 8 ASP C N 1
ATOM 5758 C CA . ASP C 1 32 ? -24.238 25.535 -10.590 1.00 23.70 8 ASP C CA 1
ATOM 5759 C C . ASP C 1 32 ? -24.280 24.032 -10.764 1.00 25.00 8 ASP C C 1
ATOM 5760 O O . ASP C 1 32 ? -24.848 23.536 -11.746 1.00 24.58 8 ASP C O 1
ATOM 5765 N N . LYS C 1 33 ? -23.706 23.307 -9.810 1.00 25.94 9 LYS C N 1
ATOM 5766 C CA . LYS C 1 33 ? -23.607 21.849 -9.926 1.00 28.42 9 LYS C CA 1
ATOM 5767 C C . LYS C 1 33 ? -24.929 21.102 -9.771 1.00 28.76 9 LYS C C 1
ATOM 5768 O O . LYS C 1 33 ? -25.117 20.040 -10.387 1.00 28.20 9 LYS C O 1
ATOM 5774 N N . HIS C 1 34 ? -25.851 21.644 -8.974 1.00 27.34 10 HIS C N 1
ATOM 5775 C CA . HIS C 1 34 ? -27.127 20.963 -8.772 1.00 26.72 10 HIS C CA 1
ATOM 5776 C C . HIS C 1 34 ? -28.040 21.152 -9.970 1.00 26.17 10 HIS C C 1
ATOM 5777 O O . HIS C 1 34 ? -28.820 20.263 -10.317 1.00 26.94 10 HIS C O 1
ATOM 5784 N N . LEU C 1 35 ? -27.938 22.314 -10.604 1.00 24.56 11 LEU C N 1
ATOM 5785 C CA . LEU C 1 35 ? -28.747 22.610 -11.768 1.00 24.98 11 LEU C CA 1
ATOM 5786 C C . LEU C 1 35 ? -28.046 22.199 -13.071 1.00 24.77 11 LEU C C 1
ATOM 5787 O O . LEU C 1 35 ? -28.676 22.186 -14.103 1.00 25.99 11 LEU C O 1
ATOM 5792 N N . SER C 1 36 ? -26.750 21.894 -13.014 1.00 24.95 12 SER C N 1
ATOM 5793 C CA . SER C 1 36 ? -25.935 21.612 -14.213 1.00 26.04 12 SER C CA 1
ATOM 5794 C C . SER C 1 36 ? -26.126 22.736 -15.226 1.00 25.66 12 SER C C 1
ATOM 5795 O O . SER C 1 36 ? -26.242 22.504 -16.425 1.00 26.37 12 SER C O 1
ATOM 5798 N N . GLN C 1 37 ? -26.164 23.964 -14.713 1.00 23.29 13 GLN C N 1
ATOM 5799 C CA . GLN C 1 37 ? -26.501 25.118 -15.500 1.00 22.23 13 GLN C CA 1
ATOM 5800 C C . GLN C 1 37 ? -25.365 26.123 -15.545 1.00 21.90 13 GLN C C 1
ATOM 5801 O O . GLN C 1 37 ? -24.701 26.378 -14.530 1.00 21.38 13 GLN C O 1
ATOM 5807 N N . ALA C 1 38 ? -25.158 26.703 -16.725 1.00 20.85 14 ALA C N 1
ATOM 5808 C CA . ALA C 1 38 ? -24.095 27.679 -16.940 1.00 20.01 14 ALA C CA 1
ATOM 5809 C C . ALA C 1 38 ? -24.665 29.032 -17.288 1.00 19.28 14 ALA C C 1
ATOM 5810 O O . ALA C 1 38 ? -25.471 29.168 -18.229 1.00 21.37 14 ALA C O 1
ATOM 5812 N N . SER C 1 39 ? -24.223 30.033 -16.541 1.00 18.05 15 SER C N 1
ATOM 5813 C CA . SER C 1 39 ? -24.578 31.407 -16.778 1.00 18.13 15 SER C CA 1
ATOM 5814 C C . SER C 1 39 ? -23.255 32.118 -17.002 1.00 19.01 15 SER C C 1
ATOM 5815 O O . SER C 1 39 ? -22.200 31.576 -16.687 1.00 19.76 15 SER C O 1
ATOM 5818 N N . TYR C 1 40 ? -23.298 33.321 -17.552 1.00 19.66 16 TYR C N 1
ATOM 5819 C CA . TYR C 1 40 ? -22.073 34.049 -17.864 1.00 19.30 16 TYR C CA 1
ATOM 5820 C C . TYR C 1 40 ? -22.173 35.519 -17.520 1.00 19.66 16 TYR C C 1
ATOM 5821 O O . TYR C 1 40 ? -23.259 36.092 -17.533 1.00 20.11 16 TYR C O 1
ATOM 5830 N N . LEU C 1 41 ? -21.025 36.121 -17.224 1.00 19.82 17 LEU C N 1
ATOM 5831 C CA . LEU C 1 41 ? -20.925 37.555 -17.047 1.00 19.59 17 LEU C CA 1
ATOM 5832 C C . LEU C 1 41 ? -19.927 38.070 -18.100 1.00 20.37 17 LEU C C 1
ATOM 5833 O O . LEU C 1 41 ? -18.773 37.612 -18.144 1.00 20.59 17 LEU C O 1
ATOM 5838 N N . ILE C 1 42 ? -20.363 38.995 -18.952 1.00 20.02 18 ILE C N 1
ATOM 5839 C CA . ILE C 1 42 ? -19.457 39.646 -19.873 1.00 20.83 18 ILE C CA 1
ATOM 5840 C C . ILE C 1 42 ? -19.371 41.123 -19.502 1.00 22.48 18 ILE C C 1
ATOM 5841 O O . ILE C 1 42 ? -20.349 41.729 -19.003 1.00 23.50 18 ILE C O 1
ATOM 5846 N N . GLY C 1 43 ? -18.206 41.704 -19.733 1.00 22.88 19 GLY C N 1
ATOM 5847 C CA . GLY C 1 43 ? -17.990 43.084 -19.369 1.00 23.48 19 GLY C CA 1
ATOM 5848 C C . GLY C 1 43 ? -17.095 43.855 -20.306 1.00 24.02 19 GLY C C 1
ATOM 5849 O O . GLY C 1 43 ? -16.070 43.360 -20.773 1.00 21.50 19 GLY C O 1
ATOM 5850 N N . CYS C 1 44 ? -17.512 45.078 -20.582 1.00 24.77 20 CYS C N 1
ATOM 5851 C CA . CYS C 1 44 ? -16.775 45.986 -21.420 1.00 27.68 20 CYS C CA 1
ATOM 5852 C C . CYS C 1 44 ? -15.826 46.772 -20.523 1.00 29.46 20 CYS C C 1
ATOM 5853 O O . CYS C 1 44 ? -16.257 47.530 -19.674 1.00 29.49 20 CYS C O 1
ATOM 5856 N N . GLN C 1 45 ? -14.535 46.611 -20.702 1.00 34.09 21 GLN C N 1
ATOM 5857 C CA . GLN C 1 45 ? -13.607 47.349 -19.841 1.00 38.81 21 GLN C CA 1
ATOM 5858 C C . GLN C 1 45 ? -13.525 48.833 -20.239 1.00 39.61 21 GLN C C 1
ATOM 5859 O O . GLN C 1 45 ? -13.173 49.662 -19.409 1.00 41.90 21 GLN C O 1
ATOM 5865 N N . LYS C 1 46 ? -13.912 49.176 -21.469 1.00 39.56 22 LYS C N 1
ATOM 5866 C CA . LYS C 1 46 ? -13.924 50.584 -21.877 1.00 40.04 22 LYS C CA 1
ATOM 5867 C C . LYS C 1 46 ? -15.000 51.354 -21.118 1.00 36.89 22 LYS C C 1
ATOM 5868 O O . LYS C 1 46 ? -14.720 52.389 -20.543 1.00 37.33 22 LYS C O 1
ATOM 5874 N N . THR C 1 47 ? -16.224 50.836 -21.082 1.00 33.65 23 THR C N 1
ATOM 5875 C CA . THR C 1 47 ? -17.317 51.553 -20.423 1.00 30.86 23 THR C CA 1
ATOM 5876 C C . THR C 1 47 ? -17.627 51.109 -19.008 1.00 28.71 23 THR C C 1
ATOM 5877 O O . THR C 1 47 ? -18.261 51.839 -18.286 1.00 27.32 23 THR C O 1
ATOM 5881 N N . GLY C 1 48 ? -17.213 49.908 -18.627 1.00 27.03 24 GLY C N 1
ATOM 5882 C CA . GLY C 1 48 ? -17.562 49.375 -17.317 1.00 26.30 24 GLY C CA 1
ATOM 5883 C C . GLY C 1 48 ? -18.908 48.652 -17.286 1.00 25.61 24 GLY C C 1
ATOM 5884 O O . GLY C 1 48 ? -19.276 48.083 -16.265 1.00 26.81 24 GLY C O 1
ATOM 5885 N N . GLU C 1 49 ? -19.645 48.662 -18.395 1.00 24.20 25 GLU C N 1
ATOM 5886 C CA . GLU C 1 49 ? -20.944 47.988 -18.452 1.00 24.50 25 GLU C CA 1
ATOM 5887 C C . GLU C 1 49 ? -20.774 46.483 -18.534 1.00 23.02 25 GLU C C 1
ATOM 5888 O O . GLU C 1 49 ? -19.855 45.985 -19.196 1.00 22.52 25 GLU C O 1
ATOM 5894 N N . ALA C 1 50 ? -21.674 45.764 -17.882 1.00 21.12 26 ALA C N 1
ATOM 5895 C CA . ALA C 1 50 ? -21.630 44.320 -17.868 1.00 20.32 26 ALA C CA 1
ATOM 5896 C C . ALA C 1 50 ? -23.015 43.707 -17.972 1.00 20.14 26 ALA C C 1
ATOM 5897 O O . ALA C 1 50 ? -24.038 44.315 -17.594 1.00 19.58 26 ALA C O 1
ATOM 5899 N N . MET C 1 51 ? -23.031 42.477 -18.459 1.00 19.97 27 MET C N 1
ATOM 5900 C CA . MET C 1 51 ? -24.241 41.727 -18.659 1.00 20.00 27 MET C CA 1
ATOM 5901 C C . MET C 1 51 ? -24.166 40.335 -18.093 1.00 19.80 27 MET C C 1
ATOM 5902 O O . MET C 1 51 ? -23.134 39.656 -18.240 1.00 19.43 27 MET C O 1
ATOM 5907 N N . ILE C 1 52 ? -25.266 39.901 -17.462 1.00 18.87 28 ILE C N 1
ATOM 5908 C CA . ILE C 1 52 ? -25.383 38.517 -17.026 1.00 18.82 28 ILE C CA 1
ATOM 5909 C C . ILE C 1 52 ? -26.241 37.786 -18.057 1.00 19.04 28 ILE C C 1
ATOM 5910 O O . ILE C 1 52 ? -27.316 38.260 -18.441 1.00 19.84 28 ILE C O 1
ATOM 5915 N N . ILE C 1 53 ? -25.764 36.639 -18.521 1.00 19.47 29 ILE C N 1
ATOM 5916 C CA . ILE C 1 53 ? -26.527 35.807 -19.444 1.00 19.64 29 ILE C CA 1
ATOM 5917 C C . ILE C 1 53 ? -27.033 34.592 -18.670 1.00 19.82 29 ILE C C 1
ATOM 5918 O O . ILE C 1 53 ? -26.238 33.872 -18.048 1.00 20.24 29 ILE C O 1
ATOM 5923 N N . ASP C 1 54 ? -28.355 34.367 -18.735 1.00 19.84 30 ASP C N 1
ATOM 5924 C CA . ASP C 1 54 ? -29.039 33.266 -18.030 1.00 19.82 30 ASP C CA 1
ATOM 5925 C C . ASP C 1 54 ? -28.839 33.311 -16.510 1.00 19.15 30 ASP C C 1
ATOM 5926 O O . ASP C 1 54 ? -28.469 32.306 -15.886 1.00 20.94 30 ASP C O 1
ATOM 5931 N N . PRO C 1 55 ? -29.156 34.449 -15.892 1.00 17.08 31 PRO C N 1
ATOM 5932 C CA . PRO C 1 55 ? -28.979 34.563 -14.449 1.00 17.47 31 PRO C CA 1
ATOM 5933 C C . PRO C 1 55 ? -29.847 33.631 -13.614 1.00 17.98 31 PRO C C 1
ATOM 5934 O O . PRO C 1 55 ? -30.999 33.361 -13.979 1.00 18.90 31 PRO C O 1
ATOM 5938 N N . ILE C 1 56 ? -29.266 33.106 -12.530 1.00 17.42 32 ILE C N 1
ATOM 5939 C CA . ILE C 1 56 ? -30.017 32.345 -11.519 1.00 17.84 32 ILE C CA 1
ATOM 5940 C C . ILE C 1 56 ? -30.612 33.411 -10.590 1.00 18.36 32 ILE C C 1
ATOM 5941 O O . ILE C 1 56 ? -30.319 34.599 -10.775 1.00 18.23 32 ILE C O 1
ATOM 5946 N N . ARG C 1 57 ? -31.416 33.006 -9.600 1.00 19.14 33 ARG C N 1
ATOM 5947 C CA . ARG C 1 57 ? -32.115 33.974 -8.714 1.00 19.60 33 ARG C CA 1
ATOM 5948 C C . ARG C 1 57 ? -31.227 34.722 -7.736 1.00 20.07 33 ARG C C 1
ATOM 5949 O O . ARG C 1 57 ? -31.516 35.866 -7.394 1.00 22.62 33 ARG C O 1
ATOM 5957 N N . ASP C 1 58 ? -30.199 34.047 -7.232 1.00 19.40 34 ASP C N 1
ATOM 5958 C CA . ASP C 1 58 ? -29.248 34.650 -6.318 1.00 19.44 34 ASP C CA 1
ATOM 5959 C C . ASP C 1 58 ? -28.207 35.311 -7.194 1.00 19.48 34 ASP C C 1
ATOM 5960 O O . ASP C 1 58 ? -27.500 34.645 -7.938 1.00 17.82 34 ASP C O 1
ATOM 5965 N N . LEU C 1 59 ? -28.109 36.629 -7.096 1.00 20.19 35 LEU C N 1
ATOM 5966 C CA . LEU C 1 59 ? -27.218 37.390 -7.962 1.00 19.61 35 LEU C CA 1
ATOM 5967 C C . LEU C 1 59 ? -25.858 37.684 -7.348 1.00 18.94 35 LEU C C 1
ATOM 5968 O O . LEU C 1 59 ? -24.993 38.256 -8.022 1.00 17.61 35 LEU C O 1
ATOM 5973 N N . SER C 1 60 ? -25.658 37.266 -6.096 1.00 18.37 36 SER C N 1
ATOM 5974 C CA . SER C 1 60 ? -24.463 37.600 -5.348 1.00 18.84 36 SER C CA 1
ATOM 5975 C C . SER C 1 60 ? -23.131 37.258 -6.020 1.00 18.85 36 SER C C 1
ATOM 5976 O O . SER C 1 60 ? -22.173 38.042 -5.922 1.00 19.75 36 SER C O 1
ATOM 5979 N N A SER C 1 61 ? -23.052 36.124 -6.699 0.70 18.65 37 SER C N 1
ATOM 5980 N N B SER C 1 61 ? -23.060 36.122 -6.699 0.30 18.42 37 SER C N 1
ATOM 5981 C CA A SER C 1 61 ? -21.779 35.745 -7.335 0.70 19.19 37 SER C CA 1
ATOM 5982 C CA B SER C 1 61 ? -21.804 35.715 -7.328 0.30 18.34 37 SER C CA 1
ATOM 5983 C C A SER C 1 61 ? -21.417 36.684 -8.476 0.70 18.12 37 SER C C 1
ATOM 5984 C C B SER C 1 61 ? -21.419 36.656 -8.473 0.30 18.04 37 SER C C 1
ATOM 5985 O O A SER C 1 61 ? -20.286 37.110 -8.591 0.70 17.72 37 SER C O 1
ATOM 5986 O O B SER C 1 61 ? -20.265 37.045 -8.594 0.30 18.05 37 SER C O 1
ATOM 5991 N N . TYR C 1 62 ? -22.392 37.025 -9.301 1.00 18.27 38 TYR C N 1
ATOM 5992 C CA . TYR C 1 62 ? -22.145 37.926 -10.405 1.00 17.56 38 TYR C CA 1
ATOM 5993 C C . TYR C 1 62 ? -21.689 39.299 -9.895 1.00 18.22 38 TYR C C 1
ATOM 5994 O O . TYR C 1 62 ? -20.742 39.896 -10.414 1.00 17.59 38 TYR C O 1
ATOM 6003 N N . ILE C 1 63 ? -22.382 39.774 -8.861 1.00 18.23 39 ILE C N 1
ATOM 6004 C CA . ILE C 1 63 ? -22.120 41.046 -8.246 1.00 18.07 39 ILE C CA 1
ATOM 6005 C C . ILE C 1 63 ? -20.716 41.118 -7.684 1.00 18.91 39 ILE C C 1
ATOM 6006 O O . ILE C 1 63 ? -19.993 42.094 -7.925 1.00 17.45 39 ILE C O 1
ATOM 6011 N N . ARG C 1 64 ? -20.333 40.082 -6.944 1.00 19.27 40 ARG C N 1
ATOM 6012 C CA . ARG C 1 64 ? -18.989 40.008 -6.368 1.00 21.30 40 ARG C CA 1
ATOM 6013 C C . ARG C 1 64 ? -17.909 40.052 -7.456 1.00 20.54 40 ARG C C 1
ATOM 6014 O O . ARG C 1 64 ? -16.953 40.797 -7.336 1.00 19.55 40 ARG C O 1
ATOM 6022 N N . VAL C 1 65 ? -18.099 39.301 -8.534 1.00 20.33 41 VAL C N 1
ATOM 6023 C CA . VAL C 1 65 ? -17.136 39.295 -9.634 1.00 20.64 41 VAL C CA 1
ATOM 6024 C C . VAL C 1 65 ? -17.098 40.654 -10.334 1.00 20.37 41 VAL C C 1
ATOM 6025 O O . VAL C 1 65 ? -16.022 41.208 -10.603 1.00 19.97 41 VAL C O 1
ATOM 6029 N N . ALA C 1 66 ? -18.269 41.217 -10.605 1.00 20.46 42 ALA C N 1
ATOM 6030 C CA . ALA C 1 66 ? -18.338 42.533 -11.229 1.00 20.01 42 ALA C CA 1
ATOM 6031 C C . ALA C 1 66 ? -17.552 43.558 -10.384 1.00 20.87 42 ALA C C 1
ATOM 6032 O O . ALA C 1 66 ? -16.730 44.310 -10.924 1.00 21.43 42 ALA C O 1
ATOM 6034 N N . ASP C 1 67 ? -17.791 43.568 -9.066 1.00 20.18 43 ASP C N 1
ATOM 6035 C CA . ASP C 1 67 ? -17.090 44.478 -8.149 1.00 21.88 43 ASP C CA 1
ATOM 6036 C C . ASP C 1 67 ? -15.578 44.293 -8.226 1.00 23.20 43 ASP C C 1
ATOM 6037 O O . ASP C 1 67 ? -14.843 45.273 -8.248 1.00 21.54 43 ASP C O 1
ATOM 6042 N N . GLU C 1 68 ? -15.113 43.044 -8.237 1.00 23.62 44 GLU C N 1
ATOM 6043 C CA . GLU C 1 68 ? -13.670 42.776 -8.317 1.00 25.58 44 GLU C CA 1
ATOM 6044 C C . GLU C 1 68 ? -13.079 43.282 -9.625 1.00 25.31 44 GLU C C 1
ATOM 6045 O O . GLU C 1 68 ? -11.916 43.635 -9.674 1.00 25.29 44 GLU C O 1
ATOM 6051 N N . GLU C 1 69 ? -13.879 43.287 -10.686 1.00 24.59 45 GLU C N 1
ATOM 6052 C CA . GLU C 1 69 ? -13.404 43.712 -12.007 1.00 26.15 45 GLU C CA 1
ATOM 6053 C C . GLU C 1 69 ? -13.675 45.176 -12.349 1.00 26.30 45 GLU C C 1
ATOM 6054 O O . GLU C 1 69 ? -13.306 45.620 -13.410 1.00 27.47 45 GLU C O 1
ATOM 6060 N N . GLY C 1 70 ? -14.318 45.919 -11.454 1.00 26.15 46 GLY C N 1
ATOM 6061 C CA . GLY C 1 70 ? -14.633 47.320 -11.709 1.00 25.57 46 GLY C CA 1
ATOM 6062 C C . GLY C 1 70 ? -15.775 47.466 -12.699 1.00 25.04 46 GLY C C 1
ATOM 6063 O O . GLY C 1 70 ? -15.882 48.473 -13.389 1.00 25.56 46 GLY C O 1
ATOM 6064 N N . LEU C 1 71 ? -16.641 46.461 -12.768 1.00 22.35 47 LEU C N 1
ATOM 6065 C CA . LEU C 1 71 ? -17.751 46.491 -13.690 1.00 22.25 47 LEU C CA 1
ATOM 6066 C C . LEU C 1 71 ? -19.067 46.820 -12.974 1.00 22.45 47 LEU C C 1
ATOM 6067 O O . LEU C 1 71 ? -19.180 46.659 -11.770 1.00 21.65 47 LEU C O 1
ATOM 6072 N N . THR C 1 72 ? -20.052 47.255 -13.748 1.00 22.22 48 THR C N 1
ATOM 6073 C CA . THR C 1 72 ? -21.377 47.561 -13.233 1.00 22.84 48 THR C CA 1
ATOM 6074 C C . THR C 1 72 ? -22.376 46.768 -14.054 1.00 21.77 48 THR C C 1
ATOM 6075 O O . THR C 1 72 ? -22.425 46.880 -15.258 1.00 21.62 48 THR C O 1
ATOM 6079 N N . ILE C 1 73 ? -23.134 45.914 -13.388 1.00 22.21 49 ILE C N 1
ATOM 6080 C CA . ILE C 1 73 ? -24.113 45.089 -14.061 1.00 20.66 49 ILE C CA 1
ATOM 6081 C C . ILE C 1 73 ? -25.274 45.992 -14.438 1.00 20.41 49 ILE C C 1
ATOM 6082 O O . ILE C 1 73 ? -26.010 46.452 -13.579 1.00 19.35 49 ILE C O 1
ATOM 6087 N N . THR C 1 74 ? -25.389 46.236 -15.741 1.00 20.21 50 THR C N 1
ATOM 6088 C CA . THR C 1 74 ? -26.366 47.130 -16.320 1.00 22.75 50 THR C CA 1
ATOM 6089 C C . THR C 1 74 ? -27.287 46.382 -17.259 1.00 21.34 50 THR C C 1
ATOM 6090 O O . THR C 1 74 ? -28.259 46.939 -17.729 1.00 20.27 50 THR C O 1
ATOM 6094 N N . HIS C 1 75 ? -26.998 45.109 -17.517 1.00 19.32 51 HIS C N 1
ATOM 6095 C CA . HIS C 1 75 ? -27.818 44.326 -18.418 1.00 19.38 51 HIS C CA 1
ATOM 6096 C C . HIS C 1 75 ? -27.927 42.889 -17.981 1.00 19.28 51 HIS C C 1
ATOM 6097 O O . HIS C 1 75 ? -27.037 42.351 -17.301 1.00 19.45 51 HIS C O 1
ATOM 6104 N N . ALA C 1 76 ? -28.966 42.236 -18.461 1.00 18.22 52 ALA C N 1
ATOM 6105 C CA . ALA C 1 76 ? -29.089 40.794 -18.311 1.00 19.05 52 ALA C CA 1
ATOM 6106 C C . ALA C 1 76 ? -29.894 40.273 -19.504 1.00 19.81 52 ALA C C 1
ATOM 6107 O O . ALA C 1 76 ? -30.791 40.961 -20.029 1.00 21.31 52 ALA C O 1
ATOM 6109 N N . ALA C 1 77 ? -29.553 39.080 -19.957 1.00 18.88 53 ALA C N 1
ATOM 6110 C CA . ALA C 1 77 ? -30.245 38.471 -21.058 1.00 20.00 53 ALA C CA 1
ATOM 6111 C C . ALA C 1 77 ? -30.474 37.007 -20.749 1.00 21.02 53 ALA C C 1
ATOM 6112 O O . ALA C 1 77 ? -29.784 36.402 -19.926 1.00 20.98 53 ALA C O 1
ATOM 6114 N N . GLU C 1 78 ? -31.441 36.442 -21.448 1.00 22.41 54 GLU C N 1
ATOM 6115 C CA . GLU C 1 78 ? -31.817 35.073 -21.261 1.00 23.26 54 GLU C CA 1
ATOM 6116 C C . GLU C 1 78 ? -32.077 34.429 -22.629 1.00 22.99 54 GLU C C 1
ATOM 6117 O O . GLU C 1 78 ? -32.719 35.018 -23.496 1.00 23.74 54 GLU C O 1
ATOM 6123 N N . THR C 1 79 ? -31.553 33.221 -22.813 1.00 22.39 55 THR C N 1
ATOM 6124 C CA . THR C 1 79 ? -31.664 32.495 -24.077 1.00 22.76 55 THR C CA 1
ATOM 6125 C C . THR C 1 79 ? -33.038 31.909 -24.383 1.00 24.03 55 THR C C 1
ATOM 6126 O O . THR C 1 79 ? -33.381 31.748 -25.547 1.00 23.38 55 THR C O 1
ATOM 6130 N N . HIS C 1 80 ? -33.801 31.559 -23.345 1.00 23.32 56 HIS C N 1
ATOM 6131 C CA . HIS C 1 80 ? -35.153 31.030 -23.522 1.00 24.02 56 HIS C CA 1
ATOM 6132 C C . HIS C 1 80 ? -35.876 30.936 -22.185 1.00 24.21 56 HIS C C 1
ATOM 6133 O O . HIS C 1 80 ? -35.320 31.291 -21.126 1.00 24.96 56 HIS C O 1
ATOM 6140 N N . ILE C 1 81 ? -37.133 30.519 -22.248 1.00 24.06 57 ILE C N 1
ATOM 6141 C CA . ILE C 1 81 ? -37.961 30.326 -21.062 1.00 24.01 57 ILE C CA 1
ATOM 6142 C C . ILE C 1 81 ? -37.526 28.992 -20.480 1.00 23.24 57 ILE C C 1
ATOM 6143 O O . ILE C 1 81 ? -37.865 27.935 -21.022 1.00 23.70 57 ILE C O 1
ATOM 6148 N N . HIS C 1 82 ? -36.756 29.046 -19.388 1.00 22.20 58 HIS C N 1
ATOM 6149 C CA . HIS C 1 82 ? -36.184 27.848 -18.790 1.00 22.42 58 HIS C CA 1
ATOM 6150 C C . HIS C 1 82 ? -37.176 26.930 -18.096 1.00 23.02 58 HIS C C 1
ATOM 6151 O O . HIS C 1 82 ? -38.091 27.366 -17.408 1.00 22.11 58 HIS C O 1
ATOM 6158 N N . ALA C 1 83 ? -36.960 25.637 -18.290 1.00 23.30 59 ALA C N 1
ATOM 6159 C CA . ALA C 1 83 ? -37.781 24.599 -17.682 1.00 24.86 59 ALA C CA 1
ATOM 6160 C C . ALA C 1 83 ? -37.117 23.926 -16.480 1.00 24.57 59 ALA C C 1
ATOM 6161 O O . ALA C 1 83 ? -37.788 23.203 -15.747 1.00 26.66 59 ALA C O 1
ATOM 6163 N N A ASP C 1 84 ? -35.832 24.200 -16.272 0.70 23.94 60 ASP C N 1
ATOM 6164 N N B ASP C 1 84 ? -35.825 24.154 -16.252 0.30 23.73 60 ASP C N 1
ATOM 6165 C CA A ASP C 1 84 ? -35.046 23.488 -15.268 0.70 24.46 60 ASP C CA 1
ATOM 6166 C CA B ASP C 1 84 ? -35.121 23.438 -15.178 0.30 23.54 60 ASP C CA 1
ATOM 6167 C C A ASP C 1 84 ? -34.423 24.290 -14.114 0.70 23.58 60 ASP C C 1
ATOM 6168 C C B ASP C 1 84 ? -34.701 24.238 -13.946 0.30 22.95 60 ASP C C 1
ATOM 6169 O O A ASP C 1 84 ? -33.602 23.761 -13.357 0.70 24.48 60 ASP C O 1
ATOM 6170 O O B ASP C 1 84 ? -34.331 23.645 -12.929 0.30 23.08 60 ASP C O 1
ATOM 6179 N N . PHE C 1 85 ? -34.781 25.562 -14.010 1.00 21.84 61 PHE C N 1
ATOM 6180 C CA . PHE C 1 85 ? -34.383 26.398 -12.873 1.00 21.76 61 PHE C CA 1
ATOM 6181 C C . PHE C 1 85 ? -35.185 27.681 -12.932 1.00 20.47 61 PHE C C 1
ATOM 6182 O O . PHE C 1 85 ? -35.801 27.970 -13.962 1.00 20.88 61 PHE C O 1
ATOM 6190 N N . ALA C 1 86 ? -35.172 28.432 -11.835 1.00 18.12 62 ALA C N 1
ATOM 6191 C CA . ALA C 1 86 ? -35.890 29.697 -11.749 1.00 18.76 62 ALA C CA 1
ATOM 6192 C C . ALA C 1 86 ? -34.986 30.849 -12.192 1.00 18.83 62 ALA C C 1
ATOM 6193 O O . ALA C 1 86 ? -33.930 31.111 -11.584 1.00 19.47 62 ALA C O 1
ATOM 6195 N N . SER C 1 87 ? -35.398 31.534 -13.246 1.00 18.62 63 SER C N 1
ATOM 6196 C CA . SER C 1 87 ? -34.637 32.661 -13.772 1.00 19.29 63 SER C CA 1
ATOM 6197 C C . SER C 1 87 ? -34.585 33.836 -12.824 1.00 18.86 63 SER C C 1
ATOM 6198 O O . SER C 1 87 ? -35.574 34.182 -12.197 1.00 19.29 63 SER C O 1
ATOM 6201 N N . GLY C 1 88 ? -33.424 34.463 -12.729 1.00 19.13 64 GLY C N 1
ATOM 6202 C CA . GLY C 1 88 ? -33.298 35.665 -11.926 1.00 19.01 64 GLY C CA 1
ATOM 6203 C C . GLY C 1 88 ? -33.375 36.941 -12.762 1.00 18.72 64 GLY C C 1
ATOM 6204 O O . GLY C 1 88 ? -33.061 38.019 -12.259 1.00 19.34 64 GLY C O 1
ATOM 6205 N N A ILE C 1 89 ? -33.864 36.831 -13.996 0.50 19.00 65 ILE C N 1
ATOM 6206 N N B ILE C 1 89 ? -33.814 36.838 -14.016 0.50 17.56 65 ILE C N 1
ATOM 6207 C CA A ILE C 1 89 ? -33.905 37.969 -14.909 0.50 20.73 65 ILE C CA 1
ATOM 6208 C CA B ILE C 1 89 ? -33.760 37.992 -14.917 0.50 18.02 65 ILE C CA 1
ATOM 6209 C C A ILE C 1 89 ? -34.726 39.125 -14.326 0.50 20.08 65 ILE C C 1
ATOM 6210 C C B ILE C 1 89 ? -34.722 39.120 -14.501 0.50 18.45 65 ILE C C 1
ATOM 6211 O O A ILE C 1 89 ? -34.274 40.276 -14.295 0.50 19.24 65 ILE C O 1
ATOM 6212 O O B ILE C 1 89 ? -34.476 40.292 -14.798 0.50 18.55 65 ILE C O 1
ATOM 6221 N N A ARG C 1 90 ? -35.921 38.818 -13.834 0.50 19.48 66 ARG C N 1
ATOM 6222 N N B ARG C 1 90 ? -35.802 38.781 -13.801 0.50 18.55 66 ARG C N 1
ATOM 6223 C CA A ARG C 1 90 ? -36.765 39.861 -13.267 0.50 19.77 66 ARG C CA 1
ATOM 6224 C CA B ARG C 1 90 ? -36.690 39.825 -13.296 0.50 19.51 66 ARG C CA 1
ATOM 6225 C C A ARG C 1 90 ? -36.130 40.453 -11.999 0.50 19.43 66 ARG C C 1
ATOM 6226 C C B ARG C 1 90 ? -36.058 40.461 -12.056 0.50 19.28 66 ARG C C 1
ATOM 6227 O O A ARG C 1 90 ? -36.350 41.618 -11.693 0.50 19.90 66 ARG C O 1
ATOM 6228 O O B ARG C 1 90 ? -36.207 41.657 -11.828 0.50 19.98 66 ARG C O 1
ATOM 6243 N N . ASP C 1 91 ? -35.342 39.660 -11.268 1.00 18.48 67 ASP C N 1
ATOM 6244 C CA . ASP C 1 91 ? -34.647 40.163 -10.090 1.00 17.56 67 ASP C CA 1
ATOM 6245 C C . ASP C 1 91 ? -33.546 41.160 -10.514 1.00 17.23 67 ASP C C 1
ATOM 6246 O O . ASP C 1 91 ? -33.338 42.183 -9.848 1.00 16.77 67 ASP C O 1
ATOM 6251 N N . VAL C 1 92 ? -32.836 40.849 -11.600 1.00 15.75 68 VAL C N 1
ATOM 6252 C CA . VAL C 1 92 ? -31.830 41.752 -12.109 1.00 16.58 68 VAL C CA 1
ATOM 6253 C C . VAL C 1 92 ? -32.511 43.077 -12.456 1.00 18.38 68 VAL C C 1
ATOM 6254 O O . VAL C 1 92 ? -32.041 44.127 -12.058 1.00 19.21 68 VAL C O 1
ATOM 6258 N N . ALA C 1 93 ? -33.641 43.017 -13.168 1.00 18.55 69 ALA C N 1
ATOM 6259 C CA . ALA C 1 93 ? -34.352 44.230 -13.560 1.00 20.11 69 ALA C CA 1
ATOM 6260 C C . ALA C 1 93 ? -34.764 45.078 -12.355 1.00 21.08 69 ALA C C 1
ATOM 6261 O O . ALA C 1 93 ? -34.534 46.281 -12.329 1.00 21.20 69 ALA C O 1
ATOM 6263 N N . ILE C 1 94 ? -35.390 44.444 -11.369 1.00 21.24 70 ILE C N 1
ATOM 6264 C CA . ILE C 1 94 ? -35.923 45.166 -10.208 1.00 20.76 70 ILE C CA 1
ATOM 6265 C C . ILE C 1 94 ? -34.858 45.572 -9.187 1.00 20.45 70 ILE C C 1
ATOM 6266 O O . ILE C 1 94 ? -34.817 46.709 -8.768 1.00 21.69 70 ILE C O 1
ATOM 6271 N N . LYS C 1 95 ? -33.977 44.655 -8.816 1.00 20.81 71 LYS C N 1
ATOM 6272 C CA . LYS C 1 95 ? -32.960 44.945 -7.803 1.00 20.13 71 LYS C CA 1
ATOM 6273 C C . LYS C 1 95 ? -31.782 45.787 -8.300 1.00 21.21 71 LYS C C 1
ATOM 6274 O O . LYS C 1 95 ? -31.246 46.577 -7.540 1.00 20.48 71 LYS C O 1
ATOM 6280 N N . LEU C 1 96 ? -31.375 45.614 -9.554 1.00 20.72 72 LEU C N 1
ATOM 6281 C CA . LEU C 1 96 ? -30.258 46.388 -10.084 1.00 21.67 72 LEU C CA 1
ATOM 6282 C C . LEU C 1 96 ? -30.684 47.465 -11.101 1.00 23.23 72 LEU C C 1
ATOM 6283 O O . LEU C 1 96 ? -29.835 48.136 -11.682 1.00 22.91 72 LEU C O 1
ATOM 6288 N N . ASN C 1 97 ? -31.989 47.636 -11.311 1.00 24.78 73 ASN C N 1
ATOM 6289 C CA . ASN C 1 97 ? -32.496 48.628 -12.274 1.00 25.25 73 ASN C CA 1
ATOM 6290 C C . ASN C 1 97 ? -31.810 48.497 -13.630 1.00 25.20 73 ASN C C 1
ATOM 6291 O O . ASN C 1 97 ? -31.488 49.487 -14.284 1.00 24.07 73 ASN C O 1
ATOM 6296 N N . ALA C 1 98 ? -31.607 47.257 -14.044 1.00 23.27 74 ALA C N 1
ATOM 6297 C CA . ALA C 1 98 ? -30.932 46.974 -15.264 1.00 23.05 74 ALA C CA 1
ATOM 6298 C C . ALA C 1 98 ? -31.907 46.810 -16.401 1.00 23.77 74 ALA C C 1
ATOM 6299 O O . ALA C 1 98 ? -33.099 46.635 -16.198 1.00 24.66 74 ALA C O 1
ATOM 6301 N N . ASN C 1 99 ? -31.370 46.902 -17.607 1.00 23.16 75 ASN C N 1
ATOM 6302 C CA . ASN C 1 99 ? -32.108 46.580 -18.807 1.00 23.99 75 ASN C CA 1
ATOM 6303 C C . ASN C 1 99 ? -32.036 45.083 -18.997 1.00 22.66 75 ASN C C 1
ATOM 6304 O O . ASN C 1 99 ? -30.981 44.491 -18.753 1.00 23.25 75 ASN C O 1
ATOM 6309 N N . ILE C 1 100 ? -33.148 44.455 -19.399 1.00 21.42 76 ILE C N 1
ATOM 6310 C CA . ILE C 1 100 ? -33.151 43.009 -19.630 1.00 19.81 76 ILE C CA 1
ATOM 6311 C C . ILE C 1 100 ? -33.655 42.700 -21.033 1.00 21.61 76 ILE C C 1
ATOM 6312 O O . ILE C 1 100 ? -34.499 43.412 -21.589 1.00 22.86 76 ILE C O 1
ATOM 6317 N N . TYR C 1 101 ? -33.125 41.635 -21.603 1.00 21.21 77 TYR C N 1
ATOM 6318 C CA . TYR C 1 101 ? -33.412 41.265 -22.977 1.00 21.27 77 TYR C CA 1
ATOM 6319 C C . TYR C 1 101 ? -33.879 39.827 -23.006 1.00 21.38 77 TYR C C 1
ATOM 6320 O O . TYR C 1 101 ? -33.218 38.949 -22.453 1.00 20.07 77 TYR C O 1
ATOM 6329 N N . VAL C 1 102 ? -35.025 39.593 -23.640 1.00 21.63 78 VAL C N 1
ATOM 6330 C CA . VAL C 1 102 ? -35.614 38.249 -23.733 1.00 20.53 78 VAL C CA 1
ATOM 6331 C C . VAL C 1 102 ? -36.180 38.037 -25.127 1.00 22.17 78 VAL C C 1
ATOM 6332 O O . VAL C 1 102 ? -36.456 38.999 -25.838 1.00 24.08 78 VAL C O 1
ATOM 6336 N N . SER C 1 103 ? -36.343 36.777 -25.534 1.00 23.20 79 SER C N 1
ATOM 6337 C CA . SER C 1 103 ? -36.856 36.488 -26.865 1.00 23.92 79 SER C CA 1
ATOM 6338 C C . SER C 1 103 ? -38.277 36.952 -27.097 1.00 24.93 79 SER C C 1
ATOM 6339 O O . SER C 1 103 ? -39.166 36.686 -26.290 1.00 23.81 79 SER C O 1
ATOM 6342 N N . GLY C 1 104 ? -38.479 37.646 -28.215 1.00 27.21 80 GLY C N 1
ATOM 6343 C CA . GLY C 1 104 ? -39.819 38.051 -28.658 1.00 27.86 80 GLY C CA 1
ATOM 6344 C C . GLY C 1 104 ? -40.298 37.092 -29.753 1.00 30.18 80 GLY C C 1
ATOM 6345 O O . GLY C 1 104 ? -41.338 37.314 -30.366 1.00 31.16 80 GLY C O 1
ATOM 6346 N N . GLU C 1 105 ? -39.539 36.022 -30.006 1.00 30.99 81 GLU C N 1
ATOM 6347 C CA . GLU C 1 105 ? -39.888 35.028 -31.027 1.00 34.50 81 GLU C CA 1
ATOM 6348 C C . GLU C 1 105 ? -40.904 34.007 -30.497 1.00 35.13 81 GLU C C 1
ATOM 6349 O O . GLU C 1 105 ? -40.628 32.824 -30.428 1.00 37.05 81 GLU C O 1
ATOM 6355 N N . SER C 1 106 ? -42.092 34.470 -30.153 1.00 37.42 82 SER C N 1
ATOM 6356 C CA . SER C 1 106 ? -43.113 33.611 -29.560 1.00 38.59 82 SER C CA 1
ATOM 6357 C C . SER C 1 106 ? -44.485 33.858 -30.162 1.00 39.68 82 SER C C 1
ATOM 6358 O O . SER C 1 106 ? -44.689 34.851 -30.822 1.00 39.49 82 SER C O 1
ATOM 6361 N N . ASP C 1 107 ? -45.423 32.949 -29.917 1.00 41.19 83 ASP C N 1
ATOM 6362 C CA . ASP C 1 107 ? -46.809 33.140 -30.354 1.00 44.01 83 ASP C CA 1
ATOM 6363 C C . ASP C 1 107 ? -47.514 33.946 -29.250 1.00 44.40 83 ASP C C 1
ATOM 6364 O O . ASP C 1 107 ? -46.870 34.364 -28.287 1.00 41.95 83 ASP C O 1
ATOM 6369 N N . ASP C 1 108 ? -48.826 34.142 -29.365 1.00 47.04 84 ASP C N 1
ATOM 6370 C CA . ASP C 1 108 ? -49.571 34.956 -28.374 1.00 48.67 84 ASP C CA 1
ATOM 6371 C C . ASP C 1 108 ? -49.805 34.338 -26.988 1.00 47.67 84 ASP C C 1
ATOM 6372 O O . ASP C 1 108 ? -50.163 35.057 -26.058 1.00 48.02 84 ASP C O 1
ATOM 6377 N N . THR C 1 109 ? -49.578 33.037 -26.821 1.00 47.33 85 THR C N 1
ATOM 6378 C CA . THR C 1 109 ? -49.849 32.408 -25.521 1.00 46.97 85 THR C CA 1
ATOM 6379 C C . THR C 1 109 ? -48.618 31.896 -24.755 1.00 44.04 85 THR C C 1
ATOM 6380 O O . THR C 1 109 ? -48.633 31.879 -23.535 1.00 43.48 85 THR C O 1
ATOM 6384 N N . LEU C 1 110 ? -47.565 31.485 -25.457 1.00 41.97 86 LEU C N 1
ATOM 6385 C CA . LEU C 1 110 ? -46.372 30.946 -24.795 1.00 39.77 86 LEU C CA 1
ATOM 6386 C C . LEU C 1 110 ? -45.202 31.921 -24.606 1.00 37.35 86 LEU C C 1
ATOM 6387 O O . LEU C 1 110 ? -44.092 31.508 -24.239 1.00 34.13 86 LEU C O 1
ATOM 6392 N N . GLY C 1 111 ? -45.447 33.205 -24.849 1.00 35.46 87 GLY C N 1
ATOM 6393 C CA . GLY C 1 111 ? -44.405 34.211 -24.704 1.00 33.50 87 GLY C CA 1
ATOM 6394 C C . GLY C 1 111 ? -44.355 34.740 -23.287 1.00 31.60 87 GLY C C 1
ATOM 6395 O O . GLY C 1 111 ? -45.219 34.414 -22.473 1.00 32.41 87 GLY C O 1
ATOM 6396 N N . TYR C 1 112 ? -43.335 35.549 -22.998 1.00 28.29 88 TYR C N 1
ATOM 6397 C CA . TYR C 1 112 ? -43.175 36.162 -21.696 1.00 26.72 88 TYR C CA 1
ATOM 6398 C C . TYR C 1 112 ? -44.375 37.043 -21.404 1.00 27.53 88 TYR C C 1
ATOM 6399 O O . TYR C 1 112 ? -44.927 37.684 -22.303 1.00 29.25 88 TYR C O 1
ATOM 6408 N N . LYS C 1 113 ? -44.775 37.052 -20.139 1.00 26.45 89 LYS C N 1
ATOM 6409 C CA . LYS C 1 113 ? -45.897 37.821 -19.666 1.00 25.92 89 LYS C CA 1
ATOM 6410 C C . LYS C 1 113 ? -45.508 38.620 -18.436 1.00 24.72 89 LYS C C 1
ATOM 6411 O O . LYS C 1 113 ? -44.550 38.277 -17.747 1.00 25.23 89 LYS C O 1
ATOM 6417 N N . ASN C 1 114 ? -46.240 39.697 -18.176 1.00 25.28 90 ASN C N 1
ATOM 6418 C CA . ASN C 1 114 ? -46.048 40.521 -16.975 1.00 26.16 90 ASN C CA 1
ATOM 6419 C C . ASN C 1 114 ? -44.653 41.130 -16.872 1.00 25.98 90 ASN C C 1
ATOM 6420 O O . ASN C 1 114 ? -44.175 41.397 -15.770 1.00 25.80 90 ASN C O 1
ATOM 6425 N N . MET C 1 115 ? -43.991 41.343 -18.000 1.00 26.34 91 MET C N 1
ATOM 6426 C CA . MET C 1 115 ? -42.617 41.798 -17.951 1.00 25.67 91 MET C CA 1
ATOM 6427 C C . MET C 1 115 ? -42.500 43.240 -17.447 1.00 24.73 91 MET C C 1
ATOM 6428 O O . MET C 1 115 ? -43.361 44.067 -17.720 1.00 26.08 91 MET C O 1
ATOM 6433 N N . PRO C 1 116 ? -41.432 43.519 -16.692 1.00 24.48 92 PRO C N 1
ATOM 6434 C CA . PRO C 1 116 ? -41.169 44.852 -16.170 1.00 25.15 92 PRO C CA 1
ATOM 6435 C C . PRO C 1 116 ? -40.769 45.824 -17.305 1.00 26.12 92 PRO C C 1
ATOM 6436 O O . PRO C 1 116 ? -40.258 45.390 -18.358 1.00 25.19 92 PRO C O 1
ATOM 6440 N N . ASN C 1 117 ? -40.979 47.120 -17.079 1.00 25.09 93 ASN C N 1
ATOM 6441 C CA . ASN C 1 117 ? -40.770 48.107 -18.123 1.00 25.46 93 ASN C CA 1
ATOM 6442 C C . ASN C 1 117 ? -39.351 48.265 -18.682 1.00 24.17 93 ASN C C 1
ATOM 6443 O O . ASN C 1 117 ? -39.183 48.948 -19.675 1.00 24.48 93 ASN C O 1
ATOM 6448 N N . HIS C 1 118 ? -38.338 47.667 -18.068 1.00 23.91 94 HIS C N 1
ATOM 6449 C CA . HIS C 1 118 ? -36.991 47.724 -18.677 1.00 26.59 94 HIS C CA 1
ATOM 6450 C C . HIS C 1 118 ? -36.683 46.525 -19.545 1.00 24.32 94 HIS C C 1
ATOM 6451 O O . HIS C 1 118 ? -35.534 46.288 -19.895 1.00 24.44 94 HIS C O 1
ATOM 6458 N N . THR C 1 119 ? -37.724 45.813 -19.942 1.00 23.58 95 THR C N 1
ATOM 6459 C CA . THR C 1 119 ? -37.578 44.670 -20.803 1.00 23.07 95 THR C CA 1
ATOM 6460 C C . THR C 1 119 ? -37.489 45.111 -22.258 1.00 23.86 95 THR C C 1
ATOM 6461 O O . THR C 1 119 ? -38.177 46.038 -22.705 1.00 23.66 95 THR C O 1
ATOM 6465 N N . HIS C 1 120 ? -36.643 44.418 -22.993 1.00 23.77 96 HIS C N 1
ATOM 6466 C CA . HIS C 1 120 ? -36.495 44.606 -24.403 1.00 25.15 96 HIS C CA 1
ATOM 6467 C C . HIS C 1 120 ? -36.647 43.249 -25.063 1.00 25.48 96 HIS C C 1
ATOM 6468 O O . HIS C 1 120 ? -35.847 42.339 -24.810 1.00 25.80 96 HIS C O 1
ATOM 6475 N N . PHE C 1 121 ? -37.668 43.108 -25.901 1.00 25.96 97 PHE C N 1
ATOM 6476 C CA . PHE C 1 121 ? -37.903 41.889 -26.660 1.00 26.55 97 PHE C CA 1
ATOM 6477 C C . PHE C 1 121 ? -37.054 41.933 -27.921 1.00 27.67 97 PHE C C 1
ATOM 6478 O O . PHE C 1 121 ? -37.105 42.879 -28.678 1.00 29.83 97 PHE C O 1
ATOM 6486 N N . VAL C 1 122 ? -36.268 40.895 -28.144 1.00 26.96 98 VAL C N 1
ATOM 6487 C CA . VAL C 1 122 ? -35.396 40.855 -29.280 1.00 26.32 98 VAL C CA 1
ATOM 6488 C C . VAL C 1 122 ? -35.813 39.742 -30.229 1.00 27.21 98 VAL C C 1
ATOM 6489 O O . VAL C 1 122 ? -36.485 38.771 -29.840 1.00 24.66 98 VAL C O 1
ATOM 6493 N N . GLN C 1 123 ? -35.415 39.893 -31.483 1.00 27.79 99 GLN C N 1
ATOM 6494 C CA . GLN C 1 123 ? -35.722 38.893 -32.497 1.00 29.41 99 GLN C CA 1
ATOM 6495 C C . GLN C 1 123 ? -34.518 38.682 -33.385 1.00 28.33 99 GLN C C 1
ATOM 6496 O O . GLN C 1 123 ? -33.504 39.373 -33.250 1.00 25.28 99 GLN C O 1
ATOM 6502 N N . HIS C 1 124 ? -34.642 37.714 -34.291 1.00 29.30 100 HIS C N 1
ATOM 6503 C CA . HIS C 1 124 ? -33.563 37.344 -35.180 1.00 29.93 100 HIS C CA 1
ATOM 6504 C C . HIS C 1 124 ? -32.932 38.554 -35.841 1.00 31.10 100 HIS C C 1
ATOM 6505 O O . HIS C 1 124 ? -33.629 39.430 -36.359 1.00 30.96 100 HIS C O 1
ATOM 6512 N N . ASN C 1 125 ? -31.607 38.598 -35.761 1.00 30.38 101 ASN C N 1
ATOM 6513 C CA . ASN C 1 125 ? -30.785 39.643 -36.359 1.00 32.66 101 ASN C CA 1
ATOM 6514 C C . ASN C 1 125 ? -30.694 40.982 -35.604 1.00 32.22 101 ASN C C 1
ATOM 6515 O O . ASN C 1 125 ? -30.009 41.887 -36.070 1.00 32.55 101 ASN C O 1
ATOM 6520 N N . ASP C 1 126 ? -31.397 41.131 -34.483 1.00 32.11 102 ASP C N 1
ATOM 6521 C CA . ASP C 1 126 ? -31.243 42.339 -33.652 1.00 32.02 102 ASP C CA 1
ATOM 6522 C C . ASP C 1 126 ? -29.835 42.317 -33.030 1.00 31.66 102 ASP C C 1
ATOM 6523 O O . ASP C 1 126 ? -29.240 41.248 -32.834 1.00 30.42 102 ASP C O 1
ATOM 6528 N N . ASP C 1 127 ? -29.336 43.491 -32.671 1.00 31.40 103 ASP C N 1
ATOM 6529 C CA . ASP C 1 127 ? -28.030 43.632 -32.050 1.00 31.35 103 ASP C CA 1
ATOM 6530 C C . ASP C 1 127 ? -28.173 44.291 -30.691 1.00 30.71 103 ASP C C 1
ATOM 6531 O O . ASP C 1 127 ? -28.867 45.306 -30.563 1.00 32.63 103 ASP C O 1
ATOM 6536 N N . ILE C 1 128 ? -27.531 43.709 -29.682 1.00 28.10 104 ILE C N 1
ATOM 6537 C CA . ILE C 1 128 ? -27.523 44.260 -28.334 1.00 27.27 104 ILE C CA 1
ATOM 6538 C C . ILE C 1 128 ? -26.092 44.655 -28.033 1.00 26.91 104 ILE C C 1
ATOM 6539 O O . ILE C 1 128 ? -25.165 43.865 -28.259 1.00 28.88 104 ILE C O 1
ATOM 6544 N N . TYR C 1 129 ? -25.906 45.860 -27.531 1.00 25.21 105 TYR C N 1
ATOM 6545 C CA . TYR C 1 129 ? -24.591 46.349 -27.173 1.00 26.50 105 TYR C CA 1
ATOM 6546 C C . TYR C 1 129 ? -24.413 46.476 -25.666 1.00 25.10 105 TYR C C 1
ATOM 6547 O O . TYR C 1 129 ? -25.235 47.082 -24.996 1.00 25.89 105 TYR C O 1
ATOM 6556 N N . VAL C 1 130 ? -23.347 45.876 -25.152 1.00 23.81 106 VAL C N 1
ATOM 6557 C CA . VAL C 1 130 ? -22.985 45.955 -23.738 1.00 23.70 106 VAL C CA 1
ATOM 6558 C C . VAL C 1 130 ? -21.725 46.812 -23.789 1.00 24.87 106 VAL C C 1
ATOM 6559 O O . VAL C 1 130 ? -20.623 46.305 -23.984 1.00 22.94 106 VAL C O 1
ATOM 6563 N N . GLY C 1 131 ? -21.894 48.119 -23.651 1.00 25.14 107 GLY C N 1
ATOM 6564 C CA . GLY C 1 131 ? -20.781 49.023 -23.854 1.00 26.91 107 GLY C CA 1
ATOM 6565 C C . GLY C 1 131 ? -20.435 48.835 -25.323 1.00 27.94 107 GLY C C 1
ATOM 6566 O O . GLY C 1 131 ? -21.311 48.904 -26.174 1.00 28.87 107 GLY C O 1
ATOM 6567 N N . ASN C 1 132 ? -19.180 48.526 -25.610 1.00 28.10 108 ASN C N 1
ATOM 6568 C CA . ASN C 1 132 ? -18.742 48.291 -26.976 1.00 29.83 108 ASN C CA 1
ATOM 6569 C C . ASN C 1 132 ? -18.854 46.843 -27.423 1.00 28.14 108 ASN C C 1
ATOM 6570 O O . ASN C 1 132 ? -18.563 46.531 -28.572 1.00 30.35 108 ASN C O 1
ATOM 6575 N N . ILE C 1 133 ? -19.256 45.951 -26.538 1.00 26.45 109 ILE C N 1
ATOM 6576 C CA . ILE C 1 133 ? -19.397 44.564 -26.926 1.00 25.65 109 ILE C CA 1
ATOM 6577 C C . ILE C 1 133 ? -20.678 44.440 -27.722 1.00 25.38 109 ILE C C 1
ATOM 6578 O O . ILE C 1 133 ? -21.697 44.974 -27.323 1.00 24.16 109 ILE C O 1
ATOM 6583 N N . LYS C 1 134 ? -20.623 43.731 -28.839 1.00 25.47 110 LYS C N 1
ATOM 6584 C CA . LYS C 1 134 ? -21.805 43.523 -29.664 1.00 26.24 110 LYS C CA 1
ATOM 6585 C C . LYS C 1 134 ? -22.278 42.092 -29.583 1.00 25.37 110 LYS C C 1
ATOM 6586 O O . LYS C 1 134 ? -21.483 41.156 -29.707 1.00 26.34 110 LYS C O 1
ATOM 6592 N N . LEU C 1 135 ? -23.572 41.926 -29.353 1.00 25.47 111 LEU C N 1
ATOM 6593 C CA . LEU C 1 135 ? -24.206 40.623 -29.349 1.00 24.59 111 LEU C CA 1
ATOM 6594 C C . LEU C 1 135 ? -25.262 40.615 -30.452 1.00 26.14 111 LEU C C 1
ATOM 6595 O O . LEU C 1 135 ? -26.164 41.444 -30.438 1.00 27.32 111 LEU C O 1
ATOM 6600 N N . LYS C 1 136 ? -25.132 39.728 -31.435 1.00 26.35 112 LYS C N 1
ATOM 6601 C CA . LYS C 1 136 ? -26.159 39.595 -32.453 1.00 26.72 112 LYS C CA 1
ATOM 6602 C C . LYS C 1 136 ? -27.052 38.440 -32.017 1.00 26.38 112 LYS C C 1
ATOM 6603 O O . LYS C 1 136 ? -26.557 37.365 -31.661 1.00 25.80 112 LYS C O 1
ATOM 6609 N N . VAL C 1 137 ? -28.360 38.684 -32.013 1.00 26.10 113 VAL C N 1
ATOM 6610 C CA . VAL C 1 137 ? -29.350 37.696 -31.619 1.00 24.48 113 VAL C CA 1
ATOM 6611 C C . VAL C 1 137 ? -29.696 36.823 -32.809 1.00 25.84 113 VAL C C 1
ATOM 6612 O O . VAL C 1 137 ? -29.978 37.330 -33.895 1.00 28.04 113 VAL C O 1
ATOM 6616 N N . LEU C 1 138 ? -29.653 35.517 -32.607 1.00 25.30 114 LEU C N 1
ATOM 6617 C CA . LEU C 1 138 ? -30.017 34.560 -33.624 1.00 27.63 114 LEU C CA 1
ATOM 6618 C C . LEU C 1 138 ? -31.176 33.706 -33.097 1.00 27.23 114 LEU C C 1
ATOM 6619 O O . LEU C 1 138 ? -31.100 33.140 -32.001 1.00 28.41 114 LEU C O 1
ATOM 6624 N N . HIS C 1 139 ? -32.258 33.648 -33.851 1.00 26.90 115 HIS C N 1
ATOM 6625 C CA . HIS C 1 139 ? -33.389 32.823 -33.473 1.00 27.37 115 HIS C CA 1
ATOM 6626 C C . HIS C 1 139 ? -32.975 31.405 -33.801 1.00 27.96 115 HIS C C 1
ATOM 6627 O O . HIS C 1 139 ? -32.697 31.096 -34.947 1.00 27.95 115 HIS C O 1
ATOM 6634 N N . THR C 1 140 ? -32.883 30.567 -32.777 1.00 27.26 116 THR C N 1
ATOM 6635 C CA . THR C 1 140 ? -32.433 29.206 -32.949 1.00 27.94 116 THR C CA 1
ATOM 6636 C C . THR C 1 140 ? -33.452 28.262 -32.319 1.00 28.19 116 THR C C 1
ATOM 6637 O O . THR C 1 140 ? -33.158 27.565 -31.358 1.00 27.56 116 THR C O 1
ATOM 6641 N N . PRO C 1 141 ? -34.665 28.219 -32.892 1.00 29.51 117 PRO C N 1
ATOM 6642 C CA . PRO C 1 141 ? -35.708 27.386 -32.322 1.00 30.02 117 PRO C CA 1
ATOM 6643 C C . PRO C 1 141 ? -35.436 25.901 -32.418 1.00 31.32 117 PRO C C 1
ATOM 6644 O O . PRO C 1 141 ? -34.648 25.448 -33.267 1.00 30.72 117 PRO C O 1
ATOM 6648 N N . GLY C 1 142 ? -36.117 25.153 -31.556 1.00 31.39 118 GLY C N 1
ATOM 6649 C CA . GLY C 1 142 ? -36.003 23.703 -31.535 1.00 32.51 118 GLY C CA 1
ATOM 6650 C C . GLY C 1 142 ? -36.195 23.209 -30.124 1.00 31.77 118 GLY C C 1
ATOM 6651 O O . GLY C 1 142 ? -37.090 22.436 -29.851 1.00 31.69 118 GLY C O 1
ATOM 6652 N N . HIS C 1 143 ? -35.329 23.650 -29.225 1.00 30.50 119 HIS C N 1
ATOM 6653 C CA . HIS C 1 143 ? -35.463 23.278 -27.836 1.00 30.09 119 HIS C CA 1
ATOM 6654 C C . HIS C 1 143 ? -36.774 23.894 -27.326 1.00 29.34 119 HIS C C 1
ATOM 6655 O O . HIS C 1 143 ? -37.542 23.248 -26.632 1.00 29.84 119 HIS C O 1
ATOM 6662 N N . THR C 1 144 ? -36.995 25.161 -27.660 1.00 27.89 120 THR C N 1
ATOM 6663 C CA . THR C 1 144 ? -38.264 25.845 -27.393 1.00 27.57 120 THR C CA 1
ATOM 6664 C C . THR C 1 144 ? -38.523 26.652 -28.663 1.00 28.46 120 THR C C 1
ATOM 6665 O O . THR C 1 144 ? -37.595 26.873 -29.439 1.00 28.31 120 THR C O 1
ATOM 6669 N N . PRO C 1 145 ? -39.778 27.077 -28.900 1.00 30.04 121 PRO C N 1
ATOM 6670 C CA . PRO C 1 145 ? -40.032 27.886 -30.107 1.00 30.90 121 PRO C CA 1
ATOM 6671 C C . PRO C 1 145 ? -39.356 29.255 -30.068 1.00 30.00 121 PRO C C 1
ATOM 6672 O O . PRO C 1 145 ? -39.033 29.815 -31.133 1.00 30.31 121 PRO C O 1
ATOM 6676 N N . GLU C 1 146 ? -39.135 29.786 -28.860 1.00 28.36 122 GLU C N 1
ATOM 6677 C CA . GLU C 1 146 ? -38.554 31.123 -28.719 1.00 27.74 122 GLU C CA 1
ATOM 6678 C C . GLU C 1 146 ? -37.060 31.168 -28.496 1.00 26.53 122 GLU C C 1
ATOM 6679 O O . GLU C 1 146 ? -36.494 32.260 -28.431 1.00 26.23 122 GLU C O 1
ATOM 6685 N N . SER C 1 147 ? -36.410 30.007 -28.376 1.00 27.18 123 SER C N 1
ATOM 6686 C CA . SER C 1 147 ? -34.972 29.962 -28.110 1.00 25.68 123 SER C CA 1
ATOM 6687 C C . SER C 1 147 ? -34.149 30.867 -29.020 1.00 26.72 123 SER C C 1
ATOM 6688 O O . SER C 1 147 ? -34.303 30.855 -30.248 1.00 27.59 123 SER C O 1
ATOM 6691 N N . ILE C 1 148 ? -33.269 31.640 -28.397 1.00 25.42 124 ILE C N 1
ATOM 6692 C CA . ILE C 1 148 ? -32.329 32.485 -29.114 1.00 25.30 124 ILE C CA 1
ATOM 6693 C C . ILE C 1 148 ? -30.924 32.208 -28.622 1.00 24.46 124 ILE C C 1
ATOM 6694 O O . ILE C 1 148 ? -30.725 31.648 -27.532 1.00 23.40 124 ILE C O 1
ATOM 6699 N N . SER C 1 149 ? -29.954 32.549 -29.466 1.00 24.13 125 SER C N 1
ATOM 6700 C CA . SER C 1 149 ? -28.556 32.410 -29.141 1.00 23.49 125 SER C CA 1
ATOM 6701 C C . SER C 1 149 ? -27.930 33.766 -29.381 1.00 23.72 125 SER C C 1
ATOM 6702 O O . SER C 1 149 ? -28.435 34.535 -30.217 1.00 26.12 125 SER C O 1
ATOM 6705 N N . PHE C 1 150 ? -26.845 34.071 -28.665 1.00 21.86 126 PHE C N 1
ATOM 6706 C CA . PHE C 1 150 ? -26.190 35.378 -28.783 1.00 22.13 126 PHE C CA 1
ATOM 6707 C C . PHE C 1 150 ? -24.793 35.242 -29.332 1.00 22.44 126 PHE C C 1
ATOM 6708 O O . PHE C 1 150 ? -23.942 34.620 -28.715 1.00 22.13 126 PHE C O 1
ATOM 6716 N N . LEU C 1 151 ? -24.570 35.818 -30.507 1.00 23.40 127 LEU C N 1
ATOM 6717 C CA . LEU C 1 151 ? -23.288 35.763 -31.169 1.00 22.42 127 LEU C CA 1
ATOM 6718 C C . LEU C 1 151 ? -22.490 37.014 -30.797 1.00 22.84 127 LEU C C 1
ATOM 6719 O O . LEU C 1 151 ? -22.830 38.116 -31.228 1.00 22.38 127 LEU C O 1
ATOM 6724 N N . LEU C 1 152 ? -21.401 36.824 -30.048 1.00 22.30 128 LEU C N 1
ATOM 6725 C CA . LEU C 1 152 ? -20.586 37.937 -29.555 1.00 23.26 128 LEU C CA 1
ATOM 6726 C C . LEU C 1 152 ? -19.424 38.335 -30.445 1.00 24.23 128 LEU C C 1
ATOM 6727 O O . LEU C 1 152 ? -18.700 37.473 -30.946 1.00 23.75 128 LEU C O 1
ATOM 6732 N N . THR C 1 153 ? -19.286 39.649 -30.650 1.00 24.70 129 THR C N 1
ATOM 6733 C CA . THR C 1 153 ? -18.140 40.245 -31.340 1.00 25.83 129 THR C CA 1
ATOM 6734 C C . THR C 1 153 ? -17.554 41.316 -30.413 1.00 26.24 129 THR C C 1
ATOM 6735 O O . THR C 1 153 ? -18.271 42.200 -29.927 1.00 26.21 129 THR C O 1
ATOM 6739 N N . ASP C 1 154 ? -16.252 41.214 -30.175 1.00 25.77 130 ASP C N 1
ATOM 6740 C CA . ASP C 1 154 ? -15.511 42.112 -29.286 1.00 27.08 130 ASP C CA 1
ATOM 6741 C C . ASP C 1 154 ? -15.105 43.370 -30.067 1.00 28.85 130 ASP C C 1
ATOM 6742 O O . ASP C 1 154 ? -13.923 43.595 -30.354 1.00 27.64 130 ASP C O 1
ATOM 6747 N N . GLU C 1 155 ? -16.103 44.188 -30.417 1.00 29.45 131 GLU C N 1
ATOM 6748 C CA . GLU C 1 155 ? -15.838 45.400 -31.190 1.00 30.49 131 GLU C CA 1
ATOM 6749 C C . GLU C 1 155 ? -14.968 46.396 -30.441 1.00 29.97 131 GLU C C 1
ATOM 6750 O O . GLU C 1 155 ? -14.227 47.122 -31.055 1.00 30.95 131 GLU C O 1
ATOM 6756 N N . GLY C 1 156 ? -15.022 46.390 -29.115 1.00 29.19 132 GLY C N 1
ATOM 6757 C CA . GLY C 1 156 ? -14.181 47.273 -28.306 1.00 28.79 132 GLY C CA 1
ATOM 6758 C C . GLY C 1 156 ? -12.686 47.044 -28.516 1.00 30.28 132 GLY C C 1
ATOM 6759 O O . GLY C 1 156 ? -11.880 47.944 -28.273 1.00 31.00 132 GLY C O 1
ATOM 6760 N N . ALA C 1 157 ? -12.302 45.835 -28.939 1.00 29.01 133 ALA C N 1
ATOM 6761 C CA . ALA C 1 157 ? -10.915 45.559 -29.244 1.00 30.41 133 ALA C CA 1
ATOM 6762 C C . ALA C 1 157 ? -10.687 45.626 -30.768 1.00 31.79 133 ALA C C 1
ATOM 6763 O O . ALA C 1 157 ? -9.690 45.147 -31.258 1.00 33.20 133 ALA C O 1
ATOM 6765 N N . GLY C 1 158 ? -11.618 46.218 -31.509 1.00 32.89 134 GLY C N 1
ATOM 6766 C CA . GLY C 1 158 ? -11.504 46.308 -32.963 1.00 34.21 134 GLY C CA 1
ATOM 6767 C C . GLY C 1 158 ? -11.754 45.012 -33.731 1.00 34.74 134 GLY C C 1
ATOM 6768 O O . GLY C 1 158 ? -11.520 44.969 -34.934 1.00 37.64 134 GLY C O 1
ATOM 6769 N N . ALA C 1 159 ? -12.234 43.957 -33.067 1.00 33.71 135 ALA C N 1
ATOM 6770 C CA . ALA C 1 159 ? -12.503 42.683 -33.760 1.00 33.60 135 ALA C CA 1
ATOM 6771 C C . ALA C 1 159 ? -13.580 42.854 -34.842 1.00 33.46 135 ALA C C 1
ATOM 6772 O O . ALA C 1 159 ? -14.580 43.529 -34.625 1.00 32.76 135 ALA C O 1
ATOM 6774 N N A GLN C 1 160 ? -13.347 42.238 -35.998 0.50 34.41 136 GLN C N 1
ATOM 6775 N N B GLN C 1 160 ? -13.353 42.236 -35.998 0.50 34.22 136 GLN C N 1
ATOM 6776 C CA A GLN C 1 160 ? -14.269 42.284 -37.135 0.50 35.26 136 GLN C CA 1
ATOM 6777 C CA B GLN C 1 160 ? -14.284 42.288 -37.128 0.50 34.92 136 GLN C CA 1
ATOM 6778 C C A GLN C 1 160 ? -14.851 40.903 -37.419 0.50 34.13 136 GLN C C 1
ATOM 6779 C C B GLN C 1 160 ? -14.884 40.913 -37.399 0.50 33.91 136 GLN C C 1
ATOM 6780 O O A GLN C 1 160 ? -15.461 40.680 -38.469 0.50 34.68 136 GLN C O 1
ATOM 6781 O O B GLN C 1 160 ? -15.544 40.703 -38.420 0.50 34.54 136 GLN C O 1
ATOM 6792 N N . VAL C 1 161 ? -14.627 39.972 -36.497 1.00 32.30 137 VAL C N 1
ATOM 6793 C CA . VAL C 1 161 ? -15.121 38.612 -36.632 1.00 30.32 137 VAL C CA 1
ATOM 6794 C C . VAL C 1 161 ? -15.685 38.227 -35.270 1.00 27.42 137 VAL C C 1
ATOM 6795 O O . VAL C 1 161 ? -15.271 38.781 -34.264 1.00 24.53 137 VAL C O 1
ATOM 6799 N N . PRO C 1 162 ? -16.656 37.303 -35.243 1.00 25.36 138 PRO C N 1
ATOM 6800 C CA . PRO C 1 162 ? -17.249 36.881 -33.992 1.00 24.55 138 PRO C CA 1
ATOM 6801 C C . PRO C 1 162 ? -16.326 35.967 -33.202 1.00 23.71 138 PRO C C 1
ATOM 6802 O O . PRO C 1 162 ? -15.507 35.276 -33.791 1.00 24.51 138 PRO C O 1
ATOM 6806 N N . MET C 1 163 ? -16.492 35.977 -31.885 1.00 22.59 139 MET C N 1
ATOM 6807 C CA . MET C 1 163 ? -15.688 35.197 -30.961 1.00 24.13 139 MET C CA 1
ATOM 6808 C C . MET C 1 163 ? -16.384 33.938 -30.507 1.00 22.85 139 MET C C 1
ATOM 6809 O O . MET C 1 163 ? -15.754 32.911 -30.356 1.00 23.84 139 MET C O 1
ATOM 6814 N N . GLY C 1 164 ? -17.678 34.023 -30.253 1.00 24.38 140 GLY C N 1
ATOM 6815 C CA . GLY C 1 164 ? -18.413 32.871 -29.758 1.00 24.05 140 GLY C CA 1
ATOM 6816 C C . GLY C 1 164 ? -19.912 33.071 -29.702 1.00 23.52 140 GLY C C 1
ATOM 6817 O O . GLY C 1 164 ? -20.423 34.190 -29.856 1.00 22.82 140 GLY C O 1
ATOM 6818 N N . LEU C 1 165 ? -20.603 31.960 -29.455 1.00 22.72 141 LEU C N 1
ATOM 6819 C CA . LEU C 1 165 ? -22.051 31.915 -29.406 1.00 22.68 141 LEU C CA 1
ATOM 6820 C C . LEU C 1 165 ? -22.539 31.404 -28.061 1.00 21.47 141 LEU C C 1
ATOM 6821 O O . LEU C 1 165 ? -22.157 30.314 -27.643 1.00 21.94 141 LEU C O 1
ATOM 6826 N N . PHE C 1 166 ? -23.369 32.195 -27.389 1.00 20.16 142 PHE C N 1
ATOM 6827 C CA . PHE C 1 166 ? -24.039 31.751 -26.158 1.00 20.01 142 PHE C CA 1
ATOM 6828 C C . PHE C 1 166 ? -25.216 30.984 -26.718 1.00 20.21 142 PHE C C 1
ATOM 6829 O O . PHE C 1 166 ? -26.181 31.574 -27.218 1.00 21.80 142 PHE C O 1
ATOM 6837 N N . SER C 1 167 ? -25.121 29.668 -26.660 1.00 21.24 143 SER C N 1
ATOM 6838 C CA . SER C 1 167 ? -26.088 28.772 -27.303 1.00 22.22 143 SER C CA 1
ATOM 6839 C C . SER C 1 167 ? -27.253 28.283 -26.443 1.00 23.45 143 SER C C 1
ATOM 6840 O O . SER C 1 167 ? -28.145 27.607 -26.957 1.00 25.06 143 SER C O 1
ATOM 6843 N N . GLY C 1 168 ? -27.264 28.614 -25.157 1.00 23.18 144 GLY C N 1
ATOM 6844 C CA . GLY C 1 168 ? -28.357 28.186 -24.298 1.00 23.37 144 GLY C CA 1
ATOM 6845 C C . GLY C 1 168 ? -28.500 26.676 -24.352 1.00 23.58 144 GLY C C 1
ATOM 6846 O O . GLY C 1 168 ? -27.526 25.952 -24.112 1.00 24.75 144 GLY C O 1
ATOM 6847 N N . ASP C 1 169 ? -29.698 26.203 -24.681 1.00 24.50 145 ASP C N 1
ATOM 6848 C CA . ASP C 1 169 ? -29.965 24.769 -24.785 1.00 25.38 145 ASP C CA 1
ATOM 6849 C C . ASP C 1 169 ? -30.162 24.327 -26.231 1.00 26.92 145 ASP C C 1
ATOM 6850 O O . ASP C 1 169 ? -30.722 23.263 -26.495 1.00 27.58 145 ASP C O 1
ATOM 6855 N N . PHE C 1 170 ? -29.686 25.154 -27.159 1.00 26.28 146 PHE C N 1
ATOM 6856 C CA . PHE C 1 170 ? -29.711 24.839 -28.579 1.00 26.53 146 PHE C CA 1
ATOM 6857 C C . PHE C 1 170 ? -28.562 23.849 -28.853 1.00 26.64 146 PHE C C 1
ATOM 6858 O O . PHE C 1 170 ? -28.801 22.688 -29.204 1.00 27.74 146 PHE C O 1
ATOM 6866 N N . ILE C 1 171 ? -27.330 24.307 -28.650 1.00 26.24 147 ILE C N 1
ATOM 6867 C CA . ILE C 1 171 ? -26.134 23.483 -28.830 1.00 25.78 147 ILE C CA 1
ATOM 6868 C C . ILE C 1 171 ? -25.406 23.327 -27.510 1.00 25.98 147 ILE C C 1
ATOM 6869 O O . ILE C 1 171 ? -25.155 24.321 -26.809 1.00 25.63 147 ILE C O 1
ATOM 6874 N N . PHE C 1 172 ? -25.090 22.071 -27.182 1.00 27.31 148 PHE C N 1
ATOM 6875 C CA . PHE C 1 172 ? -24.331 21.692 -25.995 1.00 26.28 148 PHE C CA 1
ATOM 6876 C C . PHE C 1 172 ? -23.041 21.097 -26.493 1.00 26.39 148 PHE C C 1
ATOM 6877 O O . PHE C 1 172 ? -22.891 20.823 -27.685 1.00 25.47 148 PHE C O 1
ATOM 6885 N N . VAL C 1 173 ? -22.119 20.848 -25.573 1.00 27.28 149 VAL C N 1
ATOM 6886 C CA . VAL C 1 173 ? -20.871 20.195 -25.925 1.00 28.09 149 VAL C CA 1
ATOM 6887 C C . VAL C 1 173 ? -21.151 18.715 -26.192 1.00 30.00 149 VAL C C 1
ATOM 6888 O O . VAL C 1 173 ? -21.392 17.931 -25.269 1.00 31.07 149 VAL C O 1
ATOM 6892 N N . GLY C 1 174 ? -21.138 18.344 -27.465 1.00 30.83 150 GLY C N 1
ATOM 6893 C CA . GLY C 1 174 ? -21.345 16.965 -27.864 1.00 32.75 150 GLY C CA 1
ATOM 6894 C C . GLY C 1 174 ? -22.783 16.524 -28.037 1.00 33.18 150 GLY C C 1
ATOM 6895 O O . GLY C 1 174 ? -23.045 15.346 -28.262 1.00 35.63 150 GLY C O 1
ATOM 6896 N N . ASP C 1 175 ? -23.723 17.442 -27.927 1.00 32.16 151 ASP C N 1
ATOM 6897 C CA . ASP C 1 175 ? -25.117 17.086 -28.118 1.00 32.74 151 ASP C CA 1
ATOM 6898 C C . ASP C 1 175 ? -25.886 18.380 -28.373 1.00 30.24 151 ASP C C 1
ATOM 6899 O O . ASP C 1 175 ? -25.286 19.447 -28.532 1.00 28.84 151 ASP C O 1
ATOM 6904 N N . ILE C 1 176 ? -27.204 18.273 -28.418 1.00 29.61 152 ILE C N 1
ATOM 6905 C CA . ILE C 1 176 ? -28.090 19.410 -28.656 1.00 29.34 152 ILE C CA 1
ATOM 6906 C C . ILE C 1 176 ? -29.324 19.228 -27.770 1.00 30.39 152 ILE C C 1
ATOM 6907 O O . ILE C 1 176 ? -29.567 18.136 -27.259 1.00 31.86 152 ILE C O 1
ATOM 6912 N N . GLY C 1 177 ? -30.095 20.290 -27.573 1.00 33.96 153 GLY C N 1
ATOM 6913 C CA . GLY C 1 177 ? -31.265 20.200 -26.721 1.00 36.20 153 GLY C CA 1
ATOM 6914 C C . GLY C 1 177 ? -32.402 19.448 -27.375 1.00 39.70 153 GLY C C 1
ATOM 6915 O O . GLY C 1 177 ? -32.431 19.282 -28.604 1.00 40.50 153 GLY C O 1
ATOM 6916 N N . ARG C 1 178 ? -33.316 18.956 -26.549 1.00 42.10 154 ARG C N 1
ATOM 6917 C CA . ARG C 1 178 ? -34.490 18.254 -27.050 1.00 46.09 154 ARG C CA 1
ATOM 6918 C C . ARG C 1 178 ? -35.687 19.174 -27.010 1.00 46.17 154 ARG C C 1
ATOM 6919 O O . ARG C 1 178 ? -35.713 20.094 -26.204 1.00 40.70 154 ARG C O 1
ATOM 6927 N N . PRO C 1 179 ? -36.664 18.948 -27.916 1.00 50.61 155 PRO C N 1
ATOM 6928 C CA . PRO C 1 179 ? -37.871 19.763 -27.973 1.00 53.62 155 PRO C CA 1
ATOM 6929 C C . PRO C 1 179 ? -38.605 19.772 -26.646 1.00 57.34 155 PRO C C 1
ATOM 6930 O O . PRO C 1 179 ? -39.230 18.778 -26.280 1.00 59.20 155 PRO C O 1
ATOM 6934 N N . ASP C 1 180 ? -38.467 20.896 -25.934 1.00 60.54 156 ASP C N 1
ATOM 6935 C CA . ASP C 1 180 ? -39.067 21.140 -24.619 1.00 64.54 156 ASP C CA 1
ATOM 6936 C C . ASP C 1 180 ? -40.459 20.524 -24.668 1.00 68.69 156 ASP C C 1
ATOM 6937 O O . ASP C 1 180 ? -41.283 20.930 -25.489 1.00 70.32 156 ASP C O 1
ATOM 6942 N N . LEU C 1 181 ? -40.730 19.549 -23.809 1.00 72.59 157 LEU C N 1
ATOM 6943 C CA . LEU C 1 181 ? -42.029 18.868 -23.844 1.00 76.69 157 LEU C CA 1
ATOM 6944 C C . LEU C 1 181 ? -43.163 19.718 -23.243 1.00 78.34 157 LEU C C 1
ATOM 6945 O O . LEU C 1 181 ? -43.602 19.483 -22.115 1.00 79.46 157 LEU C O 1
ATOM 6950 N N . LEU C 1 182 ? -43.618 20.705 -24.021 1.00 79.19 158 LEU C N 1
ATOM 6951 C CA . LEU C 1 182 ? -44.725 21.597 -23.629 1.00 80.61 158 LEU C CA 1
ATOM 6952 C C . LEU C 1 182 ? -46.057 20.895 -23.843 1.00 83.09 158 LEU C C 1
ATOM 6953 O O . LEU C 1 182 ? -46.751 20.563 -22.882 1.00 85.21 158 LEU C O 1
ATOM 6958 N N . GLY C 1 190 ? -47.658 15.163 -33.597 1.00 85.50 166 GLY C N 1
ATOM 6959 C CA . GLY C 1 190 ? -46.237 15.339 -33.314 1.00 82.89 166 GLY C CA 1
ATOM 6960 C C . GLY C 1 190 ? -45.870 16.768 -32.949 1.00 80.21 166 GLY C C 1
ATOM 6961 O O . GLY C 1 190 ? -45.501 17.558 -33.815 1.00 79.75 166 GLY C O 1
ATOM 6962 N N . SER C 1 191 ? -45.988 17.101 -31.665 1.00 78.98 167 SER C N 1
ATOM 6963 C CA . SER C 1 191 ? -45.629 18.435 -31.163 1.00 75.93 167 SER C CA 1
ATOM 6964 C C . SER C 1 191 ? -44.107 18.501 -31.008 1.00 73.04 167 SER C C 1
ATOM 6965 O O . SER C 1 191 ? -43.483 19.550 -31.223 1.00 71.25 167 SER C O 1
ATOM 6968 N N . SER C 1 192 ? -43.513 17.378 -30.612 1.00 72.06 168 SER C N 1
ATOM 6969 C CA . SER C 1 192 ? -42.067 17.285 -30.519 1.00 69.14 168 SER C CA 1
ATOM 6970 C C . SER C 1 192 ? -41.495 17.280 -31.939 1.00 67.43 168 SER C C 1
ATOM 6971 O O . SER C 1 192 ? -40.405 17.811 -32.169 1.00 65.82 168 SER C O 1
ATOM 6974 N N . GLU C 1 193 ? -42.245 16.697 -32.886 1.00 67.10 169 GLU C N 1
ATOM 6975 C CA . GLU C 1 193 ? -41.835 16.637 -34.297 1.00 65.49 169 GLU C CA 1
ATOM 6976 C C . GLU C 1 193 ? -41.654 18.040 -34.887 1.00 61.24 169 GLU C C 1
ATOM 6977 O O . GLU C 1 193 ? -40.727 18.273 -35.656 1.00 59.44 169 GLU C O 1
ATOM 6983 N N . ILE C 1 194 ? -42.543 18.961 -34.526 1.00 58.17 170 ILE C N 1
ATOM 6984 C CA . ILE C 1 194 ? -42.444 20.356 -34.963 1.00 55.13 170 ILE C CA 1
ATOM 6985 C C . ILE C 1 194 ? -41.160 20.997 -34.416 1.00 50.70 170 ILE C C 1
ATOM 6986 O O . ILE C 1 194 ? -40.438 21.677 -35.140 1.00 48.41 170 ILE C O 1
ATOM 6991 N N . GLY C 1 195 ? -40.874 20.762 -33.141 1.00 48.31 171 GLY C N 1
ATOM 6992 C CA . GLY C 1 195 ? -39.661 21.294 -32.517 1.00 44.62 171 GLY C CA 1
ATOM 6993 C C . GLY C 1 195 ? -38.402 20.675 -33.104 1.00 42.93 171 GLY C C 1
ATOM 6994 O O . GLY C 1 195 ? -37.397 21.361 -33.294 1.00 41.10 171 GLY C O 1
ATOM 6995 N N . ALA C 1 196 ? -38.460 19.378 -33.389 1.00 42.82 172 ALA C N 1
ATOM 6996 C CA . ALA C 1 196 ? -37.334 18.663 -33.967 1.00 42.26 172 ALA C CA 1
ATOM 6997 C C . ALA C 1 196 ? -37.021 19.159 -35.381 1.00 42.44 172 ALA C C 1
ATOM 6998 O O . ALA C 1 196 ? -35.852 19.234 -35.765 1.00 40.29 172 ALA C O 1
ATOM 7000 N N . LYS C 1 197 ? -38.058 19.486 -36.162 1.00 44.67 173 LYS C N 1
ATOM 7001 C CA . LYS C 1 197 ? -37.847 20.020 -37.516 1.00 44.80 173 LYS C CA 1
ATOM 7002 C C . LYS C 1 197 ? -37.203 21.404 -37.405 1.00 42.61 173 LYS C C 1
ATOM 7003 O O . LYS C 1 197 ? -36.247 21.707 -38.118 1.00 41.01 173 LYS C O 1
ATOM 7009 N N . GLN C 1 198 ? -37.716 22.234 -36.502 1.00 41.53 174 GLN C N 1
ATOM 7010 C CA . GLN C 1 198 ? -37.104 23.549 -36.266 1.00 40.45 174 GLN C CA 1
ATOM 7011 C C . GLN C 1 198 ? -35.651 23.384 -35.807 1.00 37.59 174 GLN C C 1
ATOM 7012 O O . GLN C 1 198 ? -34.771 24.115 -36.247 1.00 37.77 174 GLN C O 1
ATOM 7018 N N . MET C 1 199 ? -35.389 22.417 -34.936 1.00 36.44 175 MET C N 1
ATOM 7019 C CA . MET C 1 199 ? -34.018 22.173 -34.503 1.00 35.07 175 MET C CA 1
ATOM 7020 C C . MET C 1 199 ? -33.119 21.821 -35.699 1.00 35.72 175 MET C C 1
ATOM 7021 O O . MET C 1 199 ? -31.988 22.308 -35.804 1.00 34.43 175 MET C O 1
ATOM 7026 N N . PHE C 1 200 ? -33.620 20.974 -36.596 1.00 37.54 176 PHE C N 1
ATOM 7027 C CA . PHE C 1 200 ? -32.856 20.569 -37.774 1.00 39.43 176 PHE C CA 1
ATOM 7028 C C . PHE C 1 200 ? -32.488 21.777 -38.633 1.00 39.12 176 PHE C C 1
ATOM 7029 O O . PHE C 1 200 ? -31.349 21.890 -39.094 1.00 38.98 176 PHE C O 1
ATOM 7037 N N . LYS C 1 201 ? -33.445 22.681 -38.830 1.00 40.01 177 LYS C N 1
ATOM 7038 C CA . LYS C 1 201 ? -33.203 23.878 -39.622 1.00 40.12 177 LYS C CA 1
ATOM 7039 C C . LYS C 1 201 ? -32.299 24.838 -38.866 1.00 37.32 177 LYS C C 1
ATOM 7040 O O . LYS C 1 201 ? -31.459 25.480 -39.470 1.00 36.77 177 LYS C O 1
ATOM 7046 N N . SER C 1 202 ? -32.472 24.938 -37.549 1.00 36.23 178 SER C N 1
ATOM 7047 C CA . SER C 1 202 ? -31.598 25.793 -36.736 1.00 34.76 178 SER C CA 1
ATOM 7048 C C . SER C 1 202 ? -30.134 25.336 -36.826 1.00 32.60 178 SER C C 1
ATOM 7049 O O . SER C 1 202 ? -29.239 26.152 -36.973 1.00 30.89 178 SER C O 1
ATOM 7052 N N . ILE C 1 203 ? -29.897 24.033 -36.731 1.00 34.27 179 ILE C N 1
ATOM 7053 C CA . ILE C 1 203 ? -28.533 23.493 -36.846 1.00 34.01 179 ILE C CA 1
ATOM 7054 C C . ILE C 1 203 ? -27.957 23.846 -38.225 1.00 35.92 179 ILE C C 1
ATOM 7055 O O . ILE C 1 203 ? -26.832 24.350 -38.334 1.00 35.67 179 ILE C O 1
ATOM 7060 N N A GLU C 1 204 ? -28.757 23.583 -39.254 0.60 38.22 180 GLU C N 1
ATOM 7061 N N B GLU C 1 204 ? -28.720 23.593 -39.284 0.40 37.99 180 GLU C N 1
ATOM 7062 C CA A GLU C 1 204 ? -28.419 23.884 -40.649 0.60 40.05 180 GLU C CA 1
ATOM 7063 C CA B GLU C 1 204 ? -28.234 23.896 -40.632 0.40 39.47 180 GLU C CA 1
ATOM 7064 C C A GLU C 1 204 ? -27.952 25.340 -40.772 0.60 39.58 180 GLU C C 1
ATOM 7065 C C B GLU C 1 204 ? -27.883 25.378 -40.744 0.40 39.35 180 GLU C C 1
ATOM 7066 O O A GLU C 1 204 ? -26.866 25.606 -41.269 0.60 39.13 180 GLU C O 1
ATOM 7067 O O B GLU C 1 204 ? -26.815 25.716 -41.245 0.40 39.01 180 GLU C O 1
ATOM 7078 N N . SER C 1 205 ? -28.746 26.259 -40.235 1.00 39.66 181 SER C N 1
ATOM 7079 C CA . SER C 1 205 ? -28.461 27.698 -40.317 1.00 40.99 181 SER C CA 1
ATOM 7080 C C . SER C 1 205 ? -27.220 28.166 -39.549 1.00 40.07 181 SER C C 1
ATOM 7081 O O . SER C 1 205 ? -26.656 29.207 -39.866 1.00 43.04 181 SER C O 1
ATOM 7084 N N . ILE C 1 206 ? -26.792 27.423 -38.542 1.00 38.44 182 ILE C N 1
ATOM 7085 C CA . ILE C 1 206 ? -25.652 27.861 -37.751 1.00 37.15 182 ILE C CA 1
ATOM 7086 C C . ILE C 1 206 ? -24.309 27.401 -38.380 1.00 36.31 182 ILE C C 1
ATOM 7087 O O . ILE C 1 206 ? -23.261 27.951 -38.068 1.00 34.71 182 ILE C O 1
ATOM 7092 N N . LYS C 1 207 ? -24.362 26.422 -39.284 1.00 36.29 183 LYS C N 1
ATOM 7093 C CA . LYS C 1 207 ? -23.153 25.874 -39.936 1.00 36.89 183 LYS C CA 1
ATOM 7094 C C . LYS C 1 207 ? -22.361 26.912 -40.726 1.00 37.54 183 LYS C C 1
ATOM 7095 O O . LYS C 1 207 ? -21.152 26.754 -40.946 1.00 36.40 183 LYS C O 1
ATOM 7101 N N . ASP C 1 208 ? -23.058 27.962 -41.138 1.00 37.50 184 ASP C N 1
ATOM 7102 C CA . ASP C 1 208 ? -22.493 29.059 -41.911 1.00 39.80 184 ASP C CA 1
ATOM 7103 C C . ASP C 1 208 ? -21.526 29.947 -41.119 1.00 37.96 184 ASP C C 1
ATOM 7104 O O . ASP C 1 208 ? -20.747 30.684 -41.709 1.00 40.08 184 ASP C O 1
ATOM 7109 N N . LEU C 1 209 ? -21.595 29.905 -39.796 1.00 34.62 185 LEU C N 1
ATOM 7110 C CA . LEU C 1 209 ? -20.702 30.719 -38.958 1.00 32.92 185 LEU C CA 1
ATOM 7111 C C . LEU C 1 209 ? -19.239 30.197 -39.007 1.00 32.63 185 LEU C C 1
ATOM 7112 O O . LEU C 1 209 ? -19.008 29.050 -39.397 1.00 30.85 185 LEU C O 1
ATOM 7117 N N . PRO C 1 210 ? -18.256 31.052 -38.640 1.00 31.67 186 PRO C N 1
ATOM 7118 C CA . PRO C 1 210 ? -16.849 30.620 -38.668 1.00 30.90 186 PRO C CA 1
ATOM 7119 C C . PRO C 1 210 ? -16.609 29.448 -37.744 1.00 29.73 186 PRO C C 1
ATOM 7120 O O . PRO C 1 210 ? -17.089 29.449 -36.612 1.00 29.26 186 PRO C O 1
ATOM 7124 N N . ASP C 1 211 ? -15.868 28.446 -38.210 1.00 29.59 187 ASP C N 1
ATOM 7125 C CA . ASP C 1 211 ? -15.623 27.260 -37.386 1.00 29.53 187 ASP C CA 1
ATOM 7126 C C . ASP C 1 211 ? -14.788 27.530 -36.145 1.00 27.62 187 ASP C C 1
ATOM 7127 O O . ASP C 1 211 ? -14.801 26.732 -35.220 1.00 27.23 187 ASP C O 1
ATOM 7132 N N . TYR C 1 212 ? -14.097 28.667 -36.109 1.00 27.77 188 TYR C N 1
ATOM 7133 C CA . TYR C 1 212 ? -13.250 29.017 -34.960 1.00 26.47 188 TYR C CA 1
ATOM 7134 C C . TYR C 1 212 ? -14.016 29.662 -33.795 1.00 25.53 188 TYR C C 1
ATOM 7135 O O . TYR C 1 212 ? -13.421 29.909 -32.745 1.00 25.13 188 TYR C O 1
ATOM 7144 N N . ILE C 1 213 ? -15.312 29.949 -33.946 1.00 25.55 189 ILE C N 1
ATOM 7145 C CA . ILE C 1 213 ? -16.038 30.546 -32.824 1.00 24.32 189 ILE C CA 1
ATOM 7146 C C . ILE C 1 213 ? -16.186 29.538 -31.676 1.00 23.91 189 ILE C C 1
ATOM 7147 O O . ILE C 1 213 ? -16.252 28.332 -31.890 1.00 24.08 189 ILE C O 1
ATOM 7152 N N . GLN C 1 214 ? -16.196 30.044 -30.455 1.00 22.76 190 GLN C N 1
ATOM 7153 C CA . GLN C 1 214 ? -16.422 29.211 -29.289 1.00 22.22 190 GLN C CA 1
ATOM 7154 C C . GLN C 1 214 ? -17.917 28.989 -29.160 1.00 22.36 190 GLN C C 1
ATOM 7155 O O . GLN C 1 214 ? -18.729 29.751 -29.705 1.00 22.61 190 GLN C O 1
ATOM 7161 N N . ILE C 1 215 ? -18.269 27.933 -28.446 1.00 22.86 191 ILE C N 1
ATOM 7162 C CA . ILE C 1 215 ? -19.651 27.608 -28.152 1.00 22.55 191 ILE C CA 1
ATOM 7163 C C . ILE C 1 215 ? -19.756 27.658 -26.646 1.00 21.98 191 ILE C C 1
ATOM 7164 O O . ILE C 1 215 ? -19.032 26.955 -25.944 1.00 22.86 191 ILE C O 1
ATOM 7169 N N . TRP C 1 216 ? -20.625 28.524 -26.150 1.00 21.54 192 TRP C N 1
ATOM 7170 C CA . TRP C 1 216 ? -20.803 28.725 -24.721 1.00 21.46 192 TRP C CA 1
ATOM 7171 C C . TRP C 1 216 ? -22.212 28.284 -24.344 1.00 22.12 192 TRP C C 1
ATOM 7172 O O . TRP C 1 216 ? -23.150 29.089 -24.389 1.00 22.74 192 TRP C O 1
ATOM 7183 N N . PRO C 1 217 ? -22.366 27.010 -23.964 1.00 23.30 193 PRO C N 1
ATOM 7184 C CA . PRO C 1 217 ? -23.696 26.434 -23.712 1.00 23.67 193 PRO C CA 1
ATOM 7185 C C . PRO C 1 217 ? -24.335 26.816 -22.389 1.00 22.97 193 PRO C C 1
ATOM 7186 O O . PRO C 1 217 ? -23.663 27.301 -21.485 1.00 24.42 193 PRO C O 1
ATOM 7190 N N . GLY C 1 218 ? -25.639 26.588 -22.304 1.00 22.86 194 GLY C N 1
ATOM 7191 C CA . GLY C 1 218 ? -26.426 26.934 -21.132 1.00 22.88 194 GLY C CA 1
ATOM 7192 C C . GLY C 1 218 ? -26.493 25.857 -20.073 1.00 23.79 194 GLY C C 1
ATOM 7193 O O . GLY C 1 218 ? -26.863 26.138 -18.925 1.00 23.40 194 GLY C O 1
ATOM 7194 N N . HIS C 1 219 ? -26.175 24.623 -20.462 1.00 23.46 195 HIS C N 1
ATOM 7195 C CA . HIS C 1 219 ? -26.157 23.484 -19.547 1.00 26.63 195 HIS C CA 1
ATOM 7196 C C . HIS C 1 219 ? -25.004 22.564 -19.903 1.00 28.94 195 HIS C C 1
ATOM 7197 O O . HIS C 1 219 ? -24.525 22.560 -21.054 1.00 27.67 195 HIS C O 1
ATOM 7204 N N . GLY C 1 220 ? -24.558 21.808 -18.906 1.00 31.77 196 GLY C N 1
ATOM 7205 C CA . GLY C 1 220 ? -23.459 20.867 -19.060 1.00 35.21 196 GLY C CA 1
ATOM 7206 C C . GLY C 1 220 ? -23.793 19.517 -18.444 1.00 39.56 196 GLY C C 1
ATOM 7207 O O . GLY C 1 220 ? -24.971 19.192 -18.224 1.00 41.37 196 GLY C O 1
ATOM 7208 N N . ALA C 1 221 ? -22.745 18.739 -18.160 1.00 42.52 197 ALA C N 1
ATOM 7209 C CA . ALA C 1 221 ? -22.868 17.385 -17.617 1.00 45.72 197 ALA C CA 1
ATOM 7210 C C . ALA C 1 221 ? -23.832 17.253 -16.439 1.00 48.22 197 ALA C C 1
ATOM 7211 O O . ALA C 1 221 ? -23.600 17.835 -15.387 1.00 48.92 197 ALA C O 1
ATOM 7213 N N . GLY C 1 222 ? -24.908 16.485 -16.626 1.00 51.67 198 GLY C N 1
ATOM 7214 C CA . GLY C 1 222 ? -25.873 16.212 -15.545 1.00 54.32 198 GLY C CA 1
ATOM 7215 C C . GLY C 1 222 ? -27.329 16.627 -15.757 1.00 55.53 198 GLY C C 1
ATOM 7216 O O . GLY C 1 222 ? -28.226 16.133 -15.055 1.00 56.98 198 GLY C O 1
ATOM 7217 N N . SER C 1 223 ? -27.579 17.522 -16.714 1.00 55.06 199 SER C N 1
ATOM 7218 C CA . SER C 1 223 ? -28.941 18.027 -16.963 1.00 56.12 199 SER C CA 1
ATOM 7219 C C . SER C 1 223 ? -29.954 16.913 -17.213 1.00 57.63 199 SER C C 1
ATOM 7220 O O . SER C 1 223 ? -30.184 16.526 -18.356 1.00 58.20 199 SER C O 1
ATOM 7223 N N . LYS C 1 227 ? -28.853 14.963 -21.711 1.00 75.25 203 LYS C N 1
ATOM 7224 C CA . LYS C 1 227 ? -28.632 13.515 -21.608 1.00 77.04 203 LYS C CA 1
ATOM 7225 C C . LYS C 1 227 ? -27.165 13.152 -21.812 1.00 76.04 203 LYS C C 1
ATOM 7226 O O . LYS C 1 227 ? -26.600 12.366 -21.045 1.00 77.87 203 LYS C O 1
ATOM 7232 N N . SER C 1 228 ? -26.551 13.740 -22.836 1.00 73.56 204 SER C N 1
ATOM 7233 C CA . SER C 1 228 ? -25.146 13.492 -23.152 1.00 72.19 204 SER C CA 1
ATOM 7234 C C . SER C 1 228 ? -24.386 14.825 -23.279 1.00 68.47 204 SER C C 1
ATOM 7235 O O . SER C 1 228 ? -23.930 15.183 -24.373 1.00 67.59 204 SER C O 1
ATOM 7238 N N . LEU C 1 229 ? -24.255 15.552 -22.159 1.00 65.21 205 LEU C N 1
ATOM 7239 C CA . LEU C 1 229 ? -23.558 16.852 -22.150 1.00 61.45 205 LEU C CA 1
ATOM 7240 C C . LEU C 1 229 ? -22.132 16.721 -21.614 1.00 59.37 205 LEU C C 1
ATOM 7241 O O . LEU C 1 229 ? -21.897 16.060 -20.595 1.00 59.36 205 LEU C O 1
ATOM 7246 N N . GLY C 1 230 ? -21.190 17.371 -22.299 1.00 56.22 206 GLY C N 1
ATOM 7247 C CA . GLY C 1 230 ? -19.782 17.338 -21.910 1.00 54.92 206 GLY C CA 1
ATOM 7248 C C . GLY C 1 230 ? -19.492 18.089 -20.618 1.00 53.58 206 GLY C C 1
ATOM 7249 O O . GLY C 1 230 ? -20.167 19.091 -20.305 1.00 52.77 206 GLY C O 1
ATOM 7250 N N . ALA C 1 231 ? -18.506 17.595 -19.856 1.00 52.25 207 ALA C N 1
ATOM 7251 C CA . ALA C 1 231 ? -18.082 18.238 -18.605 1.00 50.78 207 ALA C CA 1
ATOM 7252 C C . ALA C 1 231 ? -17.353 19.549 -18.936 1.00 48.62 207 ALA C C 1
ATOM 7253 O O . ALA C 1 231 ? -17.530 20.561 -18.240 1.00 48.69 207 ALA C O 1
ATOM 7255 N N . ILE C 1 232 ? -16.564 19.527 -20.015 1.00 46.05 208 ILE C N 1
ATOM 7256 C CA . ILE C 1 232 ? -15.825 20.705 -20.489 1.00 43.41 208 ILE C CA 1
ATOM 7257 C C . ILE C 1 232 ? -16.819 21.853 -20.675 1.00 40.02 208 ILE C C 1
ATOM 7258 O O . ILE C 1 232 ? -17.863 21.674 -21.286 1.00 38.91 208 ILE C O 1
ATOM 7263 N N . PRO C 1 233 ? -16.495 23.040 -20.154 1.00 38.31 209 PRO C N 1
ATOM 7264 C CA . PRO C 1 233 ? -17.499 24.098 -20.171 1.00 37.19 209 PRO C CA 1
ATOM 7265 C C . PRO C 1 233 ? -17.709 24.789 -21.504 1.00 35.16 209 PRO C C 1
ATOM 7266 O O . PRO C 1 233 ? -18.698 25.510 -21.648 1.00 34.08 209 PRO C O 1
ATOM 7270 N N . THR C 1 234 ? -16.800 24.606 -22.460 1.00 31.81 210 THR C N 1
ATOM 7271 C CA . THR C 1 234 ? -16.955 25.294 -23.739 1.00 31.38 210 THR C CA 1
ATOM 7272 C C . THR C 1 234 ? -16.389 24.462 -24.876 1.00 29.08 210 THR C C 1
ATOM 7273 O O . THR C 1 234 ? -15.555 23.582 -24.670 1.00 30.61 210 THR C O 1
ATOM 7277 N N . SER C 1 235 ? -16.855 24.742 -26.076 1.00 26.08 211 SER C N 1
ATOM 7278 C CA . SER C 1 235 ? -16.388 24.034 -27.251 1.00 25.24 211 SER C CA 1
ATOM 7279 C C . SER C 1 235 ? -16.217 25.059 -28.370 1.00 24.25 211 SER C C 1
ATOM 7280 O O . SER C 1 235 ? -16.120 26.268 -28.103 1.00 22.31 211 SER C O 1
ATOM 7283 N N . THR C 1 236 ? -16.113 24.572 -29.600 1.00 23.70 212 THR C N 1
ATOM 7284 C CA . THR C 1 236 ? -15.976 25.420 -30.769 1.00 24.83 212 THR C CA 1
ATOM 7285 C C . THR C 1 236 ? -16.860 24.806 -31.843 1.00 25.12 212 THR C C 1
ATOM 7286 O O . THR C 1 236 ? -17.142 23.614 -31.820 1.00 25.50 212 THR C O 1
ATOM 7290 N N . LEU C 1 237 ? -17.314 25.621 -32.775 1.00 26.85 213 LEU C N 1
ATOM 7291 C CA . LEU C 1 237 ? -18.212 25.139 -33.808 1.00 27.80 213 LEU C CA 1
ATOM 7292 C C . LEU C 1 237 ? -17.552 24.048 -34.655 1.00 28.33 213 LEU C C 1
ATOM 7293 O O . LEU C 1 237 ? -18.164 23.026 -34.956 1.00 29.35 213 LEU C O 1
ATOM 7298 N N . GLY C 1 238 ? -16.305 24.270 -35.038 1.00 28.24 214 GLY C N 1
ATOM 7299 C CA . GLY C 1 238 ? -15.585 23.306 -35.855 1.00 28.92 214 GLY C CA 1
ATOM 7300 C C . GLY C 1 238 ? -15.373 21.979 -35.154 1.00 28.84 214 GLY C C 1
ATOM 7301 O O . GLY C 1 238 ? -15.392 20.920 -35.800 1.00 31.33 214 GLY C O 1
ATOM 7302 N N . TYR C 1 239 ? -15.168 22.022 -33.841 1.00 26.37 215 TYR C N 1
ATOM 7303 C CA . TYR C 1 239 ? -14.985 20.791 -33.077 1.00 26.73 215 TYR C CA 1
ATOM 7304 C C . TYR C 1 239 ? -16.322 20.047 -32.997 1.00 26.48 215 TYR C C 1
ATOM 7305 O O . TYR C 1 239 ? -16.371 18.836 -33.164 1.00 27.42 215 TYR C O 1
ATOM 7314 N N . GLU C 1 240 ? -17.407 20.778 -32.756 1.00 26.81 216 GLU C N 1
ATOM 7315 C CA . GLU C 1 240 ? -18.739 20.158 -32.706 1.00 27.86 216 GLU C CA 1
ATOM 7316 C C . GLU C 1 240 ? -19.121 19.559 -34.069 1.00 28.68 216 GLU C C 1
ATOM 7317 O O . GLU C 1 240 ? -19.788 18.521 -34.136 1.00 30.16 216 GLU C O 1
ATOM 7323 N N . LYS C 1 241 ? -18.676 20.188 -35.154 1.00 29.81 217 LYS C N 1
ATOM 7324 C CA . LYS C 1 241 ? -18.945 19.644 -36.494 1.00 30.86 217 LYS C CA 1
ATOM 7325 C C . LYS C 1 241 ? -18.270 18.283 -36.646 1.00 32.28 217 LYS C C 1
ATOM 7326 O O . LYS C 1 241 ? -18.802 17.397 -37.303 1.00 34.23 217 LYS C O 1
ATOM 7332 N N . GLN C 1 242 ? -17.125 18.105 -35.989 1.00 31.30 218 GLN C N 1
ATOM 7333 C CA . GLN C 1 242 ? -16.405 16.832 -36.037 1.00 33.14 218 GLN C CA 1
ATOM 7334 C C . GLN C 1 242 ? -16.912 15.787 -35.048 1.00 32.74 218 GLN C C 1
ATOM 7335 O O . GLN C 1 242 ? -16.839 14.608 -35.316 1.00 35.58 218 GLN C O 1
ATOM 7341 N N . THR C 1 243 ? -17.429 16.214 -33.907 1.00 32.54 219 THR C N 1
ATOM 7342 C CA . THR C 1 243 ? -17.779 15.271 -32.842 1.00 33.49 219 THR C CA 1
ATOM 7343 C C . THR C 1 243 ? -19.222 15.220 -32.374 1.00 34.27 219 THR C C 1
ATOM 7344 O O . THR C 1 243 ? -19.583 14.293 -31.668 1.00 35.87 219 THR C O 1
ATOM 7348 N N . ASN C 1 244 ? -20.028 16.216 -32.732 1.00 33.79 220 ASN C N 1
ATOM 7349 C CA . ASN C 1 244 ? -21.410 16.292 -32.294 1.00 33.58 220 ASN C CA 1
ATOM 7350 C C . ASN C 1 244 ? -22.338 15.673 -33.339 1.00 35.44 220 ASN C C 1
ATOM 7351 O O . ASN C 1 244 ? -22.465 16.205 -34.451 1.00 34.77 220 ASN C O 1
ATOM 7356 N N . TRP C 1 245 ? -23.001 14.574 -32.965 1.00 36.00 221 TRP C N 1
ATOM 7357 C CA . TRP C 1 245 ? -23.878 13.812 -33.882 1.00 38.54 221 TRP C CA 1
ATOM 7358 C C . TRP C 1 245 ? -24.830 14.675 -34.718 1.00 37.64 221 TRP C C 1
ATOM 7359 O O . TRP C 1 245 ? -25.037 14.410 -35.902 1.00 39.33 221 TRP C O 1
ATOM 7370 N N . ALA C 1 246 ? -25.390 15.705 -34.096 1.00 36.00 222 ALA C N 1
ATOM 7371 C CA . ALA C 1 246 ? -26.368 16.589 -34.744 1.00 36.00 222 ALA C CA 1
ATOM 7372 C C . ALA C 1 246 ? -25.837 17.296 -35.987 1.00 36.27 222 ALA C C 1
ATOM 7373 O O . ALA C 1 246 ? -26.606 17.643 -36.891 1.00 37.29 222 ALA C O 1
ATOM 7375 N N . PHE C 1 247 ? -24.533 17.519 -36.039 1.00 36.29 223 PHE C N 1
ATOM 7376 C CA . PHE C 1 247 ? -23.938 18.200 -37.182 1.00 38.06 223 PHE C CA 1
ATOM 7377 C C . PHE C 1 247 ? -23.658 17.294 -38.370 1.00 40.74 223 PHE C C 1
ATOM 7378 O O . PHE C 1 247 ? -23.565 17.790 -39.486 1.00 41.80 223 PHE C O 1
ATOM 7386 N N . SER C 1 248 ? -23.561 15.980 -38.130 1.00 42.50 224 SER C N 1
ATOM 7387 C CA . SER C 1 248 ? -23.266 14.995 -39.181 1.00 44.94 224 SER C CA 1
ATOM 7388 C C . SER C 1 248 ? -24.472 14.263 -39.728 1.00 47.26 224 SER C C 1
ATOM 7389 O O . SER C 1 248 ? -24.359 13.601 -40.746 1.00 48.38 224 SER C O 1
ATOM 7392 N N . GLU C 1 249 ? -25.609 14.332 -39.041 1.00 48.14 225 GLU C N 1
ATOM 7393 C CA . GLU C 1 249 ? -26.821 13.697 -39.538 1.00 50.09 225 GLU C CA 1
ATOM 7394 C C . GLU C 1 249 ? -27.544 14.712 -40.434 1.00 50.83 225 GLU C C 1
ATOM 7395 O O . GLU C 1 249 ? -28.052 15.731 -39.953 1.00 49.97 225 GLU C O 1
ATOM 7401 N N . ASN C 1 250 ? -27.559 14.446 -41.740 1.00 52.23 226 ASN C N 1
ATOM 7402 C CA . ASN C 1 250 ? -28.177 15.358 -42.711 1.00 52.88 226 ASN C CA 1
ATOM 7403 C C . ASN C 1 250 ? -29.523 14.876 -43.252 1.00 54.06 226 ASN C C 1
ATOM 7404 O O . ASN C 1 250 ? -30.184 15.586 -44.006 1.00 55.48 226 ASN C O 1
ATOM 7409 N N . ASN C 1 251 ? -29.928 13.674 -42.862 1.00 54.14 227 ASN C N 1
ATOM 7410 C CA . ASN C 1 251 ? -31.222 13.151 -43.246 1.00 55.93 227 ASN C CA 1
ATOM 7411 C C . ASN C 1 251 ? -32.184 13.610 -42.163 1.00 54.63 227 ASN C C 1
ATOM 7412 O O . ASN C 1 251 ? -32.060 13.208 -41.016 1.00 53.32 227 ASN C O 1
ATOM 7417 N N . GLU C 1 252 ? -33.138 14.455 -42.543 1.00 55.06 228 GLU C N 1
ATOM 7418 C CA . GLU C 1 252 ? -34.086 15.044 -41.597 1.00 53.85 228 GLU C CA 1
ATOM 7419 C C . GLU C 1 252 ? -34.902 14.020 -40.815 1.00 54.07 228 GLU C C 1
ATOM 7420 O O . GLU C 1 252 ? -35.011 14.119 -39.593 1.00 53.73 228 GLU C O 1
ATOM 7426 N N . ALA C 1 253 ? -35.485 13.056 -41.515 1.00 55.01 229 ALA C N 1
ATOM 7427 C CA . ALA C 1 253 ? -36.278 12.015 -40.871 1.00 55.81 229 ALA C CA 1
ATOM 7428 C C . ALA C 1 253 ? -35.447 11.305 -39.811 1.00 54.32 229 ALA C C 1
ATOM 7429 O O . ALA C 1 253 ? -35.899 11.124 -38.688 1.00 54.37 229 ALA C O 1
ATOM 7431 N N . THR C 1 254 ? -34.227 10.918 -40.178 1.00 53.87 230 THR C N 1
ATOM 7432 C CA . THR C 1 254 ? -33.309 10.231 -39.274 1.00 53.49 230 THR C CA 1
ATOM 7433 C C . THR C 1 254 ? -32.976 11.104 -38.068 1.00 51.55 230 THR C C 1
ATOM 7434 O O . THR C 1 254 ? -32.928 10.627 -36.936 1.00 52.04 230 THR C O 1
ATOM 7438 N N . PHE C 1 255 ? -32.724 12.380 -38.333 1.00 50.30 231 PHE C N 1
ATOM 7439 C CA . PHE C 1 255 ? -32.389 13.350 -37.304 1.00 48.19 231 PHE C CA 1
ATOM 7440 C C . PHE C 1 255 ? -33.531 13.477 -36.308 1.00 48.88 231 PHE C C 1
ATOM 7441 O O . PHE C 1 255 ? -33.329 13.364 -35.102 1.00 47.20 231 PHE C O 1
ATOM 7449 N N . ILE C 1 256 ? -34.726 13.728 -36.831 1.00 50.82 232 ILE C N 1
ATOM 7450 C CA . ILE C 1 256 ? -35.920 13.857 -36.010 1.00 52.60 232 ILE C CA 1
ATOM 7451 C C . ILE C 1 256 ? -36.094 12.645 -35.115 1.00 55.19 232 ILE C C 1
ATOM 7452 O O . ILE C 1 256 ? -36.286 12.773 -33.909 1.00 54.62 232 ILE C O 1
ATOM 7457 N N . ASP C 1 257 ? -36.023 11.463 -35.717 1.00 58.95 233 ASP C N 1
ATOM 7458 C CA . ASP C 1 257 ? -36.226 10.230 -34.978 1.00 61.80 233 ASP C CA 1
ATOM 7459 C C . ASP C 1 257 ? -35.236 10.088 -33.843 1.00 60.95 233 ASP C C 1
ATOM 7460 O O . ASP C 1 257 ? -35.627 9.801 -32.721 1.00 60.75 233 ASP C O 1
ATOM 7465 N N . LYS C 1 258 ? -33.953 10.271 -34.133 1.00 60.78 234 LYS C N 1
ATOM 7466 C CA . LYS C 1 258 ? -32.945 10.137 -33.089 1.00 61.31 234 LYS C CA 1
ATOM 7467 C C . LYS C 1 258 ? -33.163 11.172 -31.985 1.00 59.32 234 LYS C C 1
ATOM 7468 O O . LYS C 1 258 ? -32.972 10.873 -30.811 1.00 59.03 234 LYS C O 1
ATOM 7474 N N . LEU C 1 259 ? -33.598 12.369 -32.369 1.00 58.59 235 LEU C N 1
ATOM 7475 C CA . LEU C 1 259 ? -33.816 13.446 -31.414 1.00 57.41 235 LEU C CA 1
ATOM 7476 C C . LEU C 1 259 ? -34.950 13.143 -30.429 1.00 59.25 235 LEU C C 1
ATOM 7477 O O . LEU C 1 259 ? -34.719 13.102 -29.218 1.00 57.77 235 LEU C O 1
ATOM 7482 N N . ILE C 1 260 ? -36.155 12.906 -30.947 1.00 65.10 236 ILE C N 1
ATOM 7483 C CA . ILE C 1 260 ? -37.333 12.688 -30.091 1.00 65.18 236 ILE C CA 1
ATOM 7484 C C . ILE C 1 260 ? -37.469 11.290 -29.481 1.00 67.44 236 ILE C C 1
ATOM 7485 O O . ILE C 1 260 ? -38.223 11.112 -28.532 1.00 66.82 236 ILE C O 1
ATOM 7490 N N . SER C 1 261 ? -36.750 10.305 -30.012 1.00 71.48 237 SER C N 1
ATOM 7491 C CA . SER C 1 261 ? -36.862 8.934 -29.504 1.00 73.85 237 SER C CA 1
ATOM 7492 C C . SER C 1 261 ? -36.159 8.732 -28.173 1.00 73.66 237 SER C C 1
ATOM 7493 O O . SER C 1 261 ? -35.253 9.483 -27.810 1.00 72.95 237 SER C O 1
ATOM 7496 N N . ASP C 1 262 ? -36.603 7.702 -27.458 1.00 75.55 238 ASP C N 1
ATOM 7497 C CA . ASP C 1 262 ? -36.046 7.314 -26.160 1.00 75.71 238 ASP C CA 1
ATOM 7498 C C . ASP C 1 262 ? -35.644 8.496 -25.294 1.00 73.66 238 ASP C C 1
ATOM 7499 O O . ASP C 1 262 ? -34.514 8.558 -24.799 1.00 74.39 238 ASP C O 1
ATOM 7504 N N . GLN C 1 263 ? -36.568 9.437 -25.124 1.00 72.06 239 GLN C N 1
ATOM 7505 C CA . GLN C 1 263 ? -36.331 10.604 -24.270 1.00 69.41 239 GLN C CA 1
ATOM 7506 C C . GLN C 1 263 ? -36.988 10.391 -22.920 1.00 67.19 239 GLN C C 1
ATOM 7507 O O . GLN C 1 263 ? -38.171 10.071 -22.851 1.00 67.32 239 GLN C O 1
ATOM 7513 N N . PRO C 1 264 ? -36.222 10.588 -21.838 1.00 65.01 240 PRO C N 1
ATOM 7514 C CA . PRO C 1 264 ? -36.760 10.337 -20.517 1.00 63.27 240 PRO C CA 1
ATOM 7515 C C . PRO C 1 264 ? -37.845 11.319 -20.135 1.00 60.22 240 PRO C C 1
ATOM 7516 O O . PRO C 1 264 ? -37.846 12.453 -20.590 1.00 58.74 240 PRO C O 1
ATOM 7520 N N . ALA C 1 265 ? -38.771 10.858 -19.305 1.00 59.47 241 ALA C N 1
ATOM 7521 C CA . ALA C 1 265 ? -39.852 11.688 -18.818 1.00 57.27 241 ALA C CA 1
ATOM 7522 C C . ALA C 1 265 ? -39.251 12.779 -17.932 1.00 54.14 241 ALA C C 1
ATOM 7523 O O . ALA C 1 265 ? -38.389 12.495 -17.099 1.00 52.95 241 ALA C O 1
ATOM 7525 N N . PRO C 1 266 ? -39.682 14.033 -18.129 1.00 52.00 242 PRO C N 1
ATOM 7526 C CA . PRO C 1 266 ? -39.175 15.141 -17.301 1.00 49.64 242 PRO C CA 1
ATOM 7527 C C . PRO C 1 266 ? -39.715 15.088 -15.877 1.00 46.83 242 PRO C C 1
ATOM 7528 O O . PRO C 1 266 ? -40.866 14.708 -15.688 1.00 47.09 242 PRO C O 1
ATOM 7532 N N . PRO C 1 267 ? -38.899 15.463 -14.874 1.00 43.74 243 PRO C N 1
ATOM 7533 C CA . PRO C 1 267 ? -39.497 15.479 -13.537 1.00 41.46 243 PRO C CA 1
ATOM 7534 C C . PRO C 1 267 ? -40.608 16.526 -13.499 1.00 37.88 243 PRO C C 1
ATOM 7535 O O . PRO C 1 267 ? -40.681 17.395 -14.356 1.00 36.93 243 PRO C O 1
ATOM 7539 N N . HIS C 1 268 ? -41.439 16.446 -12.482 1.00 35.65 244 HIS C N 1
ATOM 7540 C CA . HIS C 1 268 ? -42.620 17.275 -12.385 1.00 33.46 244 HIS C CA 1
ATOM 7541 C C . HIS C 1 268 ? -42.413 18.773 -12.173 1.00 31.19 244 HIS C C 1
ATOM 7542 O O . HIS C 1 268 ? -43.303 19.535 -12.469 1.00 31.90 244 HIS C O 1
ATOM 7549 N N . HIS C 1 269 ? -41.253 19.201 -11.687 1.00 29.08 245 HIS C N 1
ATOM 7550 C CA . HIS C 1 269 ? -41.030 20.631 -11.459 1.00 28.00 245 HIS C CA 1
ATOM 7551 C C . HIS C 1 269 ? -40.813 21.418 -12.759 1.00 28.11 245 HIS C C 1
ATOM 7552 O O . HIS C 1 269 ? -40.890 22.631 -12.754 1.00 26.89 245 HIS C O 1
ATOM 7559 N N . PHE C 1 270 ? -40.548 20.733 -13.861 1.00 28.55 246 PHE C N 1
ATOM 7560 C CA . PHE C 1 270 ? -40.341 21.429 -15.134 1.00 29.68 246 PHE C CA 1
ATOM 7561 C C . PHE C 1 270 ? -41.519 22.326 -15.508 1.00 29.42 246 PHE C C 1
ATOM 7562 O O . PHE C 1 270 ? -41.308 23.468 -15.939 1.00 29.04 246 PHE C O 1
ATOM 7570 N N . ALA C 1 271 ? -42.748 21.844 -15.304 1.00 28.37 247 ALA C N 1
ATOM 7571 C CA . ALA C 1 271 ? -43.949 22.645 -15.609 1.00 28.87 247 ALA C CA 1
ATOM 7572 C C . ALA C 1 271 ? -44.027 23.894 -14.718 1.00 27.38 247 ALA C C 1
ATOM 7573 O O . ALA C 1 271 ? -44.431 24.969 -15.155 1.00 28.15 247 ALA C O 1
ATOM 7575 N N . GLN C 1 272 ? -43.640 23.747 -13.463 1.00 26.39 248 GLN C N 1
ATOM 7576 C CA . GLN C 1 272 ? -43.641 24.881 -12.527 1.00 26.15 248 GLN C CA 1
ATOM 7577 C C . GLN C 1 272 ? -42.599 25.897 -12.973 1.00 24.88 248 GLN C C 1
ATOM 7578 O O . GLN C 1 272 ? -42.846 27.101 -12.932 1.00 25.66 248 GLN C O 1
ATOM 7584 N N . MET C 1 273 ? -41.443 25.407 -13.419 1.00 23.53 249 MET C N 1
ATOM 7585 C CA . MET C 1 273 ? -40.386 26.284 -13.871 1.00 23.59 249 MET C CA 1
ATOM 7586 C C . MET C 1 273 ? -40.835 27.088 -15.094 1.00 23.59 249 MET C C 1
ATOM 7587 O O . MET C 1 273 ? -40.601 28.285 -15.148 1.00 22.24 249 MET C O 1
ATOM 7592 N N . LYS C 1 274 ? -41.465 26.426 -16.067 1.00 25.51 250 LYS C N 1
ATOM 7593 C CA . LYS C 1 274 ? -41.924 27.107 -17.271 1.00 27.21 250 LYS C CA 1
ATOM 7594 C C . LYS C 1 274 ? -42.910 28.209 -16.890 1.00 27.57 250 LYS C C 1
ATOM 7595 O O . LYS C 1 274 ? -42.847 29.310 -17.434 1.00 28.51 250 LYS C O 1
ATOM 7601 N N . LYS C 1 275 ? -43.791 27.918 -15.935 1.00 26.50 251 LYS C N 1
ATOM 7602 C CA . LYS C 1 275 ? -44.764 28.901 -15.465 1.00 27.64 251 LYS C CA 1
ATOM 7603 C C . LYS C 1 275 ? -44.124 30.113 -14.774 1.00 25.94 251 LYS C C 1
ATOM 7604 O O . LYS C 1 275 ? -44.425 31.246 -15.122 1.00 26.84 251 LYS C O 1
ATOM 7610 N N . ILE C 1 276 ? -43.241 29.890 -13.803 1.00 25.21 252 ILE C N 1
ATOM 7611 C CA . ILE C 1 276 ? -42.639 31.020 -13.102 1.00 24.19 252 ILE C CA 1
ATOM 7612 C C . ILE C 1 276 ? -41.719 31.825 -14.017 1.00 23.03 252 ILE C C 1
ATOM 7613 O O . ILE C 1 276 ? -41.571 33.021 -13.832 1.00 21.27 252 ILE C O 1
ATOM 7618 N N . ASN C 1 277 ? -41.111 31.184 -15.010 1.00 21.41 253 ASN C N 1
ATOM 7619 C CA . ASN C 1 277 ? -40.240 31.910 -15.929 1.00 20.80 253 ASN C CA 1
ATOM 7620 C C . ASN C 1 277 ? -41.040 32.709 -16.965 1.00 21.21 253 ASN C C 1
ATOM 7621 O O . ASN C 1 277 ? -40.601 33.763 -17.414 1.00 21.36 253 ASN C O 1
ATOM 7626 N N . GLN C 1 278 ? -42.236 32.248 -17.296 1.00 20.97 254 GLN C N 1
ATOM 7627 C CA . GLN C 1 278 ? -43.071 32.973 -18.244 1.00 22.05 254 GLN C CA 1
ATOM 7628 C C . GLN C 1 278 ? -43.842 34.122 -17.547 1.00 22.43 254 GLN C C 1
ATOM 7629 O O . GLN C 1 278 ? -43.962 35.237 -18.098 1.00 22.26 254 GLN C O 1
ATOM 7635 N N . PHE C 1 279 ? -44.345 33.855 -16.340 1.00 21.93 255 PHE C N 1
ATOM 7636 C CA . PHE C 1 279 ? -45.168 34.821 -15.602 1.00 23.50 255 PHE C CA 1
ATOM 7637 C C . PHE C 1 279 ? -44.481 35.579 -14.477 1.00 23.93 255 PHE C C 1
ATOM 7638 O O . PHE C 1 279 ? -44.958 36.639 -14.071 1.00 25.23 255 PHE C O 1
ATOM 7646 N N . GLY C 1 280 ? -43.375 35.052 -13.976 1.00 22.72 256 GLY C N 1
ATOM 7647 C CA . GLY C 1 280 ? -42.651 35.687 -12.884 1.00 23.43 256 GLY C CA 1
ATOM 7648 C C . GLY C 1 280 ? -43.054 35.116 -11.531 1.00 23.23 256 GLY C C 1
ATOM 7649 O O . GLY C 1 280 ? -44.113 34.523 -11.403 1.00 25.37 256 GLY C O 1
ATOM 7650 N N . MET C 1 281 ? -42.183 35.254 -10.535 1.00 22.03 257 MET C N 1
ATOM 7651 C CA . MET C 1 281 ? -42.497 34.845 -9.167 1.00 22.11 257 MET C CA 1
ATOM 7652 C C . MET C 1 281 ? -41.916 35.905 -8.239 1.00 22.51 257 MET C C 1
ATOM 7653 O O . MET C 1 281 ? -41.289 36.852 -8.698 1.00 23.07 257 MET C O 1
ATOM 7658 N N . ASN C 1 282 ? -42.082 35.718 -6.936 1.00 22.68 258 ASN C N 1
ATOM 7659 C CA . ASN C 1 282 ? -41.534 36.657 -5.955 1.00 22.51 258 ASN C CA 1
ATOM 7660 C C . ASN C 1 282 ? -40.024 36.820 -6.065 1.00 20.35 258 ASN C C 1
ATOM 7661 O O . ASN C 1 282 ? -39.301 35.885 -6.437 1.00 19.21 258 ASN C O 1
ATOM 7666 N N . LEU C 1 283 ? -39.551 38.008 -5.697 1.00 20.70 259 LEU C N 1
ATOM 7667 C CA . LEU C 1 283 ? -38.130 38.283 -5.664 1.00 21.23 259 LEU C CA 1
ATOM 7668 C C . LEU C 1 283 ? -37.458 37.323 -4.698 1.00 20.11 259 LEU C C 1
ATOM 7669 O O . LEU C 1 283 ? -38.034 36.893 -3.707 1.00 19.12 259 LEU C O 1
ATOM 7674 N N . TYR C 1 284 ? -36.232 36.979 -5.016 1.00 19.55 260 TYR C N 1
ATOM 7675 C CA . TYR C 1 284 ? -35.455 36.136 -4.161 1.00 18.83 260 TYR C CA 1
ATOM 7676 C C . TYR C 1 284 ? -35.002 36.846 -2.892 1.00 18.98 260 TYR C C 1
ATOM 7677 O O . TYR C 1 284 ? -34.472 37.961 -2.941 1.00 19.00 260 TYR C O 1
ATOM 7686 N N . GLN C 1 285 ? -35.198 36.173 -1.763 1.00 18.57 261 GLN C N 1
ATOM 7687 C CA . GLN C 1 285 ? -34.653 36.598 -0.493 1.00 18.57 261 GLN C CA 1
ATOM 7688 C C . GLN C 1 285 ? -34.314 35.340 0.308 1.00 16.68 261 GLN C C 1
ATOM 7689 O O . GLN C 1 285 ? -35.076 34.377 0.299 1.00 17.55 261 GLN C O 1
ATOM 7695 N N . PRO C 1 286 ? -33.167 35.341 0.998 1.00 17.25 262 PRO C N 1
ATOM 7696 C CA . PRO C 1 286 ? -32.889 34.216 1.884 1.00 17.14 262 PRO C CA 1
ATOM 7697 C C . PRO C 1 286 ? -33.883 34.234 3.046 1.00 17.32 262 PRO C C 1
ATOM 7698 O O . PRO C 1 286 ? -34.511 35.252 3.288 1.00 16.27 262 PRO C O 1
ATOM 7702 N N . TYR C 1 287 ? -34.018 33.121 3.754 1.00 17.13 263 TYR C N 1
ATOM 7703 C CA . TYR C 1 287 ? -34.947 33.033 4.884 1.00 16.59 263 TYR C CA 1
ATOM 7704 C C . TYR C 1 287 ? -34.494 31.985 5.888 1.00 16.45 263 TYR C C 1
ATOM 7705 O O . TYR C 1 287 ? -33.710 31.089 5.555 1.00 16.94 263 TYR C O 1
ATOM 7714 N N . THR C 1 288 ? -34.979 32.111 7.118 1.00 17.00 264 THR C N 1
ATOM 7715 C CA . THR C 1 288 ? -34.580 31.211 8.177 1.00 17.56 264 THR C CA 1
ATOM 7716 C C . THR C 1 288 ? -35.325 29.899 8.137 1.00 17.92 264 THR C C 1
ATOM 7717 O O . THR C 1 288 ? -36.521 29.853 7.853 1.00 17.76 264 THR C O 1
ATOM 7721 N N . VAL C 1 289 ? -34.585 28.829 8.420 1.00 17.97 265 VAL C N 1
ATOM 7722 C CA . VAL C 1 289 ? -35.132 27.485 8.534 1.00 18.14 265 VAL C CA 1
ATOM 7723 C C . VAL C 1 289 ? -34.600 26.956 9.859 1.00 18.93 265 VAL C C 1
ATOM 7724 O O . VAL C 1 289 ? -33.423 26.603 9.985 1.00 20.08 265 VAL C O 1
ATOM 7728 N N . TYR C 1 290 ? -35.485 27.002 10.850 1.00 20.16 266 TYR C N 1
ATOM 7729 C CA . TYR C 1 290 ? -35.219 26.618 12.206 1.00 19.33 266 TYR C CA 1
ATOM 7730 C C . TYR C 1 290 ? -35.924 25.298 12.511 1.00 19.86 266 TYR C C 1
ATOM 7731 O O . TYR C 1 290 ? -36.615 24.764 11.645 1.00 19.68 266 TYR C O 1
ATOM 7740 N N . PRO C 1 291 ? -35.735 24.752 13.732 1.00 20.99 267 PRO C N 1
ATOM 7741 C CA . PRO C 1 291 ? -36.378 23.491 14.059 1.00 23.77 267 PRO C CA 1
ATOM 7742 C C . PRO C 1 291 ? -37.889 23.514 13.868 1.00 25.21 267 PRO C C 1
ATOM 7743 O O . PRO C 1 291 ? -38.554 24.416 14.367 1.00 23.59 267 PRO C O 1
ATOM 7747 N N . ALA C 1 292 ? -38.392 22.513 13.139 1.00 25.99 268 ALA C N 1
ATOM 7748 C CA . ALA C 1 292 ? -39.816 22.394 12.784 1.00 27.91 268 ALA C CA 1
ATOM 7749 C C . ALA C 1 292 ? -40.721 22.313 13.987 1.00 30.04 268 ALA C C 1
ATOM 7750 O O . ALA C 1 292 ? -40.419 21.630 14.949 1.00 32.00 268 ALA C O 1
ATOM 7752 N N . THR C 1 293 ? -41.837 23.027 13.918 1.00 31.83 269 THR C N 1
ATOM 7753 C CA . THR C 1 293 ? -42.808 23.062 14.997 1.00 34.03 269 THR C CA 1
ATOM 7754 C C . THR C 1 293 ? -43.878 21.987 14.764 1.00 36.67 269 THR C C 1
ATOM 7755 O O . THR C 1 293 ? -44.701 21.729 15.634 1.00 37.63 269 THR C O 1
ATOM 7759 N N . ASN C 1 294 ? -43.892 21.407 13.563 1.00 36.95 270 ASN C N 1
ATOM 7760 C CA . ASN C 1 294 ? -44.777 20.288 13.261 1.00 39.69 270 ASN C CA 1
ATOM 7761 C C . ASN C 1 294 ? -44.271 19.487 12.068 1.00 38.31 270 ASN C C 1
ATOM 7762 O O . ASN C 1 294 ? -43.423 19.957 11.295 1.00 34.46 270 ASN C O 1
ATOM 7767 N N . THR C 1 295 ? -44.767 18.262 11.946 1.00 38.82 271 THR C N 1
ATOM 7768 C CA . THR C 1 295 ? -44.378 17.376 10.845 1.00 39.38 271 THR C CA 1
ATOM 7769 C C . THR C 1 295 ? -45.146 17.763 9.580 1.00 38.63 271 THR C C 1
ATOM 7770 O O . THR C 1 295 ? -46.154 18.449 9.660 1.00 40.22 271 THR C O 1
ATOM 7774 N N A ASN C 1 296 ? -44.615 17.412 8.407 0.60 37.95 272 ASN C N 1
ATOM 7775 N N B ASN C 1 296 ? -44.694 17.239 8.446 0.40 38.47 272 ASN C N 1
ATOM 7776 C CA A ASN C 1 296 ? -45.252 17.710 7.097 0.60 36.24 272 ASN C CA 1
ATOM 7777 C CA B ASN C 1 296 ? -45.308 17.535 7.165 0.40 37.43 272 ASN C CA 1
ATOM 7778 C C A ASN C 1 296 ? -45.254 16.462 6.214 0.60 37.00 272 ASN C C 1
ATOM 7779 C C B ASN C 1 296 ? -45.354 16.328 6.234 0.40 37.80 272 ASN C C 1
ATOM 7780 O O A ASN C 1 296 ? -44.314 15.665 6.268 0.60 35.69 272 ASN C O 1
ATOM 7781 O O B ASN C 1 296 ? -44.499 15.442 6.299 0.40 37.13 272 ASN C O 1
ATOM 7790 N N A ARG C 1 297 ? -46.307 16.293 5.406 0.60 38.02 273 ARG C N 1
ATOM 7791 N N B ARG C 1 297 ? -46.369 16.310 5.372 0.40 38.03 273 ARG C N 1
ATOM 7792 C CA A ARG C 1 297 ? -46.438 15.096 4.552 0.60 38.86 273 ARG C CA 1
ATOM 7793 C CA B ARG C 1 297 ? -46.581 15.229 4.411 0.40 38.42 273 ARG C CA 1
ATOM 7794 C C A ARG C 1 297 ? -45.230 14.931 3.641 0.60 36.88 273 ARG C C 1
ATOM 7795 C C B ARG C 1 297 ? -45.333 14.970 3.571 0.40 36.57 273 ARG C C 1
ATOM 7796 O O A ARG C 1 297 ? -44.879 13.810 3.278 0.60 36.76 273 ARG C O 1
ATOM 7797 O O B ARG C 1 297 ? -45.047 13.829 3.207 0.40 36.57 273 ARG C O 1
ATOM 7812 N N . LEU C 1 298 ? -44.628 16.049 3.235 1.00 33.56 274 LEU C N 1
ATOM 7813 C CA . LEU C 1 298 ? -43.426 15.990 2.446 1.00 31.80 274 LEU C CA 1
ATOM 7814 C C . LEU C 1 298 ? -42.266 16.413 3.338 1.00 29.76 274 LEU C C 1
ATOM 7815 O O . LEU C 1 298 ? -42.112 17.603 3.657 1.00 26.66 274 LEU C O 1
ATOM 7820 N N . THR C 1 299 ? -41.488 15.418 3.763 1.00 29.05 275 THR C N 1
ATOM 7821 C CA . THR C 1 299 ? -40.322 15.625 4.602 1.00 28.85 275 THR C CA 1
ATOM 7822 C C . THR C 1 299 ? -39.189 14.878 3.938 1.00 28.44 275 THR C C 1
ATOM 7823 O O . THR C 1 299 ? -39.242 13.658 3.776 1.00 29.95 275 THR C O 1
ATOM 7827 N N . PHE C 1 300 ? -38.172 15.626 3.530 1.00 26.87 276 PHE C N 1
ATOM 7828 C CA . PHE C 1 300 ? -37.059 15.060 2.796 1.00 25.86 276 PHE C CA 1
ATOM 7829 C C . PHE C 1 300 ? -35.796 14.935 3.637 1.00 25.49 276 PHE C C 1
ATOM 7830 O O . PHE C 1 300 ? -35.334 15.905 4.245 1.00 24.70 276 PHE C O 1
ATOM 7838 N N . ASP C 1 301 ? -35.234 13.733 3.649 1.00 26.65 277 ASP C N 1
ATOM 7839 C CA . ASP C 1 301 ? -34.023 13.431 4.411 1.00 27.85 277 ASP C CA 1
ATOM 7840 C C . ASP C 1 301 ? -32.834 13.629 3.496 1.00 27.70 277 ASP C C 1
ATOM 7841 O O . ASP C 1 301 ? -32.674 12.915 2.503 1.00 29.57 277 ASP C O 1
ATOM 7846 N N . LEU C 1 302 ? -31.990 14.592 3.868 1.00 25.95 278 LEU C N 1
ATOM 7847 C CA . LEU C 1 302 ? -30.869 15.026 3.051 1.00 26.18 278 LEU C CA 1
ATOM 7848 C C . LEU C 1 302 ? -29.616 14.174 3.137 1.00 27.90 278 LEU C C 1
ATOM 7849 O O . LEU C 1 302 ? -28.677 14.375 2.367 1.00 27.22 278 LEU C O 1
ATOM 7854 N N . ARG C 1 303 ? -29.595 13.230 4.061 1.00 31.23 279 ARG C N 1
ATOM 7855 C CA . ARG C 1 303 ? -28.420 12.390 4.260 1.00 33.87 279 ARG C CA 1
ATOM 7856 C C . ARG C 1 303 ? -28.203 11.380 3.140 1.00 35.49 279 ARG C C 1
ATOM 7857 O O . ARG C 1 303 ? -29.081 11.154 2.293 1.00 33.93 279 ARG C O 1
ATOM 7865 N N . SER C 1 304 ? -27.027 10.756 3.153 1.00 37.69 280 SER C N 1
ATOM 7866 C CA . SER C 1 304 ? -26.684 9.756 2.148 1.00 39.18 280 SER C CA 1
ATOM 7867 C C . SER C 1 304 ? -27.658 8.589 2.239 1.00 40.83 280 SER C C 1
ATOM 7868 O O . SER C 1 304 ? -28.286 8.379 3.282 1.00 38.76 280 SER C O 1
ATOM 7871 N N . LYS C 1 305 ? -27.773 7.819 1.160 1.00 42.47 281 LYS C N 1
ATOM 7872 C CA . LYS C 1 305 ? -28.681 6.675 1.156 1.00 46.06 281 LYS C CA 1
ATOM 7873 C C . LYS C 1 305 ? -28.211 5.616 2.158 1.00 48.55 281 LYS C C 1
ATOM 7874 O O . LYS C 1 305 ? -29.031 4.946 2.790 1.00 49.24 281 LYS C O 1
ATOM 7880 N N . GLU C 1 306 ? -26.889 5.516 2.325 1.00 50.41 282 GLU C N 1
ATOM 7881 C CA . GLU C 1 306 ? -26.272 4.590 3.281 1.00 53.36 282 GLU C CA 1
ATOM 7882 C C . GLU C 1 306 ? -26.643 5.004 4.704 1.00 51.83 282 GLU C C 1
ATOM 7883 O O . GLU C 1 306 ? -26.963 4.165 5.535 1.00 53.52 282 GLU C O 1
ATOM 7889 N N . ALA C 1 307 ? -26.571 6.304 4.979 1.00 49.43 283 ALA C N 1
ATOM 7890 C CA . ALA C 1 307 ? -26.942 6.841 6.284 1.00 48.22 283 ALA C CA 1
ATOM 7891 C C . ALA C 1 307 ? -28.440 6.618 6.529 1.00 47.56 283 ALA C C 1
ATOM 7892 O O . ALA C 1 307 ? -28.842 6.260 7.630 1.00 48.28 283 ALA C O 1
ATOM 7894 N N . TYR C 1 308 ? -29.253 6.834 5.492 1.00 47.30 284 TYR C N 1
ATOM 7895 C CA . TYR C 1 308 ? -30.706 6.634 5.569 1.00 47.37 284 TYR C CA 1
ATOM 7896 C C . TYR C 1 308 ? -31.038 5.159 5.823 1.00 50.47 284 TYR C C 1
ATOM 7897 O O . TYR C 1 308 ? -31.919 4.848 6.622 1.00 49.93 284 TYR C O 1
ATOM 7906 N N . HIS C 1 309 ? -30.334 4.258 5.142 1.00 54.22 285 HIS C N 1
ATOM 7907 C CA . HIS C 1 309 ? -30.519 2.812 5.366 1.00 58.54 285 HIS C CA 1
ATOM 7908 C C . HIS C 1 309 ? -30.194 2.468 6.829 1.00 60.51 285 HIS C C 1
ATOM 7909 O O . HIS C 1 309 ? -30.959 1.777 7.499 1.00 61.69 285 HIS C O 1
ATOM 7916 N N . GLY C 1 310 ? -29.064 2.983 7.318 1.00 61.41 286 GLY C N 1
ATOM 7917 C CA . GLY C 1 310 ? -28.618 2.759 8.702 1.00 62.72 286 GLY C CA 1
ATOM 7918 C C . GLY C 1 310 ? -29.566 3.249 9.795 1.00 61.55 286 GLY C C 1
ATOM 7919 O O . GLY C 1 310 ? -29.385 2.908 10.962 1.00 63.05 286 GLY C O 1
ATOM 7920 N N . GLY C 1 311 ? -30.568 4.049 9.431 1.00 58.38 287 GLY C N 1
ATOM 7921 C CA . GLY C 1 311 ? -31.552 4.536 10.399 1.00 57.29 287 GLY C CA 1
ATOM 7922 C C . GLY C 1 311 ? -32.233 5.810 9.935 1.00 54.63 287 GLY C C 1
ATOM 7923 O O . GLY C 1 311 ? -31.563 6.754 9.501 1.00 53.19 287 GLY C O 1
ATOM 7924 N N . HIS C 1 312 ? -33.561 5.838 10.021 1.00 53.40 288 HIS C N 1
ATOM 7925 C CA . HIS C 1 312 ? -34.338 7.017 9.621 1.00 51.64 288 HIS C CA 1
ATOM 7926 C C . HIS C 1 312 ? -35.701 7.039 10.297 1.00 50.80 288 HIS C C 1
ATOM 7927 O O . HIS C 1 312 ? -36.121 6.053 10.868 1.00 52.68 288 HIS C O 1
ATOM 7934 N N A ILE C 1 313 ? -36.274 8.237 10.229 0.60 49.05 289 ILE C N 1
ATOM 7935 N N B ILE C 1 313 ? -36.452 8.133 10.245 0.40 48.86 289 ILE C N 1
ATOM 7936 C CA A ILE C 1 313 ? -37.574 8.599 10.735 0.60 48.83 289 ILE C CA 1
ATOM 7937 C CA B ILE C 1 313 ? -37.811 8.103 10.843 0.40 48.94 289 ILE C CA 1
ATOM 7938 C C A ILE C 1 313 ? -38.551 8.162 9.644 0.60 48.90 289 ILE C C 1
ATOM 7939 C C B ILE C 1 313 ? -38.837 7.685 9.776 0.40 48.72 289 ILE C C 1
ATOM 7940 O O A ILE C 1 313 ? -38.275 8.338 8.455 0.60 47.81 289 ILE C O 1
ATOM 7941 O O B ILE C 1 313 ? -38.527 7.722 8.590 0.40 47.47 289 ILE C O 1
ATOM 7950 N N A GLU C 1 314 ? -39.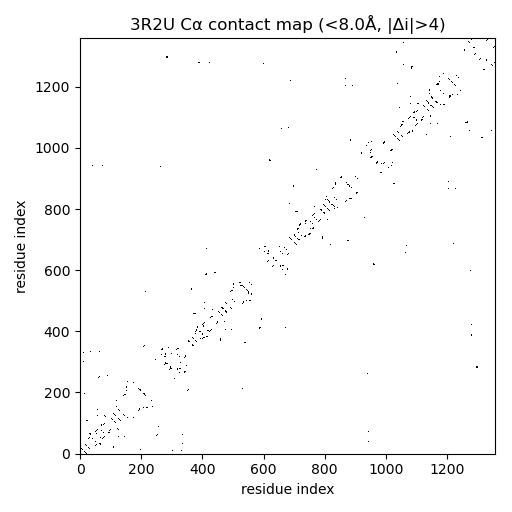689 7.579 10.034 0.50 49.60 290 GLU C N 1
ATOM 7951 N N B GLU C 1 314 ? -40.044 7.277 10.180 0.50 49.34 290 GLU C N 1
ATOM 7952 C CA A GLU C 1 314 ? -40.688 7.128 9.057 0.50 49.57 290 GLU C CA 1
ATOM 7953 C CA B GLU C 1 314 ? -41.055 6.920 9.196 0.50 49.51 290 GLU C CA 1
ATOM 7954 C C A GLU C 1 314 ? -41.474 8.324 8.528 0.50 46.09 290 GLU C C 1
ATOM 7955 C C B GLU C 1 314 ? -41.724 8.193 8.668 0.50 46.23 290 GLU C C 1
ATOM 7956 O O A GLU C 1 314 ? -41.399 9.419 9.091 0.50 45.07 290 GLU C O 1
ATOM 7957 O O B GLU C 1 314 ? -41.788 9.207 9.362 0.50 45.96 290 GLU C O 1
ATOM 7968 N N . GLY C 1 315 ? -42.206 8.125 7.434 1.00 44.03 291 GLY C N 1
ATOM 7969 C CA . GLY C 1 315 ? -42.930 9.223 6.810 1.00 40.57 291 GLY C CA 1
ATOM 7970 C C . GLY C 1 315 ? -42.037 10.209 6.070 1.00 36.54 291 GLY C C 1
ATOM 7971 O O . GLY C 1 315 ? -42.480 11.286 5.714 1.00 36.24 291 GLY C O 1
ATOM 7972 N N . THR C 1 316 ? -40.782 9.854 5.835 1.00 34.26 292 THR C N 1
ATOM 7973 C CA . THR C 1 316 ? -39.878 10.740 5.146 1.00 32.90 292 THR C CA 1
ATOM 7974 C C . THR C 1 316 ? -39.487 10.179 3.781 1.00 32.03 292 THR C C 1
ATOM 7975 O O . THR C 1 316 ? -39.795 9.053 3.443 1.00 33.18 292 THR C O 1
ATOM 7979 N N . ILE C 1 317 ? -38.823 11.000 2.990 1.00 30.08 293 ILE C N 1
ATOM 7980 C CA . ILE C 1 317 ? -38.375 10.581 1.682 1.00 29.39 293 ILE C CA 1
ATOM 7981 C C . ILE C 1 317 ? -36.900 10.936 1.613 1.00 29.00 293 ILE C C 1
ATOM 7982 O O . ILE C 1 317 ? -36.516 12.072 1.876 1.00 26.25 293 ILE C O 1
ATOM 7987 N N . ASN C 1 318 ? -36.070 9.953 1.277 1.00 29.54 294 ASN C N 1
ATOM 7988 C CA . ASN C 1 318 ? -34.654 10.187 1.181 1.00 30.14 294 ASN C CA 1
ATOM 7989 C C . ASN C 1 318 ? -34.299 10.840 -0.144 1.00 29.09 294 ASN C C 1
ATOM 7990 O O . ASN C 1 318 ? -34.563 10.268 -1.198 1.00 30.33 294 ASN C O 1
ATOM 7995 N N . ILE C 1 319 ? -33.744 12.049 -0.088 1.00 26.46 295 ILE C N 1
ATOM 7996 C CA . ILE C 1 319 ? -33.218 12.718 -1.274 1.00 26.76 295 ILE C CA 1
ATOM 7997 C C . ILE C 1 319 ? -31.847 13.269 -0.872 1.00 27.00 295 ILE C C 1
ATOM 7998 O O . ILE C 1 319 ? -31.746 14.408 -0.424 1.00 28.05 295 ILE C O 1
ATOM 8003 N N . PRO C 1 320 ? -30.789 12.451 -0.996 1.00 29.10 296 PRO C N 1
ATOM 8004 C CA . PRO C 1 320 ? -29.456 12.890 -0.589 1.00 28.94 296 PRO C CA 1
ATOM 8005 C C . PRO C 1 320 ? -29.050 14.208 -1.223 1.00 27.72 296 PRO C C 1
ATOM 8006 O O . PRO C 1 320 ? -29.329 14.457 -2.398 1.00 25.53 296 PRO C O 1
ATOM 8010 N N . TYR C 1 321 ? -28.379 15.044 -0.446 1.00 29.16 297 TYR C N 1
ATOM 8011 C CA . TYR C 1 321 ? -27.953 16.332 -0.938 1.00 28.23 297 TYR C CA 1
ATOM 8012 C C . TYR C 1 321 ? -26.625 16.176 -1.657 1.00 30.56 297 TYR C C 1
ATOM 8013 O O . TYR C 1 321 ? -25.593 16.561 -1.139 1.00 31.66 297 TYR C O 1
ATOM 8022 N N . ASP C 1 322 ? -26.678 15.583 -2.850 1.00 32.07 298 ASP C N 1
ATOM 8023 C CA . ASP C 1 322 ? -25.521 15.411 -3.714 1.00 34.55 298 ASP C CA 1
ATOM 8024 C C . ASP C 1 322 ? -25.845 16.076 -5.056 1.00 34.04 298 ASP C C 1
ATOM 8025 O O . ASP C 1 322 ? -26.821 16.832 -5.143 1.00 32.26 298 ASP C O 1
ATOM 8030 N N . LYS C 1 323 ? -25.072 15.803 -6.107 1.00 36.40 299 LYS C N 1
ATOM 8031 C CA . LYS C 1 323 ? -25.319 16.493 -7.394 1.00 37.35 299 LYS C CA 1
ATOM 8032 C C . LYS C 1 323 ? -26.670 16.186 -8.038 1.00 35.39 299 LYS C C 1
ATOM 8033 O O . LYS C 1 323 ? -27.146 16.963 -8.865 1.00 34.15 299 LYS C O 1
ATOM 8039 N N . ASN C 1 324 ? -27.291 15.074 -7.648 1.00 34.26 300 ASN C N 1
ATOM 8040 C CA . ASN C 1 324 ? -28.602 14.703 -8.185 1.00 33.32 300 ASN C CA 1
ATOM 8041 C C . ASN C 1 324 ? -29.766 15.144 -7.323 1.00 30.04 300 ASN C C 1
ATOM 8042 O O . ASN C 1 324 ? -30.894 14.740 -7.554 1.00 29.73 300 ASN C O 1
ATOM 8047 N N . PHE C 1 325 ? -29.482 15.994 -6.347 1.00 28.04 301 PHE C N 1
ATOM 8048 C CA . PHE C 1 325 ? -30.491 16.484 -5.430 1.00 26.28 301 PHE C CA 1
ATOM 8049 C C . PHE C 1 325 ? -31.715 17.071 -6.116 1.00 25.02 301 PHE C C 1
ATOM 8050 O O . PHE C 1 325 ? -32.833 16.652 -5.834 1.00 24.03 301 PHE C O 1
ATOM 8058 N N . ILE C 1 326 ? -31.498 18.029 -7.009 1.00 24.53 302 ILE C N 1
ATOM 8059 C CA . ILE C 1 326 ? -32.600 18.682 -7.709 1.00 25.03 302 ILE C CA 1
ATOM 8060 C C . ILE C 1 326 ? -33.341 17.728 -8.646 1.00 25.93 302 ILE C C 1
ATOM 8061 O O . ILE C 1 326 ? -34.553 17.734 -8.663 1.00 25.63 302 ILE C O 1
ATOM 8066 N N . ASN C 1 327 ? -32.607 16.926 -9.409 1.00 28.75 303 ASN C N 1
ATOM 8067 C CA . ASN C 1 327 ? -33.201 15.955 -10.330 1.00 31.47 303 ASN C CA 1
ATOM 8068 C C . ASN C 1 327 ? -34.094 14.966 -9.598 1.00 31.41 303 ASN C C 1
ATOM 8069 O O . ASN C 1 327 ? -35.094 14.519 -10.134 1.00 31.96 303 ASN C O 1
ATOM 8074 N N . GLN C 1 328 ? -33.735 14.642 -8.361 1.00 30.38 304 GLN C N 1
ATOM 8075 C CA . GLN C 1 328 ? -34.541 13.736 -7.546 1.00 30.60 304 GLN C CA 1
ATOM 8076 C C . GLN C 1 328 ? -35.711 14.405 -6.843 1.00 28.59 304 GLN C C 1
ATOM 8077 O O . GLN C 1 328 ? -36.839 13.893 -6.854 1.00 28.27 304 GLN C O 1
ATOM 8083 N N . ILE C 1 329 ? -35.466 15.551 -6.223 1.00 27.23 305 ILE C N 1
ATOM 8084 C CA . ILE C 1 329 ? -36.518 16.169 -5.425 1.00 25.27 305 ILE C CA 1
ATOM 8085 C C . ILE C 1 329 ? -37.622 16.727 -6.310 1.00 25.51 305 ILE C C 1
ATOM 8086 O O . ILE C 1 329 ? -38.773 16.880 -5.867 1.00 25.32 305 ILE C O 1
ATOM 8091 N N . GLY C 1 330 ? -37.274 16.982 -7.567 1.00 24.99 306 GLY C N 1
ATOM 8092 C CA . GLY C 1 330 ? -38.207 17.500 -8.553 1.00 25.52 306 GLY C CA 1
ATOM 8093 C C . GLY C 1 330 ? -39.432 16.624 -8.793 1.00 26.26 306 GLY C C 1
ATOM 8094 O O . GLY C 1 330 ? -40.500 17.139 -9.126 1.00 25.08 306 GLY C O 1
ATOM 8095 N N . TRP C 1 331 ? -39.283 15.311 -8.629 1.00 25.94 307 TRP C N 1
ATOM 8096 C CA . TRP C 1 331 ? -40.406 14.396 -8.819 1.00 27.89 307 TRP C CA 1
ATOM 8097 C C . TRP C 1 331 ? -41.446 14.518 -7.726 1.00 27.75 307 TRP C C 1
ATOM 8098 O O . TRP C 1 331 ? -42.621 14.254 -7.959 1.00 29.31 307 TRP C O 1
ATOM 8109 N N . TYR C 1 332 ? -41.013 14.947 -6.548 1.00 25.20 308 TYR C N 1
ATOM 8110 C CA . TYR C 1 332 ? -41.871 14.990 -5.378 1.00 24.93 308 TYR C CA 1
ATOM 8111 C C . TYR C 1 332 ? -42.288 16.373 -4.897 1.00 25.02 308 TYR C C 1
ATOM 8112 O O . TYR C 1 332 ? -43.259 16.500 -4.164 1.00 25.67 308 TYR C O 1
ATOM 8121 N N . LEU C 1 333 ? -41.541 17.396 -5.274 1.00 24.81 309 LEU C N 1
ATOM 8122 C CA . LEU C 1 333 ? -41.766 18.723 -4.728 1.00 25.14 309 LEU C CA 1
ATOM 8123 C C . LEU C 1 333 ? -43.135 19.271 -5.115 1.00 25.14 309 LEU C C 1
ATOM 8124 O O . LEU C 1 333 ? -43.502 19.276 -6.291 1.00 27.34 309 LEU C O 1
ATOM 8129 N N . ASN C 1 334 ? -43.908 19.668 -4.110 1.00 24.54 310 ASN C N 1
ATOM 8130 C CA . ASN C 1 334 ? -45.232 20.273 -4.323 1.00 25.28 310 ASN C CA 1
ATOM 8131 C C . ASN C 1 334 ? -45.113 21.753 -3.977 1.00 24.21 310 ASN C C 1
ATOM 8132 O O . ASN C 1 334 ? -45.025 22.116 -2.810 1.00 22.12 310 ASN C O 1
ATOM 8137 N N . TYR C 1 335 ? -45.099 22.600 -5.002 1.00 23.95 311 TYR C N 1
ATOM 8138 C CA . TYR C 1 335 ? -44.918 24.033 -4.823 1.00 23.70 311 TYR C CA 1
ATOM 8139 C C . TYR C 1 335 ? -46.050 24.732 -4.066 1.00 25.82 311 TYR C C 1
ATOM 8140 O O . TYR C 1 335 ? -45.875 25.853 -3.633 1.00 25.42 311 TYR C O 1
ATOM 8149 N N . ASP C 1 336 ? -47.193 24.076 -3.912 1.00 27.56 312 ASP C N 1
ATOM 8150 C CA . ASP C 1 336 ? -48.335 24.669 -3.204 1.00 29.77 312 ASP C CA 1
ATOM 8151 C C . ASP C 1 336 ? -48.369 24.315 -1.726 1.00 30.33 312 ASP C C 1
ATOM 8152 O O . ASP C 1 336 ? -49.280 24.723 -1.032 1.00 31.49 312 ASP C O 1
ATOM 8157 N N . GLN C 1 337 ? -47.392 23.543 -1.250 1.00 30.23 313 GLN C N 1
ATOM 8158 C CA . GLN C 1 337 ? -47.336 23.150 0.155 1.00 31.20 313 GLN C CA 1
ATOM 8159 C C . GLN C 1 337 ? -45.975 23.472 0.715 1.00 28.64 313 GLN C C 1
ATOM 8160 O O . GLN C 1 337 ? -44.995 23.606 -0.017 1.00 26.63 313 GLN C O 1
ATOM 8166 N N . GLU C 1 338 ? -45.931 23.527 2.032 1.00 28.43 314 GLU C N 1
ATOM 8167 C CA . GLU C 1 338 ? -44.709 23.699 2.781 1.00 28.82 314 GLU C CA 1
ATOM 8168 C C . GLU C 1 338 ? -44.111 22.314 2.984 1.00 28.07 314 GLU C C 1
ATOM 8169 O O . GLU C 1 338 ? -44.852 21.332 3.063 1.00 29.77 314 GLU C O 1
ATOM 8175 N N . ILE C 1 339 ? -42.793 22.230 3.104 1.00 26.26 315 ILE C N 1
ATOM 8176 C CA . ILE C 1 339 ? -42.121 20.960 3.318 1.00 25.21 315 ILE C CA 1
ATOM 8177 C C . ILE C 1 339 ? -41.143 21.052 4.481 1.00 24.87 315 ILE C C 1
ATOM 8178 O O . ILE C 1 339 ? -40.746 22.144 4.885 1.00 24.59 315 ILE C O 1
ATOM 8183 N N . ASN C 1 340 ? -40.771 19.904 5.029 1.00 24.88 316 ASN C N 1
ATOM 8184 C CA . ASN C 1 340 ? -39.755 19.839 6.070 1.00 24.44 316 ASN C CA 1
ATOM 8185 C C . ASN C 1 340 ? -38.517 19.137 5.531 1.00 25.35 316 ASN C C 1
ATOM 8186 O O . ASN C 1 340 ? -38.589 18.358 4.585 1.00 25.52 316 ASN C O 1
ATOM 8191 N N . LEU C 1 341 ? -37.386 19.408 6.156 1.00 24.31 317 LEU C N 1
ATOM 8192 C CA . LEU C 1 341 ? -36.153 18.770 5.783 1.00 24.68 317 LEU C CA 1
ATOM 8193 C C . LEU C 1 341 ? -35.549 18.079 6.994 1.00 25.84 317 LEU C C 1
ATOM 8194 O O . LEU C 1 341 ? -35.803 18.479 8.120 1.00 26.27 317 LEU C O 1
ATOM 8199 N N A ILE C 1 342 ? -34.759 17.037 6.745 0.60 25.85 318 ILE C N 1
ATOM 8200 N N B ILE C 1 342 ? -34.767 17.028 6.744 0.40 25.96 318 ILE C N 1
ATOM 8201 C CA A ILE C 1 342 ? -34.063 16.326 7.795 0.60 26.12 318 ILE C CA 1
ATOM 8202 C CA B ILE C 1 342 ? -34.074 16.300 7.794 0.40 26.42 318 ILE C CA 1
ATOM 8203 C C A ILE C 1 342 ? -32.568 16.400 7.540 0.60 26.54 318 ILE C C 1
ATOM 8204 C C B ILE C 1 342 ? -32.573 16.397 7.544 0.40 26.61 318 ILE C C 1
ATOM 8205 O O A ILE C 1 342 ? -32.081 16.043 6.462 0.60 26.85 318 ILE C O 1
ATOM 8206 O O B ILE C 1 342 ? -32.086 16.050 6.464 0.40 26.79 318 ILE C O 1
ATOM 8215 N N . GLY C 1 343 ? -31.849 16.875 8.552 1.00 26.29 319 GLY C N 1
ATOM 8216 C CA . GLY C 1 343 ? -30.407 17.018 8.486 1.00 26.98 319 GLY C CA 1
ATOM 8217 C C . GLY C 1 343 ? -29.966 18.013 9.539 1.00 25.98 319 GLY C C 1
ATOM 8218 O O . GLY C 1 343 ? -30.784 18.575 10.257 1.00 25.30 319 GLY C O 1
ATOM 8219 N N . ASP C 1 344 ? -28.669 18.225 9.632 1.00 28.52 320 ASP C N 1
ATOM 8220 C CA . ASP C 1 344 ? -28.128 19.198 10.565 1.00 28.97 320 ASP C CA 1
ATOM 8221 C C . ASP C 1 344 ? -28.372 20.607 9.997 1.00 27.20 320 ASP C C 1
ATOM 8222 O O . ASP C 1 344 ? -28.629 20.788 8.798 1.00 25.63 320 ASP C O 1
ATOM 8227 N N . TYR C 1 345 ? -28.293 21.595 10.874 1.00 26.85 321 TYR C N 1
ATOM 8228 C CA . TYR C 1 345 ? -28.571 22.980 10.530 1.00 25.50 321 TYR C CA 1
ATOM 8229 C C . TYR C 1 345 ? -27.880 23.471 9.258 1.00 25.26 321 TYR C C 1
ATOM 8230 O O . TYR C 1 345 ? -28.518 24.085 8.395 1.00 23.29 321 TYR C O 1
ATOM 8239 N N . HIS C 1 346 ? -26.589 23.195 9.146 1.00 26.19 322 HIS C N 1
ATOM 8240 C CA . HIS C 1 346 ? -25.817 23.653 8.011 1.00 27.97 322 HIS C CA 1
ATOM 8241 C C . HIS C 1 346 ? -26.218 22.927 6.733 1.00 27.58 322 HIS C C 1
ATOM 8242 O O . HIS C 1 346 ? -26.328 23.550 5.677 1.00 27.01 322 HIS C O 1
ATOM 8249 N N . LEU C 1 347 ? -26.459 21.622 6.833 1.00 26.44 323 LEU C N 1
ATOM 8250 C CA . LEU C 1 347 ? -26.866 20.841 5.666 1.00 26.68 323 LEU C CA 1
ATOM 8251 C C . LEU C 1 347 ? -28.193 21.361 5.175 1.00 23.81 323 LEU C C 1
ATOM 8252 O O . LEU C 1 347 ? -28.403 21.512 3.975 1.00 23.95 323 LEU C O 1
ATOM 8257 N N . VAL C 1 348 ? -29.071 21.658 6.129 1.00 22.88 324 VAL C N 1
ATOM 8258 C CA . VAL C 1 348 ? -30.369 22.210 5.848 1.00 21.89 324 VAL C CA 1
ATOM 8259 C C . VAL C 1 348 ? -30.295 23.570 5.177 1.00 21.84 324 VAL C C 1
ATOM 8260 O O . VAL C 1 348 ? -31.017 23.800 4.216 1.00 22.66 324 VAL C O 1
ATOM 8264 N N . SER C 1 349 ? -29.433 24.469 5.670 1.00 21.63 325 SER C N 1
ATOM 8265 C CA . SER C 1 349 ? -29.308 25.792 5.074 1.00 21.57 325 SER C CA 1
ATOM 8266 C C . SER C 1 349 ? -28.863 25.700 3.618 1.00 21.36 325 SER C C 1
ATOM 8267 O O . SER C 1 349 ? -29.296 26.504 2.792 1.00 19.81 325 SER C O 1
ATOM 8270 N N . LYS C 1 350 ? -28.001 24.730 3.306 1.00 20.94 326 LYS C N 1
ATOM 8271 C CA . LYS C 1 350 ? -27.521 24.558 1.925 1.00 22.12 326 LYS C CA 1
ATOM 8272 C C . LYS C 1 350 ? -28.606 24.070 0.977 1.00 21.53 326 LYS C C 1
ATOM 8273 O O . LYS C 1 350 ? -28.746 24.593 -0.153 1.00 20.82 326 LYS C O 1
ATOM 8279 N N . ALA C 1 351 ? -29.389 23.090 1.427 1.00 19.97 327 ALA C N 1
ATOM 8280 C CA . ALA C 1 351 ? -30.455 22.554 0.596 1.00 19.43 327 ALA C CA 1
ATOM 8281 C C . ALA C 1 351 ? -31.562 23.605 0.401 1.00 18.88 327 ALA C C 1
ATOM 8282 O O . ALA C 1 351 ? -32.177 23.665 -0.667 1.00 18.37 327 ALA C O 1
ATOM 8284 N N . THR C 1 352 ? -31.788 24.432 1.425 1.00 17.95 328 THR C N 1
ATOM 8285 C CA . THR C 1 352 ? -32.801 25.476 1.364 1.00 17.85 328 THR C CA 1
ATOM 8286 C C . THR C 1 352 ? -32.460 26.426 0.247 1.00 18.21 328 THR C C 1
ATOM 8287 O O . THR C 1 352 ? -33.316 26.787 -0.550 1.00 18.12 328 THR C O 1
ATOM 8291 N N . HIS C 1 353 ? -31.195 26.828 0.191 1.00 19.61 329 HIS C N 1
ATOM 8292 C CA . HIS C 1 353 ? -30.738 27.713 -0.853 1.00 20.16 329 HIS C CA 1
ATOM 8293 C C . HIS C 1 353 ? -30.843 27.073 -2.249 1.00 19.56 329 HIS C C 1
ATOM 8294 O O . HIS C 1 353 ? -31.328 27.707 -3.186 1.00 18.48 329 HIS C O 1
ATOM 8301 N N . THR C 1 354 ? -30.420 25.820 -2.375 1.00 18.83 330 THR C N 1
ATOM 8302 C CA . THR C 1 354 ? -30.518 25.110 -3.656 1.00 19.50 330 THR C CA 1
ATOM 8303 C C . THR C 1 354 ? -31.974 25.034 -4.126 1.00 18.04 330 THR C C 1
ATOM 8304 O O . THR C 1 354 ? -32.254 25.244 -5.303 1.00 18.70 330 THR C O 1
ATOM 8308 N N . LEU C 1 355 ? -32.899 24.771 -3.207 1.00 18.48 331 LEU C N 1
ATOM 8309 C CA . LEU C 1 355 ? -34.326 24.753 -3.552 1.00 18.51 331 LEU C CA 1
ATOM 8310 C C . LEU C 1 355 ? -34.857 26.132 -4.015 1.00 17.89 331 LEU C C 1
ATOM 8311 O O . LEU C 1 355 ? -35.761 26.214 -4.862 1.00 17.31 331 LEU C O 1
ATOM 8316 N N . GLN C 1 356 ? -34.311 27.205 -3.467 1.00 17.29 332 GLN C N 1
ATOM 8317 C CA . GLN C 1 356 ? -34.682 28.542 -3.931 1.00 17.69 332 GLN C CA 1
ATOM 8318 C C . GLN C 1 356 ? -34.235 28.755 -5.394 1.00 17.76 332 GLN C C 1
ATOM 8319 O O . GLN C 1 356 ? -34.859 29.530 -6.139 1.00 17.28 332 GLN C O 1
ATOM 8325 N N . LEU C 1 357 ? -33.185 28.053 -5.818 1.00 15.44 333 LEU C N 1
ATOM 8326 C CA . LEU C 1 357 ? -32.734 28.173 -7.210 1.00 16.40 333 LEU C CA 1
ATOM 8327 C C . LEU C 1 357 ? -33.720 27.533 -8.194 1.00 17.15 333 LEU C C 1
ATOM 8328 O O . LEU C 1 357 ? -33.658 27.814 -9.382 1.00 19.52 333 LEU C O 1
ATOM 8333 N N . ILE C 1 358 ? -34.602 26.659 -7.705 1.00 16.22 334 ILE C N 1
ATOM 8334 C CA . ILE C 1 358 ? -35.700 26.126 -8.530 1.00 17.17 334 ILE C CA 1
ATOM 8335 C C . ILE C 1 358 ? -37.039 26.740 -8.052 1.00 17.51 334 ILE C C 1
ATOM 8336 O O . ILE C 1 358 ? -38.120 26.121 -8.143 1.00 17.88 334 ILE C O 1
ATOM 8341 N N . GLY C 1 359 ? -36.943 27.955 -7.521 1.00 14.56 335 GLY C N 1
ATOM 8342 C CA . GLY C 1 359 ? -38.122 28.745 -7.184 1.00 16.01 335 GLY C CA 1
ATOM 8343 C C . GLY C 1 359 ? -38.996 28.293 -6.061 1.00 16.68 335 GLY C C 1
ATOM 8344 O O . GLY C 1 359 ? -40.195 28.630 -6.029 1.00 17.96 335 GLY C O 1
ATOM 8345 N N . TYR C 1 360 ? -38.420 27.526 -5.141 1.00 17.02 336 TYR C N 1
ATOM 8346 C CA . TYR C 1 360 ? -39.161 27.056 -3.989 1.00 17.87 336 TYR C CA 1
ATOM 8347 C C . TYR C 1 360 ? -38.643 27.757 -2.742 1.00 17.26 336 TYR C C 1
ATOM 8348 O O . TYR C 1 360 ? -37.528 27.547 -2.329 1.00 16.80 336 TYR C O 1
ATOM 8357 N N . ASP C 1 361 ? -39.511 28.555 -2.118 1.00 17.85 337 ASP C N 1
ATOM 8358 C CA . ASP C 1 361 ? -39.166 29.354 -0.966 1.00 18.72 337 ASP C CA 1
ATOM 8359 C C . ASP C 1 361 ? -39.927 28.982 0.320 1.00 19.94 337 ASP C C 1
ATOM 8360 O O . ASP C 1 361 ? -39.864 29.722 1.295 1.00 20.08 337 ASP C O 1
ATOM 8365 N N . ASP C 1 362 ? -40.619 27.846 0.336 1.00 19.55 338 ASP C N 1
ATOM 8366 C CA . ASP C 1 362 ? -41.514 27.535 1.438 1.00 20.95 338 ASP C CA 1
ATOM 8367 C C . ASP C 1 362 ? -41.147 26.428 2.429 1.00 20.16 338 ASP C C 1
ATOM 8368 O O . ASP C 1 362 ? -42.029 25.788 2.969 1.00 21.96 338 ASP C O 1
ATOM 8373 N N . ILE C 1 363 ? -39.862 26.211 2.681 1.00 19.13 339 ILE C N 1
ATOM 8374 C CA . ILE C 1 363 ? -39.452 25.238 3.677 1.00 19.43 339 ILE C CA 1
ATOM 8375 C C . ILE C 1 363 ? -39.885 25.781 5.030 1.00 19.10 339 ILE C C 1
ATOM 8376 O O . ILE C 1 363 ? -39.573 26.899 5.362 1.00 19.64 339 ILE C O 1
ATOM 8381 N N . ALA C 1 364 ? -40.608 24.964 5.789 1.00 18.82 340 ALA C N 1
ATOM 8382 C CA . ALA C 1 364 ? -41.174 25.330 7.088 1.00 19.26 340 ALA C CA 1
ATOM 8383 C C . ALA C 1 364 ? -40.227 25.119 8.265 1.00 18.86 340 ALA C C 1
ATOM 8384 O O . ALA C 1 364 ? -40.350 25.772 9.283 1.00 20.26 340 ALA C O 1
ATOM 8386 N N . GLY C 1 365 ? -39.319 24.157 8.157 1.00 18.82 341 GLY C N 1
ATOM 8387 C CA . GLY C 1 365 ? -38.405 23.881 9.254 1.00 18.88 341 GLY C CA 1
ATOM 8388 C C . GLY C 1 365 ? -37.684 22.580 9.017 1.00 20.12 341 GLY C C 1
ATOM 8389 O O . GLY C 1 365 ? -37.832 21.969 7.956 1.00 18.59 341 GLY C O 1
ATOM 8390 N N . TYR C 1 366 ? -36.898 22.158 10.004 1.00 21.95 342 TYR C N 1
ATOM 8391 C CA . TYR C 1 366 ? -36.154 20.913 9.913 1.00 22.45 342 TYR C CA 1
ATOM 8392 C C . TYR C 1 366 ? -36.164 20.163 11.217 1.00 25.01 342 TYR C C 1
ATOM 8393 O O . TYR C 1 366 ? -36.581 20.671 12.245 1.00 24.87 342 TYR C O 1
ATOM 8402 N N . GLN C 1 367 ? -35.687 18.930 11.145 1.00 27.01 343 GLN C N 1
ATOM 8403 C CA . GLN C 1 367 ? -35.527 18.108 12.299 1.00 30.40 343 GLN C CA 1
ATOM 8404 C C . GLN C 1 367 ? -34.227 17.349 12.134 1.00 30.88 343 GLN C C 1
ATOM 8405 O O . GLN C 1 367 ? -33.826 17.021 10.999 1.00 30.52 343 GLN C O 1
ATOM 8411 N N . LEU C 1 368 ? -33.568 17.077 13.255 1.00 31.64 344 LEU C N 1
ATOM 8412 C CA . LEU C 1 368 ? -32.352 16.294 13.240 1.00 33.68 344 LEU C CA 1
ATOM 8413 C C . LEU C 1 368 ? -32.693 14.842 12.929 1.00 36.68 344 LEU C C 1
ATOM 8414 O O . LEU C 1 368 ? -33.744 14.362 13.317 1.00 35.88 344 LEU C O 1
ATOM 8419 N N . PRO C 1 369 ? -31.788 14.132 12.239 1.00 41.55 345 PRO C N 1
ATOM 8420 C CA . PRO C 1 369 ? -32.031 12.719 11.952 1.00 45.64 345 PRO C CA 1
ATOM 8421 C C . PRO C 1 369 ? -31.965 11.853 13.204 1.00 50.23 345 PRO C C 1
ATOM 8422 O O . PRO C 1 369 ? -31.028 11.996 13.985 1.00 50.71 345 PRO C O 1
ATOM 8426 N N . GLN C 1 370 ? -32.970 10.996 13.396 1.00 54.95 346 GLN C N 1
ATOM 8427 C CA . GLN C 1 370 ? -33.006 10.021 14.508 1.00 60.04 346 GLN C CA 1
ATOM 8428 C C . GLN C 1 370 ? -33.455 8.650 14.010 1.00 62.67 346 GLN C C 1
ATOM 8429 O O . GLN C 1 370 ? -34.617 8.458 13.654 1.00 64.90 346 GLN C O 1
ATOM 8435 N N . ASN D 1 23 ? -19.939 10.919 -18.122 1.00 59.53 -1 ASN D N 1
ATOM 8436 C CA . ASN D 1 23 ? -19.005 10.028 -18.875 1.00 59.18 -1 ASN D CA 1
ATOM 8437 C C . ASN D 1 23 ? -18.195 10.759 -19.971 1.00 57.34 -1 ASN D C 1
ATOM 8438 O O . ASN D 1 23 ? -17.566 10.128 -20.824 1.00 58.86 -1 ASN D O 1
ATOM 8443 N N . ALA D 1 24 ? -18.213 12.089 -19.934 1.00 54.07 0 ALA D N 1
ATOM 8444 C CA . ALA D 1 24 ? -17.425 12.900 -20.851 1.00 50.81 0 ALA D CA 1
ATOM 8445 C C . ALA D 1 24 ? -16.112 13.270 -20.142 1.00 47.46 0 ALA D C 1
ATOM 8446 O O . ALA D 1 24 ? -16.057 13.303 -18.908 1.00 47.22 0 ALA D O 1
ATOM 8448 N N . MET D 1 25 ? -15.051 13.492 -20.921 1.00 42.80 1 MET D N 1
ATOM 8449 C CA . MET D 1 25 ? -13.748 13.903 -20.387 1.00 38.46 1 MET D CA 1
ATOM 8450 C C . MET D 1 25 ? -13.977 15.078 -19.446 1.00 34.15 1 MET D C 1
ATOM 8451 O O . MET D 1 25 ? -14.801 15.942 -19.727 1.00 32.25 1 MET D O 1
ATOM 8456 N N . PHE D 1 26 ? -13.285 15.100 -18.313 1.00 30.29 2 PHE D N 1
ATOM 8457 C CA . PHE D 1 26 ? -13.421 16.215 -17.409 1.00 28.06 2 PHE D CA 1
ATOM 8458 C C . PHE D 1 26 ? -12.343 17.255 -17.718 1.00 25.63 2 PHE D C 1
ATOM 8459 O O . PHE D 1 26 ? -11.204 16.904 -17.991 1.00 24.60 2 PHE D O 1
ATOM 8467 N N . PHE D 1 27 ? -12.722 18.526 -17.674 1.00 24.49 3 PHE D N 1
ATOM 8468 C CA . PHE D 1 27 ? -11.801 19.647 -17.911 1.00 23.30 3 PHE D CA 1
ATOM 8469 C C . PHE D 1 27 ? -12.200 20.788 -17.006 1.00 23.79 3 PHE D C 1
ATOM 8470 O O . PHE D 1 27 ? -13.383 21.151 -16.957 1.00 23.70 3 PHE D O 1
ATOM 8478 N N . LYS D 1 28 ? -11.227 21.384 -16.334 1.00 22.00 4 LYS D N 1
ATOM 8479 C CA . LYS D 1 28 ? -11.492 22.509 -15.457 1.00 23.71 4 LYS D CA 1
ATOM 8480 C C . LYS D 1 28 ? -10.274 23.413 -15.365 1.00 21.68 4 LYS D C 1
ATOM 8481 O O . LYS D 1 28 ? -9.166 22.935 -15.152 1.00 20.38 4 LYS D O 1
ATOM 8487 N N . GLN D 1 29 ? -10.493 24.716 -15.515 1.00 19.69 5 GLN D N 1
ATOM 8488 C CA . GLN D 1 29 ? -9.438 25.700 -15.386 1.00 20.08 5 GLN D CA 1
ATOM 8489 C C . GLN D 1 29 ? -9.450 26.290 -13.971 1.00 19.97 5 GLN D C 1
ATOM 8490 O O . GLN D 1 29 ? -10.501 26.457 -13.382 1.00 22.85 5 GLN D O 1
ATOM 8496 N N . PHE D 1 30 ? -8.267 26.578 -13.440 1.00 20.66 6 PHE D N 1
ATOM 8497 C CA . PHE D 1 30 ? -8.069 27.161 -12.118 1.00 20.29 6 PHE D CA 1
ATOM 8498 C C . PHE D 1 30 ? -7.253 28.434 -12.341 1.00 21.09 6 PHE D C 1
ATOM 8499 O O . PHE D 1 30 ? -6.191 28.390 -12.963 1.00 20.47 6 PHE D O 1
ATOM 8507 N N . TYR D 1 31 ? -7.724 29.547 -11.817 1.00 20.39 7 TYR D N 1
ATOM 8508 C CA . TYR D 1 31 ? -7.045 30.802 -12.031 1.00 21.99 7 TYR D CA 1
ATOM 8509 C C . TYR D 1 31 ? -6.691 31.450 -10.732 1.00 21.35 7 TYR D C 1
ATOM 8510 O O . TYR D 1 31 ? -7.546 31.624 -9.885 1.00 23.17 7 TYR D O 1
ATOM 8519 N N . ASP D 1 32 ? -5.436 31.827 -10.565 1.00 22.20 8 ASP D N 1
ATOM 8520 C CA . ASP D 1 32 ? -5.046 32.560 -9.363 1.00 23.11 8 ASP D CA 1
ATOM 8521 C C . ASP D 1 32 ? -4.974 34.036 -9.736 1.00 23.97 8 ASP D C 1
ATOM 8522 O O . ASP D 1 32 ? -4.160 34.422 -10.591 1.00 23.87 8 ASP D O 1
ATOM 8527 N N . LYS D 1 33 ? -5.791 34.862 -9.091 1.00 24.06 9 LYS D N 1
ATOM 8528 C CA . LYS D 1 33 ? -5.854 36.286 -9.444 1.00 26.79 9 LYS D CA 1
ATOM 8529 C C . LYS D 1 33 ? -4.589 37.086 -9.146 1.00 25.94 9 LYS D C 1
ATOM 8530 O O . LYS D 1 33 ? -4.304 38.052 -9.837 1.00 26.38 9 LYS D O 1
ATOM 8536 N N . HIS D 1 34 ? -3.824 36.694 -8.139 1.00 24.97 10 HIS D N 1
ATOM 8537 C CA . HIS D 1 34 ? -2.605 37.430 -7.820 1.00 23.62 10 HIS D CA 1
ATOM 8538 C C . HIS D 1 34 ? -1.490 37.101 -8.814 1.00 24.54 10 HIS D C 1
ATOM 8539 O O . HIS D 1 34 ? -0.724 37.978 -9.224 1.00 24.22 10 HIS D O 1
ATOM 8546 N N . LEU D 1 35 ? -1.428 35.845 -9.222 1.00 23.22 11 LEU D N 1
ATOM 8547 C CA . LEU D 1 35 ? -0.425 35.412 -10.167 1.00 23.89 11 LEU D CA 1
ATOM 8548 C C . LEU D 1 35 ? -0.893 35.580 -11.607 1.00 24.40 11 LEU D C 1
ATOM 8549 O O . LEU D 1 35 ? -0.098 35.411 -12.512 1.00 25.97 11 LEU D O 1
ATOM 8554 N N . SER D 1 36 ? -2.183 35.879 -11.817 1.00 24.84 12 SER D N 1
ATOM 8555 C CA . SER D 1 36 ? -2.774 35.926 -13.173 1.00 23.83 12 SER D CA 1
ATOM 8556 C C . SER D 1 36 ? -2.363 34.663 -13.927 1.00 22.83 12 SER D C 1
ATOM 8557 O O . SER D 1 36 ? -2.019 34.714 -15.115 1.00 21.83 12 SER D O 1
ATOM 8560 N N . GLN D 1 37 ? -2.413 33.527 -13.232 1.00 21.22 13 GLN D N 1
ATOM 8561 C CA . GLN D 1 37 ? -1.915 32.252 -13.769 1.00 20.85 13 GLN D CA 1
ATOM 8562 C C . GLN D 1 37 ? -3.005 31.212 -13.875 1.00 20.03 13 GLN D C 1
ATOM 8563 O O . GLN D 1 37 ? -3.835 31.081 -12.970 1.00 19.88 13 GLN D O 1
ATOM 8569 N N . ALA D 1 38 ? -2.985 30.455 -14.971 1.00 19.26 14 ALA D N 1
ATOM 8570 C CA . ALA D 1 38 ? -3.988 29.431 -15.222 1.00 19.37 14 ALA D CA 1
ATOM 8571 C C . ALA D 1 38 ? -3.383 28.049 -15.215 1.00 19.47 14 ALA D C 1
ATOM 8572 O O . ALA D 1 38 ? -2.434 27.798 -15.933 1.00 19.83 14 ALA D O 1
ATOM 8574 N N . SER D 1 39 ? -3.964 27.173 -14.396 1.00 17.46 15 SER D N 1
ATOM 8575 C CA . SER D 1 39 ? -3.613 25.778 -14.313 1.00 17.87 15 SER D CA 1
ATOM 8576 C C . SER D 1 39 ? -4.880 25.026 -14.681 1.00 18.05 15 SER D C 1
ATOM 8577 O O . SER D 1 39 ? -5.989 25.604 -14.718 1.00 16.62 15 SER D O 1
ATOM 8580 N N . TYR D 1 40 ? -4.724 23.752 -14.983 1.00 17.97 16 TYR D N 1
ATOM 8581 C CA . TYR D 1 40 ? -5.836 22.940 -15.415 1.00 20.16 16 TYR D CA 1
ATOM 8582 C C . TYR D 1 40 ? -5.860 21.540 -14.832 1.00 20.75 16 TYR D C 1
ATOM 8583 O O . TYR D 1 40 ? -4.824 20.971 -14.467 1.00 21.69 16 TYR D O 1
ATOM 8592 N N . LEU D 1 41 ? -7.062 20.985 -14.756 1.00 21.90 17 LEU D N 1
ATOM 8593 C CA . LEU D 1 41 ? -7.244 19.592 -14.366 1.00 21.41 17 LEU D CA 1
ATOM 8594 C C . LEU D 1 41 ? -8.019 18.910 -15.495 1.00 22.58 17 LEU D C 1
ATOM 8595 O O . LEU D 1 41 ? -9.076 19.392 -15.902 1.00 20.85 17 LEU D O 1
ATOM 8600 N N . ILE D 1 42 ? -7.475 17.810 -16.007 1.00 22.80 18 ILE D N 1
ATOM 8601 C CA . ILE D 1 42 ? -8.147 17.018 -17.005 1.00 24.36 18 ILE D CA 1
ATOM 8602 C C . ILE D 1 42 ? -8.310 15.627 -16.406 1.00 25.74 18 ILE D C 1
ATOM 8603 O O . ILE D 1 42 ? -7.434 15.142 -15.677 1.00 25.02 18 ILE D O 1
ATOM 8608 N N . GLY D 1 43 ? -9.436 14.990 -16.691 1.00 26.38 19 GLY D N 1
ATOM 8609 C CA . GLY D 1 43 ? -9.704 13.693 -16.123 1.00 27.81 19 GLY D CA 1
ATOM 8610 C C . GLY D 1 43 ? -10.344 12.729 -17.078 1.00 29.24 19 GLY D C 1
ATOM 8611 O O . GLY D 1 43 ? -11.233 13.109 -17.858 1.00 27.98 19 GLY D O 1
ATOM 8612 N N . CYS D 1 44 ? -9.891 11.473 -17.004 1.00 30.65 20 CYS D N 1
ATOM 8613 C CA . CYS D 1 44 ? -10.408 10.413 -17.849 1.00 32.10 20 CYS D CA 1
ATOM 8614 C C . CYS D 1 44 ? -11.690 9.803 -17.310 1.00 35.23 20 CYS D C 1
ATOM 8615 O O . CYS D 1 44 ? -11.754 9.268 -16.217 1.00 33.59 20 CYS D O 1
ATOM 8618 N N A GLN D 1 45 ? -12.711 9.886 -18.147 0.50 37.85 21 GLN D N 1
ATOM 8619 N N B GLN D 1 45 ? -12.697 9.877 -18.161 0.50 37.98 21 GLN D N 1
ATOM 8620 C CA A GLN D 1 45 ? -14.050 9.400 -17.883 0.50 40.58 21 GLN D CA 1
ATOM 8621 C CA B GLN D 1 45 ? -14.029 9.379 -17.940 0.50 40.77 21 GLN D CA 1
ATOM 8622 C C A GLN D 1 45 ? -14.143 7.874 -17.721 0.50 42.19 21 GLN D C 1
ATOM 8623 C C B GLN D 1 45 ? -14.054 7.888 -17.629 0.50 42.35 21 GLN D C 1
ATOM 8624 O O A GLN D 1 45 ? -15.027 7.372 -17.023 0.50 42.95 21 GLN D O 1
ATOM 8625 O O B GLN D 1 45 ? -14.773 7.427 -16.737 0.50 43.26 21 GLN D O 1
ATOM 8636 N N . LYS D 1 46 ? -13.243 7.148 -18.378 1.00 42.37 22 LYS D N 1
ATOM 8637 C CA . LYS D 1 46 ? -13.217 5.697 -18.307 1.00 43.84 22 LYS D CA 1
ATOM 8638 C C . LYS D 1 46 ? -12.372 5.143 -17.166 1.00 41.77 22 LYS D C 1
ATOM 8639 O O . LYS D 1 46 ? -12.765 4.191 -16.516 1.00 42.53 22 LYS D O 1
ATOM 8645 N N . THR D 1 47 ? -11.214 5.739 -16.923 1.00 38.08 23 THR D N 1
ATOM 8646 C CA . THR D 1 47 ? -10.287 5.186 -15.943 1.00 35.79 23 THR D CA 1
ATOM 8647 C C . THR D 1 47 ? -10.221 5.919 -14.612 1.00 34.53 23 THR D C 1
ATOM 8648 O O . THR D 1 47 ? -9.803 5.333 -13.614 1.00 34.90 23 THR D O 1
ATOM 8652 N N . GLY D 1 48 ? -10.611 7.191 -14.587 1.00 31.76 24 GLY D N 1
ATOM 8653 C CA . GLY D 1 48 ? -10.524 7.977 -13.365 1.00 30.54 24 GLY D CA 1
ATOM 8654 C C . GLY D 1 48 ? -9.174 8.662 -13.200 1.00 29.37 24 GLY D C 1
ATOM 8655 O O . GLY D 1 48 ? -8.957 9.391 -12.247 1.00 29.33 24 GLY D O 1
ATOM 8656 N N . GLU D 1 49 ? -8.257 8.443 -14.133 1.00 29.28 25 GLU D N 1
ATOM 8657 C CA . GLU D 1 49 ? -6.952 9.093 -14.056 1.00 28.16 25 GLU D CA 1
ATOM 8658 C C . GLU D 1 49 ? -7.113 10.562 -14.382 1.00 26.53 25 GLU D C 1
ATOM 8659 O O . GLU D 1 49 ? -7.972 10.941 -15.175 1.00 24.96 25 GLU D O 1
ATOM 8665 N N . ALA D 1 50 ? -6.295 11.388 -13.753 1.00 26.03 26 ALA D N 1
ATOM 8666 C CA . ALA D 1 50 ? -6.352 12.809 -13.972 1.00 24.86 26 ALA D CA 1
ATOM 8667 C C . ALA D 1 50 ? -4.978 13.437 -13.914 1.00 25.14 26 ALA D C 1
ATOM 8668 O O . ALA D 1 50 ? -4.071 12.942 -13.217 1.00 25.75 26 ALA D O 1
ATOM 8670 N N . MET D 1 51 ? -4.846 14.550 -14.634 1.00 23.89 27 MET D N 1
ATOM 8671 C CA . MET D 1 51 ? -3.623 15.305 -14.703 1.00 23.89 27 MET D CA 1
ATOM 8672 C C . MET D 1 51 ? -3.800 16.775 -14.361 1.00 23.52 27 MET D C 1
ATOM 8673 O O . MET D 1 51 ? -4.784 17.398 -14.763 1.00 22.19 27 MET D O 1
ATOM 8678 N N . ILE D 1 52 ? -2.841 17.318 -13.615 1.00 22.48 28 ILE D N 1
ATOM 8679 C CA . ILE D 1 52 ? -2.796 18.745 -13.369 1.00 22.17 28 ILE D CA 1
ATOM 8680 C C . ILE D 1 52 ? -1.736 19.347 -14.276 1.00 21.65 28 ILE D C 1
ATOM 8681 O O . ILE D 1 52 ? -0.601 18.870 -14.304 1.00 21.97 28 ILE D O 1
ATOM 8686 N N . ILE D 1 53 ? -2.108 20.380 -15.020 1.00 20.68 29 ILE D N 1
ATOM 8687 C CA . ILE D 1 53 ? -1.190 21.093 -15.899 1.00 20.60 29 ILE D CA 1
ATOM 8688 C C . ILE D 1 53 ? -0.821 22.430 -15.246 1.00 20.46 29 ILE D C 1
ATOM 8689 O O . ILE D 1 53 ? -1.701 23.229 -14.884 1.00 21.54 29 ILE D O 1
ATOM 8694 N N . ASP D 1 54 ? 0.477 22.645 -15.078 1.00 20.12 30 ASP D N 1
ATOM 8695 C CA . ASP D 1 54 ? 1.039 23.854 -14.459 1.00 20.77 30 ASP D CA 1
ATOM 8696 C C . ASP D 1 54 ? 0.553 24.094 -13.024 1.00 19.88 30 ASP D C 1
ATOM 8697 O O . ASP D 1 54 ? 0.073 25.166 -12.698 1.00 19.07 30 ASP D O 1
ATOM 8702 N N . PRO D 1 55 ? 0.701 23.087 -12.160 1.00 18.86 31 PRO D N 1
ATOM 8703 C CA . PRO D 1 55 ? 0.251 23.226 -10.794 1.00 20.00 31 PRO D CA 1
ATOM 8704 C C . PRO D 1 55 ? 0.994 24.272 -9.964 1.00 18.78 31 PRO D C 1
ATOM 8705 O O . PRO D 1 55 ? 2.217 24.431 -10.091 1.00 19.86 31 PRO D O 1
ATOM 8709 N N . ILE D 1 56 ? 0.242 24.958 -9.116 1.00 18.28 32 ILE D N 1
ATOM 8710 C CA . ILE D 1 56 ? 0.817 25.842 -8.115 1.00 17.81 32 ILE D CA 1
ATOM 8711 C C . ILE D 1 56 ? 1.228 24.932 -6.952 1.00 18.92 32 ILE D C 1
ATOM 8712 O O . ILE D 1 56 ? 0.967 23.730 -6.992 1.00 17.75 32 ILE D O 1
ATOM 8717 N N . ARG D 1 57 ? 1.851 25.496 -5.919 1.00 19.89 33 ARG D N 1
ATOM 8718 C CA . ARG D 1 57 ? 2.336 24.711 -4.767 1.00 21.07 33 ARG D CA 1
ATOM 8719 C C . ARG D 1 57 ? 1.262 24.131 -3.844 1.00 21.38 33 ARG D C 1
ATOM 8720 O O . ARG D 1 57 ? 1.501 23.135 -3.206 1.00 21.29 33 ARG D O 1
ATOM 8728 N N . ASP D 1 58 ? 0.130 24.807 -3.721 1.00 21.54 34 ASP D N 1
ATOM 8729 C CA . ASP D 1 58 ? -0.980 24.343 -2.886 1.00 21.97 34 ASP D CA 1
ATOM 8730 C C . ASP D 1 58 ? -1.866 23.506 -3.806 1.00 21.91 34 ASP D C 1
ATOM 8731 O O . ASP D 1 58 ? -2.463 24.042 -4.734 1.00 21.76 34 ASP D O 1
ATOM 8736 N N . LEU D 1 59 ? -1.913 22.197 -3.579 1.00 20.20 35 LEU D N 1
ATOM 8737 C CA . LEU D 1 59 ? -2.659 21.310 -4.460 1.00 19.57 35 LEU D CA 1
ATOM 8738 C C . LEU D 1 59 ? -4.124 21.099 -4.072 1.00 20.17 35 LEU D C 1
ATOM 8739 O O . LEU D 1 59 ? -4.858 20.440 -4.808 1.00 19.04 35 LEU D O 1
ATOM 8744 N N . SER D 1 60 ? -4.548 21.690 -2.949 1.00 19.65 36 SER D N 1
ATOM 8745 C CA . SER D 1 60 ? -5.882 21.467 -2.411 1.00 20.62 36 SER D CA 1
ATOM 8746 C C . SER D 1 60 ? -7.047 21.693 -3.372 1.00 21.55 36 SER D C 1
ATOM 8747 O O . SER D 1 60 ? -7.987 20.901 -3.359 1.00 21.11 36 SER D O 1
ATOM 8750 N N . SER D 1 61 ? -7.010 22.749 -4.189 1.00 21.66 37 SER D N 1
ATOM 8751 C CA . SER D 1 61 ? -8.129 22.998 -5.098 1.00 23.15 37 SER D CA 1
ATOM 8752 C C . SER D 1 61 ? -8.251 21.905 -6.145 1.00 22.50 37 SER D C 1
ATOM 8753 O O . SER D 1 61 ? -9.361 21.455 -6.445 1.00 23.17 37 SER D O 1
ATOM 8756 N N . TYR D 1 62 ? -7.125 21.482 -6.705 1.00 19.83 38 TYR D N 1
ATOM 8757 C CA . TYR D 1 62 ? -7.171 20.391 -7.675 1.00 20.49 38 TYR D CA 1
ATOM 8758 C C . TYR D 1 62 ? -7.714 19.110 -7.005 1.00 20.89 38 TYR D C 1
ATOM 8759 O O . TYR D 1 62 ? -8.524 18.398 -7.573 1.00 21.22 38 TYR D O 1
ATOM 8768 N N . ILE D 1 63 ? -7.236 18.826 -5.800 1.00 21.05 39 ILE D N 1
ATOM 8769 C CA . ILE D 1 63 ? -7.632 17.635 -5.065 1.00 21.66 39 ILE D CA 1
ATOM 8770 C C . ILE D 1 63 ? -9.144 17.615 -4.759 1.00 22.24 39 ILE D C 1
ATOM 8771 O O . ILE D 1 63 ? -9.813 16.598 -4.971 1.00 22.00 39 ILE D O 1
ATOM 8776 N N A ARG D 1 64 ? -9.662 18.741 -4.277 0.60 22.50 40 ARG D N 1
ATOM 8777 N N B ARG D 1 64 ? -9.673 18.735 -4.270 0.40 22.25 40 ARG D N 1
ATOM 8778 C CA A ARG D 1 64 ? -11.087 18.881 -3.971 0.60 23.94 40 ARG D CA 1
ATOM 8779 C CA B ARG D 1 64 ? -11.104 18.845 -3.976 0.40 23.40 40 ARG D CA 1
ATOM 8780 C C A ARG D 1 64 ? -11.968 18.628 -5.219 0.60 23.38 40 ARG D C 1
ATOM 8781 C C B ARG D 1 64 ? -11.960 18.597 -5.230 0.40 23.08 40 ARG D C 1
ATOM 8782 O O A ARG D 1 64 ? -12.964 17.896 -5.158 0.60 23.04 40 ARG D O 1
ATOM 8783 O O B ARG D 1 64 ? -12.941 17.846 -5.185 0.40 23.02 40 ARG D O 1
ATOM 8798 N N . VAL D 1 65 ? -11.590 19.221 -6.343 1.00 22.00 41 VAL D N 1
ATOM 8799 C CA . VAL D 1 65 ? -12.356 19.045 -7.593 1.00 22.50 41 VAL D CA 1
ATOM 8800 C C . VAL D 1 65 ? -12.278 17.598 -8.071 1.00 22.89 41 VAL D C 1
ATOM 8801 O O . VAL D 1 65 ? -13.295 16.998 -8.430 1.00 23.38 41 VAL D O 1
ATOM 8805 N N . ALA D 1 66 ? -11.085 17.012 -8.013 1.00 22.02 42 ALA D N 1
ATOM 8806 C CA . ALA D 1 66 ? -10.908 15.615 -8.417 1.00 23.25 42 ALA D CA 1
ATOM 8807 C C . ALA D 1 66 ? -11.814 14.708 -7.564 1.00 25.04 42 ALA D C 1
ATOM 8808 O O . ALA D 1 66 ? -12.545 13.849 -8.091 1.00 24.78 42 ALA D O 1
ATOM 8810 N N . ASP D 1 67 ? -11.789 14.916 -6.250 1.00 25.89 43 ASP D N 1
ATOM 8811 C CA . ASP D 1 67 ? -12.658 14.145 -5.342 1.00 27.31 43 ASP D CA 1
ATOM 8812 C C . ASP D 1 67 ? -14.112 14.227 -5.742 1.00 27.92 43 ASP D C 1
ATOM 8813 O O . ASP D 1 67 ? -14.786 13.221 -5.796 1.00 27.05 43 ASP D O 1
ATOM 8818 N N . GLU D 1 68 ? -14.591 15.443 -6.006 1.00 28.73 44 GLU D N 1
ATOM 8819 C CA . GLU D 1 68 ? -15.976 15.657 -6.403 1.00 30.47 44 GLU D CA 1
ATOM 8820 C C . GLU D 1 68 ? -16.332 14.898 -7.674 1.00 29.94 44 GLU D C 1
ATOM 8821 O O . GLU D 1 68 ? -17.435 14.446 -7.801 1.00 28.76 44 GLU D O 1
ATOM 8827 N N . GLU D 1 69 ? -15.395 14.789 -8.614 1.00 28.95 45 GLU D N 1
ATOM 8828 C CA . GLU D 1 69 ? -15.649 14.117 -9.886 1.00 30.14 45 GLU D CA 1
ATOM 8829 C C . GLU D 1 69 ? -15.281 12.653 -9.894 1.00 30.44 45 GLU D C 1
ATOM 8830 O O . GLU D 1 69 ? -15.351 12.035 -10.927 1.00 32.31 45 GLU D O 1
ATOM 8836 N N . GLY D 1 70 ? -14.859 12.103 -8.761 1.00 31.04 46 GLY D N 1
ATOM 8837 C CA . GLY D 1 70 ? -14.478 10.681 -8.696 1.00 31.49 46 GLY D CA 1
ATOM 8838 C C . GLY D 1 70 ? -13.188 10.393 -9.449 1.00 30.68 46 GLY D C 1
ATOM 8839 O O . GLY D 1 70 ? -12.981 9.294 -9.911 1.00 32.83 46 GLY D O 1
ATOM 8840 N N . LEU D 1 71 ? -12.319 11.390 -9.550 1.00 27.90 47 LEU D N 1
ATOM 8841 C CA . LEU D 1 71 ? -11.045 11.268 -10.248 1.00 27.16 47 LEU D CA 1
ATOM 8842 C C . LEU D 1 71 ? -9.905 11.122 -9.250 1.00 27.04 47 LEU D C 1
ATOM 8843 O O . LEU D 1 71 ? -10.008 11.595 -8.118 1.00 26.49 47 LEU D O 1
ATOM 8848 N N . THR D 1 72 ? -8.835 10.464 -9.682 1.00 26.60 48 THR D N 1
ATOM 8849 C CA . THR D 1 72 ? -7.633 10.299 -8.878 1.00 27.50 48 THR D CA 1
ATOM 8850 C C . THR D 1 72 ? -6.517 11.058 -9.615 1.00 25.83 48 THR D C 1
ATOM 8851 O O . THR D 1 72 ? -6.286 10.829 -10.808 1.00 24.78 48 THR D O 1
ATOM 8855 N N . ILE D 1 73 ? -5.827 11.954 -8.930 1.00 24.33 49 ILE D N 1
ATOM 8856 C CA . ILE D 1 73 ? -4.723 12.676 -9.574 1.00 24.23 49 ILE D CA 1
ATOM 8857 C C . ILE D 1 73 ? -3.496 11.746 -9.647 1.00 25.92 49 ILE D C 1
ATOM 8858 O O . ILE D 1 73 ? -2.864 11.428 -8.644 1.00 26.84 49 ILE D O 1
ATOM 8863 N N . THR D 1 74 ? -3.195 11.292 -10.853 1.00 27.10 50 THR D N 1
ATOM 8864 C CA . THR D 1 74 ? -2.120 10.353 -11.089 1.00 26.86 50 THR D CA 1
ATOM 8865 C C . THR D 1 74 ? -1.004 10.953 -11.946 1.00 26.17 50 THR D C 1
ATOM 8866 O O . THR D 1 74 ? 0.046 10.332 -12.099 1.00 25.05 50 THR D O 1
ATOM 8870 N N . HIS D 1 75 ? -1.239 12.143 -12.506 1.00 24.33 51 HIS D N 1
ATOM 8871 C CA . HIS D 1 75 ? -0.266 12.818 -13.376 1.00 24.33 51 HIS D CA 1
ATOM 8872 C C . HIS D 1 75 ? -0.245 14.330 -13.153 1.00 23.91 51 HIS D C 1
ATOM 8873 O O . HIS D 1 75 ? -1.235 14.933 -12.688 1.00 21.88 51 HIS D O 1
ATOM 8880 N N . ALA D 1 76 ? 0.875 14.937 -13.528 1.00 22.59 52 ALA D N 1
ATOM 8881 C CA . ALA D 1 76 ? 0.973 16.387 -13.597 1.00 22.81 52 ALA D CA 1
ATOM 8882 C C . ALA D 1 76 ? 1.983 16.707 -14.678 1.00 23.50 52 ALA D C 1
ATOM 8883 O O . ALA D 1 76 ? 2.921 15.953 -14.890 1.00 22.04 52 ALA D O 1
ATOM 8885 N N . ALA D 1 77 ? 1.771 17.817 -15.379 1.00 23.26 53 ALA D N 1
ATOM 8886 C CA . ALA D 1 77 ? 2.706 18.244 -16.415 1.00 22.86 53 ALA D CA 1
ATOM 8887 C C . ALA D 1 77 ? 2.980 19.724 -16.298 1.00 22.47 53 ALA D C 1
ATOM 8888 O O . ALA D 1 77 ? 2.164 20.495 -15.774 1.00 22.98 53 ALA D O 1
ATOM 8890 N N . GLU D 1 78 ? 4.128 20.135 -16.801 1.00 22.84 54 GLU D N 1
ATOM 8891 C CA . GLU D 1 78 ? 4.500 21.533 -16.753 1.00 23.71 54 GLU D CA 1
ATOM 8892 C C . GLU D 1 78 ? 4.974 22.021 -18.123 1.00 23.96 54 GLU D C 1
ATOM 8893 O O . GLU D 1 78 ? 5.761 21.351 -18.780 1.00 22.74 54 GLU D O 1
ATOM 8899 N N . THR D 1 79 ? 4.498 23.199 -18.530 1.00 23.32 55 THR D N 1
ATOM 8900 C CA . THR D 1 79 ? 4.823 23.751 -19.832 1.00 23.44 55 THR D CA 1
ATOM 8901 C C . THR D 1 79 ? 6.231 24.279 -19.928 1.00 24.63 55 THR D C 1
ATOM 8902 O O . THR D 1 79 ? 6.826 24.199 -20.984 1.00 26.03 55 THR D O 1
ATOM 8906 N N . HIS D 1 80 ? 6.755 24.836 -18.841 1.00 22.93 56 HIS D N 1
ATOM 8907 C CA . HIS D 1 80 ? 8.097 25.393 -18.853 1.00 22.95 56 HIS D CA 1
ATOM 8908 C C . HIS D 1 80 ? 8.568 25.740 -17.450 1.00 22.70 56 HIS D C 1
ATOM 8909 O O . HIS D 1 80 ? 7.807 25.627 -16.489 1.00 21.70 56 HIS D O 1
ATOM 8916 N N . ILE D 1 81 ? 9.830 26.142 -17.348 1.00 23.44 57 ILE D N 1
ATOM 8917 C CA . ILE D 1 81 ? 10.423 26.575 -16.086 1.00 24.09 57 ILE D CA 1
ATOM 8918 C C . ILE D 1 81 ? 9.899 27.990 -15.874 1.00 23.65 57 ILE D C 1
ATOM 8919 O O . ILE D 1 81 ? 10.345 28.960 -16.508 1.00 24.20 57 ILE D O 1
ATOM 8924 N N . HIS D 1 82 ? 8.924 28.103 -14.995 1.00 23.15 58 HIS D N 1
ATOM 8925 C CA . HIS D 1 82 ? 8.257 29.377 -14.776 1.00 22.42 58 HIS D CA 1
ATOM 8926 C C . HIS D 1 82 ? 9.122 30.418 -14.108 1.00 23.16 58 HIS D C 1
ATOM 8927 O O . HIS D 1 82 ? 9.935 30.104 -13.237 1.00 23.36 58 HIS D O 1
ATOM 8934 N N . ALA D 1 83 ? 8.897 31.671 -14.486 1.00 22.57 59 ALA D N 1
ATOM 8935 C CA . ALA D 1 83 ? 9.597 32.799 -13.901 1.00 23.61 59 ALA D CA 1
ATOM 8936 C C . ALA D 1 83 ? 8.698 33.649 -12.991 1.00 24.28 59 ALA D C 1
ATOM 8937 O O . ALA D 1 83 ? 9.189 34.557 -12.348 1.00 25.20 59 ALA D O 1
ATOM 8939 N N . ASP D 1 84 ? 7.408 33.338 -12.896 1.00 23.30 60 ASP D N 1
ATOM 8940 C CA . ASP D 1 84 ? 6.461 34.217 -12.178 1.00 24.82 60 ASP D CA 1
ATOM 8941 C C . ASP D 1 84 ? 5.648 33.595 -11.058 1.00 24.13 60 ASP D C 1
ATOM 8942 O O . ASP D 1 84 ? 4.795 34.261 -10.468 1.00 25.44 60 ASP D O 1
ATOM 8947 N N . PHE D 1 85 ? 5.895 32.322 -10.774 1.00 22.75 61 PHE D N 1
ATOM 8948 C CA . PHE D 1 85 ? 5.298 31.664 -9.612 1.00 22.24 61 PHE D CA 1
ATOM 8949 C C . PHE D 1 85 ? 6.134 30.423 -9.298 1.00 22.28 61 PHE D C 1
ATOM 8950 O O . PHE D 1 85 ? 6.986 30.007 -10.109 1.00 20.36 61 PHE D O 1
ATOM 8958 N N . ALA D 1 86 ? 5.923 29.867 -8.107 1.00 22.48 62 ALA D N 1
ATOM 8959 C CA . ALA D 1 86 ? 6.634 28.666 -7.676 1.00 22.78 62 ALA D CA 1
ATOM 8960 C C . ALA D 1 86 ? 5.847 27.423 -8.097 1.00 22.25 62 ALA D C 1
ATOM 8961 O O . ALA D 1 86 ? 4.712 27.218 -7.690 1.00 22.48 62 ALA D O 1
ATOM 8963 N N . SER D 1 87 ? 6.458 26.591 -8.919 1.00 21.61 63 SER D N 1
ATOM 8964 C CA . SER D 1 87 ? 5.790 25.383 -9.384 1.00 21.43 63 SER D CA 1
ATOM 8965 C C . SER D 1 87 ? 5.487 24.396 -8.266 1.00 21.16 63 SER D C 1
ATOM 8966 O O . SER D 1 87 ? 6.268 24.244 -7.326 1.00 21.29 63 SER D O 1
ATOM 8969 N N . GLY D 1 88 ? 4.366 23.703 -8.383 1.00 20.29 64 GLY D N 1
ATOM 8970 C CA . GLY D 1 88 ? 4.032 22.640 -7.430 1.00 21.23 64 GLY D CA 1
ATOM 8971 C C . GLY D 1 88 ? 4.315 21.262 -8.012 1.00 21.50 64 GLY D C 1
ATOM 8972 O O . GLY D 1 88 ? 3.929 20.236 -7.428 1.00 22.22 64 GLY D O 1
ATOM 8973 N N . ILE D 1 89 ? 5.026 21.214 -9.139 1.00 20.89 65 ILE D N 1
ATOM 8974 C CA . ILE D 1 89 ? 5.221 19.956 -9.823 1.00 22.22 65 ILE D CA 1
ATOM 8975 C C . ILE D 1 89 ? 5.935 18.914 -8.969 1.00 21.93 65 ILE D C 1
ATOM 8976 O O . ILE D 1 89 ? 5.508 17.765 -8.933 1.00 22.78 65 ILE D O 1
ATOM 8981 N N A ARG D 1 90 ? 7.007 19.315 -8.291 0.60 22.76 66 ARG D N 1
ATOM 8982 N N B ARG D 1 90 ? 7.006 19.308 -8.286 0.40 22.41 66 ARG D N 1
ATOM 8983 C CA A ARG D 1 90 ? 7.757 18.399 -7.420 0.60 23.52 66 ARG D CA 1
ATOM 8984 C CA B ARG D 1 90 ? 7.756 18.379 -7.429 0.40 22.89 66 ARG D CA 1
ATOM 8985 C C A ARG D 1 90 ? 6.888 17.923 -6.256 0.60 23.64 66 ARG D C 1
ATOM 8986 C C B ARG D 1 90 ? 6.902 17.926 -6.242 0.40 23.21 66 ARG D C 1
ATOM 8987 O O A ARG D 1 90 ? 6.993 16.767 -5.820 0.60 23.88 66 ARG D O 1
ATOM 8988 O O B ARG D 1 90 ? 7.027 16.785 -5.779 0.40 23.51 66 ARG D O 1
ATOM 9003 N N . ASP D 1 91 ? 6.039 18.818 -5.757 1.00 22.41 67 ASP D N 1
ATOM 9004 C CA . ASP D 1 91 ? 5.138 18.496 -4.646 1.00 23.10 67 ASP D CA 1
ATOM 9005 C C . ASP D 1 91 ? 4.126 17.423 -5.107 1.00 22.66 67 ASP D C 1
ATOM 9006 O O . ASP D 1 91 ? 3.735 16.571 -4.334 1.00 23.70 67 ASP D O 1
ATOM 9011 N N . VAL D 1 92 ? 3.703 17.484 -6.364 1.00 21.48 68 VAL D N 1
ATOM 9012 C CA . VAL D 1 92 ? 2.779 16.482 -6.895 1.00 22.03 68 VAL D CA 1
ATOM 9013 C C . VAL D 1 92 ? 3.428 15.095 -6.890 1.00 22.27 68 VAL D C 1
ATOM 9014 O O . VAL D 1 92 ? 2.846 14.111 -6.407 1.00 21.24 68 VAL D O 1
ATOM 9018 N N . ALA D 1 93 ? 4.648 15.032 -7.393 1.00 21.71 69 ALA D N 1
ATOM 9019 C CA . ALA D 1 93 ? 5.378 13.776 -7.452 1.00 23.10 69 ALA D CA 1
ATOM 9020 C C . ALA D 1 93 ? 5.634 13.213 -6.059 1.00 24.12 69 ALA D C 1
ATOM 9021 O O . ALA D 1 93 ? 5.419 12.041 -5.816 1.00 26.62 69 ALA D O 1
ATOM 9023 N N . ILE D 1 94 ? 6.093 14.050 -5.141 1.00 24.82 70 ILE D N 1
ATOM 9024 C CA . ILE D 1 94 ? 6.419 13.583 -3.795 1.00 25.08 70 ILE D CA 1
ATOM 9025 C C . ILE D 1 94 ? 5.193 13.316 -2.917 1.00 25.42 70 ILE D C 1
ATOM 9026 O O . ILE D 1 94 ? 5.098 12.274 -2.295 1.00 27.00 70 ILE D O 1
ATOM 9031 N N . LYS D 1 95 ? 4.249 14.251 -2.869 1.00 24.18 71 LYS D N 1
ATOM 9032 C CA . LYS D 1 95 ? 3.098 14.088 -1.977 1.00 23.29 71 LYS D CA 1
ATOM 9033 C C . LYS D 1 95 ? 2.027 13.120 -2.507 1.00 24.25 71 LYS D C 1
ATOM 9034 O O . LYS D 1 95 ? 1.414 12.388 -1.726 1.00 25.47 71 LYS D O 1
ATOM 9040 N N . LEU D 1 96 ? 1.807 13.096 -3.817 1.00 23.76 72 LEU D N 1
ATOM 9041 C CA . LEU D 1 96 ? 0.772 12.223 -4.384 1.00 24.96 72 LEU D CA 1
ATOM 9042 C C . LEU D 1 96 ? 1.326 11.007 -5.112 1.00 26.45 72 LEU D C 1
ATOM 9043 O O . LEU D 1 96 ? 0.555 10.196 -5.645 1.00 25.76 72 LEU D O 1
ATOM 9048 N N . ASN D 1 97 ? 2.650 10.867 -5.153 1.00 28.13 73 ASN D N 1
ATOM 9049 C CA . ASN D 1 97 ? 3.267 9.758 -5.902 1.00 29.93 73 ASN D CA 1
ATOM 9050 C C . ASN D 1 97 ? 2.767 9.680 -7.346 1.00 29.11 73 ASN D C 1
ATOM 9051 O O . ASN D 1 97 ? 2.604 8.604 -7.900 1.00 29.29 73 ASN D O 1
ATOM 9056 N N . ALA D 1 98 ? 2.514 10.835 -7.943 1.00 27.31 74 ALA D N 1
ATOM 9057 C CA . ALA D 1 98 ? 2.038 10.890 -9.295 1.00 27.37 74 ALA D CA 1
ATOM 9058 C C . ALA D 1 98 ? 3.209 10.993 -10.258 1.00 27.30 74 ALA D C 1
ATOM 9059 O O . ALA D 1 98 ? 4.264 11.490 -9.912 1.00 28.66 74 ALA D O 1
ATOM 9061 N N . ASN D 1 99 ? 3.013 10.526 -11.476 1.00 27.33 75 ASN D N 1
ATOM 9062 C CA . ASN D 1 99 ? 4.011 10.730 -12.508 1.00 27.88 75 ASN D CA 1
ATOM 9063 C C . ASN D 1 99 ? 4.008 12.190 -12.923 1.00 26.34 75 ASN D C 1
ATOM 9064 O O . ASN D 1 99 ? 2.940 12.794 -13.058 1.00 26.12 75 ASN D O 1
ATOM 9069 N N . ILE D 1 100 ? 5.180 12.783 -13.092 1.00 25.53 76 ILE D N 1
ATOM 9070 C CA . ILE D 1 100 ? 5.239 14.185 -13.530 1.00 24.56 76 ILE D CA 1
ATOM 9071 C C . ILE D 1 100 ? 6.011 14.275 -14.840 1.00 24.50 76 ILE D C 1
ATOM 9072 O O . ILE D 1 100 ? 6.956 13.521 -15.058 1.00 24.72 76 ILE D O 1
ATOM 9077 N N . TYR D 1 101 ? 5.564 15.179 -15.712 1.00 23.92 77 TYR D N 1
ATOM 9078 C CA . TYR D 1 101 ? 6.126 15.347 -17.050 1.00 24.73 77 TYR D CA 1
ATOM 9079 C C . TYR D 1 101 ? 6.624 16.759 -17.241 1.00 24.43 77 TYR D C 1
ATOM 9080 O O . TYR D 1 101 ? 5.876 17.745 -17.077 1.00 23.90 77 TYR D O 1
ATOM 9089 N N . VAL D 1 102 ? 7.910 16.864 -17.528 1.00 23.25 78 VAL D N 1
ATOM 9090 C CA . VAL D 1 102 ? 8.524 18.149 -17.773 1.00 24.26 78 VAL D CA 1
ATOM 9091 C C . VAL D 1 102 ? 9.355 18.061 -19.048 1.00 26.03 78 VAL D C 1
ATOM 9092 O O . VAL D 1 102 ? 9.734 16.966 -19.494 1.00 27.14 78 VAL D O 1
ATOM 9096 N N . SER D 1 103 ? 9.624 19.217 -19.635 1.00 26.38 79 SER D N 1
ATOM 9097 C CA . SER D 1 103 ? 10.406 19.290 -20.863 1.00 27.36 79 SER D CA 1
ATOM 9098 C C . SER D 1 103 ? 11.831 18.798 -20.688 1.00 28.27 79 SER D C 1
ATOM 9099 O O . SER D 1 103 ? 12.532 19.176 -19.749 1.00 28.42 79 SER D O 1
ATOM 9102 N N . GLY D 1 104 ? 12.249 17.954 -21.617 1.00 29.24 80 GLY D N 1
ATOM 9103 C CA . GLY D 1 104 ? 13.610 17.488 -21.688 1.00 30.39 80 GLY D CA 1
ATOM 9104 C C . GLY D 1 104 ? 14.308 18.211 -22.830 1.00 32.00 80 GLY D C 1
ATOM 9105 O O . GLY D 1 104 ? 15.434 17.882 -23.152 1.00 30.09 80 GLY D O 1
ATOM 9106 N N . GLU D 1 105 ? 13.634 19.203 -23.433 1.00 31.45 81 GLU D N 1
ATOM 9107 C CA . GLU D 1 105 ? 14.195 19.989 -24.553 1.00 33.80 81 GLU D CA 1
ATOM 9108 C C . GLU D 1 105 ? 15.039 21.161 -24.058 1.00 34.68 81 GLU D C 1
ATOM 9109 O O . GLU D 1 105 ? 14.686 22.326 -24.258 1.00 34.83 81 GLU D O 1
ATOM 9115 N N A SER D 1 106 ? 16.161 20.855 -23.433 0.60 36.34 82 SER D N 1
ATOM 9116 N N B SER D 1 106 ? 16.148 20.844 -23.397 0.40 36.01 82 SER D N 1
ATOM 9117 C CA A SER D 1 106 ? 17.042 21.886 -22.903 0.60 36.89 82 SER D CA 1
ATOM 9118 C CA B SER D 1 106 ? 17.042 21.852 -22.832 0.40 36.39 82 SER D CA 1
ATOM 9119 C C A SER D 1 106 ? 18.495 21.508 -23.118 0.60 38.69 82 SER D C 1
ATOM 9120 C C B SER D 1 106 ? 18.492 21.507 -23.124 0.40 38.54 82 SER D C 1
ATOM 9121 O O A SER D 1 106 ? 18.797 20.395 -23.536 0.60 38.97 82 SER D O 1
ATOM 9122 O O B SER D 1 106 ? 18.790 20.417 -23.604 0.40 39.00 82 SER D O 1
ATOM 9127 N N . ASP D 1 107 ? 19.389 22.449 -22.837 1.00 40.23 83 ASP D N 1
ATOM 9128 C CA . ASP D 1 107 ? 20.826 22.216 -22.965 1.00 42.84 83 ASP D CA 1
ATOM 9129 C C . ASP D 1 107 ? 21.250 21.583 -21.636 1.00 43.86 83 ASP D C 1
ATOM 9130 O O . ASP D 1 107 ? 20.394 21.215 -20.814 1.00 42.80 83 ASP D O 1
ATOM 9135 N N . ASP D 1 108 ? 22.552 21.514 -21.395 1.00 46.29 84 ASP D N 1
ATOM 9136 C CA . ASP D 1 108 ? 23.092 20.853 -20.201 1.00 47.81 84 ASP D CA 1
ATOM 9137 C C . ASP D 1 108 ? 23.140 21.679 -18.922 1.00 46.32 84 ASP D C 1
ATOM 9138 O O . ASP D 1 108 ? 23.488 21.148 -17.875 1.00 47.69 84 ASP D O 1
ATOM 9143 N N . THR D 1 109 ? 22.804 22.959 -18.984 1.00 44.95 85 THR D N 1
ATOM 9144 C CA . THR D 1 109 ? 22.900 23.798 -17.792 1.00 43.75 85 THR D CA 1
ATOM 9145 C C . THR D 1 109 ? 21.607 24.495 -17.361 1.00 41.54 85 THR D C 1
ATOM 9146 O O . THR D 1 109 ? 21.493 24.879 -16.196 1.00 39.61 85 THR D O 1
ATOM 9150 N N . LEU D 1 110 ? 20.648 24.659 -18.280 1.00 39.67 86 LEU D N 1
ATOM 9151 C CA . LEU D 1 110 ? 19.388 25.354 -17.979 1.00 38.07 86 LEU D CA 1
ATOM 9152 C C . LEU D 1 110 ? 18.177 24.422 -17.848 1.00 35.85 86 LEU D C 1
ATOM 9153 O O . LEU D 1 110 ? 17.050 24.886 -17.674 1.00 34.83 86 LEU D O 1
ATOM 9158 N N . GLY D 1 111 ? 18.408 23.116 -17.912 1.00 34.56 87 GLY D N 1
ATOM 9159 C CA . GLY D 1 111 ? 17.330 22.149 -17.797 1.00 34.10 87 GLY D CA 1
ATOM 9160 C C . GLY D 1 111 ? 16.988 21.863 -16.345 1.00 32.92 87 GLY D C 1
ATOM 9161 O O . GLY D 1 111 ? 17.679 22.320 -15.428 1.00 33.27 87 GLY D O 1
ATOM 9162 N N . TYR D 1 112 ? 15.920 21.098 -16.145 1.00 31.31 88 TYR D N 1
ATOM 9163 C CA . TYR D 1 112 ? 15.457 20.727 -14.811 1.00 30.22 88 TYR D CA 1
ATOM 9164 C C . TYR D 1 112 ? 16.530 19.923 -14.081 1.00 32.18 88 TYR D C 1
ATOM 9165 O O . TYR D 1 112 ? 17.183 19.068 -14.683 1.00 32.04 88 TYR D O 1
ATOM 9174 N N . LYS D 1 113 ? 16.694 20.187 -12.786 1.00 31.71 89 LYS D N 1
ATOM 9175 C CA . LYS D 1 113 ? 17.688 19.486 -11.968 1.00 32.52 89 LYS D CA 1
ATOM 9176 C C . LYS D 1 113 ? 17.061 18.946 -10.687 1.00 32.31 89 LYS D C 1
ATOM 9177 O O . LYS D 1 113 ? 15.986 19.386 -10.276 1.00 32.42 89 LYS D O 1
ATOM 9183 N N . ASN D 1 114 ? 17.749 17.998 -10.057 1.00 34.91 90 ASN D N 1
ATOM 9184 C CA . ASN D 1 114 ? 17.315 17.428 -8.790 1.00 35.81 90 ASN D CA 1
ATOM 9185 C C . ASN D 1 114 ? 15.858 16.978 -8.832 1.00 34.99 90 ASN D C 1
ATOM 9186 O O . ASN D 1 114 ? 15.104 17.246 -7.887 1.00 35.43 90 ASN D O 1
ATOM 9191 N N . MET D 1 115 ? 15.431 16.339 -9.920 1.00 33.97 91 MET D N 1
ATOM 9192 C CA . MET D 1 115 ? 14.024 15.960 -10.025 1.00 33.08 91 MET D CA 1
ATOM 9193 C C . MET D 1 115 ? 13.754 14.738 -9.177 1.00 33.09 91 MET D C 1
ATOM 9194 O O . MET D 1 115 ? 14.622 13.885 -9.020 1.00 32.86 91 MET D O 1
ATOM 9199 N N . PRO D 1 116 ? 12.556 14.671 -8.584 1.00 32.45 92 PRO D N 1
ATOM 9200 C CA . PRO D 1 116 ? 12.243 13.579 -7.700 1.00 33.25 92 PRO D CA 1
ATOM 9201 C C . PRO D 1 116 ? 11.836 12.352 -8.448 1.00 34.90 92 PRO D C 1
ATOM 9202 O O . PRO D 1 116 ? 11.739 12.370 -9.684 1.00 34.67 92 PRO D O 1
ATOM 9206 N N . ASN D 1 117 ? 11.580 11.300 -7.676 1.00 35.64 93 ASN D N 1
ATOM 9207 C CA . ASN D 1 117 ? 11.137 10.030 -8.200 1.00 37.75 93 ASN D CA 1
ATOM 9208 C C . ASN D 1 117 ? 9.828 10.256 -8.961 1.00 35.72 93 ASN D C 1
ATOM 9209 O O . ASN D 1 117 ? 9.047 11.106 -8.578 1.00 32.18 93 ASN D O 1
ATOM 9214 N N . HIS D 1 118 ? 9.635 9.504 -10.048 1.00 36.26 94 HIS D N 1
ATOM 9215 C CA . HIS D 1 118 ? 8.441 9.577 -10.921 1.00 35.42 94 HIS D CA 1
ATOM 9216 C C . HIS D 1 118 ? 8.493 10.713 -11.962 1.00 33.91 94 HIS D C 1
ATOM 9217 O O . HIS D 1 118 ? 7.455 11.066 -12.530 1.00 32.30 94 HIS D O 1
ATOM 9224 N N . THR D 1 119 ? 9.669 11.282 -12.227 1.00 33.18 95 THR D N 1
ATOM 9225 C CA . THR D 1 119 ? 9.765 12.360 -13.223 1.00 31.08 95 THR D CA 1
ATOM 9226 C C . THR D 1 119 ? 10.091 11.792 -14.588 1.00 31.56 95 THR D C 1
ATOM 9227 O O . THR D 1 119 ? 10.919 10.932 -14.701 1.00 34.39 95 THR D O 1
ATOM 9231 N N . HIS D 1 120 ? 9.420 12.308 -15.606 1.00 31.58 96 HIS D N 1
ATOM 9232 C CA . HIS D 1 120 ? 9.607 11.913 -16.990 1.00 32.38 96 HIS D CA 1
ATOM 9233 C C . HIS D 1 120 ? 9.920 13.170 -17.785 1.00 31.06 96 HIS D C 1
ATOM 9234 O O . HIS D 1 120 ? 9.182 14.138 -17.708 1.00 28.75 96 HIS D O 1
ATOM 9241 N N . PHE D 1 121 ? 11.038 13.159 -18.506 1.00 31.32 97 PHE D N 1
ATOM 9242 C CA . PHE D 1 121 ? 11.447 14.281 -19.339 1.00 32.71 97 PHE D CA 1
ATOM 9243 C C . PHE D 1 121 ? 10.914 13.971 -20.713 1.00 32.97 97 PHE D C 1
ATOM 9244 O O . PHE D 1 121 ? 11.222 12.931 -21.259 1.00 34.79 97 PHE D O 1
ATOM 9252 N N . VAL D 1 122 ? 10.096 14.861 -21.255 1.00 32.57 98 VAL D N 1
ATOM 9253 C CA . VAL D 1 122 ? 9.468 14.639 -22.551 1.00 32.10 98 VAL D CA 1
ATOM 9254 C C . VAL D 1 122 ? 10.145 15.424 -23.673 1.00 34.02 98 VAL D C 1
ATOM 9255 O O . VAL D 1 122 ? 10.821 16.438 -23.443 1.00 33.47 98 VAL D O 1
ATOM 9259 N N . GLN D 1 123 ? 9.957 14.921 -24.889 1.00 34.57 99 GLN D N 1
ATOM 9260 C CA . GLN D 1 123 ? 10.541 15.483 -26.086 1.00 35.95 99 GLN D CA 1
ATOM 9261 C C . GLN D 1 123 ? 9.423 15.820 -27.065 1.00 33.66 99 GLN D C 1
ATOM 9262 O O . GLN D 1 123 ? 8.318 15.314 -26.945 1.00 32.68 99 GLN D O 1
ATOM 9268 N N . HIS D 1 124 ? 9.735 16.648 -28.058 1.00 33.59 100 HIS D N 1
ATOM 9269 C CA . HIS D 1 124 ? 8.809 16.957 -29.140 1.00 32.32 100 HIS D CA 1
ATOM 9270 C C . HIS D 1 124 ? 8.309 15.650 -29.743 1.00 33.11 100 HIS D C 1
ATOM 9271 O O . HIS D 1 124 ? 9.100 14.727 -29.977 1.00 32.34 100 HIS D O 1
ATOM 9278 N N . ASN D 1 125 ? 6.999 15.594 -29.973 1.00 33.24 101 ASN D N 1
ATOM 9279 C CA . ASN D 1 125 ? 6.274 14.438 -30.532 1.00 34.87 101 ASN D CA 1
ATOM 9280 C C . ASN D 1 125 ? 5.950 13.300 -29.565 1.00 34.80 101 ASN D C 1
ATOM 9281 O O . ASN D 1 125 ? 5.251 12.361 -29.960 1.00 35.96 101 ASN D O 1
ATOM 9286 N N . ASP D 1 126 ? 6.438 13.350 -28.329 1.00 32.99 102 ASP D N 1
ATOM 9287 C CA . ASP D 1 126 ? 6.045 12.331 -27.360 1.00 33.19 102 ASP D CA 1
ATOM 9288 C C . ASP D 1 126 ? 4.539 12.386 -27.110 1.00 32.79 102 ASP D C 1
ATOM 9289 O O . ASP D 1 126 ? 3.909 13.441 -27.247 1.00 31.34 102 ASP D O 1
ATOM 9294 N N . ASP D 1 127 ? 3.982 11.236 -26.741 1.00 32.85 103 ASP D N 1
ATOM 9295 C CA . ASP D 1 127 ? 2.588 11.118 -26.386 1.00 32.32 103 ASP D CA 1
ATOM 9296 C C . ASP D 1 127 ? 2.474 10.733 -24.929 1.00 31.35 103 ASP D C 1
ATOM 9297 O O . ASP D 1 127 ? 3.156 9.830 -24.468 1.00 32.26 103 ASP D O 1
ATOM 9302 N N . ILE D 1 128 ? 1.621 11.442 -24.205 1.00 29.39 104 ILE D N 1
ATOM 9303 C CA . ILE D 1 128 ? 1.336 11.143 -22.813 1.00 29.68 104 ILE D CA 1
ATOM 9304 C C . ILE D 1 128 ? -0.148 10.781 -22.725 1.00 30.11 104 ILE D C 1
ATOM 9305 O O . ILE D 1 128 ? -1.004 11.536 -23.203 1.00 31.42 104 ILE D O 1
ATOM 9310 N N . TYR D 1 129 ? -0.457 9.642 -22.116 1.00 31.13 105 TYR D N 1
ATOM 9311 C CA . TYR D 1 129 ? -1.841 9.220 -21.943 1.00 30.99 105 TYR D CA 1
ATOM 9312 C C . TYR D 1 129 ? -2.283 9.358 -20.493 1.00 30.33 105 TYR D C 1
ATOM 9313 O O . TYR D 1 129 ? -1.647 8.829 -19.578 1.00 30.01 105 TYR D O 1
ATOM 9322 N N . VAL D 1 130 ? -3.357 10.114 -20.286 1.00 29.91 106 VAL D N 1
ATOM 9323 C CA . VAL D 1 130 ? -3.967 10.237 -18.974 1.00 27.62 106 VAL D CA 1
ATOM 9324 C C . VAL D 1 130 ? -5.222 9.413 -19.163 1.00 29.01 106 VAL D C 1
ATOM 9325 O O . VAL D 1 130 ? -6.203 9.893 -19.726 1.00 29.14 106 VAL D O 1
ATOM 9329 N N . GLY D 1 131 ? -5.172 8.157 -18.728 1.00 29.84 107 GLY D N 1
ATOM 9330 C CA . GLY D 1 131 ? -6.253 7.227 -19.006 1.00 31.23 107 GLY D CA 1
ATOM 9331 C C . GLY D 1 131 ? -6.308 7.096 -20.532 1.00 31.80 107 GLY D C 1
ATOM 9332 O O . GLY D 1 131 ? -5.296 6.776 -21.171 1.00 30.62 107 GLY D O 1
ATOM 9333 N N . ASN D 1 132 ? -7.475 7.372 -21.117 1.00 31.57 108 ASN D N 1
ATOM 9334 C CA . ASN D 1 132 ? -7.649 7.308 -22.573 1.00 32.57 108 ASN D CA 1
ATOM 9335 C C . ASN D 1 132 ? -7.417 8.660 -23.255 1.00 31.04 108 ASN D C 1
ATOM 9336 O O . ASN D 1 132 ? -7.479 8.758 -24.474 1.00 32.00 108 ASN D O 1
ATOM 9341 N N . ILE D 1 133 ? -7.149 9.698 -22.477 1.00 29.82 109 ILE D N 1
ATOM 9342 C CA . ILE D 1 133 ? -6.895 11.022 -23.058 1.00 29.31 109 ILE D CA 1
ATOM 9343 C C . ILE D 1 133 ? -5.480 11.030 -23.585 1.00 28.83 109 ILE D C 1
ATOM 9344 O O . ILE D 1 133 ? -4.567 10.550 -22.914 1.00 27.92 109 ILE D O 1
ATOM 9349 N N . LYS D 1 134 ? -5.292 11.593 -24.768 1.00 28.39 110 LYS D N 1
ATOM 9350 C CA . LYS D 1 134 ? -3.968 11.678 -25.345 1.00 28.77 110 LYS D CA 1
ATOM 9351 C C . LYS D 1 134 ? -3.489 13.112 -25.411 1.00 26.69 110 LYS D C 1
ATOM 9352 O O . LYS D 1 134 ? -4.218 14.001 -25.854 1.00 27.41 110 LYS D O 1
ATOM 9358 N N . LEU D 1 135 ? -2.263 13.322 -24.954 1.00 25.71 111 LEU D N 1
ATOM 9359 C CA . LEU D 1 135 ? -1.590 14.614 -25.043 1.00 26.83 111 LEU D CA 1
ATOM 9360 C C . LEU D 1 135 ? -0.348 14.450 -25.923 1.00 27.26 111 LEU D C 1
ATOM 9361 O O . LEU D 1 135 ? 0.508 13.624 -25.625 1.00 29.55 111 LEU D O 1
ATOM 9366 N N . LYS D 1 136 ? -0.259 15.200 -27.012 1.00 27.10 112 LYS D N 1
ATOM 9367 C CA . LYS D 1 136 ? 0.937 15.181 -27.829 1.00 28.80 112 LYS D CA 1
ATOM 9368 C C . LYS D 1 136 ? 1.796 16.362 -27.401 1.00 28.04 112 LYS D C 1
ATOM 9369 O O . LYS D 1 136 ? 1.311 17.497 -27.307 1.00 27.45 112 LYS D O 1
ATOM 9375 N N . VAL D 1 137 ? 3.059 16.091 -27.118 1.00 26.80 113 VAL D N 1
ATOM 9376 C CA . VAL D 1 137 ? 3.980 17.128 -26.690 1.00 26.00 113 VAL D CA 1
ATOM 9377 C C . VAL D 1 137 ? 4.551 17.829 -27.921 1.00 27.09 113 VAL D C 1
ATOM 9378 O O . VAL D 1 137 ? 5.063 17.179 -28.848 1.00 26.45 113 VAL D O 1
ATOM 9382 N N . LEU D 1 138 ? 4.432 19.153 -27.940 1.00 26.28 114 LEU D N 1
ATOM 9383 C CA . LEU D 1 138 ? 4.983 19.964 -29.017 1.00 27.25 114 LEU D CA 1
ATOM 9384 C C . LEU D 1 138 ? 6.016 20.899 -28.416 1.00 27.34 114 LEU D C 1
ATOM 9385 O O . LEU D 1 138 ? 5.714 21.645 -27.490 1.00 27.01 114 LEU D O 1
ATOM 9390 N N . HIS D 1 139 ? 7.244 20.828 -28.909 1.00 28.38 115 HIS D N 1
ATOM 9391 C CA . HIS D 1 139 ? 8.285 21.733 -28.445 1.00 28.50 115 HIS D CA 1
ATOM 9392 C C . HIS D 1 139 ? 7.997 23.090 -29.081 1.00 27.77 115 HIS D C 1
ATOM 9393 O O . HIS D 1 139 ? 8.074 23.238 -30.274 1.00 26.60 115 HIS D O 1
ATOM 9400 N N . THR D 1 140 ? 7.640 24.068 -28.265 1.00 27.23 116 THR D N 1
ATOM 9401 C CA . THR D 1 140 ? 7.310 25.387 -28.771 1.00 26.93 116 THR D CA 1
ATOM 9402 C C . THR D 1 140 ? 8.223 26.417 -28.098 1.00 26.29 116 THR D C 1
ATOM 9403 O O . THR D 1 140 ? 7.783 27.220 -27.294 1.00 25.15 116 THR D O 1
ATOM 9407 N N . PRO D 1 141 ? 9.511 26.390 -28.426 1.00 26.42 117 PRO D N 1
ATOM 9408 C CA . PRO D 1 141 ? 10.380 27.343 -27.765 1.00 27.51 117 PRO D CA 1
ATOM 9409 C C . PRO D 1 141 ? 10.158 28.798 -28.189 1.00 28.61 117 PRO D C 1
ATOM 9410 O O . PRO D 1 141 ? 9.560 29.069 -29.234 1.00 28.73 117 PRO D O 1
ATOM 9414 N N . GLY D 1 142 ? 10.688 29.719 -27.378 1.00 29.30 118 GLY D N 1
ATOM 9415 C CA . GLY D 1 142 ? 10.606 31.160 -27.643 1.00 29.09 118 GLY D CA 1
ATOM 9416 C C . GLY D 1 142 ? 10.601 31.909 -26.323 1.00 28.42 118 GLY D C 1
ATOM 9417 O O . GLY D 1 142 ? 11.521 32.675 -26.008 1.00 28.77 118 GLY D O 1
ATOM 9418 N N . HIS D 1 143 ? 9.549 31.678 -25.551 1.00 26.51 119 HIS D N 1
ATOM 9419 C CA . HIS D 1 143 ? 9.429 32.257 -24.230 1.00 26.53 119 HIS D CA 1
ATOM 9420 C C . HIS D 1 143 ? 10.604 31.762 -23.399 1.00 26.54 119 HIS D C 1
ATOM 9421 O O . HIS D 1 143 ? 11.247 32.532 -22.665 1.00 27.23 119 HIS D O 1
ATOM 9428 N N . THR D 1 144 ? 10.871 30.463 -23.522 1.00 27.12 120 THR D N 1
ATOM 9429 C CA . THR D 1 144 ? 12.038 29.820 -22.922 1.00 26.89 120 THR D CA 1
ATOM 9430 C C . THR D 1 144 ? 12.515 28.799 -23.945 1.00 27.62 120 THR D C 1
ATOM 9431 O O . THR D 1 144 ? 11.755 28.385 -24.813 1.00 26.87 120 THR D O 1
ATOM 9435 N N . PRO D 1 145 ? 13.777 28.385 -23.858 1.00 28.84 121 PRO D N 1
ATOM 9436 C CA . PRO D 1 145 ? 14.205 27.407 -24.856 1.00 29.99 121 PRO D CA 1
ATOM 9437 C C . PRO D 1 145 ? 13.533 26.034 -24.689 1.00 29.73 121 PRO D C 1
ATOM 9438 O O . PRO D 1 145 ? 13.414 25.288 -25.669 1.00 29.54 121 PRO D O 1
ATOM 9442 N N . GLU D 1 146 ? 13.087 25.700 -23.476 1.00 29.58 122 GLU D N 1
ATOM 9443 C CA . GLU D 1 146 ? 12.479 24.381 -23.236 1.00 28.76 122 GLU D CA 1
ATOM 9444 C C . GLU D 1 146 ? 10.964 24.330 -23.322 1.00 27.01 122 GLU D C 1
ATOM 9445 O O . GLU D 1 146 ? 10.393 23.239 -23.275 1.00 27.46 122 GLU D O 1
ATOM 9451 N N . SER D 1 147 ? 10.310 25.484 -23.463 1.00 26.92 123 SER D N 1
ATOM 9452 C CA . SER D 1 147 ? 8.848 25.545 -23.509 1.00 26.07 123 SER D CA 1
ATOM 9453 C C . SER D 1 147 ? 8.198 24.481 -24.388 1.00 25.36 123 SER D C 1
ATOM 9454 O O . SER D 1 147 ? 8.580 24.286 -25.543 1.00 26.31 123 SER D O 1
ATOM 9457 N N . ILE D 1 148 ? 7.210 23.809 -23.820 1.00 24.16 124 ILE D N 1
ATOM 9458 C CA . ILE D 1 148 ? 6.416 22.828 -24.539 1.00 23.88 124 ILE D CA 1
ATOM 9459 C C . ILE D 1 148 ? 4.944 23.154 -24.351 1.00 24.60 124 ILE D C 1
ATOM 9460 O O . ILE D 1 148 ? 4.557 23.808 -23.385 1.00 23.71 124 ILE D O 1
ATOM 9465 N N . SER D 1 149 ? 4.146 22.695 -25.305 1.00 25.22 125 SER D N 1
ATOM 9466 C CA . SER D 1 149 ? 2.704 22.852 -25.305 1.00 24.14 125 SER D CA 1
ATOM 9467 C C . SER D 1 149 ? 2.144 21.442 -25.446 1.00 24.40 125 SER D C 1
ATOM 9468 O O . SER D 1 149 ? 2.805 20.579 -25.997 1.00 25.86 125 SER D O 1
ATOM 9471 N N . PHE D 1 150 ? 0.937 21.212 -24.950 1.00 23.22 126 PHE D N 1
ATOM 9472 C CA . PHE D 1 150 ? 0.334 19.888 -24.968 1.00 23.36 126 PHE D CA 1
ATOM 9473 C C . PHE D 1 150 ? -0.926 19.899 -25.807 1.00 23.17 126 PHE D C 1
ATOM 9474 O O . PHE D 1 150 ? -1.877 20.613 -25.486 1.00 23.64 126 PHE D O 1
ATOM 9482 N N . LEU D 1 151 ? -0.934 19.101 -26.874 1.00 24.83 127 LEU D N 1
ATOM 9483 C CA . LEU D 1 151 ? -2.078 19.007 -27.779 1.00 25.06 127 LEU D CA 1
ATOM 9484 C C . LEU D 1 151 ? -2.942 17.839 -27.336 1.00 25.76 127 LEU D C 1
ATOM 9485 O O . LEU D 1 151 ? -2.511 16.658 -27.379 1.00 24.13 127 LEU D O 1
ATOM 9490 N N . LEU D 1 152 ? -4.154 18.163 -26.889 1.00 25.23 128 LEU D N 1
ATOM 9491 C CA . LEU D 1 152 ? -5.080 17.157 -26.380 1.00 25.33 128 LEU D CA 1
ATOM 9492 C C . LEU D 1 152 ? -6.081 16.607 -27.382 1.00 26.70 128 LEU D C 1
ATOM 9493 O O . LEU D 1 152 ? -6.738 17.359 -28.123 1.00 26.09 128 LEU D O 1
ATOM 9498 N N . THR D 1 153 ? -6.207 15.281 -27.365 1.00 27.71 129 THR D N 1
ATOM 9499 C CA . THR D 1 153 ? -7.212 14.570 -28.152 1.00 29.04 129 THR D CA 1
ATOM 9500 C C . THR D 1 153 ? -7.991 13.647 -27.216 1.00 29.58 129 THR D C 1
ATOM 9501 O O . THR D 1 153 ? -7.409 12.866 -26.459 1.00 29.42 129 THR D O 1
ATOM 9505 N N . ASP D 1 154 ? -9.313 13.756 -27.280 1.00 30.56 130 ASP D N 1
ATOM 9506 C CA . ASP D 1 154 ? -10.238 12.990 -26.455 1.00 30.30 130 ASP D CA 1
ATOM 9507 C C . ASP D 1 154 ? -10.480 11.618 -27.113 1.00 31.83 130 ASP D C 1
ATOM 9508 O O . ASP D 1 154 ? -11.569 11.322 -27.608 1.00 31.17 130 ASP D O 1
ATOM 9513 N N . GLU D 1 155 ? -9.454 10.773 -27.118 1.00 32.56 131 GLU D N 1
ATOM 9514 C CA . GLU D 1 155 ? -9.576 9.450 -27.733 1.00 33.46 131 GLU D CA 1
ATOM 9515 C C . GLU D 1 155 ? -10.567 8.549 -27.016 1.00 33.88 131 GLU D C 1
ATOM 9516 O O . GLU D 1 155 ? -11.185 7.707 -27.642 1.00 34.99 131 GLU D O 1
ATOM 9522 N N . GLY D 1 156 ? -10.736 8.741 -25.712 1.00 33.75 132 GLY D N 1
ATOM 9523 C CA . GLY D 1 156 ? -11.708 7.968 -24.943 1.00 34.12 132 GLY D CA 1
ATOM 9524 C C . GLY D 1 156 ? -13.135 8.198 -25.429 1.00 35.18 132 GLY D C 1
ATOM 9525 O O . GLY D 1 156 ? -13.998 7.352 -25.209 1.00 36.99 132 GLY D O 1
ATOM 9526 N N . ALA D 1 157 ? -13.386 9.350 -26.060 1.00 33.77 133 ALA D N 1
ATOM 9527 C CA . ALA D 1 157 ? -14.699 9.668 -26.630 1.00 34.81 133 ALA D CA 1
ATOM 9528 C C . ALA D 1 157 ? -14.736 9.278 -28.112 1.00 36.79 133 ALA D C 1
ATOM 9529 O O . ALA D 1 157 ? -15.762 9.417 -28.768 1.00 37.81 133 ALA D O 1
ATOM 9531 N N . GLY D 1 158 ? -13.608 8.789 -28.626 1.00 36.75 134 GLY D N 1
ATOM 9532 C CA . GLY D 1 158 ? -13.491 8.384 -30.014 1.00 38.52 134 GLY D CA 1
ATOM 9533 C C . GLY D 1 158 ? -13.093 9.516 -30.947 1.00 38.28 134 GLY D C 1
ATOM 9534 O O . GLY D 1 158 ? -13.188 9.381 -32.156 1.00 39.79 134 GLY D O 1
ATOM 9535 N N . ALA D 1 159 ? -12.633 10.635 -30.399 1.00 36.84 135 ALA D N 1
ATOM 9536 C CA . ALA D 1 159 ? -12.281 11.775 -31.243 1.00 36.51 135 ALA D CA 1
ATOM 9537 C C . ALA D 1 159 ? -11.081 11.435 -32.107 1.00 36.43 135 ALA D C 1
ATOM 9538 O O . ALA D 1 159 ? -10.137 10.798 -31.648 1.00 36.95 135 ALA D O 1
ATOM 9540 N N . GLN D 1 160 ? -11.146 11.845 -33.367 1.00 36.90 136 GLN D N 1
ATOM 9541 C CA . GLN D 1 160 ? -10.087 11.608 -34.334 1.00 38.64 136 GLN D CA 1
ATOM 9542 C C . GLN D 1 160 ? -9.302 12.876 -34.573 1.00 36.47 136 GLN D C 1
ATOM 9543 O O . GLN D 1 160 ? -8.361 12.895 -35.368 1.00 37.06 136 GLN D O 1
ATOM 9549 N N . VAL D 1 161 ? -9.719 13.947 -33.915 1.00 34.17 137 VAL D N 1
ATOM 9550 C CA . VAL D 1 161 ? -9.120 15.245 -34.107 1.00 32.01 137 VAL D CA 1
ATOM 9551 C C . VAL D 1 161 ? -8.847 15.895 -32.741 1.00 30.97 137 VAL D C 1
ATOM 9552 O O . VAL D 1 161 ? -9.456 15.531 -31.726 1.00 29.99 137 VAL D O 1
ATOM 9556 N N . PRO D 1 162 ? -7.905 16.839 -32.706 1.00 30.01 138 PRO D N 1
ATOM 9557 C CA . PRO D 1 162 ? -7.551 17.485 -31.460 1.00 28.84 138 PRO D CA 1
ATOM 9558 C C . PRO D 1 162 ? -8.600 18.507 -31.009 1.00 27.87 138 PRO D C 1
ATOM 9559 O O . PRO D 1 162 ? -9.313 19.082 -31.835 1.00 27.15 138 PRO D O 1
ATOM 9563 N N . MET D 1 163 ? -8.679 18.707 -29.696 1.00 27.37 139 MET D N 1
ATOM 9564 C CA . MET D 1 163 ? -9.643 19.606 -29.075 1.00 26.80 139 MET D CA 1
ATOM 9565 C C . MET D 1 163 ? -9.006 20.940 -28.696 1.00 25.43 139 MET D C 1
ATOM 9566 O O . MET D 1 163 ? -9.623 21.998 -28.815 1.00 25.39 139 MET D O 1
ATOM 9571 N N . GLY D 1 164 ? -7.777 20.893 -28.217 1.00 25.02 140 GLY D N 1
ATOM 9572 C CA . GLY D 1 164 ? -7.109 22.102 -27.803 1.00 24.37 140 GLY D CA 1
ATOM 9573 C C . GLY D 1 164 ? -5.653 21.935 -27.449 1.00 23.47 140 GLY D C 1
ATOM 9574 O O . GLY D 1 164 ? -5.151 20.815 -27.331 1.00 25.78 140 GLY D O 1
ATOM 9575 N N . LEU D 1 165 ? -5.011 23.083 -27.242 1.00 22.69 141 LEU D N 1
ATOM 9576 C CA . LEU D 1 165 ? -3.615 23.203 -26.926 1.00 23.10 141 LEU D CA 1
ATOM 9577 C C . LEU D 1 165 ? -3.389 23.925 -25.603 1.00 22.30 141 LEU D C 1
ATOM 9578 O O . LEU D 1 165 ? -3.853 25.064 -25.418 1.00 23.62 141 LEU D O 1
ATOM 9583 N N . PHE D 1 166 ? -2.716 23.251 -24.674 1.00 22.21 142 PHE D N 1
ATOM 9584 C CA . PHE D 1 166 ? -2.277 23.872 -23.433 1.00 21.68 142 PHE D CA 1
ATOM 9585 C C . PHE D 1 166 ? -1.013 24.565 -23.881 1.00 21.67 142 PHE D C 1
ATOM 9586 O O . PHE D 1 166 ? 0.007 23.913 -24.106 1.00 23.08 142 PHE D O 1
ATOM 9594 N N . SER D 1 167 ? -1.089 25.877 -24.042 1.00 22.38 143 SER D N 1
ATOM 9595 C CA . SER D 1 167 ? 0.003 26.659 -24.646 1.00 23.60 143 SER D CA 1
ATOM 9596 C C . SER D 1 167 ? 0.982 27.328 -23.709 1.00 22.86 143 SER D C 1
ATOM 9597 O O . SER D 1 167 ? 1.923 27.996 -24.163 1.00 23.27 143 SER D O 1
ATOM 9600 N N . GLY D 1 168 ? 0.769 27.186 -22.409 1.00 22.67 144 GLY D N 1
ATOM 9601 C CA . GLY D 1 168 ? 1.659 27.817 -21.432 1.00 21.49 144 GLY D CA 1
ATOM 9602 C C . GLY D 1 168 ? 1.823 29.283 -21.724 1.00 21.58 144 GLY D C 1
ATOM 9603 O O . GLY D 1 168 ? 0.836 29.991 -21.883 1.00 22.14 144 GLY D O 1
ATOM 9604 N N . ASP D 1 169 ? 3.064 29.748 -21.788 1.00 22.15 145 ASP D N 1
ATOM 9605 C CA . ASP D 1 169 ? 3.343 31.151 -22.092 1.00 23.87 145 ASP D CA 1
ATOM 9606 C C . ASP D 1 169 ? 3.796 31.370 -23.550 1.00 25.31 145 ASP D C 1
ATOM 9607 O O . ASP D 1 169 ? 4.400 32.382 -23.889 1.00 26.43 145 ASP D O 1
ATOM 9612 N N . PHE D 1 170 ? 3.467 30.415 -24.410 1.00 26.08 146 PHE D N 1
ATOM 9613 C CA . PHE D 1 170 ? 3.776 30.491 -25.817 1.00 26.06 146 PHE D CA 1
ATOM 9614 C C . PHE D 1 170 ? 2.718 31.376 -26.484 1.00 25.89 146 PHE D C 1
ATOM 9615 O O . PHE D 1 170 ? 3.041 32.451 -26.986 1.00 25.46 146 PHE D O 1
ATOM 9623 N N . ILE D 1 171 ? 1.461 30.930 -26.455 1.00 25.12 147 ILE D N 1
ATOM 9624 C CA . ILE D 1 171 ? 0.335 31.691 -26.991 1.00 24.16 147 ILE D CA 1
ATOM 9625 C C . ILE D 1 171 ? -0.646 32.069 -25.857 1.00 25.09 147 ILE D C 1
ATOM 9626 O O . ILE D 1 171 ? -1.104 31.212 -25.072 1.00 21.29 147 ILE D O 1
ATOM 9631 N N . PHE D 1 172 ? -0.935 33.360 -25.780 1.00 25.16 148 PHE D N 1
ATOM 9632 C CA . PHE D 1 172 ? -1.899 33.883 -24.846 1.00 26.24 148 PHE D CA 1
ATOM 9633 C C . PHE D 1 172 ? -3.104 34.292 -25.659 1.00 26.28 148 PHE D C 1
ATOM 9634 O O . PHE D 1 172 ? -3.096 34.191 -26.876 1.00 26.65 148 PHE D O 1
ATOM 9642 N N . VAL D 1 173 ? -4.140 34.770 -24.983 1.00 26.31 149 VAL D N 1
ATOM 9643 C CA . VAL D 1 173 ? -5.299 35.274 -25.669 1.00 25.79 149 VAL D CA 1
ATOM 9644 C C . VAL D 1 173 ? -4.946 36.700 -26.061 1.00 27.04 149 VAL D C 1
ATOM 9645 O O . VAL D 1 173 ? -4.817 37.559 -25.206 1.00 27.72 149 VAL D O 1
ATOM 9649 N N . GLY D 1 174 ? -4.768 36.940 -27.355 1.00 28.29 150 GLY D N 1
ATOM 9650 C CA . GLY D 1 174 ? -4.466 38.275 -27.847 1.00 29.06 150 GLY D CA 1
ATOM 9651 C C . GLY D 1 174 ? -2.994 38.633 -27.921 1.00 29.08 150 GLY D C 1
ATOM 9652 O O . GLY D 1 174 ? -2.664 39.707 -28.416 1.00 30.68 150 GLY D O 1
ATOM 9653 N N . ASP D 1 175 ? -2.108 37.748 -27.456 1.00 27.55 151 ASP D N 1
ATOM 9654 C CA . ASP D 1 175 ? -0.669 38.035 -27.481 1.00 28.11 151 ASP D CA 1
ATOM 9655 C C . ASP D 1 175 ? 0.169 36.748 -27.353 1.00 26.25 151 ASP D C 1
ATOM 9656 O O . ASP D 1 175 ? -0.361 35.641 -27.373 1.00 24.14 151 ASP D O 1
ATOM 9661 N N . ILE D 1 176 ? 1.486 36.899 -27.268 1.00 26.59 152 ILE D N 1
ATOM 9662 C CA . ILE D 1 176 ? 2.385 35.756 -27.103 1.00 25.64 152 ILE D CA 1
ATOM 9663 C C . ILE D 1 176 ? 3.429 36.067 -26.048 1.00 26.74 152 ILE D C 1
ATOM 9664 O O . ILE D 1 176 ? 3.601 37.220 -25.660 1.00 26.77 152 ILE D O 1
ATOM 9669 N N . GLY D 1 177 ? 4.125 35.039 -25.576 1.00 29.82 153 GLY D N 1
ATOM 9670 C CA . GLY D 1 177 ? 5.126 35.229 -24.540 1.00 31.91 153 GLY D CA 1
ATOM 9671 C C . GLY D 1 177 ? 6.351 35.969 -25.017 1.00 34.16 153 GLY D C 1
ATOM 9672 O O . GLY D 1 177 ? 6.607 36.060 -26.204 1.00 34.71 153 GLY D O 1
ATOM 9673 N N . ARG D 1 178 ? 7.089 36.526 -24.072 1.00 38.50 154 ARG D N 1
ATOM 9674 C CA . ARG D 1 178 ? 8.318 37.243 -24.377 1.00 42.12 154 ARG D CA 1
ATOM 9675 C C . ARG D 1 178 ? 9.503 36.369 -24.002 1.00 42.86 154 ARG D C 1
ATOM 9676 O O . ARG D 1 178 ? 9.409 35.579 -23.075 1.00 39.66 154 ARG D O 1
ATOM 9684 N N . PRO D 1 179 ? 10.609 36.467 -24.753 1.00 46.14 155 PRO D N 1
ATOM 9685 C CA . PRO D 1 179 ? 11.778 35.664 -24.408 1.00 49.05 155 PRO D CA 1
ATOM 9686 C C . PRO D 1 179 ? 12.533 36.307 -23.266 1.00 52.75 155 PRO D C 1
ATOM 9687 O O . PRO D 1 179 ? 12.444 37.514 -23.095 1.00 53.65 155 PRO D O 1
ATOM 9691 N N . ASP D 1 180 ? 13.251 35.523 -22.467 1.00 57.00 156 ASP D N 1
ATOM 9692 C CA . ASP D 1 180 ? 14.070 36.118 -21.401 1.00 60.57 156 ASP D CA 1
ATOM 9693 C C . ASP D 1 180 ? 15.461 36.500 -21.933 1.00 62.75 156 ASP D C 1
ATOM 9694 O O . ASP D 1 180 ? 15.913 35.974 -22.954 1.00 62.11 156 ASP D O 1
ATOM 9699 N N . LEU D 1 181 ? 16.125 37.419 -21.227 1.00 65.65 157 LEU D N 1
ATOM 9700 C CA . LEU D 1 181 ? 17.486 37.847 -21.567 1.00 68.09 157 LEU D CA 1
ATOM 9701 C C . LEU D 1 181 ? 18.500 36.735 -21.268 1.00 68.90 157 LEU D C 1
ATOM 9702 O O . LEU D 1 181 ? 18.184 35.739 -20.602 1.00 68.26 157 LEU D O 1
ATOM 9707 N N . GLY D 1 190 ? 21.827 38.713 -28.787 1.00 73.06 166 GLY D N 1
ATOM 9708 C CA . GLY D 1 190 ? 21.987 37.977 -27.537 1.00 73.09 166 GLY D CA 1
ATOM 9709 C C . GLY D 1 190 ? 20.954 36.876 -27.396 1.00 71.18 166 GLY D C 1
ATOM 9710 O O . GLY D 1 190 ? 20.339 36.464 -28.382 1.00 70.39 166 GLY D O 1
ATOM 9711 N N . SER D 1 191 ? 20.761 36.399 -26.168 1.00 70.37 167 SER D N 1
ATOM 9712 C CA . SER D 1 191 ? 19.794 35.328 -25.903 1.00 68.36 167 SER D CA 1
ATOM 9713 C C . SER D 1 191 ? 18.337 35.789 -26.114 1.00 65.61 167 SER D C 1
ATOM 9714 O O . SER D 1 191 ? 17.440 34.960 -26.323 1.00 63.93 167 SER D O 1
ATOM 9717 N N . SER D 1 192 ? 18.106 37.104 -26.078 1.00 63.94 168 SER D N 1
ATOM 9718 C CA . SER D 1 192 ? 16.763 37.647 -26.318 1.00 60.66 168 SER D CA 1
ATOM 9719 C C . SER D 1 192 ? 16.393 37.499 -27.815 1.00 57.29 168 SER D C 1
ATOM 9720 O O . SER D 1 192 ? 15.265 37.116 -28.144 1.00 54.20 168 SER D O 1
ATOM 9723 N N . GLU D 1 193 ? 17.353 37.786 -28.703 1.00 55.38 169 GLU D N 1
ATOM 9724 C CA . GLU D 1 193 ? 17.145 37.651 -30.156 1.00 53.32 169 GLU D CA 1
ATOM 9725 C C . GLU D 1 193 ? 16.982 36.178 -30.582 1.00 49.69 169 GLU D C 1
ATOM 9726 O O . GLU D 1 193 ? 16.132 35.855 -31.412 1.00 46.94 169 GLU D O 1
ATOM 9732 N N . ILE D 1 194 ? 17.807 35.292 -30.028 1.00 47.51 170 ILE D N 1
ATOM 9733 C CA . ILE D 1 194 ? 17.690 33.862 -30.315 1.00 45.12 170 ILE D CA 1
ATOM 9734 C C . ILE D 1 194 ? 16.289 33.367 -29.922 1.00 41.68 170 ILE D C 1
ATOM 9735 O O . ILE D 1 194 ? 15.671 32.620 -30.655 1.00 39.23 170 ILE D O 1
ATOM 9740 N N . GLY D 1 195 ? 15.801 33.794 -28.760 1.00 39.67 171 GLY D N 1
ATOM 9741 C CA . GLY D 1 195 ? 14.476 33.412 -28.302 1.00 37.83 171 GLY D CA 1
ATOM 9742 C C . GLY D 1 195 ? 13.415 33.983 -29.233 1.00 37.14 171 GLY D C 1
ATOM 9743 O O . GLY D 1 195 ? 12.438 33.312 -29.579 1.00 36.07 171 GLY D O 1
ATOM 9744 N N . ALA D 1 196 ? 13.607 35.233 -29.635 1.00 36.41 172 ALA D N 1
ATOM 9745 C CA . ALA D 1 196 ? 12.677 35.884 -30.542 1.00 35.98 172 ALA D CA 1
ATOM 9746 C C . ALA D 1 196 ? 12.554 35.065 -31.835 1.00 34.81 172 ALA D C 1
ATOM 9747 O O . ALA D 1 196 ? 11.449 34.813 -32.304 1.00 33.19 172 ALA D O 1
ATOM 9749 N N . LYS D 1 197 ? 13.694 34.629 -32.382 1.00 35.80 173 LYS D N 1
ATOM 9750 C CA . LYS D 1 197 ? 13.713 33.810 -33.607 1.00 35.28 173 LYS D CA 1
ATOM 9751 C C . LYS D 1 197 ? 13.041 32.443 -33.414 1.00 34.35 173 LYS D C 1
ATOM 9752 O O . LYS D 1 197 ? 12.309 31.983 -34.301 1.00 33.05 173 LYS D O 1
ATOM 9758 N N . GLN D 1 198 ? 13.291 31.800 -32.266 1.00 33.44 174 GLN D N 1
ATOM 9759 C CA . GLN D 1 198 ? 12.642 30.530 -31.947 1.00 32.82 174 GLN D CA 1
ATOM 9760 C C . GLN D 1 198 ? 11.131 30.751 -31.856 1.00 30.46 174 GLN D C 1
ATOM 9761 O O . GLN D 1 198 ? 10.348 29.946 -32.358 1.00 30.39 174 GLN D O 1
ATOM 9767 N N . MET D 1 199 ? 10.714 31.838 -31.214 1.00 29.34 175 MET D N 1
ATOM 9768 C CA . MET D 1 199 ? 9.274 32.137 -31.105 1.00 28.87 175 MET D CA 1
ATOM 9769 C C . MET D 1 199 ? 8.597 32.267 -32.486 1.00 28.80 175 MET D C 1
ATOM 9770 O O . MET D 1 199 ? 7.508 31.725 -32.711 1.00 28.31 175 MET D O 1
ATOM 9775 N N . PHE D 1 200 ? 9.243 32.994 -33.395 1.00 28.40 176 PHE D N 1
ATOM 9776 C CA . PHE D 1 200 ? 8.725 33.184 -34.747 1.00 28.60 176 PHE D CA 1
ATOM 9777 C C . PHE D 1 200 ? 8.538 31.831 -35.431 1.00 28.73 176 PHE D C 1
ATOM 9778 O O . PHE D 1 200 ? 7.512 31.573 -36.062 1.00 26.55 176 PHE D O 1
ATOM 9786 N N . LYS D 1 201 ? 9.546 30.973 -35.295 1.00 29.65 177 LYS D N 1
ATOM 9787 C CA . LYS D 1 201 ? 9.506 29.650 -35.882 1.00 31.91 177 LYS D CA 1
ATOM 9788 C C . LYS D 1 201 ? 8.410 28.769 -35.218 1.00 30.31 177 LYS D C 1
ATOM 9789 O O . LYS D 1 201 ? 7.707 28.038 -35.897 1.00 30.03 177 LYS D O 1
ATOM 9795 N N . SER D 1 202 ? 8.255 28.858 -33.899 1.00 30.06 178 SER D N 1
ATOM 9796 C CA . SER D 1 202 ? 7.229 28.071 -33.205 1.00 29.32 178 SER D CA 1
ATOM 9797 C C . SER D 1 202 ? 5.829 28.509 -33.666 1.00 29.16 178 SER D C 1
ATOM 9798 O O . SER D 1 202 ? 4.944 27.682 -33.865 1.00 28.87 178 SER D O 1
ATOM 9801 N N . ILE D 1 203 ? 5.634 29.812 -33.832 1.00 29.53 179 ILE D N 1
ATOM 9802 C CA . ILE D 1 203 ? 4.342 30.333 -34.306 1.00 30.01 179 ILE D CA 1
ATOM 9803 C C . ILE D 1 203 ? 4.038 29.776 -35.695 1.00 30.99 179 ILE D C 1
ATOM 9804 O O . ILE D 1 203 ? 2.927 29.342 -35.959 1.00 29.47 179 ILE D O 1
ATOM 9809 N N . GLU D 1 204 ? 5.042 29.772 -36.572 1.00 32.74 180 GLU D N 1
ATOM 9810 C CA . GLU D 1 204 ? 4.860 29.242 -37.923 1.00 34.24 180 GLU D CA 1
ATOM 9811 C C . GLU D 1 204 ? 4.450 27.778 -37.854 1.00 33.90 180 GLU D C 1
ATOM 9812 O O . GLU D 1 204 ? 3.504 27.369 -38.523 1.00 33.50 180 GLU D O 1
ATOM 9818 N N . SER D 1 205 ? 5.130 26.987 -37.029 1.00 33.88 181 SER D N 1
ATOM 9819 C CA . SER D 1 205 ? 4.810 25.557 -36.961 1.00 35.99 181 SER D CA 1
ATOM 9820 C C . SER D 1 205 ? 3.380 25.305 -36.452 1.00 35.06 181 SER D C 1
ATOM 9821 O O . SER D 1 205 ? 2.672 24.460 -36.994 1.00 37.24 181 SER D O 1
ATOM 9824 N N . ILE D 1 206 ? 2.932 26.079 -35.469 1.00 32.79 182 ILE D N 1
ATOM 9825 C CA . ILE D 1 206 ? 1.601 25.867 -34.890 1.00 32.75 182 ILE D CA 1
ATOM 9826 C C . ILE D 1 206 ? 0.438 26.254 -35.830 1.00 33.26 182 ILE D C 1
ATOM 9827 O O . ILE D 1 206 ? -0.715 25.875 -35.594 1.00 31.44 182 ILE D O 1
ATOM 9832 N N . LYS D 1 207 ? 0.714 27.002 -36.891 1.00 34.29 183 LYS D N 1
ATOM 9833 C CA . LYS D 1 207 ? -0.373 27.396 -37.810 1.00 36.01 183 LYS D CA 1
ATOM 9834 C C . LYS D 1 207 ? -1.028 26.224 -38.545 1.00 36.26 183 LYS D C 1
ATOM 9835 O O . LYS D 1 207 ? -2.162 26.342 -39.015 1.00 36.57 183 LYS D O 1
ATOM 9841 N N A ASP D 1 208 ? -0.308 25.106 -38.637 0.60 36.37 184 ASP D N 1
ATOM 9842 N N B ASP D 1 208 ? -0.313 25.105 -38.637 0.40 36.21 184 ASP D N 1
ATOM 9843 C CA A ASP D 1 208 ? -0.778 23.914 -39.348 0.60 36.90 184 ASP D CA 1
ATOM 9844 C CA B ASP D 1 208 ? -0.795 23.935 -39.360 0.40 36.61 184 ASP D CA 1
ATOM 9845 C C A ASP D 1 208 ? -1.883 23.156 -38.598 0.60 35.64 184 ASP D C 1
ATOM 9846 C C B ASP D 1 208 ? -1.888 23.163 -38.604 0.40 35.53 184 ASP D C 1
ATOM 9847 O O A ASP D 1 208 ? -2.536 22.288 -39.166 0.60 36.21 184 ASP D O 1
ATOM 9848 O O B ASP D 1 208 ? -2.538 22.293 -39.176 0.40 36.15 184 ASP D O 1
ATOM 9857 N N . LEU D 1 209 ? -2.084 23.469 -37.323 1.00 34.04 185 LEU D N 1
ATOM 9858 C CA . LEU D 1 209 ? -3.120 22.807 -36.540 1.00 32.83 185 LEU D CA 1
ATOM 9859 C C . LEU D 1 209 ? -4.499 23.336 -36.960 1.00 32.24 185 LEU D C 1
ATOM 9860 O O . LEU D 1 209 ? -4.608 24.405 -37.573 1.00 31.60 185 LEU D O 1
ATOM 9865 N N . PRO D 1 210 ? -5.557 22.580 -36.644 1.00 31.23 186 PRO D N 1
ATOM 9866 C CA . PRO D 1 210 ? -6.886 23.018 -37.024 1.00 31.31 186 PRO D CA 1
ATOM 9867 C C . PRO D 1 210 ? -7.290 24.324 -36.323 1.00 31.09 186 PRO D C 1
ATOM 9868 O O . PRO D 1 210 ? -7.011 24.513 -35.141 1.00 27.74 186 PRO D O 1
ATOM 9872 N N . ASP D 1 211 ? -7.960 25.203 -37.057 1.00 31.77 187 ASP D N 1
ATOM 9873 C CA . ASP D 1 211 ? -8.377 26.489 -36.514 1.00 31.95 187 ASP D CA 1
ATOM 9874 C C . ASP D 1 211 ? -9.465 26.401 -35.460 1.00 29.87 187 ASP D C 1
ATOM 9875 O O . ASP D 1 211 ? -9.668 27.361 -34.710 1.00 29.81 187 ASP D O 1
ATOM 9880 N N . TYR D 1 212 ? -10.159 25.266 -35.404 1.00 28.20 188 TYR D N 1
ATOM 9881 C CA . TYR D 1 212 ? -11.191 25.048 -34.397 1.00 27.08 188 TYR D CA 1
ATOM 9882 C C . TYR D 1 212 ? -10.666 24.564 -33.032 1.00 25.05 188 TYR D C 1
ATOM 9883 O O . TYR D 1 212 ? -11.448 24.398 -32.103 1.00 25.40 188 TYR D O 1
ATOM 9892 N N . ILE D 1 213 ? -9.372 24.305 -32.894 1.00 25.02 189 ILE D N 1
ATOM 9893 C CA . ILE D 1 213 ? -8.869 23.879 -31.588 1.00 24.96 189 ILE D CA 1
ATOM 9894 C C . ILE D 1 213 ? -8.918 25.038 -30.594 1.00 24.82 189 ILE D C 1
ATOM 9895 O O . ILE D 1 213 ? -8.769 26.193 -30.958 1.00 25.33 189 ILE D O 1
ATOM 9900 N N . GLN D 1 214 ? -9.190 24.708 -29.344 1.00 24.49 190 GLN D N 1
ATOM 9901 C CA . GLN D 1 214 ? -9.134 25.676 -28.272 1.00 23.99 190 GLN D CA 1
ATOM 9902 C C . GLN D 1 214 ? -7.679 25.943 -27.889 1.00 23.64 190 GLN D C 1
ATOM 9903 O O . GLN D 1 214 ? -6.790 25.081 -28.100 1.00 24.86 190 GLN D O 1
ATOM 9909 N N . ILE D 1 215 ? -7.451 27.140 -27.354 1.00 22.47 191 ILE D N 1
ATOM 9910 C CA . ILE D 1 215 ? -6.140 27.584 -26.834 1.00 23.38 191 ILE D CA 1
ATOM 9911 C C . ILE D 1 215 ? -6.329 27.817 -25.342 1.00 21.96 191 ILE D C 1
ATOM 9912 O O . ILE D 1 215 ? -7.169 28.620 -24.929 1.00 21.61 191 ILE D O 1
ATOM 9917 N N . TRP D 1 216 ? -5.584 27.067 -24.546 1.00 22.03 192 TRP D N 1
ATOM 9918 C CA . TRP D 1 216 ? -5.661 27.104 -23.100 1.00 21.95 192 TRP D CA 1
ATOM 9919 C C . TRP D 1 216 ? -4.337 27.638 -22.568 1.00 22.88 192 TRP D C 1
ATOM 9920 O O . TRP D 1 216 ? -3.381 26.878 -22.334 1.00 21.39 192 TRP D O 1
ATOM 9931 N N . PRO D 1 217 ? -4.263 28.958 -22.391 1.00 23.35 193 PRO D N 1
ATOM 9932 C CA . PRO D 1 217 ? -3.000 29.570 -22.000 1.00 23.37 193 PRO D CA 1
ATOM 9933 C C . PRO D 1 217 ? -2.609 29.388 -20.542 1.00 23.07 193 PRO D C 1
ATOM 9934 O O . PRO D 1 217 ? -3.422 29.001 -19.707 1.00 22.82 193 PRO D O 1
ATOM 9938 N N . GLY D 1 218 ? -1.346 29.682 -20.255 1.00 23.07 194 GLY D N 1
ATOM 9939 C CA . GLY D 1 218 ? -0.787 29.519 -18.918 1.00 24.67 194 GLY D CA 1
ATOM 9940 C C . GLY D 1 218 ? -0.958 30.735 -18.046 1.00 24.85 194 GLY D C 1
ATOM 9941 O O . GLY D 1 218 ? -0.869 30.633 -16.815 1.00 25.34 194 GLY D O 1
ATOM 9942 N N . HIS D 1 219 ? -1.164 31.889 -18.686 1.00 25.16 195 HIS D N 1
ATOM 9943 C CA . HIS D 1 219 ? -1.397 33.154 -17.976 1.00 26.41 195 HIS D CA 1
ATOM 9944 C C . HIS D 1 219 ? -2.449 33.978 -18.688 1.00 27.54 195 HIS D C 1
ATOM 9945 O O . HIS D 1 219 ? -2.716 33.785 -19.882 1.00 26.34 195 HIS D O 1
ATOM 9952 N N . GLY D 1 220 ? -3.043 34.895 -17.931 1.00 30.65 196 GLY D N 1
ATOM 9953 C CA . GLY D 1 220 ? -4.064 35.792 -18.440 1.00 32.80 196 GLY D CA 1
ATOM 9954 C C . GLY D 1 220 ? -3.900 37.215 -17.951 1.00 35.68 196 GLY D C 1
ATOM 9955 O O . GLY D 1 220 ? -2.825 37.606 -17.472 1.00 35.49 196 GLY D O 1
ATOM 9956 N N . ALA D 1 221 ? -4.989 37.980 -18.066 1.00 38.25 197 ALA D N 1
ATOM 9957 C CA . ALA D 1 221 ? -5.031 39.398 -17.700 1.00 41.26 197 ALA D CA 1
ATOM 9958 C C . ALA D 1 221 ? -4.351 39.689 -16.371 1.00 44.04 197 ALA D C 1
ATOM 9959 O O . ALA D 1 221 ? -4.753 39.147 -15.343 1.00 44.54 197 ALA D O 1
ATOM 9961 N N . GLY D 1 222 ? -3.325 40.544 -16.412 1.00 47.64 198 GLY D N 1
ATOM 9962 C CA . GLY D 1 222 ? -2.586 40.968 -15.216 1.00 50.57 198 GLY D CA 1
ATOM 9963 C C . GLY D 1 222 ? -1.131 40.510 -15.104 1.00 52.12 198 GLY D C 1
ATOM 9964 O O . GLY D 1 222 ? -0.425 40.945 -14.198 1.00 54.02 198 GLY D O 1
ATOM 9965 N N . SER D 1 223 ? -0.675 39.641 -16.008 1.00 52.77 199 SER D N 1
ATOM 9966 C CA . SER D 1 223 ? 0.713 39.117 -15.960 1.00 53.82 199 SER D CA 1
ATOM 9967 C C . SER D 1 223 ? 1.789 40.157 -16.284 1.00 55.33 199 SER D C 1
ATOM 9968 O O . SER D 1 223 ? 2.375 40.758 -15.375 1.00 57.60 199 SER D O 1
ATOM 9971 N N . LYS D 1 227 ? 3.057 43.296 -23.655 1.00 64.91 203 LYS D N 1
ATOM 9972 C CA . LYS D 1 227 ? 2.254 42.223 -23.066 1.00 63.79 203 LYS D CA 1
ATOM 9973 C C . LYS D 1 227 ? 0.925 42.762 -22.495 1.00 63.73 203 LYS D C 1
ATOM 9974 O O . LYS D 1 227 ? 0.890 43.743 -21.735 1.00 64.93 203 LYS D O 1
ATOM 9980 N N . SER D 1 228 ? -0.165 42.124 -22.906 1.00 62.12 204 SER D N 1
ATOM 9981 C CA . SER D 1 228 ? -1.521 42.467 -22.464 1.00 61.88 204 SER D CA 1
ATOM 9982 C C . SER D 1 228 ? -2.391 41.265 -22.830 1.00 59.37 204 SER D C 1
ATOM 9983 O O . SER D 1 228 ? -2.751 41.076 -24.000 1.00 58.71 204 SER D O 1
ATOM 9986 N N . LEU D 1 229 ? -2.702 40.449 -21.824 1.00 56.86 205 LEU D N 1
ATOM 9987 C CA . LEU D 1 229 ? -3.430 39.204 -22.031 1.00 53.62 205 LEU D CA 1
ATOM 9988 C C . LEU D 1 229 ? -4.929 39.369 -21.794 1.00 52.33 205 LEU D C 1
ATOM 9989 O O . LEU D 1 229 ? -5.363 40.215 -21.006 1.00 52.03 205 LEU D O 1
ATOM 9994 N N . GLY D 1 230 ? -5.711 38.544 -22.482 1.00 49.52 206 GLY D N 1
ATOM 9995 C CA . GLY D 1 230 ? -7.156 38.594 -22.361 1.00 48.63 206 GLY D CA 1
ATOM 9996 C C . GLY D 1 230 ? -7.649 38.060 -21.026 1.00 47.00 206 GLY D C 1
ATOM 9997 O O . GLY D 1 230 ? -6.970 37.251 -20.377 1.00 44.79 206 GLY D O 1
ATOM 9998 N N . ALA D 1 231 ? -8.816 38.554 -20.604 1.00 46.35 207 ALA D N 1
ATOM 9999 C CA . ALA D 1 231 ? -9.478 38.087 -19.382 1.00 45.31 207 ALA D CA 1
ATOM 10000 C C . ALA D 1 231 ? -10.178 36.755 -19.713 1.00 44.07 207 ALA D C 1
ATOM 10001 O O . ALA D 1 231 ? -10.205 35.816 -18.875 1.00 43.73 207 ALA D O 1
ATOM 10003 N N . ILE D 1 232 ? -10.723 36.661 -20.932 1.00 41.61 208 ILE D N 1
ATOM 10004 C CA . ILE D 1 232 ? -11.377 35.435 -21.362 1.00 39.90 208 ILE D CA 1
ATOM 10005 C C . ILE D 1 232 ? -10.360 34.326 -21.156 1.00 38.39 208 ILE D C 1
ATOM 10006 O O . ILE D 1 232 ? -9.197 34.458 -21.554 1.00 37.43 208 ILE D O 1
ATOM 10011 N N . PRO D 1 233 ? -10.786 33.244 -20.499 1.00 35.93 209 PRO D N 1
ATOM 10012 C CA . PRO D 1 233 ? -9.849 32.215 -20.145 1.00 35.50 209 PRO D CA 1
ATOM 10013 C C . PRO D 1 233 ? -9.427 31.306 -21.281 1.00 33.45 209 PRO D C 1
ATOM 10014 O O . PRO D 1 233 ? -8.468 30.578 -21.106 1.00 32.74 209 PRO D O 1
ATOM 10018 N N . THR D 1 234 ? -10.127 31.373 -22.416 1.00 30.30 210 THR D N 1
ATOM 10019 C CA . THR D 1 234 ? -9.912 30.459 -23.542 1.00 29.21 210 THR D CA 1
ATOM 10020 C C . THR D 1 234 ? -10.068 31.170 -24.867 1.00 26.99 210 THR D C 1
ATOM 10021 O O . THR D 1 234 ? -10.866 32.083 -24.984 1.00 26.07 210 THR D O 1
ATOM 10025 N N . SER D 1 235 ? -9.313 30.734 -25.865 1.00 24.19 211 SER D N 1
ATOM 10026 C CA . SER D 1 235 ? -9.485 31.240 -27.212 1.00 25.13 211 SER D CA 1
ATOM 10027 C C . SER D 1 235 ? -9.439 30.028 -28.155 1.00 23.95 211 SER D C 1
ATOM 10028 O O . SER D 1 235 ? -9.581 28.882 -27.714 1.00 23.22 211 SER D O 1
ATOM 10031 N N . THR D 1 236 ? -9.291 30.291 -29.443 1.00 24.12 212 THR D N 1
ATOM 10032 C CA . THR D 1 236 ? -9.205 29.254 -30.447 1.00 23.17 212 THR D CA 1
ATOM 10033 C C . THR D 1 236 ? -8.128 29.720 -31.407 1.00 23.29 212 THR D C 1
ATOM 10034 O O . THR D 1 236 ? -7.886 30.914 -31.529 1.00 21.32 212 THR D O 1
ATOM 10038 N N . LEU D 1 237 ? -7.475 28.777 -32.078 1.00 23.41 213 LEU D N 1
ATOM 10039 C CA . LEU D 1 237 ? -6.390 29.101 -33.000 1.00 23.86 213 LEU D CA 1
ATOM 10040 C C . LEU D 1 237 ? -6.881 30.001 -34.115 1.00 24.83 213 LEU D C 1
ATOM 10041 O O . LEU D 1 237 ? -6.228 30.997 -34.460 1.00 26.75 213 LEU D O 1
ATOM 10046 N N . GLY D 1 238 ? -8.028 29.659 -34.679 1.00 24.13 214 GLY D N 1
ATOM 10047 C CA . GLY D 1 238 ? -8.608 30.463 -35.747 1.00 26.30 214 GLY D CA 1
ATOM 10048 C C . GLY D 1 238 ? -8.875 31.904 -35.342 1.00 25.98 214 GLY D C 1
ATOM 10049 O O . GLY D 1 238 ? -8.626 32.828 -36.115 1.00 26.53 214 GLY D O 1
ATOM 10050 N N . TYR D 1 239 ? -9.384 32.105 -34.128 1.00 26.29 215 TYR D N 1
ATOM 10051 C CA . TYR D 1 239 ? -9.662 33.462 -33.642 1.00 25.78 215 TYR D CA 1
ATOM 10052 C C . TYR D 1 239 ? -8.333 34.183 -33.367 1.00 26.39 215 TYR D C 1
ATOM 10053 O O . TYR D 1 239 ? -8.205 35.375 -33.632 1.00 26.09 215 TYR D O 1
ATOM 10062 N N . GLU D 1 240 ? -7.347 33.476 -32.819 1.00 24.65 216 GLU D N 1
ATOM 10063 C CA . GLU D 1 240 ? -6.054 34.112 -32.617 1.00 26.18 216 GLU D CA 1
ATOM 10064 C C . GLU D 1 240 ? -5.467 34.529 -33.969 1.00 27.08 216 GLU D C 1
ATOM 10065 O O . GLU D 1 240 ? -4.930 35.628 -34.103 1.00 26.21 216 GLU D O 1
ATOM 10071 N N . LYS D 1 241 ? -5.601 33.667 -34.979 1.00 28.12 217 LYS D N 1
ATOM 10072 C CA . LYS D 1 241 ? -5.098 33.989 -36.310 1.00 28.91 217 LYS D CA 1
ATOM 10073 C C . LYS D 1 241 ? -5.675 35.314 -36.832 1.00 30.08 217 LYS D C 1
ATOM 10074 O O . LYS D 1 241 ? -4.975 36.071 -37.493 1.00 30.23 217 LYS D O 1
ATOM 10080 N N . GLN D 1 242 ? -6.935 35.596 -36.492 1.00 29.70 218 GLN D N 1
ATOM 10081 C CA . GLN D 1 242 ? -7.610 36.827 -36.902 1.00 29.74 218 GLN D CA 1
ATOM 10082 C C . GLN D 1 242 ? -7.290 38.061 -36.043 1.00 29.76 218 GLN D C 1
ATOM 10083 O O . GLN D 1 242 ? -7.353 39.172 -36.530 1.00 31.36 218 GLN D O 1
ATOM 10089 N N . THR D 1 243 ? -6.959 37.866 -34.771 1.00 28.76 219 THR D N 1
ATOM 10090 C CA . THR D 1 243 ? -6.827 38.985 -33.846 1.00 29.56 219 THR D CA 1
ATOM 10091 C C . THR D 1 243 ? -5.491 39.128 -33.085 1.00 29.53 219 THR D C 1
ATOM 10092 O O . THR D 1 243 ? -5.208 40.184 -32.508 1.00 29.17 219 THR D O 1
ATOM 10096 N N . ASN D 1 244 ? -4.682 38.077 -33.070 1.00 29.05 220 ASN D N 1
ATOM 10097 C CA . ASN D 1 244 ? -3.392 38.097 -32.380 1.00 28.81 220 ASN D CA 1
ATOM 10098 C C . ASN D 1 244 ? -2.327 38.578 -33.365 1.00 29.14 220 ASN D C 1
ATOM 10099 O O . ASN D 1 244 ? -2.076 37.913 -34.368 1.00 28.45 220 ASN D O 1
ATOM 10104 N N . TRP D 1 245 ? -1.715 39.728 -33.070 1.00 30.67 221 TRP D N 1
ATOM 10105 C CA . TRP D 1 245 ? -0.694 40.348 -33.946 1.00 33.19 221 TRP D CA 1
ATOM 10106 C C . TRP D 1 245 ? 0.388 39.373 -34.396 1.00 33.13 221 TRP D C 1
ATOM 10107 O O . TRP D 1 245 ? 0.860 39.452 -35.527 1.00 34.52 221 TRP D O 1
ATOM 10118 N N . ALA D 1 246 ? 0.766 38.442 -33.522 1.00 32.49 222 ALA D N 1
ATOM 10119 C CA . ALA D 1 246 ? 1.856 37.506 -33.818 1.00 32.21 222 ALA D CA 1
ATOM 10120 C C . ALA D 1 246 ? 1.568 36.545 -34.972 1.00 32.95 222 ALA D C 1
ATOM 10121 O O . ALA D 1 246 ? 2.492 36.026 -35.573 1.00 33.08 222 ALA D O 1
ATOM 10123 N N . PHE D 1 247 ? 0.303 36.302 -35.288 1.00 32.78 223 PHE D N 1
ATOM 10124 C CA . PHE D 1 247 ? -0.019 35.404 -36.391 1.00 32.79 223 PHE D CA 1
ATOM 10125 C C . PHE D 1 247 ? -0.101 36.145 -37.722 1.00 35.47 223 PHE D C 1
ATOM 10126 O O . PHE D 1 247 ? -0.243 35.524 -38.762 1.00 35.50 223 PHE D O 1
ATOM 10134 N N . SER D 1 248 ? -0.014 37.471 -37.690 1.00 37.27 224 SER D N 1
ATOM 10135 C CA . SER D 1 248 ? -0.085 38.270 -38.913 1.00 39.00 224 SER D CA 1
ATOM 10136 C C . SER D 1 248 ? 1.231 38.890 -39.338 1.00 39.60 224 SER D C 1
ATOM 10137 O O . SER D 1 248 ? 1.325 39.406 -40.440 1.00 40.75 224 SER D O 1
ATOM 10140 N N . GLU D 1 249 ? 2.241 38.877 -38.477 1.00 39.70 225 GLU D N 1
ATOM 10141 C CA . GLU D 1 249 ? 3.523 39.441 -38.852 1.00 40.53 225 GLU D CA 1
ATOM 10142 C C . GLU D 1 249 ? 4.371 38.347 -39.508 1.00 40.89 225 GLU D C 1
ATOM 10143 O O . GLU D 1 249 ? 4.895 37.460 -38.835 1.00 40.93 225 GLU D O 1
ATOM 10149 N N . ASN D 1 250 ? 4.529 38.448 -40.822 1.00 41.52 226 ASN D N 1
ATOM 10150 C CA . ASN D 1 250 ? 5.242 37.454 -41.622 1.00 41.28 226 ASN D CA 1
ATOM 10151 C C . ASN D 1 250 ? 6.737 37.650 -41.798 1.00 40.50 226 ASN D C 1
ATOM 10152 O O . ASN D 1 250 ? 7.405 36.764 -42.319 1.00 41.63 226 ASN D O 1
ATOM 10157 N N . ASN D 1 251 ? 7.267 38.789 -41.366 1.00 38.83 227 ASN D N 1
ATOM 10158 C CA . ASN D 1 251 ? 8.688 39.095 -41.534 1.00 38.53 227 ASN D CA 1
ATOM 10159 C C . ASN D 1 251 ? 9.396 38.934 -40.202 1.00 37.27 227 ASN D C 1
ATOM 10160 O O . ASN D 1 251 ? 9.048 39.604 -39.234 1.00 36.55 227 ASN D O 1
ATOM 10165 N N . GLU D 1 252 ? 10.406 38.069 -40.168 1.00 35.72 228 GLU D N 1
ATOM 10166 C CA . GLU D 1 252 ? 11.128 37.768 -38.933 1.00 35.40 228 GLU D CA 1
ATOM 10167 C C . GLU D 1 252 ? 11.732 39.000 -38.253 1.00 35.84 228 GLU D C 1
ATOM 10168 O O . GLU D 1 252 ? 11.591 39.165 -37.043 1.00 35.02 228 GLU D O 1
ATOM 10174 N N . ALA D 1 253 ? 12.438 39.834 -39.018 1.00 36.15 229 ALA D N 1
ATOM 10175 C CA . ALA D 1 253 ? 13.064 41.020 -38.434 1.00 37.02 229 ALA D CA 1
ATOM 10176 C C . ALA D 1 253 ? 12.004 41.929 -37.802 1.00 36.15 229 ALA D C 1
ATOM 10177 O O . ALA D 1 253 ? 12.230 42.508 -36.736 1.00 35.81 229 ALA D O 1
ATOM 10179 N N . THR D 1 254 ? 10.848 42.041 -38.447 1.00 35.41 230 THR D N 1
ATOM 10180 C CA . THR D 1 254 ? 9.781 42.903 -37.927 1.00 35.41 230 THR D CA 1
ATOM 10181 C C . THR D 1 254 ? 9.129 42.257 -36.704 1.00 34.80 230 THR D C 1
ATOM 10182 O O . THR D 1 254 ? 8.843 42.929 -35.704 1.00 34.74 230 THR D O 1
ATOM 10186 N N . PHE D 1 255 ? 8.922 40.950 -36.782 1.00 34.65 231 PHE D N 1
ATOM 10187 C CA . PHE D 1 255 ? 8.368 40.175 -35.684 1.00 34.26 231 PHE D CA 1
ATOM 10188 C C . PHE D 1 255 ? 9.260 40.305 -34.440 1.00 35.24 231 PHE D C 1
ATOM 10189 O O . PHE D 1 255 ? 8.777 40.562 -33.344 1.00 33.17 231 PHE D O 1
ATOM 10197 N N . ILE D 1 256 ? 10.560 40.105 -34.629 1.00 37.38 232 ILE D N 1
ATOM 10198 C CA . ILE D 1 256 ? 11.540 40.193 -33.537 1.00 39.07 232 ILE D CA 1
ATOM 10199 C C . ILE D 1 256 ? 11.523 41.570 -32.865 1.00 39.94 232 ILE D C 1
ATOM 10200 O O . ILE D 1 256 ? 11.454 41.665 -31.637 1.00 38.54 232 ILE D O 1
ATOM 10205 N N A ASP D 1 257 ? 11.609 42.625 -33.675 0.60 41.15 233 ASP D N 1
ATOM 10206 N N B ASP D 1 257 ? 11.563 42.629 -33.671 0.40 40.96 233 ASP D N 1
ATOM 10207 C CA A ASP D 1 257 ? 11.621 43.989 -33.160 0.60 42.80 233 ASP D CA 1
ATOM 10208 C CA B ASP D 1 257 ? 11.534 43.981 -33.135 0.40 42.34 233 ASP D CA 1
ATOM 10209 C C A ASP D 1 257 ? 10.371 44.285 -32.338 0.60 42.44 233 ASP D C 1
ATOM 10210 C C B ASP D 1 257 ? 10.315 44.210 -32.250 0.40 41.79 233 ASP D C 1
ATOM 10211 O O A ASP D 1 257 ? 10.453 44.880 -31.274 0.60 42.85 233 ASP D O 1
ATOM 10212 O O B ASP D 1 257 ? 10.461 44.533 -31.078 0.40 41.87 233 ASP D O 1
ATOM 10221 N N A LYS D 1 258 ? 9.220 43.856 -32.834 0.60 42.45 234 LYS D N 1
ATOM 10222 N N B LYS D 1 258 ? 9.116 44.022 -32.787 0.40 41.73 234 LYS D N 1
ATOM 10223 C CA A LYS D 1 258 ? 7.940 44.115 -32.169 0.60 42.70 234 LYS D CA 1
ATOM 10224 C CA B LYS D 1 258 ? 7.921 44.233 -31.975 0.40 41.64 234 LYS D CA 1
ATOM 10225 C C A LYS D 1 258 ? 7.828 43.309 -30.860 0.60 41.93 234 LYS D C 1
ATOM 10226 C C B LYS D 1 258 ? 7.906 43.343 -30.742 0.40 41.34 234 LYS D C 1
ATOM 10227 O O A LYS D 1 258 ? 7.238 43.763 -29.881 0.60 41.47 234 LYS D O 1
ATOM 10228 O O B LYS D 1 258 ? 7.435 43.764 -29.685 0.40 40.93 234 LYS D O 1
ATOM 10239 N N . LEU D 1 259 ? 8.427 42.122 -30.862 1.00 41.37 235 LEU D N 1
ATOM 10240 C CA . LEU D 1 259 ? 8.430 41.216 -29.721 1.00 41.86 235 LEU D CA 1
ATOM 10241 C C . LEU D 1 259 ? 9.359 41.694 -28.607 1.00 44.43 235 LEU D C 1
ATOM 10242 O O . LEU D 1 259 ? 8.947 41.753 -27.445 1.00 44.16 235 LEU D O 1
ATOM 10247 N N . ILE D 1 260 ? 10.591 42.058 -28.948 1.00 47.12 236 ILE D N 1
ATOM 10248 C CA . ILE D 1 260 ? 11.556 42.401 -27.906 1.00 51.23 236 ILE D CA 1
ATOM 10249 C C . ILE D 1 260 ? 11.832 43.885 -27.720 1.00 55.51 236 ILE D C 1
ATOM 10250 O O . ILE D 1 260 ? 12.871 44.256 -27.175 1.00 57.84 236 ILE D O 1
ATOM 10255 N N . SER D 1 261 ? 10.897 44.731 -28.150 1.00 58.19 237 SER D N 1
ATOM 10256 C CA . SER D 1 261 ? 11.020 46.176 -27.951 1.00 61.21 237 SER D CA 1
ATOM 10257 C C . SER D 1 261 ? 9.959 46.637 -26.959 1.00 62.87 237 SER D C 1
ATOM 10258 O O . SER D 1 261 ? 8.836 46.116 -26.936 1.00 61.28 237 SER D O 1
ATOM 10261 N N . ASP D 1 262 ? 10.324 47.621 -26.142 1.00 66.28 238 ASP D N 1
ATOM 10262 C CA . ASP D 1 262 ? 9.423 48.168 -25.123 1.00 68.30 238 ASP D CA 1
ATOM 10263 C C . ASP D 1 262 ? 9.026 47.120 -24.092 1.00 67.18 238 ASP D C 1
ATOM 10264 O O . ASP D 1 262 ? 7.925 47.172 -23.554 1.00 67.44 238 ASP D O 1
ATOM 10269 N N . GLN D 1 263 ? 9.909 46.159 -23.829 1.00 66.81 239 GLN D N 1
ATOM 10270 C CA . GLN D 1 263 ? 9.619 45.137 -22.819 1.00 64.87 239 GLN D CA 1
ATOM 10271 C C . GLN D 1 263 ? 9.973 45.689 -21.458 1.00 63.00 239 GLN D C 1
ATOM 10272 O O . GLN D 1 263 ? 11.125 46.049 -21.217 1.00 63.29 239 GLN D O 1
ATOM 10278 N N . PRO D 1 264 ? 8.987 45.754 -20.553 1.00 61.62 240 PRO D N 1
ATOM 10279 C CA . PRO D 1 264 ? 9.279 46.310 -19.238 1.00 60.18 240 PRO D CA 1
ATOM 10280 C C . PRO D 1 264 ? 10.350 45.503 -18.507 1.00 58.77 240 PRO D C 1
ATOM 10281 O O . PRO D 1 264 ? 10.605 44.346 -18.860 1.00 58.17 240 PRO D O 1
ATOM 10285 N N . ALA D 1 265 ? 10.989 46.123 -17.519 1.00 57.70 241 ALA D N 1
ATOM 10286 C CA . ALA D 1 265 ? 12.006 45.440 -16.723 1.00 56.21 241 ALA D CA 1
ATOM 10287 C C . ALA D 1 265 ? 11.310 44.370 -15.888 1.00 53.23 241 ALA D C 1
ATOM 10288 O O . ALA D 1 265 ? 10.235 44.620 -15.336 1.00 52.16 241 ALA D O 1
ATOM 10290 N N . PRO D 1 266 ? 11.909 43.167 -15.809 1.00 51.82 242 PRO D N 1
ATOM 10291 C CA . PRO D 1 266 ? 11.288 42.099 -15.018 1.00 49.34 242 PRO D CA 1
ATOM 10292 C C . PRO D 1 266 ? 11.293 42.425 -13.532 1.00 46.96 242 PRO D C 1
ATOM 10293 O O . PRO D 1 266 ? 12.223 43.074 -13.052 1.00 46.10 242 PRO D O 1
ATOM 10297 N N . PRO D 1 267 ? 10.237 42.018 -12.803 1.00 44.66 243 PRO D N 1
ATOM 10298 C CA . PRO D 1 267 ? 10.252 42.252 -11.364 1.00 41.49 243 PRO D CA 1
ATOM 10299 C C . PRO D 1 267 ? 11.417 41.461 -10.770 1.00 38.44 243 PRO D C 1
ATOM 10300 O O . PRO D 1 267 ? 11.865 40.495 -11.378 1.00 36.75 243 PRO D O 1
ATOM 10304 N N . HIS D 1 268 ? 11.901 41.859 -9.601 1.00 36.37 244 HIS D N 1
ATOM 10305 C CA . HIS D 1 268 ? 13.089 41.216 -9.024 1.00 35.17 244 HIS D CA 1
ATOM 10306 C C . HIS D 1 268 ? 12.906 39.776 -8.541 1.00 33.34 244 HIS D C 1
ATOM 10307 O O . HIS D 1 268 ? 13.899 39.065 -8.326 1.00 32.95 244 HIS D O 1
ATOM 10314 N N . HIS D 1 269 ? 11.664 39.339 -8.364 1.00 30.53 245 HIS D N 1
ATOM 10315 C CA . HIS D 1 269 ? 11.428 37.968 -7.911 1.00 29.92 245 HIS D CA 1
ATOM 10316 C C . HIS D 1 269 ? 11.529 36.948 -9.041 1.00 31.20 245 HIS D C 1
ATOM 10317 O O . HIS D 1 269 ? 11.638 35.759 -8.783 1.00 29.71 245 HIS D O 1
ATOM 10324 N N . PHE D 1 270 ? 11.530 37.407 -10.290 1.00 32.82 246 PHE D N 1
ATOM 10325 C CA . PHE D 1 270 ? 11.593 36.485 -11.420 1.00 33.23 246 PHE D CA 1
ATOM 10326 C C . PHE D 1 270 ? 12.843 35.590 -11.399 1.00 31.71 246 PHE D C 1
ATOM 10327 O O . PHE D 1 270 ? 12.732 34.396 -11.646 1.00 29.88 246 PHE D O 1
ATOM 10335 N N . ALA D 1 271 ? 14.014 36.136 -11.071 1.00 30.80 247 ALA D N 1
ATOM 10336 C CA . ALA D 1 271 ? 15.241 35.312 -11.023 1.00 30.75 247 ALA D CA 1
ATOM 10337 C C . ALA D 1 271 ? 15.141 34.234 -9.936 1.00 29.56 247 ALA D C 1
ATOM 10338 O O . ALA D 1 271 ? 15.607 33.112 -10.115 1.00 29.23 247 ALA D O 1
ATOM 10340 N N . GLN D 1 272 ? 14.552 34.585 -8.802 1.00 28.23 248 GLN D N 1
ATOM 10341 C CA . GLN D 1 272 ? 14.366 33.631 -7.721 1.00 27.55 248 GLN D CA 1
ATOM 10342 C C . GLN D 1 272 ? 13.426 32.509 -8.193 1.00 26.11 248 GLN D C 1
ATOM 10343 O O . GLN D 1 272 ? 13.666 31.343 -7.910 1.00 25.47 248 GLN D O 1
ATOM 10349 N N . MET D 1 273 ? 12.373 32.866 -8.930 1.00 25.87 249 MET D N 1
ATOM 10350 C CA . MET D 1 273 ? 11.422 31.865 -9.424 1.00 25.71 249 MET D CA 1
ATOM 10351 C C . MET D 1 273 ? 12.082 30.889 -10.394 1.00 26.10 249 MET D C 1
ATOM 10352 O O . MET D 1 273 ? 11.843 29.688 -10.304 1.00 25.25 249 MET D O 1
ATOM 10357 N N . LYS D 1 274 ? 12.877 31.407 -11.331 1.00 26.44 250 LYS D N 1
ATOM 10358 C CA . LYS D 1 274 ? 13.571 30.559 -12.291 1.00 28.95 250 LYS D CA 1
ATOM 10359 C C . LYS D 1 274 ? 14.467 29.557 -11.575 1.00 28.27 250 LYS D C 1
ATOM 10360 O O . LYS D 1 274 ? 14.533 28.383 -11.963 1.00 28.96 250 LYS D O 1
ATOM 10366 N N . LYS D 1 275 ? 15.161 30.035 -10.548 1.00 28.73 251 LYS D N 1
ATOM 10367 C CA . LYS D 1 275 ? 16.058 29.202 -9.758 1.00 29.63 251 LYS D CA 1
ATOM 10368 C C . LYS D 1 275 ? 15.311 28.093 -9.005 1.00 28.44 251 LYS D C 1
ATOM 10369 O O . LYS D 1 275 ? 15.668 26.935 -9.115 1.00 27.73 251 LYS D O 1
ATOM 10375 N N . ILE D 1 276 ? 14.283 28.441 -8.235 1.00 27.26 252 ILE D N 1
ATOM 10376 C CA . ILE D 1 276 ? 13.567 27.407 -7.479 1.00 27.68 252 ILE D CA 1
ATOM 10377 C C . ILE D 1 276 ? 12.797 26.450 -8.384 1.00 26.70 252 ILE D C 1
ATOM 10378 O O . ILE D 1 276 ? 12.577 25.305 -8.020 1.00 26.52 252 ILE D O 1
ATOM 10383 N N . ASN D 1 277 ? 12.375 26.902 -9.563 1.00 25.42 253 ASN D N 1
ATOM 10384 C CA . ASN D 1 277 ? 11.680 25.991 -10.470 1.00 25.16 253 ASN D CA 1
ATOM 10385 C C . ASN D 1 277 ? 12.656 25.072 -11.211 1.00 24.93 253 ASN D C 1
ATOM 10386 O O . ASN D 1 277 ? 12.313 23.947 -11.561 1.00 24.59 253 ASN D O 1
ATOM 10391 N N . GLN D 1 278 ? 13.870 25.544 -11.446 1.00 24.14 254 GLN D N 1
ATOM 10392 C CA . GLN D 1 278 ? 14.871 24.693 -12.094 1.00 25.75 254 GLN D CA 1
ATOM 10393 C C . GLN D 1 278 ? 15.474 23.700 -11.110 1.00 25.53 254 GLN D C 1
ATOM 10394 O O . GLN D 1 278 ? 15.693 22.549 -11.463 1.00 26.17 254 GLN D O 1
ATOM 10400 N N . PHE D 1 279 ? 15.754 24.161 -9.888 1.00 25.80 255 PHE D N 1
ATOM 10401 C CA . PHE D 1 279 ? 16.464 23.354 -8.866 1.00 26.55 255 PHE D CA 1
ATOM 10402 C C . PHE D 1 279 ? 15.615 22.804 -7.739 1.00 26.82 255 PHE D C 1
ATOM 10403 O O . PHE D 1 279 ? 16.057 21.900 -7.030 1.00 26.14 255 PHE D O 1
ATOM 10411 N N . GLY D 1 280 ? 14.422 23.370 -7.540 1.00 26.63 256 GLY D N 1
ATOM 10412 C CA . GLY D 1 280 ? 13.535 22.925 -6.476 1.00 26.29 256 GLY D CA 1
ATOM 10413 C C . GLY D 1 280 ? 13.674 23.720 -5.190 1.00 26.93 256 GLY D C 1
ATOM 10414 O O . GLY D 1 280 ? 14.673 24.390 -4.964 1.00 27.33 256 GLY D O 1
ATOM 10415 N N . MET D 1 281 ? 12.634 23.669 -4.360 1.00 26.63 257 MET D N 1
ATOM 10416 C CA . MET D 1 281 ? 12.654 24.305 -3.048 1.00 25.91 257 MET D CA 1
ATOM 10417 C C . MET D 1 281 ? 11.901 23.364 -2.113 1.00 25.74 257 MET D C 1
ATOM 10418 O O . MET D 1 281 ? 11.387 22.332 -2.551 1.00 24.72 257 MET D O 1
ATOM 10423 N N . ASN D 1 282 ? 11.822 23.730 -0.841 1.00 23.71 258 ASN D N 1
ATOM 10424 C CA . ASN D 1 282 ? 11.113 22.920 0.140 1.00 24.46 258 ASN D CA 1
ATOM 10425 C C . ASN D 1 282 ? 9.648 22.670 -0.253 1.00 23.65 258 ASN D C 1
ATOM 10426 O O . ASN D 1 282 ? 8.989 23.497 -0.917 1.00 24.31 258 ASN D O 1
ATOM 10431 N N . LEU D 1 283 ? 9.136 21.537 0.181 1.00 23.92 259 LEU D N 1
ATOM 10432 C CA . LEU D 1 283 ? 7.750 21.206 -0.054 1.00 25.13 259 LEU D CA 1
ATOM 10433 C C . LEU D 1 283 ? 6.864 22.274 0.594 1.00 23.59 259 LEU D C 1
ATOM 10434 O O . LEU D 1 283 ? 7.204 22.856 1.636 1.00 22.89 259 LEU D O 1
ATOM 10439 N N . TYR D 1 284 ? 5.730 22.532 -0.029 1.00 22.52 260 TYR D N 1
ATOM 10440 C CA . TYR D 1 284 ? 4.788 23.482 0.512 1.00 21.23 260 TYR D CA 1
ATOM 10441 C C . TYR D 1 284 ? 4.127 22.955 1.788 1.00 22.25 260 TYR D C 1
ATOM 10442 O O . TYR D 1 284 ? 3.629 21.810 1.835 1.00 21.27 260 TYR D O 1
ATOM 10451 N N . GLN D 1 285 ? 4.133 23.797 2.813 1.00 21.28 261 GLN D N 1
ATOM 10452 C CA . GLN D 1 285 ? 3.352 23.547 4.024 1.00 22.04 261 GLN D CA 1
ATOM 10453 C C . GLN D 1 285 ? 2.840 24.887 4.530 1.00 19.98 261 GLN D C 1
ATOM 10454 O O . GLN D 1 285 ? 3.552 25.874 4.492 1.00 19.69 261 GLN D O 1
ATOM 10460 N N . PRO D 1 286 ? 1.587 24.940 4.982 1.00 20.14 262 PRO D N 1
ATOM 10461 C CA . PRO D 1 286 ? 1.161 26.190 5.605 1.00 19.64 262 PRO D CA 1
ATOM 10462 C C . PRO D 1 286 ? 1.905 26.353 6.936 1.00 19.69 262 PRO D C 1
ATOM 10463 O O . PRO D 1 286 ? 2.448 25.381 7.461 1.00 18.37 262 PRO D O 1
ATOM 10467 N N . TYR D 1 287 ? 1.948 27.569 7.465 1.00 20.44 263 TYR D N 1
ATOM 10468 C CA . TYR D 1 287 ? 2.640 27.812 8.722 1.00 20.64 263 TYR D CA 1
ATOM 10469 C C . TYR D 1 287 ? 2.015 28.948 9.490 1.00 20.22 263 TYR D C 1
ATOM 10470 O O . TYR D 1 287 ? 1.264 29.755 8.929 1.00 19.29 263 TYR D O 1
ATOM 10479 N N . THR D 1 288 ? 2.321 28.998 10.781 1.00 20.60 264 THR D N 1
ATOM 10480 C CA . THR D 1 288 ? 1.764 30.018 11.639 1.00 20.19 264 THR D CA 1
ATOM 10481 C C . THR D 1 288 ? 2.466 31.382 11.531 1.00 20.42 264 THR D C 1
ATOM 10482 O O . THR D 1 288 ? 3.688 31.469 11.471 1.00 18.61 264 THR D O 1
ATOM 10486 N N . VAL D 1 289 ? 1.645 32.440 11.484 1.00 20.19 265 VAL D N 1
ATOM 10487 C CA . VAL D 1 289 ? 2.130 33.813 11.501 1.00 19.67 265 VAL D CA 1
ATOM 10488 C C . VAL D 1 289 ? 1.432 34.502 12.678 1.00 21.14 265 VAL D C 1
ATOM 10489 O O . VAL D 1 289 ? 0.244 34.845 12.613 1.00 20.95 265 VAL D O 1
ATOM 10493 N N . TYR D 1 290 ? 2.184 34.623 13.773 1.00 20.31 266 TYR D N 1
ATOM 10494 C CA . TYR D 1 290 ? 1.701 35.179 15.006 1.00 19.85 266 TYR D CA 1
ATOM 10495 C C . TYR D 1 290 ? 2.336 36.554 15.228 1.00 19.33 266 TYR D C 1
ATOM 10496 O O . TYR D 1 290 ? 3.223 36.932 14.482 1.00 19.53 266 TYR D O 1
ATOM 10505 N N . PRO D 1 291 ? 1.866 37.311 16.241 1.00 20.52 267 PRO D N 1
ATOM 10506 C CA . PRO D 1 291 ? 2.429 38.652 16.499 1.00 21.26 267 PRO D CA 1
ATOM 10507 C C . PRO D 1 291 ? 3.940 38.633 16.547 1.00 22.73 267 PRO D C 1
ATOM 10508 O O . PRO D 1 291 ? 4.543 37.775 17.206 1.00 22.16 267 PRO D O 1
ATOM 10512 N N . ALA D 1 292 ? 4.534 39.559 15.812 1.00 23.11 268 ALA D N 1
ATOM 10513 C CA . ALA D 1 292 ? 5.979 39.639 15.683 1.00 25.23 268 ALA D CA 1
ATOM 10514 C C . ALA D 1 292 ? 6.666 39.957 16.990 1.00 26.21 268 ALA D C 1
ATOM 10515 O O . ALA D 1 292 ? 6.216 40.819 17.724 1.00 26.89 268 ALA D O 1
ATOM 10517 N N A THR D 1 293 ? 7.765 39.278 17.280 0.50 27.36 269 THR D N 1
ATOM 10518 N N B THR D 1 293 ? 7.768 39.254 17.246 0.50 26.84 269 THR D N 1
ATOM 10519 C CA A THR D 1 293 ? 8.518 39.578 18.494 0.50 30.24 269 THR D CA 1
ATOM 10520 C CA B THR D 1 293 ? 8.570 39.434 18.456 0.50 29.32 269 THR D CA 1
ATOM 10521 C C A THR D 1 293 ? 9.430 40.805 18.294 0.50 31.63 269 THR D C 1
ATOM 10522 C C B THR D 1 293 ? 9.776 40.367 18.223 0.50 30.89 269 THR D C 1
ATOM 10523 O O A THR D 1 293 ? 9.523 41.649 19.171 0.50 31.27 269 THR D O 1
ATOM 10524 O O B THR D 1 293 ? 10.567 40.605 19.130 0.50 29.58 269 THR D O 1
ATOM 10531 N N A ASN D 1 294 ? 10.089 40.913 17.142 0.50 32.89 270 ASN D N 1
ATOM 10532 N N B ASN D 1 294 ? 9.910 40.868 16.995 0.50 32.07 270 ASN D N 1
ATOM 10533 C CA A ASN D 1 294 ? 10.924 42.095 16.884 0.50 34.56 270 ASN D CA 1
ATOM 10534 C CA B ASN D 1 294 ? 10.978 41.809 16.634 0.50 34.28 270 ASN D CA 1
ATOM 10535 C C A ASN D 1 294 ? 10.493 42.843 15.613 0.50 34.20 270 ASN D C 1
ATOM 10536 C C B ASN D 1 294 ? 10.570 42.583 15.384 0.50 33.89 270 ASN D C 1
ATOM 10537 O O A ASN D 1 294 ? 10.008 42.233 14.649 0.50 33.67 270 ASN D O 1
ATOM 10538 O O B ASN D 1 294 ? 9.851 42.060 14.522 0.50 32.95 270 ASN D O 1
ATOM 10547 N N A THR D 1 295 ? 10.641 44.165 15.627 0.50 34.72 271 THR D N 1
ATOM 10548 N N B THR D 1 295 ? 11.016 43.828 15.285 0.50 34.50 271 THR D N 1
ATOM 10549 C CA A THR D 1 295 ? 10.226 44.993 14.496 0.50 35.38 271 THR D CA 1
ATOM 10550 C CA B THR D 1 295 ? 10.704 44.648 14.122 0.50 34.77 271 THR D CA 1
ATOM 10551 C C A THR D 1 295 ? 11.332 45.142 13.465 0.50 34.74 271 THR D C 1
ATOM 10552 C C B THR D 1 295 ? 11.779 44.471 13.064 0.50 35.13 271 THR D C 1
ATOM 10553 O O A THR D 1 295 ? 11.136 45.754 12.418 0.50 34.79 271 THR D O 1
ATOM 10554 O O B THR D 1 295 ? 12.920 44.224 13.402 0.50 36.80 271 THR D O 1
ATOM 10561 N N A ASN D 1 296 ? 12.480 44.554 13.767 0.50 35.54 272 ASN D N 1
ATOM 10562 N N B ASN D 1 296 ? 11.432 44.567 11.783 0.50 35.22 272 ASN D N 1
ATOM 10563 C CA A ASN D 1 296 ? 13.688 44.651 12.935 0.50 36.06 272 ASN D CA 1
ATOM 10564 C CA B ASN D 1 296 ? 12.473 44.511 10.740 0.50 35.18 272 ASN D CA 1
ATOM 10565 C C A ASN D 1 296 ? 13.688 44.080 11.532 0.50 34.17 272 ASN D C 1
ATOM 10566 C C B ASN D 1 296 ? 12.366 45.495 9.564 0.50 33.46 272 ASN D C 1
ATOM 10567 O O A ASN D 1 296 ? 14.764 43.750 11.017 0.50 35.37 272 ASN D O 1
ATOM 10568 O O B ASN D 1 296 ? 11.297 45.998 9.231 0.50 31.33 272 ASN D O 1
ATOM 10577 N N A ARG D 1 297 ? 12.537 43.986 10.880 0.50 31.87 273 ARG D N 1
ATOM 10578 N N B ARG D 1 297 ? 13.525 45.739 8.954 0.50 32.92 273 ARG D N 1
ATOM 10579 C CA A ARG D 1 297 ? 12.536 43.399 9.547 0.50 30.27 273 ARG D CA 1
ATOM 10580 C CA B ARG D 1 297 ? 13.675 46.707 7.881 0.50 32.71 273 ARG D CA 1
ATOM 10581 C C A ARG D 1 297 ? 11.865 44.287 8.525 0.50 29.43 273 ARG D C 1
ATOM 10582 C C B ARG D 1 297 ? 12.769 46.438 6.708 0.50 30.93 273 ARG D C 1
ATOM 10583 O O A ARG D 1 297 ? 11.196 45.264 8.879 0.50 29.08 273 ARG D O 1
ATOM 10584 O O B ARG D 1 297 ? 12.603 47.290 5.840 0.50 29.82 273 ARG D O 1
ATOM 10599 N N A LEU D 1 298 ? 12.088 43.967 7.253 0.50 28.07 274 LEU D N 1
ATOM 10600 N N B LEU D 1 298 ? 12.189 45.246 6.685 0.50 29.62 274 LEU D N 1
ATOM 10601 C CA A LEU D 1 298 ? 11.436 44.666 6.151 0.50 27.93 274 LEU D CA 1
ATOM 10602 C CA B LEU D 1 298 ? 11.318 44.876 5.613 0.50 28.77 274 LEU D CA 1
ATOM 10603 C C A LEU D 1 298 ? 9.962 44.395 6.452 0.50 26.41 274 LEU D C 1
ATOM 10604 C C B LEU D 1 298 ? 9.977 44.426 6.210 0.50 27.01 274 LEU D C 1
ATOM 10605 O O A LEU D 1 298 ? 9.614 43.259 6.791 0.50 25.30 274 LEU D O 1
ATOM 10606 O O B LEU D 1 298 ? 9.771 43.259 6.553 0.50 26.23 274 LEU D O 1
ATOM 10615 N N . THR D 1 299 ? 9.096 45.407 6.357 1.00 25.71 275 THR D N 1
ATOM 10616 C CA . THR D 1 299 ? 7.738 45.235 6.831 1.00 24.21 275 THR D CA 1
ATOM 10617 C C . THR D 1 299 ? 6.737 45.803 5.833 1.00 23.70 275 THR D C 1
ATOM 10618 O O . THR D 1 299 ? 6.838 46.951 5.440 1.00 23.99 275 THR D O 1
ATOM 10622 N N . PHE D 1 300 ? 5.779 44.977 5.424 1.00 22.01 276 PHE D N 1
ATOM 10623 C CA . PHE D 1 300 ? 4.795 45.361 4.431 1.00 20.67 276 PHE D CA 1
ATOM 10624 C C . PHE D 1 300 ? 3.417 45.512 5.058 1.00 20.36 276 PHE D C 1
ATOM 10625 O O . PHE D 1 300 ? 2.914 44.607 5.756 1.00 21.14 276 PHE D O 1
ATOM 10633 N N . ASP D 1 301 ? 2.821 46.668 4.804 1.00 20.27 277 ASP D N 1
ATOM 10634 C CA . ASP D 1 301 ? 1.499 47.044 5.318 1.00 19.45 277 ASP D CA 1
ATOM 10635 C C . ASP D 1 301 ? 0.508 46.676 4.236 1.00 18.72 277 ASP D C 1
ATOM 10636 O O . ASP D 1 301 ? 0.567 47.189 3.109 1.00 20.09 277 ASP D O 1
ATOM 10641 N N . LEU D 1 302 ? -0.409 45.789 4.599 1.00 18.42 278 LEU D N 1
ATOM 10642 C CA . LEU D 1 302 ? -1.352 45.193 3.677 1.00 18.73 278 LEU D CA 1
ATOM 10643 C C . LEU D 1 302 ? -2.612 45.982 3.450 1.00 20.06 278 LEU D C 1
ATOM 10644 O O . LEU D 1 302 ? -3.456 45.558 2.674 1.00 20.55 278 LEU D O 1
ATOM 10649 N N . ARG D 1 303 ? -2.764 47.115 4.122 1.00 19.37 279 ARG D N 1
ATOM 10650 C CA . ARG D 1 303 ? -3.991 47.887 3.992 1.00 20.38 279 ARG D CA 1
ATOM 10651 C C . ARG D 1 303 ? -4.073 48.661 2.683 1.00 20.95 279 ARG D C 1
ATOM 10652 O O . ARG D 1 303 ? -3.114 48.717 1.930 1.00 21.06 279 ARG D O 1
ATOM 10660 N N . SER D 1 304 ? -5.235 49.253 2.413 1.00 23.02 280 SER D N 1
ATOM 10661 C CA . SER D 1 304 ? -5.425 50.036 1.201 1.00 22.42 280 SER D CA 1
ATOM 10662 C C . SER D 1 304 ? -4.509 51.254 1.229 1.00 24.39 280 SER D C 1
ATOM 10663 O O . SER D 1 304 ? -4.027 51.682 2.307 1.00 20.93 280 SER D O 1
ATOM 10666 N N . LYS D 1 305 ? -4.282 51.839 0.052 1.00 24.91 281 LYS D N 1
ATOM 10667 C CA . LYS D 1 305 ? -3.442 53.000 -0.016 1.00 26.98 281 LYS D CA 1
ATOM 10668 C C . LYS D 1 305 ? -4.097 54.172 0.738 1.00 27.71 281 LYS D C 1
ATOM 10669 O O . LYS D 1 305 ? -3.397 55.025 1.287 1.00 28.48 281 LYS D O 1
ATOM 10675 N N . GLU D 1 306 ? -5.426 54.190 0.811 1.00 26.82 282 GLU D N 1
ATOM 10676 C CA . GLU D 1 306 ? -6.107 55.260 1.521 1.00 27.42 282 GLU D CA 1
ATOM 10677 C C . GLU D 1 306 ? -5.872 55.135 3.026 1.00 26.31 282 GLU D C 1
ATOM 10678 O O . GLU D 1 306 ? -5.565 56.125 3.695 1.00 26.33 282 GLU D O 1
ATOM 10684 N N . ALA D 1 307 ? -6.042 53.931 3.558 1.00 24.23 283 ALA D N 1
ATOM 10685 C CA . ALA D 1 307 ? -5.799 53.698 4.976 1.00 25.02 283 ALA D CA 1
ATOM 10686 C C . ALA D 1 307 ? -4.326 54.005 5.349 1.00 25.61 283 ALA D C 1
ATOM 10687 O O . ALA D 1 307 ? -4.049 54.602 6.389 1.00 26.24 283 ALA D O 1
ATOM 10689 N N . TYR D 1 308 ? -3.391 53.583 4.502 1.00 26.05 284 TYR D N 1
ATOM 10690 C CA . TYR D 1 308 ? -1.975 53.841 4.736 1.00 25.75 284 TYR D CA 1
ATOM 10691 C C . TYR D 1 308 ? -1.715 55.337 4.756 1.00 26.81 284 TYR D C 1
ATOM 10692 O O . TYR D 1 308 ? -0.979 55.833 5.594 1.00 25.90 284 TYR D O 1
ATOM 10701 N N . HIS D 1 309 ? -2.329 56.053 3.824 1.00 29.15 285 HIS D N 1
ATOM 10702 C CA . HIS D 1 309 ? -2.209 57.524 3.777 1.00 30.96 285 HIS D CA 1
ATOM 10703 C C . HIS D 1 309 ? -2.817 58.190 5.017 1.00 31.19 285 HIS D C 1
ATOM 10704 O O . HIS D 1 309 ? -2.260 59.147 5.560 1.00 29.71 285 HIS D O 1
ATOM 10711 N N . GLY D 1 310 ? -3.969 57.696 5.462 1.00 29.97 286 GLY D N 1
ATOM 10712 C CA . GLY D 1 310 ? -4.608 58.260 6.655 1.00 30.35 286 GLY D CA 1
ATOM 10713 C C . GLY D 1 310 ? -3.849 57.992 7.952 1.00 29.72 286 GLY D C 1
ATOM 10714 O O . GLY D 1 310 ? -4.061 58.677 8.949 1.00 29.84 286 GLY D O 1
ATOM 10715 N N . GLY D 1 311 ? -2.967 56.995 7.959 1.00 29.05 287 GLY D N 1
ATOM 10716 C CA . GLY D 1 311 ? -2.184 56.710 9.160 1.00 29.05 287 GLY D CA 1
ATOM 10717 C C . GLY D 1 311 ? -1.388 55.421 9.102 1.00 27.97 287 GLY D C 1
ATOM 10718 O O . GLY D 1 311 ? -1.937 54.356 8.817 1.00 25.43 287 GLY D O 1
ATOM 10719 N N . HIS D 1 312 ? -0.094 55.513 9.386 1.00 28.35 288 HIS D N 1
ATOM 10720 C CA . HIS D 1 312 ? 0.767 54.326 9.378 1.00 29.23 288 HIS D CA 1
ATOM 10721 C C . HIS D 1 312 ? 1.982 54.447 10.293 1.00 30.10 288 HIS D C 1
ATOM 10722 O O . HIS D 1 312 ? 2.309 55.517 10.799 1.00 30.72 288 HIS D O 1
ATOM 10729 N N . ILE D 1 313 ? 2.631 53.313 10.479 1.00 31.67 289 ILE D N 1
ATOM 10730 C CA . ILE D 1 313 ? 3.841 53.171 11.292 1.00 34.01 289 ILE D CA 1
ATOM 10731 C C . ILE D 1 313 ? 5.041 53.521 10.404 1.00 33.48 289 ILE D C 1
ATOM 10732 O O . ILE D 1 313 ? 5.038 53.192 9.212 1.00 30.75 289 ILE D O 1
ATOM 10737 N N . GLU D 1 314 ? 6.053 54.194 10.957 1.00 33.98 290 GLU D N 1
ATOM 10738 C CA . GLU D 1 314 ? 7.251 54.518 10.172 1.00 34.46 290 GLU D CA 1
ATOM 10739 C C . GLU D 1 314 ? 8.021 53.257 9.830 1.00 30.52 290 GLU D C 1
ATOM 10740 O O . GLU D 1 314 ? 7.927 52.259 10.528 1.00 28.99 290 GLU D O 1
ATOM 10746 N N . GLY D 1 315 ? 8.745 53.305 8.716 1.00 29.18 291 GLY D N 1
ATOM 10747 C CA . GLY D 1 315 ? 9.593 52.201 8.290 1.00 27.46 291 GLY D CA 1
ATOM 10748 C C . GLY D 1 315 ? 8.887 51.025 7.664 1.00 26.40 291 GLY D C 1
ATOM 10749 O O . GLY D 1 315 ? 9.398 49.911 7.702 1.00 26.98 291 GLY D O 1
ATOM 10750 N N . THR D 1 316 ? 7.707 51.249 7.101 1.00 24.83 292 THR D N 1
ATOM 10751 C CA . THR D 1 316 ? 6.974 50.174 6.460 1.00 22.94 292 THR D CA 1
ATOM 10752 C C . THR D 1 316 ? 6.793 50.508 4.994 1.00 22.41 292 THR D C 1
ATOM 10753 O O . THR D 1 316 ? 7.091 51.617 4.553 1.00 23.17 292 THR D O 1
ATOM 10757 N N . ILE D 1 317 ? 6.358 49.517 4.237 1.00 21.53 293 ILE D N 1
ATOM 10758 C CA . ILE D 1 317 ? 6.121 49.663 2.808 1.00 21.43 293 ILE D CA 1
ATOM 10759 C C . ILE D 1 317 ? 4.699 49.210 2.549 1.00 20.22 293 ILE D C 1
ATOM 10760 O O . ILE D 1 317 ? 4.330 48.074 2.872 1.00 20.85 293 ILE D O 1
ATOM 10765 N N . ASN D 1 318 ? 3.888 50.099 1.999 1.00 20.22 294 ASN D N 1
ATOM 10766 C CA . ASN D 1 318 ? 2.502 49.778 1.718 1.00 21.10 294 ASN D CA 1
ATOM 10767 C C . ASN D 1 318 ? 2.400 48.934 0.456 1.00 21.48 294 ASN D C 1
ATOM 10768 O O . ASN D 1 318 ? 2.810 49.369 -0.613 1.00 22.75 294 ASN D O 1
ATOM 10773 N N . ILE D 1 319 ? 1.896 47.714 0.602 1.00 21.36 295 ILE D N 1
ATOM 10774 C CA . ILE D 1 319 ? 1.606 46.845 -0.526 1.00 21.08 295 ILE D CA 1
ATOM 10775 C C . ILE D 1 319 ? 0.192 46.363 -0.279 1.00 21.44 295 ILE D C 1
ATOM 10776 O O . ILE D 1 319 ? -0.006 45.347 0.370 1.00 22.22 295 ILE D O 1
ATOM 10781 N N . PRO D 1 320 ? -0.814 47.115 -0.749 1.00 21.87 296 PRO D N 1
ATOM 10782 C CA . PRO D 1 320 ? -2.182 46.653 -0.514 1.00 20.91 296 PRO D CA 1
ATOM 10783 C C . PRO D 1 320 ? -2.444 45.226 -1.011 1.00 21.24 296 PRO D C 1
ATOM 10784 O O . PRO D 1 320 ? -1.994 44.824 -2.111 1.00 19.87 296 PRO D O 1
ATOM 10788 N N . TYR D 1 321 ? -3.166 44.462 -0.199 1.00 21.87 297 TYR D N 1
ATOM 10789 C CA . TYR D 1 321 ? -3.501 43.093 -0.539 1.00 23.01 297 TYR D CA 1
ATOM 10790 C C . TYR D 1 321 ? -4.698 43.065 -1.494 1.00 23.83 297 TYR D C 1
ATOM 10791 O O . TYR D 1 321 ? -5.790 42.717 -1.111 1.00 23.80 297 TYR D O 1
ATOM 10800 N N . ASP D 1 322 ? -4.473 43.484 -2.728 1.00 24.41 298 ASP D N 1
ATOM 10801 C CA . ASP D 1 322 ? -5.496 43.451 -3.759 1.00 26.00 298 ASP D CA 1
ATOM 10802 C C . ASP D 1 322 ? -4.937 42.603 -4.900 1.00 24.83 298 ASP D C 1
ATOM 10803 O O . ASP D 1 322 ? -3.923 41.940 -4.730 1.00 24.18 298 ASP D O 1
ATOM 10808 N N . LYS D 1 323 ? -5.561 42.628 -6.059 1.00 25.74 299 LYS D N 1
ATOM 10809 C CA . LYS D 1 323 ? -5.085 41.792 -7.173 1.00 27.49 299 LYS D CA 1
ATOM 10810 C C . LYS D 1 323 ? -3.646 42.069 -7.622 1.00 26.38 299 LYS D C 1
ATOM 10811 O O . LYS D 1 323 ? -3.036 41.207 -8.255 1.00 25.43 299 LYS D O 1
ATOM 10817 N N . ASN D 1 324 ? -3.130 43.267 -7.330 1.00 24.48 300 ASN D N 1
ATOM 10818 C CA . ASN D 1 324 ? -1.759 43.644 -7.693 1.00 24.82 300 ASN D CA 1
ATOM 10819 C C . ASN D 1 324 ? -0.737 43.377 -6.594 1.00 22.93 300 ASN D C 1
ATOM 10820 O O . ASN D 1 324 ? 0.422 43.804 -6.695 1.00 24.60 300 ASN D O 1
ATOM 10825 N N . PHE D 1 325 ? -1.148 42.660 -5.557 1.00 21.80 301 PHE D N 1
ATOM 10826 C CA . PHE D 1 325 ? -0.264 42.355 -4.423 1.00 20.32 301 PHE D CA 1
ATOM 10827 C C . PHE D 1 325 ? 1.089 41.723 -4.815 1.00 20.58 301 PHE D C 1
ATOM 10828 O O . PHE D 1 325 ? 2.142 42.200 -4.403 1.00 18.92 301 PHE D O 1
ATOM 10836 N N . ILE D 1 326 ? 1.065 40.660 -5.603 1.00 22.13 302 ILE D N 1
ATOM 10837 C CA . ILE D 1 326 ? 2.308 40.005 -5.999 1.00 22.49 302 ILE D CA 1
ATOM 10838 C C . ILE D 1 326 ? 3.107 40.888 -6.966 1.00 24.18 302 ILE D C 1
ATOM 10839 O O . ILE D 1 326 ? 4.321 41.048 -6.820 1.00 24.47 302 ILE D O 1
ATOM 10844 N N . ASN D 1 327 ? 2.438 41.483 -7.928 1.00 24.41 303 ASN D N 1
ATOM 10845 C CA . ASN D 1 327 ? 3.130 42.355 -8.866 1.00 26.19 303 ASN D CA 1
ATOM 10846 C C . ASN D 1 327 ? 3.907 43.467 -8.149 1.00 25.77 303 ASN D C 1
ATOM 10847 O O . ASN D 1 327 ? 4.958 43.884 -8.586 1.00 27.76 303 ASN D O 1
ATOM 10852 N N . GLN D 1 328 ? 3.360 43.955 -7.053 1.00 25.24 304 GLN D N 1
ATOM 10853 C CA . GLN D 1 328 ? 3.985 45.018 -6.283 1.00 26.91 304 GLN D CA 1
ATOM 10854 C C . GLN D 1 328 ? 5.053 44.520 -5.329 1.00 25.00 304 GLN D C 1
ATOM 10855 O O . GLN D 1 328 ? 6.161 45.043 -5.337 1.00 24.40 304 GLN D O 1
ATOM 10861 N N . ILE D 1 329 ? 4.743 43.485 -4.539 1.00 23.69 305 ILE D N 1
ATOM 10862 C CA . ILE D 1 329 ? 5.688 43.018 -3.532 1.00 23.17 305 ILE D CA 1
ATOM 10863 C C . ILE D 1 329 ? 6.960 42.412 -4.169 1.00 24.99 305 ILE D C 1
ATOM 10864 O O . ILE D 1 329 ? 8.047 42.475 -3.590 1.00 25.17 305 ILE D O 1
ATOM 10869 N N . GLY D 1 330 ? 6.822 41.883 -5.380 1.00 25.43 306 GLY D N 1
ATOM 10870 C CA . GLY D 1 330 ? 7.943 41.304 -6.103 1.00 26.90 306 GLY D CA 1
ATOM 10871 C C . GLY D 1 330 ? 9.124 42.258 -6.285 1.00 27.81 306 GLY D C 1
ATOM 10872 O O . GLY D 1 330 ? 10.254 41.818 -6.379 1.00 27.04 306 GLY D O 1
ATOM 10873 N N . TRP D 1 331 ? 8.867 43.561 -6.351 1.00 28.60 307 TRP D N 1
ATOM 10874 C CA . TRP D 1 331 ? 9.955 44.523 -6.505 1.00 30.50 307 TRP D CA 1
ATOM 10875 C C . TRP D 1 331 ? 10.807 44.612 -5.241 1.00 29.89 307 TRP D C 1
ATOM 10876 O O . TRP D 1 331 ? 12.034 44.773 -5.320 1.00 31.12 307 TRP D O 1
ATOM 10887 N N . TYR D 1 332 ? 10.156 44.454 -4.092 1.00 27.11 308 TYR D N 1
ATOM 10888 C CA . TYR D 1 332 ? 10.796 44.638 -2.783 1.00 26.47 308 TYR D CA 1
ATOM 10889 C C . TYR D 1 332 ? 11.238 43.376 -2.047 1.00 26.79 308 TYR D C 1
ATOM 10890 O O . TYR D 1 332 ? 12.150 43.419 -1.227 1.00 25.40 308 TYR D O 1
ATOM 10899 N N . LEU D 1 333 ? 10.599 42.258 -2.349 1.00 26.67 309 LEU D N 1
ATOM 10900 C CA . LEU D 1 333 ? 10.819 41.037 -1.592 1.00 27.42 309 LEU D CA 1
ATOM 10901 C C . LEU D 1 333 ? 12.247 40.519 -1.648 1.00 27.79 309 LEU D C 1
ATOM 10902 O O . LEU D 1 333 ? 12.791 40.317 -2.718 1.00 28.58 309 LEU D O 1
ATOM 10907 N N . ASN D 1 334 ? 12.827 40.301 -0.469 1.00 28.07 310 ASN D N 1
ATOM 10908 C CA . ASN D 1 334 ? 14.159 39.748 -0.330 1.00 28.83 310 ASN D CA 1
ATOM 10909 C C . ASN D 1 334 ? 13.990 38.341 0.196 1.00 28.15 310 ASN D C 1
ATOM 10910 O O . ASN D 1 334 ? 13.641 38.166 1.353 1.00 27.89 310 ASN D O 1
ATOM 10915 N N . TYR D 1 335 ? 14.247 37.345 -0.647 1.00 28.29 311 TYR D N 1
ATOM 10916 C CA . TYR D 1 335 ? 14.076 35.934 -0.270 1.00 27.67 311 TYR D CA 1
ATOM 10917 C C . TYR D 1 335 ? 15.072 35.433 0.755 1.00 29.57 311 TYR D C 1
ATOM 10918 O O . TYR D 1 335 ? 14.865 34.373 1.335 1.00 30.06 311 TYR D O 1
ATOM 10927 N N . ASP D 1 336 ? 16.145 36.187 0.983 1.00 30.80 312 ASP D N 1
ATOM 10928 C CA . ASP D 1 336 ? 17.176 35.787 1.959 1.00 32.16 312 ASP D CA 1
ATOM 10929 C C . ASP D 1 336 ? 16.917 36.309 3.360 1.00 30.83 312 ASP D C 1
ATOM 10930 O O . ASP D 1 336 ? 17.687 36.028 4.256 1.00 31.52 312 ASP D O 1
ATOM 10935 N N A GLN D 1 337 ? 15.856 37.106 3.515 0.60 29.93 313 GLN D N 1
ATOM 10936 N N B GLN D 1 337 ? 15.842 37.055 3.557 0.40 29.83 313 GLN D N 1
ATOM 10937 C CA A GLN D 1 337 ? 15.471 37.704 4.798 0.60 29.64 313 GLN D CA 1
ATOM 10938 C CA B GLN D 1 337 ? 15.543 37.567 4.880 0.40 29.41 313 GLN D CA 1
ATOM 10939 C C A GLN D 1 337 ? 14.051 37.315 5.214 0.60 28.17 313 GLN D C 1
ATOM 10940 C C B GLN D 1 337 ? 14.072 37.358 5.224 0.40 28.07 313 GLN D C 1
ATOM 10941 O O A GLN D 1 337 ? 13.213 36.961 4.375 0.60 26.76 313 GLN D O 1
ATOM 10942 O O B GLN D 1 337 ? 13.222 37.166 4.348 0.40 26.92 313 GLN D O 1
ATOM 10953 N N . GLU D 1 338 ? 13.805 37.383 6.521 1.00 27.11 314 GLU D N 1
ATOM 10954 C CA . GLU D 1 338 ? 12.491 37.203 7.069 1.00 26.73 314 GLU D CA 1
ATOM 10955 C C . GLU D 1 338 ? 11.817 38.564 7.008 1.00 25.01 314 GLU D C 1
ATOM 10956 O O . GLU D 1 338 ? 12.482 39.585 7.124 1.00 26.44 314 GLU D O 1
ATOM 10962 N N . ILE D 1 339 ? 10.509 38.585 6.816 1.00 23.62 315 ILE D N 1
ATOM 10963 C CA . ILE D 1 339 ? 9.787 39.850 6.750 1.00 22.69 315 ILE D CA 1
ATOM 10964 C C . ILE D 1 339 ? 8.651 39.834 7.757 1.00 21.80 315 ILE D C 1
ATOM 10965 O O . ILE D 1 339 ? 8.235 38.761 8.198 1.00 21.37 315 ILE D O 1
ATOM 10970 N N . ASN D 1 340 ? 8.163 41.024 8.122 1.00 21.27 316 ASN D N 1
ATOM 10971 C CA . ASN D 1 340 ? 6.971 41.162 8.950 1.00 20.53 316 ASN D CA 1
ATOM 10972 C C . ASN D 1 340 ? 5.876 41.768 8.084 1.00 20.61 316 ASN D C 1
ATOM 10973 O O . ASN D 1 340 ? 6.179 42.454 7.091 1.00 20.17 316 ASN D O 1
ATOM 10978 N N . LEU D 1 341 ? 4.618 41.523 8.472 1.00 18.91 317 LEU D N 1
ATOM 10979 C CA . LEU D 1 341 ? 3.447 42.106 7.812 1.00 20.10 317 LEU D CA 1
ATOM 10980 C C . LEU D 1 341 ? 2.643 42.934 8.821 1.00 20.19 317 LEU D C 1
ATOM 10981 O O . LEU D 1 341 ? 2.723 42.718 10.027 1.00 20.97 317 LEU D O 1
ATOM 10986 N N . ILE D 1 342 ? 1.888 43.890 8.302 1.00 20.78 318 ILE D N 1
ATOM 10987 C CA . ILE D 1 342 ? 0.999 44.719 9.089 1.00 21.00 318 ILE D CA 1
ATOM 10988 C C . ILE D 1 342 ? -0.429 44.500 8.584 1.00 21.50 318 ILE D C 1
ATOM 10989 O O . ILE D 1 342 ? -0.720 44.634 7.398 1.00 20.93 318 ILE D O 1
ATOM 10994 N N . GLY D 1 343 ? -1.300 44.127 9.509 1.00 21.53 319 GLY D N 1
ATOM 10995 C CA . GLY D 1 343 ? -2.680 43.866 9.220 1.00 23.09 319 GLY D CA 1
ATOM 10996 C C . GLY D 1 343 ? -3.292 43.040 10.329 1.00 22.44 319 GLY D C 1
ATOM 10997 O O . GLY D 1 343 ? -2.615 42.678 11.282 1.00 23.71 319 GLY D O 1
ATOM 10998 N N . ASP D 1 344 ? -4.584 42.780 10.228 1.00 23.64 320 ASP D N 1
ATOM 10999 C CA . ASP D 1 344 ? -5.269 41.948 11.205 1.00 23.83 320 ASP D CA 1
ATOM 11000 C C . ASP D 1 344 ? -4.879 40.483 10.926 1.00 23.14 320 ASP D C 1
ATOM 11001 O O . ASP D 1 344 ? -4.389 40.161 9.846 1.00 21.70 320 ASP D O 1
ATOM 11006 N N . TYR D 1 345 ? -5.120 39.607 11.899 1.00 23.41 321 TYR D N 1
ATOM 11007 C CA . TYR D 1 345 ? -4.726 38.208 11.821 1.00 23.00 321 TYR D CA 1
ATOM 11008 C C . TYR D 1 345 ? -5.141 37.523 10.524 1.00 23.43 321 TYR D C 1
ATOM 11009 O O . TYR D 1 345 ? -4.328 36.856 9.892 1.00 21.92 321 TYR D O 1
ATOM 11018 N N . HIS D 1 346 ? -6.394 37.703 10.127 1.00 23.18 322 HIS D N 1
ATOM 11019 C CA . HIS D 1 346 ? -6.937 37.037 8.929 1.00 24.43 322 HIS D CA 1
ATOM 11020 C C . HIS D 1 346 ? -6.353 37.585 7.630 1.00 22.77 322 HIS D C 1
ATOM 11021 O O . HIS D 1 346 ? -5.989 36.817 6.737 1.00 20.34 322 HIS D O 1
ATOM 11028 N N . LEU D 1 347 ? -6.251 38.908 7.517 1.00 22.18 323 LEU D N 1
ATOM 11029 C CA . LEU D 1 347 ? -5.648 39.518 6.325 1.00 21.44 323 LEU D CA 1
ATOM 11030 C C . LEU D 1 347 ? -4.214 39.002 6.188 1.00 20.65 323 LEU D C 1
ATOM 11031 O O . LEU D 1 347 ? -3.797 38.618 5.106 1.00 19.77 323 LEU D O 1
ATOM 11036 N N . VAL D 1 348 ? -3.487 38.971 7.302 1.00 19.80 324 VAL D N 1
ATOM 11037 C CA . VAL D 1 348 ? -2.129 38.456 7.329 1.00 18.72 324 VAL D CA 1
ATOM 11038 C C . VAL D 1 348 ? -2.067 36.998 6.852 1.00 18.21 324 VAL D C 1
ATOM 11039 O O . VAL D 1 348 ? -1.207 36.655 6.060 1.00 17.68 324 VAL D O 1
ATOM 11043 N N . SER D 1 349 ? -2.987 36.153 7.309 1.00 20.55 325 SER D N 1
ATOM 11044 C CA . SER D 1 349 ? -2.980 34.739 6.917 1.00 20.72 325 SER D CA 1
ATOM 11045 C C . SER D 1 349 ? -3.170 34.572 5.414 1.00 20.17 325 SER D C 1
ATOM 11046 O O . SER D 1 349 ? -2.585 33.676 4.812 1.00 19.72 325 SER D O 1
ATOM 11049 N N . LYS D 1 350 ? -3.990 35.429 4.808 1.00 20.04 326 LYS D N 1
ATOM 11050 C CA . LYS D 1 350 ? -4.223 35.367 3.365 1.00 20.09 326 LYS D CA 1
ATOM 11051 C C . LYS D 1 350 ? -2.987 35.791 2.569 1.00 19.99 326 LYS D C 1
ATOM 11052 O O . LYS D 1 350 ? -2.615 35.125 1.594 1.00 19.94 326 LYS D O 1
ATOM 11058 N N . ALA D 1 351 ? -2.363 36.896 2.984 1.00 19.22 327 ALA D N 1
ATOM 11059 C CA . ALA D 1 351 ? -1.151 37.415 2.332 1.00 18.73 327 ALA D CA 1
ATOM 11060 C C . ALA D 1 351 ? -0.018 36.410 2.437 1.00 18.39 327 ALA D C 1
ATOM 11061 O O . ALA D 1 351 ? 0.748 36.219 1.485 1.00 17.89 327 ALA D O 1
ATOM 11063 N N . THR D 1 352 ? 0.085 35.774 3.603 1.00 19.34 328 THR D N 1
ATOM 11064 C CA . THR D 1 352 ? 1.085 34.728 3.850 1.00 18.72 328 THR D CA 1
ATOM 11065 C C . THR D 1 352 ? 0.935 33.610 2.837 1.00 19.36 328 THR D C 1
ATOM 11066 O O . THR D 1 352 ? 1.895 33.198 2.212 1.00 19.74 328 THR D O 1
ATOM 11070 N N . HIS D 1 353 ? -0.289 33.122 2.667 1.00 19.42 329 HIS D N 1
ATOM 11071 C CA . HIS D 1 353 ? -0.543 32.073 1.703 1.00 19.32 329 HIS D CA 1
ATOM 11072 C C . HIS D 1 353 ? -0.171 32.517 0.272 1.00 18.68 329 HIS D C 1
ATOM 11073 O O . HIS D 1 353 ? 0.504 31.800 -0.457 1.00 19.44 329 HIS D O 1
ATOM 11080 N N . THR D 1 354 ? -0.608 33.694 -0.123 1.00 17.81 330 THR D N 1
ATOM 11081 C CA . THR D 1 354 ? -0.295 34.204 -1.458 1.00 18.11 330 THR D CA 1
ATOM 11082 C C . THR D 1 354 ? 1.218 34.279 -1.690 1.00 18.05 330 THR D C 1
ATOM 11083 O O . THR D 1 354 ? 1.707 33.912 -2.747 1.00 16.70 330 THR D O 1
ATOM 11087 N N . LEU D 1 355 ? 1.957 34.697 -0.671 1.00 19.36 331 LEU D N 1
ATOM 11088 C CA . LEU D 1 355 ? 3.408 34.758 -0.760 1.00 19.53 331 LEU D CA 1
ATOM 11089 C C . LEU D 1 355 ? 4.030 33.365 -0.930 1.00 19.75 331 LEU D C 1
ATOM 11090 O O . LEU D 1 355 ? 5.052 33.214 -1.618 1.00 17.53 331 LEU D O 1
ATOM 11095 N N . GLN D 1 356 ? 3.400 32.343 -0.348 1.00 18.44 332 GLN D N 1
ATOM 11096 C CA . GLN D 1 356 ? 3.896 30.979 -0.523 1.00 19.14 332 GLN D CA 1
ATOM 11097 C C . GLN D 1 356 ? 3.760 30.543 -1.980 1.00 18.86 332 GLN D C 1
ATOM 11098 O O . GLN D 1 356 ? 4.526 29.696 -2.450 1.00 18.33 332 GLN D O 1
ATOM 11104 N N . LEU D 1 357 ? 2.822 31.151 -2.700 1.00 18.41 333 LEU D N 1
ATOM 11105 C CA . LEU D 1 357 ? 2.630 30.833 -4.111 1.00 18.95 333 LEU D CA 1
ATOM 11106 C C . LEU D 1 357 ? 3.775 31.366 -5.000 1.00 19.17 333 LEU D C 1
ATOM 11107 O O . LEU D 1 357 ? 3.926 30.910 -6.148 1.00 19.12 333 LEU D O 1
ATOM 11112 N N . ILE D 1 358 ? 4.556 32.327 -4.487 1.00 19.18 334 ILE D N 1
ATOM 11113 C CA . ILE D 1 358 ? 5.790 32.749 -5.166 1.00 20.60 334 ILE D CA 1
ATOM 11114 C C . ILE D 1 358 ? 7.008 32.244 -4.386 1.00 21.69 334 ILE D C 1
ATOM 11115 O O . ILE D 1 358 ? 8.099 32.854 -4.380 1.00 23.30 334 ILE D O 1
ATOM 11120 N N . GLY D 1 359 ? 6.813 31.119 -3.705 1.00 21.57 335 GLY D N 1
ATOM 11121 C CA . GLY D 1 359 ? 7.899 30.433 -3.013 1.00 21.96 335 GLY D CA 1
ATOM 11122 C C . GLY D 1 359 ? 8.512 31.098 -1.814 1.00 20.86 335 GLY D C 1
ATOM 11123 O O . GLY D 1 359 ? 9.645 30.793 -1.466 1.00 21.45 335 GLY D O 1
ATOM 11124 N N . TYR D 1 360 ? 7.769 31.990 -1.165 1.00 20.92 336 TYR D N 1
ATOM 11125 C CA . TYR D 1 360 ? 8.287 32.680 0.017 1.00 20.54 336 TYR D CA 1
ATOM 11126 C C . TYR D 1 360 ? 7.583 32.123 1.257 1.00 20.28 336 TYR D C 1
ATOM 11127 O O . TYR D 1 360 ? 6.372 32.275 1.423 1.00 18.56 336 TYR D O 1
ATOM 11136 N N . ASP D 1 361 ? 8.355 31.450 2.119 1.00 20.04 337 ASP D N 1
ATOM 11137 C CA . ASP D 1 361 ? 7.805 30.795 3.302 1.00 19.84 337 ASP D CA 1
ATOM 11138 C C . ASP D 1 361 ? 8.335 31.389 4.609 1.00 20.78 337 ASP D C 1
ATOM 11139 O O . ASP D 1 361 ? 8.186 30.771 5.656 1.00 19.91 337 ASP D O 1
ATOM 11144 N N . ASP D 1 362 ? 8.921 32.583 4.568 1.00 21.43 338 ASP D N 1
ATOM 11145 C CA . ASP D 1 362 ? 9.626 33.097 5.734 1.00 22.73 338 ASP D CA 1
ATOM 11146 C C . ASP D 1 362 ? 9.058 34.305 6.477 1.00 22.36 338 ASP D C 1
ATOM 11147 O O . ASP D 1 362 ? 9.812 35.037 7.119 1.00 22.49 338 ASP D O 1
ATOM 11152 N N . ILE D 1 363 ? 7.747 34.501 6.440 1.00 21.86 339 ILE D N 1
ATOM 11153 C CA . ILE D 1 363 ? 7.162 35.591 7.226 1.00 21.18 339 ILE D CA 1
ATOM 11154 C C . ILE D 1 363 ? 7.428 35.240 8.710 1.00 22.06 339 ILE D C 1
ATOM 11155 O O . ILE D 1 363 ? 7.130 34.118 9.160 1.00 21.57 339 ILE D O 1
ATOM 11160 N N . ALA D 1 364 ? 7.999 36.195 9.442 1.00 20.35 340 ALA D N 1
ATOM 11161 C CA . ALA D 1 364 ? 8.349 36.010 10.866 1.00 20.92 340 ALA D CA 1
ATOM 11162 C C . ALA D 1 364 ? 7.204 36.327 11.830 1.00 20.67 340 ALA D C 1
ATOM 11163 O O . ALA D 1 364 ? 7.179 35.832 12.947 1.00 20.44 340 ALA D O 1
ATOM 11165 N N . GLY D 1 365 ? 6.280 37.191 11.411 1.00 20.08 341 GLY D N 1
ATOM 11166 C CA . GLY D 1 365 ? 5.185 37.584 12.274 1.00 20.56 341 GLY D CA 1
ATOM 11167 C C . GLY D 1 365 ? 4.477 38.799 11.750 1.00 20.26 341 GLY D C 1
ATOM 11168 O O . GLY D 1 365 ? 4.804 39.292 10.664 1.00 19.30 341 GLY D O 1
ATOM 11169 N N . TYR D 1 366 ? 3.487 39.275 12.498 1.00 20.43 342 TYR D N 1
ATOM 11170 C CA . TYR D 1 366 ? 2.764 40.459 12.072 1.00 20.75 342 TYR D CA 1
ATOM 11171 C C . TYR D 1 366 ? 2.545 41.396 13.207 1.00 21.37 342 TYR D C 1
ATOM 11172 O O . TYR D 1 366 ? 2.871 41.098 14.353 1.00 20.09 342 TYR D O 1
ATOM 11181 N N . GLN D 1 367 ? 2.037 42.575 12.870 1.00 23.59 343 GLN D N 1
ATOM 11182 C CA . GLN D 1 367 ? 1.637 43.526 13.875 1.00 25.08 343 GLN D CA 1
ATOM 11183 C C . GLN D 1 367 ? 0.424 44.285 13.349 1.00 25.78 343 GLN D C 1
ATOM 11184 O O . GLN D 1 367 ? 0.254 44.440 12.135 1.00 24.59 343 GLN D O 1
ATOM 11190 N N . LEU D 1 368 ? -0.425 44.726 14.271 1.00 25.77 344 LEU D N 1
ATOM 11191 C CA . LEU D 1 368 ? -1.631 45.451 13.928 1.00 26.14 344 LEU D CA 1
ATOM 11192 C C . LEU D 1 368 ? -1.322 46.851 13.429 1.00 26.22 344 LEU D C 1
ATOM 11193 O O . LEU D 1 368 ? -0.349 47.454 13.830 1.00 24.62 344 LEU D O 1
ATOM 11198 N N . PRO D 1 369 ? -2.170 47.378 12.552 1.00 29.71 345 PRO D N 1
ATOM 11199 C CA . PRO D 1 369 ? -1.981 48.744 12.083 1.00 33.01 345 PRO D CA 1
ATOM 11200 C C . PRO D 1 369 ? -2.112 49.779 13.204 1.00 36.92 345 PRO D C 1
ATOM 11201 O O . PRO D 1 369 ? -2.847 49.553 14.161 1.00 38.15 345 PRO D O 1
ATOM 11205 N N . GLN D 1 370 ? -1.404 50.894 13.057 1.00 41.88 346 GLN D N 1
ATOM 11206 C CA . GLN D 1 370 ? -1.421 52.018 14.013 1.00 47.12 346 GLN D CA 1
ATOM 11207 C C . GLN D 1 370 ? -0.586 53.232 13.535 1.00 49.36 346 GLN D C 1
ATOM 11208 O O . GLN D 1 370 ? -0.745 53.721 12.398 1.00 51.45 346 GLN D O 1
#

Secondary structure (DSSP, 8-state):
--EEEEEEEETTTTEEEEEEEETTT-EEEEES--S--HHHHHHHHHHT-EEEEEE-SS--SSS---HHHHHHHH--EEEEE--S-TTTS--SPPTT-EEE-TT-EEEETTEEEEEEE--SSSTT-EEEEEE-GGGT--S--EEEEETTB-SS-B--PPP--GGG--TTHHHHHHHHHHHHHHHHTTS-TT-EEEESB-TT-GGGTT--SSS-EEHHHHHHH-GGGT---HHHHHHHHHSSPPPPPTHHHHHHHHHHH--PPP------B-----SEEEE-S-HHHHHHS--TT-EE--SSTTHHHHHTTT--TTS-EEEES-HHHHHHHHHHHHTTT---EEEEE---/---SPEEEEEEETTTTEEEEEEE-TTT-EEEEES-BS--HHHHHHHHHHT-EEEEEE-SS--SSS-B-HHHHHHHH--EEEEE--S-TTTS--S--TTEEEE-TT-EEEETTEEEEEEE--SSSTT-EEEEEE-GGGT--S--EEEEETTEETTEEPPPP--HHHHHHHHHHHHHHTTS-TT-EEEESB-TT----SSS-EEHHHHHHH-HHHH---HHHHHHHHHTTPPPPPTHHHHHHHHHHH--PPP------B-S---SEEEE-S-HHHHHHS--TT-EE--SSTTHHHHHTTT--TTS-EEEES-HHHHHHHHHHHHTTT---EEEEE---/--EEEEEEEETTTTEEEEEEEETTT-EEEEES-BS--HHHHHHHHHHT-EEEEEE-SS--SSS-B-HHHHHHHH--EEEEE----SSSS--S--TTEEEE-TT-EEEETTEEEEEEE--SSSTT-EEEEEE-GGGT--S--EEEEETTEETTEE-------HHHHHHHHHHHHHHHHTTS-TT-EEEESB-TT-----SSS-EEHHHHHHH-HHHH---HHHHHHHHHTTPPPPPTHHHHHHHHHHH--PPP------B-SS--SSEEE-S-HHHHHT---TT-EE--SSTTHHHHHTTT--TTS-EEEES-HHHHHHHHHHHHTTT---EEEEE---/-PPEEEEEEETTTTEEEEEEE-TTT-EEEEES-BS--HHHHHHHHHTT-EEEEEE-SS--SSS-B-HHHHHHHH--EEEEE--S-SSSS--S--TTEEEE-TT-EEEETTEEEEEEE--SSSTT-EEEEEE-GGGT-SS--EEEEETTB-SSSB------HHHHHHHHHHHHHHHHTTS-TTSEEEESB-TT-----SSS-EEHHHHHHH-GGGT---HHHHHHHHSSSPPPPPTHHHHHHHHHHH--PPP------B-S---SEEEE-S-HHHHHH---TT-EE--SSTTHHHHHHHH--TTS-EEEES-HHHHHHHHHHHHTTT---EEEEE---

B-factor: mean 30.32, std 12.2, range [2.0, 87.91]

Radius of gyration: 34.21 Å; Cα contacts (8 Å, |Δi|>4): 3385; chains: 4; bounding box: 74×69×100 Å

CATH classification: 3.60.15.10 (+1 more: 3.40.250.10)

InterPro domains:
  IPR001279 Metallo-beta-lactamase [PF00753] (12-186)
  IPR001279 Metallo-beta-lactamase [SM00849] (12-195)
  IPR001763 Rhodanese-like domain [PF00581] (359-440)
  IPR001763 Rhodanese-like domain [PS50206] (277-345)
  IPR001763 Rhodanese-like domain [PS50206] (360-441)
  IPR001763 Rhodanese-like domain [SM00450] (350-442)
  IPR036866 Ribonuclease Z/Hydroxyacylglutathione hydrolase-like [G3DSA:3.60.15.10] (1-262)
  IPR036866 Ribonuclease Z/Hydroxyacylglutathione hydrolase-like [SSF56281] (1-256)
  IPR036873 Rhodanese-like domain superfamily [G3DSA:3.40.250.10] (263-346)
  IPR036873 Rhodanese-like domain superfamily [G3DSA:3.40.250.10] (349-441)
  IPR036873 Rhodanese-like domain superfamily [SSF52821] (237-339)
  IPR036873 Rhodanese-like domain superfamily [SSF52821] (362-439)
  IPR044528 Persulfide dioxygenase-like, MBL-fold metallo-hydrolase domain [cd07724] (2-197)
  IPR051682 Mitochondrial Persulfide Dioxygenase [PTHR43084] (1-299)

Nearest PDB structures (foldseek):
  3r2u-assembly1_D  TM=1.003E+00  e=6.122E-76  Staphylococcus aureus subsp. aureus COL
  3r2u-assembly1_C  TM=9.995E-01  e=6.807E-72  Staphylococcus aureus subsp. aureus COL
  3r2u-assembly1_B  TM=9.996E-01  e=3.335E-70  Staphylococcus aureus subsp. aureus COL
  3r2u-assembly1_A  TM=9.960E-01  e=3.325E-69  Staphylococcus aureus subsp. aureus COL
  3tp9-assembly1_B  TM=9.453E-01  e=6.589E-41  Alicyclobacillus acidocaldarius subsp. acidocaldarius DSM 446